Protein 1TF5 (pdb70)

Radius of gyration: 32.71 Å; Cα contacts (8 Å, |Δi|>4): 1251; chains: 1; bounding box: 45×102×77 Å

B-factor: mean 56.09, std 23.92, range [24.32, 133.0]

CATH classification: 3.40.50.300 (+3 more: 3.90.1440.10, 3.40.50.300, 1.10.3060.10)

Secondary structure (DSSP, 8-state):
-HHHHHH-----HHHHHHHHHHHTTHHHHT--HHHHHHHHHHHHHHHHTT--HHHHHHHHHHHHHHHHHHHHS----HHHHHHHHHHHTTSEEE--TTS-HHHHHHHHHHHHHTTSS-EEEEESSHHHHHHHHHHHHHHHHHTT--EEE--TTS-HHHHHHHHHSSEEEEEHHHHHHHHHHHTT-SSGGG--PPP--EEEEETHHIIIIITTT-EEEEEEEEE---HHHHHHHHHHTT--SSSSB---SSS----B-HHHHHHHHHHTT-S-TTSGGGHHHHHHHHHHHHHHHT--BTTTEEEETTEEEEB-TTT--B-TT---STTHHHHHHHHTT----PPEEEEEEEEHHHHHTTSSEEEEEES--GGGHHHHHHHH---EEEPPPSS----EEPPPEEESSHHHHHHHHHHHHHHHHHHT--EEEEES-HHHHHHHHHHHHTTT---EEE-SS-HHHHHHHHTTTTSTT-EEEEETTSSTT---PPPTTSGGGTSEEEEESS--SSHHHHHHHHTTSSGGG--EEEEEEEETTSSGGGSSHHHHHHHHHHHHT--SSS-B--HHHHHHHHHHHHHHHHHHHHHHHHHHHHHHHHHHHHHHHHHHHHHHHT-S--HHHHHHHHHHHHHHHHHHTS-SS--TT-SS---HHHHHHTTTSPTTS-SSSS-SS--HHHHHHHHHHHHHHHHHIIIIIS-SSHHHHHHHHHHHHHHHHHHHHHHHHHHHHHHTGGGTS-SSS-HHHHHHHHHHHHHHHHHHHHHHHHHHHHHS---

Foldseek 3Di:
DVVVVVPDDPDDPLLVLLVLLVVCLVVLLPADLVRLLCVLVVVLVVVVVPDDLVNCLSVLLSSLQNLCCVQPVHRQDSLLSSQLVQQLVQFEEQAFPQQCVLSSVLRSLLSQLSPQQEEEEADADLVLLVVSCVRVVSSSVSNPFFAAEADPPDDQVNLLVNQNTSYHYYYLQRLLQLVQVCLLDLFVVSRRHGQFAEYEAEPVCCLCPVQQFPKHFDWDPDFDDLVLLQVLLVLLVVDDAPQQWDADDVDRQIGGDPNVQVSLCVSVVHDGCPALVNLVSNLSNRLLNSLVRVADEQQQWHADPLATWGADNPPRDTDPPDADDDCNRQNNSSNVVGDRDGDTFTLGMDGSQLSVLSYPGYYYYHNFDQVCQVVCCVRVVHGYDYRDASDDFQEAEAFAWEAADLVLLLLVVLVVLVVLLVLQAFEEEEEADLVVLVVSVVSNVVVVQDAEEWEPDDQVVQLVLQCARQEGNYYYYYHLNTNPPHAHDHDPPRLVSFTYEYEYADCDLAVSSVVSSVSSTRHPNRGYYYYYYYYCPDPLCCFDLSNVVSVVVVVVPGHSVGTDGDPVNSVSSVVSSVVSVVVSVVVVVVVCLLSVLVSVLVVVLSVVLVVLSVDQACVVVLLVLLLVLVLVLLCVQQPPDDDPPPHRDDPSQQVCCQFFNPNPPDDPQVDDPDDSVVVSVRSSVVRVVLLVCCAVVPDDSVLSVLLSVQLSCLSSVLVSVLVSSLVSCVVCLVVVDDPPDDSSVVSNVSSVSSSVVSSNSSSRSSNRCSNPHDD

Organism: Bacillus subtilis (strain 168) (NCBI:txid224308)

GO terms:
  GO:0045121 membrane raft (C, EXP)
  GO:0005886 plasma membrane (C, EXP)

Nearest PDB structures (foldseek):
  3iqy-assembly1_A-2  TM=8.158E-01  e=6.375E-101  Bacillus subtilis
  1m6n-assembly1_A  TM=8.118E-01  e=1.537E-99  Bacillus subtilis
  3iqm-assembly1_A-2  TM=8.054E-01  e=3.995E-95  Bacillus subtilis subsp. subtilis str. 168
  4ys0-assembly1_A  TM=7.956E-01  e=1.381E-71  Thermotoga maritima MSB8
  3din-assembly2_B  TM=7.568E-01  e=6.318E-52  Thermotoga maritima MSB8

Sequence (775 aa):
HMLGILNKRTLNRYEKIANDIDAIRGDYENLSDDALKHKTIEFKERLEKGATTDDLLVEAFAVVREASRRVTGMFPFKVQLMGGVALHDGNIAEMKTGEGKTLTSTLPVYLNALTGKGVHVVTVNEYLASRDAEQMGKIFEFLGLTVGLNLNSMSKDEKREAYAADITYSTNNELGFDYLRDNMVLYKEQMVQRPLHFAVIDEVDSILIDEARTPLIISGQAAKSTKLYVQANAFVRTLKAEKDYTYDIKTKAVQLTEEGMTKAEKAFGIDNLFDVKHVALNHHINQALKAHVAMQKDVDYVVEDGQVVIVDSFTGRLMKGRRYSEGLHQAIEAKEGLEIQNESMTLATITFQNYFRMYEKLAGMTGTAKTEEEEFRNIYNMQVVTIPTNRPVVRDDRPDLIYRTMEGKFKAVAEDVAQRYMTGQPVLVGTVAVETSELISKLLKNKGIPHQVLNAKNHEREAQIIEEAGQKGAVTIATNMAGRGTDIKLGEGVKELGGLAVVGTERHESRRIDNQLRGRSGRQGDPGITQFYLSMEDELMRRFGAERTMAMLDRFGMDDSTPIQSKMVSRAVESSQKRVEGNNFDSRKQLLQYDDVLRQQREVIYKQRFEVIDSENLREIVENMIKSSLERAIAAYTPREELPEEWKLDGLVDLINTTYLDEGALEKSDIFGKEPDEMLELIMDRIITKYNEKEEQFGKEQMREFEKVIVLRAVDSKWMDHIDAMDQLRQGIHLRAYAQTNPLREYQMEGFAMFEHMIESIEDEVAKFVMKAEI

InterPro domains:
  IPR000185 Protein translocase subunit SecA [MF_01382] (4-781)
  IPR000185 Protein translocase subunit SecA [PR00906] (61-85)
  IPR000185 Protein translocase subunit SecA [PR00906] (99-113)
  IPR000185 Protein translocase subunit SecA [PR00906] (115-125)
  IPR000185 Protein translocase subunit SecA [PR00906] (168-188)
  IPR000185 Protein translocase subunit SecA [PR00906] (319-341)
  IPR000185 Protein translocase subunit SecA [PR00906] (356-373)
  IPR000185 Protein translocase subunit SecA [PR00906] (393-406)
  IPR000185 Protein translocase subunit SecA [PTHR30612] (12-807)
  IPR000185 Protein translocase subunit SecA [TIGR00963] (26-496)
  IPR001650 Helicase, C-terminal domain-like [PS51194] (421-575)
  IPR004027 SEC-C motif [PF02810] (821-839)
  IPR011115 SecA DEAD-like, N-terminal [PF07517] (6-382)
  IPR011115 SecA DEAD-like, N-terminal [SM00957] (5-382)
  IPR011116 SecA Wing/Scaffold [PF07516] (568-778)
  IPR011130 SecA, preprotein cross-linking domain [PF01043] (230-338)
  IPR011130 SecA, preprotein cross-linking domain [SM00958] (226-338)
  IPR014001 Helicase superfamily 1/2, ATP-binding domain [PS51192] (87-257)
  IPR014018 SecA motor DEAD [PS51196] (1-570)
  IPR020937 SecA conserved site [PS01312] (480-495)

Structure (mmCIF, N/CA/C/O backbone):
data_1TF5
#
_entry.id   1TF5
#
_cell.length_a   149.232
_cell.length_b   107.189
_cell.length_c   72.054
_cell.angle_alpha   90.00
_cell.angle_beta   94.96
_cell.angle_gamma   90.00
#
_symmetry.space_group_name_H-M   'C 1 2 1'
#
loop_
_entity.id
_entity.type
_entity.pdbx_description
1 polymer 'Preprotein translocase secA subunit'
2 water water
#
loop_
_atom_site.group_PDB
_atom_site.id
_atom_site.type_symbol
_atom_site.label_atom_id
_atom_site.label_alt_id
_atom_site.label_comp_id
_atom_site.label_asym_id
_atom_site.label_entity_id
_atom_site.label_seq_id
_atom_site.pdbx_PDB_ins_code
_atom_site.Cartn_x
_atom_site.Cartn_y
_atom_site.Cartn_z
_atom_site.occupancy
_atom_site.B_iso_or_equiv
_atom_site.auth_seq_id
_atom_site.auth_comp_id
_atom_site.auth_asym_id
_atom_site.auth_atom_id
_atom_site.pdbx_PDB_model_num
ATOM 1 N N . HIS A 1 3 ? 38.993 -42.377 -12.633 1.00 81.34 0 HIS A N 1
ATOM 2 C CA . HIS A 1 3 ? 39.586 -42.183 -13.987 1.00 81.15 0 HIS A CA 1
ATOM 3 C C . HIS A 1 3 ? 38.557 -41.499 -14.884 1.00 78.95 0 HIS A C 1
ATOM 4 O O . HIS A 1 3 ? 38.250 -40.319 -14.686 1.00 78.23 0 HIS A O 1
ATOM 11 N N . MET A 1 4 ? 38.018 -42.229 -15.859 1.00 75.76 1 MET A N 1
ATOM 12 C CA . MET A 1 4 ? 37.012 -41.644 -16.735 1.00 71.99 1 MET A CA 1
ATOM 13 C C . MET A 1 4 ? 35.767 -41.346 -15.904 1.00 71.91 1 MET A C 1
ATOM 14 O O . MET A 1 4 ? 35.134 -40.306 -16.085 1.00 71.07 1 MET A O 1
ATOM 19 N N . LEU A 1 5 ? 35.421 -42.249 -14.988 1.00 72.37 2 LEU A N 1
ATOM 20 C CA . LEU A 1 5 ? 34.260 -42.030 -14.129 1.00 73.18 2 LEU A CA 1
ATOM 21 C C . LEU A 1 5 ? 34.521 -40.817 -13.250 1.00 73.49 2 LEU A C 1
ATOM 22 O O . LEU A 1 5 ? 33.615 -40.032 -12.965 1.00 73.62 2 LEU A O 1
ATOM 27 N N . GLY A 1 6 ? 35.771 -40.667 -12.822 1.00 73.17 3 GLY A N 1
ATOM 28 C CA . GLY A 1 6 ? 36.124 -39.535 -11.990 1.00 72.16 3 GLY A CA 1
ATOM 29 C C . GLY A 1 6 ? 35.972 -38.237 -12.760 1.00 71.69 3 GLY A C 1
ATOM 30 O O . GLY A 1 6 ? 35.285 -37.314 -12.310 1.00 71.10 3 GLY A O 1
ATOM 31 N N . ILE A 1 7 ? 36.608 -38.180 -13.930 1.00 70.47 4 ILE A N 1
ATOM 32 C CA . ILE A 1 7 ? 36.567 -37.002 -14.793 1.00 69.92 4 ILE A CA 1
ATOM 33 C C . ILE A 1 7 ? 35.136 -36.590 -15.126 1.00 69.20 4 ILE A C 1
ATOM 34 O O . ILE A 1 7 ? 34.796 -35.408 -15.080 1.00 68.99 4 ILE A O 1
ATOM 39 N N . LEU A 1 8 ? 34.302 -37.566 -15.473 1.00 68.66 5 LEU A N 1
ATOM 40 C CA . LEU A 1 8 ? 32.916 -37.281 -15.814 1.00 68.75 5 LEU A CA 1
ATOM 41 C C . LEU A 1 8 ? 32.194 -36.665 -14.616 1.00 69.89 5 LEU A C 1
ATOM 42 O O . LEU A 1 8 ? 31.473 -35.675 -14.758 1.00 68.77 5 LEU A O 1
ATOM 47 N N . ASN A 1 9 ? 32.398 -37.248 -13.437 1.00 71.45 6 ASN A N 1
ATOM 48 C CA . ASN A 1 9 ? 31.772 -36.749 -12.215 1.00 74.02 6 ASN A CA 1
ATOM 49 C C . ASN A 1 9 ? 32.169 -35.302 -11.904 1.00 74.79 6 ASN A C 1
ATOM 50 O O . ASN A 1 9 ? 31.308 -34.456 -11.646 1.00 74.19 6 ASN A O 1
ATOM 55 N N . LYS A 1 10 ? 33.471 -35.027 -11.928 1.00 75.59 7 LYS A N 1
ATOM 56 C CA . LYS A 1 10 ? 33.977 -33.688 -11.648 1.00 76.63 7 LYS A CA 1
ATOM 57 C C . LYS A 1 10 ? 33.210 -32.657 -12.461 1.00 76.80 7 LYS A C 1
ATOM 58 O O . LYS A 1 10 ? 32.684 -32.970 -13.530 1.00 77.42 7 LYS A O 1
ATOM 64 N N . ARG A 1 17 ? 31.947 -29.176 -6.667 1.00 83.36 14 ARG A N 1
ATOM 65 C CA . ARG A 1 17 ? 32.973 -29.167 -5.624 1.00 83.07 14 ARG A CA 1
ATOM 66 C C . ARG A 1 17 ? 32.456 -28.547 -4.323 1.00 81.78 14 ARG A C 1
ATOM 67 O O . ARG A 1 17 ? 31.896 -27.449 -4.317 1.00 80.85 14 ARG A O 1
ATOM 75 N N . THR A 1 18 ? 32.650 -29.268 -3.223 1.00 80.29 15 THR A N 1
ATOM 76 C CA . THR A 1 18 ? 32.213 -28.819 -1.906 1.00 78.03 15 THR A CA 1
ATOM 77 C C . THR A 1 18 ? 33.422 -28.430 -1.058 1.00 77.03 15 THR A C 1
ATOM 78 O O . THR A 1 18 ? 33.351 -28.408 0.171 1.00 77.17 15 THR A O 1
ATOM 82 N N . LEU A 1 19 ? 34.531 -28.125 -1.726 1.00 74.37 16 LEU A N 1
ATOM 83 C CA . LEU A 1 19 ? 35.770 -27.745 -1.053 1.00 71.12 16 LEU A CA 1
ATOM 84 C C . LEU A 1 19 ? 35.768 -26.262 -0.701 1.00 69.41 16 LEU A C 1
ATOM 85 O O . LEU A 1 19 ? 35.165 -25.458 -1.417 1.00 69.06 16 LEU A O 1
ATOM 90 N N . ASN A 1 20 ? 36.443 -25.897 0.391 1.00 65.74 17 ASN A N 1
ATOM 91 C CA . ASN A 1 20 ? 36.505 -24.492 0.779 1.00 62.80 17 ASN A CA 1
ATOM 92 C C . ASN A 1 20 ? 37.583 -23.777 -0.030 1.00 60.59 17 ASN A C 1
ATOM 93 O O . ASN A 1 20 ? 38.355 -24.410 -0.755 1.00 58.96 17 ASN A O 1
ATOM 98 N N . ARG A 1 21 ? 37.623 -22.455 0.098 1.00 59.27 18 ARG A N 1
ATOM 99 C CA . ARG A 1 21 ? 38.575 -21.624 -0.629 1.00 58.05 18 ARG A CA 1
ATOM 100 C C . ARG A 1 21 ? 40.033 -22.069 -0.569 1.00 57.66 18 ARG A C 1
ATOM 101 O O . ARG A 1 21 ? 40.747 -21.997 -1.571 1.00 57.34 18 ARG A O 1
ATOM 109 N N . TYR A 1 22 ? 40.477 -22.536 0.594 1.00 55.85 19 TYR A N 1
ATOM 110 C CA . TYR A 1 22 ? 41.869 -22.939 0.757 1.00 53.26 19 TYR A CA 1
ATOM 111 C C . TYR A 1 22 ? 42.220 -24.288 0.151 1.00 53.07 19 TYR A C 1
ATOM 112 O O . TYR A 1 22 ? 43.320 -24.462 -0.374 1.00 52.83 19 TYR A O 1
ATOM 121 N N . GLU A 1 23 ? 41.301 -25.246 0.215 1.00 53.77 20 GLU A N 1
ATOM 122 C CA . GLU A 1 23 ? 41.565 -26.560 -0.363 1.00 54.16 20 GLU A CA 1
ATOM 123 C C . GLU A 1 23 ? 41.607 -26.425 -1.884 1.00 53.88 20 GLU A C 1
ATOM 124 O O . GLU A 1 23 ? 42.396 -27.089 -2.559 1.00 53.21 20 GLU A O 1
ATOM 130 N N . LYS A 1 24 ? 40.749 -25.558 -2.416 1.00 54.55 21 LYS A N 1
ATOM 131 C CA . LYS A 1 24 ? 40.684 -25.328 -3.857 1.00 56.19 21 LYS A CA 1
ATOM 132 C C . LYS A 1 24 ? 41.994 -24.751 -4.391 1.00 55.72 21 LYS A C 1
ATOM 133 O O . LYS A 1 24 ? 42.587 -25.296 -5.332 1.00 54.56 21 LYS A O 1
ATOM 139 N N . ILE A 1 25 ? 42.438 -23.641 -3.800 1.00 53.71 22 ILE A N 1
ATOM 140 C CA . ILE A 1 25 ? 43.684 -23.012 -4.223 1.00 51.35 22 ILE A CA 1
ATOM 141 C C . ILE A 1 25 ? 44.816 -24.032 -4.111 1.00 50.28 22 ILE A C 1
ATOM 142 O O . ILE A 1 25 ? 45.674 -24.116 -4.986 1.00 48.84 22 ILE A O 1
ATOM 147 N N . ALA A 1 26 ? 44.808 -24.811 -3.032 1.00 49.69 23 ALA A N 1
ATOM 148 C CA . ALA A 1 26 ? 45.846 -25.814 -2.807 1.00 50.49 23 ALA A CA 1
ATOM 149 C C . ALA A 1 26 ? 45.922 -26.835 -3.937 1.00 51.46 23 ALA A C 1
ATOM 150 O O . ALA A 1 26 ? 47.015 -27.173 -4.404 1.00 51.01 23 ALA A O 1
ATOM 152 N N . ASN A 1 27 ? 44.767 -27.344 -4.364 1.00 53.15 24 ASN A N 1
ATOM 153 C CA . ASN A 1 27 ? 44.747 -28.322 -5.447 1.00 52.45 24 ASN A CA 1
ATOM 154 C C . ASN A 1 27 ? 45.233 -27.656 -6.731 1.00 52.48 24 ASN A C 1
ATOM 155 O O . ASN A 1 27 ? 46.015 -28.242 -7.477 1.00 51.66 24 ASN A O 1
ATOM 160 N N . ASP A 1 28 ? 44.782 -26.427 -6.980 1.00 51.79 25 ASP A N 1
ATOM 161 C CA . ASP A 1 28 ? 45.204 -25.709 -8.181 1.00 53.31 25 ASP A CA 1
ATOM 162 C C . ASP A 1 28 ? 46.730 -25.656 -8.265 1.00 53.25 25 ASP A C 1
ATOM 163 O O . ASP A 1 28 ? 47.321 -26.022 -9.283 1.00 54.82 25 ASP A O 1
ATOM 168 N N . ILE A 1 29 ? 47.361 -25.213 -7.183 1.00 52.24 26 ILE A N 1
ATOM 169 C CA . ILE A 1 29 ? 48.814 -25.118 -7.116 1.00 50.75 26 ILE A CA 1
ATOM 170 C C . ILE A 1 29 ? 49.467 -26.482 -7.323 1.00 50.86 26 ILE A C 1
ATOM 171 O O . ILE A 1 29 ? 50.461 -26.605 -8.033 1.00 50.61 26 ILE A O 1
ATOM 176 N N . ASP A 1 30 ? 48.915 -27.503 -6.682 1.00 51.76 27 ASP A N 1
ATOM 177 C CA . ASP A 1 30 ? 49.456 -28.852 -6.797 1.00 54.75 27 ASP A CA 1
ATOM 178 C C . ASP A 1 30 ? 49.310 -29.342 -8.240 1.00 56.26 27 ASP A C 1
ATOM 179 O O . ASP A 1 30 ? 50.136 -30.107 -8.737 1.00 55.74 27 ASP A O 1
ATOM 184 N N . ALA A 1 31 ? 48.251 -28.884 -8.901 1.00 57.31 28 ALA A N 1
ATOM 185 C CA . ALA A 1 31 ? 47.960 -29.279 -10.276 1.00 59.46 28 ALA A CA 1
ATOM 186 C C . ALA A 1 31 ? 49.030 -28.860 -11.280 1.00 59.65 28 ALA A C 1
ATOM 187 O O . ALA A 1 31 ? 49.307 -29.590 -12.232 1.00 60.05 28 ALA A O 1
ATOM 189 N N . ILE A 1 32 ? 49.633 -27.691 -11.075 1.00 58.98 29 ILE A N 1
ATOM 190 C CA . ILE A 1 32 ? 50.659 -27.209 -11.996 1.00 58.19 29 ILE A CA 1
ATOM 191 C C . ILE A 1 32 ? 52.076 -27.437 -11.501 1.00 58.55 29 ILE A C 1
ATOM 192 O O . ILE A 1 32 ? 52.993 -26.732 -11.911 1.00 60.75 29 ILE A O 1
ATOM 197 N N . ARG A 1 33 ? 52.267 -28.424 -10.632 1.00 58.50 30 ARG A N 1
ATOM 198 C CA . ARG A 1 33 ? 53.603 -28.689 -10.109 1.00 60.16 30 ARG A CA 1
ATOM 199 C C . ARG A 1 33 ? 54.606 -29.110 -11.180 1.00 61.02 30 ARG A C 1
ATOM 200 O O . ARG A 1 33 ? 55.804 -28.861 -11.047 1.00 61.22 30 ARG A O 1
ATOM 208 N N . GLY A 1 34 ? 54.118 -29.744 -12.242 1.00 62.56 31 GLY A N 1
ATOM 209 C CA . GLY A 1 34 ? 55.004 -30.187 -13.305 1.00 61.51 31 GLY A CA 1
ATOM 210 C C . GLY A 1 34 ? 55.614 -29.056 -14.113 1.00 61.69 31 GLY A C 1
ATOM 211 O O . GLY A 1 34 ? 56.712 -29.199 -14.648 1.00 61.27 31 GLY A O 1
ATOM 212 N N . ASP A 1 35 ? 54.914 -27.927 -14.191 1.00 62.21 32 ASP A N 1
ATOM 213 C CA . ASP A 1 35 ? 55.389 -26.774 -14.955 1.00 62.81 32 ASP A CA 1
ATOM 214 C C . ASP A 1 35 ? 56.600 -26.043 -14.363 1.00 62.42 32 ASP A C 1
ATOM 215 O O . ASP A 1 35 ? 57.007 -24.995 -14.875 1.00 63.78 32 ASP A O 1
ATOM 220 N N . TYR A 1 36 ? 57.167 -26.584 -13.288 1.00 59.26 33 TYR A N 1
ATOM 221 C CA . TYR A 1 36 ? 58.330 -25.974 -12.642 1.00 57.84 33 TYR A CA 1
ATOM 222 C C . TYR A 1 36 ? 59.241 -27.099 -12.195 1.00 58.40 33 TYR A C 1
ATOM 223 O O . TYR A 1 36 ? 60.432 -26.913 -11.959 1.00 57.70 33 TYR A O 1
ATOM 232 N N . GLU A 1 37 ? 58.643 -28.274 -12.085 1.00 62.03 34 GLU A N 1
ATOM 233 C CA . GLU A 1 37 ? 59.319 -29.484 -11.657 1.00 65.24 34 GLU A CA 1
ATOM 234 C C . GLU A 1 37 ? 60.597 -29.762 -12.448 1.00 66.44 34 GLU A C 1
ATOM 235 O O . GLU A 1 37 ? 61.549 -30.335 -11.918 1.00 66.30 34 GLU A O 1
ATOM 241 N N . ASN A 1 38 ? 60.619 -29.347 -13.711 1.00 67.72 35 ASN A N 1
ATOM 242 C CA . ASN A 1 38 ? 61.785 -29.568 -14.561 1.00 68.84 35 ASN A CA 1
ATOM 243 C C . ASN A 1 38 ? 62.408 -28.294 -15.130 1.00 68.66 35 ASN A C 1
ATOM 244 O O . ASN A 1 38 ? 63.357 -28.362 -15.910 1.00 69.01 35 ASN A O 1
ATOM 249 N N . LEU A 1 39 ? 61.879 -27.139 -14.745 1.00 67.63 36 LEU A N 1
ATOM 250 C CA . LEU A 1 39 ? 62.414 -25.864 -15.217 1.00 67.19 36 LEU A CA 1
ATOM 251 C C . LEU A 1 39 ? 63.860 -25.771 -14.712 1.00 66.75 36 LEU A C 1
ATOM 252 O O . LEU A 1 39 ? 64.245 -26.507 -13.802 1.00 67.61 36 LEU A O 1
ATOM 257 N N . SER A 1 40 ? 64.668 -24.894 -15.303 1.00 66.00 37 SER A N 1
ATOM 258 C CA . SER A 1 40 ? 66.064 -24.744 -14.873 1.00 64.19 37 SER A CA 1
ATOM 259 C C . SER A 1 40 ? 66.161 -23.676 -13.789 1.00 62.35 37 SER A C 1
ATOM 260 O O . SER A 1 40 ? 65.363 -22.743 -13.769 1.00 62.18 37 SER A O 1
ATOM 263 N N . ASP A 1 41 ? 67.142 -23.811 -12.899 1.00 60.42 38 ASP A N 1
ATOM 264 C CA . ASP A 1 41 ? 67.327 -22.843 -11.821 1.00 59.95 38 ASP A CA 1
ATOM 265 C C . ASP A 1 41 ? 67.170 -21.421 -12.338 1.00 59.80 38 ASP A C 1
ATOM 266 O O . ASP A 1 41 ? 66.314 -20.673 -11.863 1.00 58.01 38 ASP A O 1
ATOM 271 N N . ASP A 1 42 ? 67.984 -21.057 -13.322 1.00 60.56 39 ASP A N 1
ATOM 272 C CA . ASP A 1 42 ? 67.923 -19.719 -13.899 1.00 62.66 39 ASP A CA 1
ATOM 273 C C . ASP A 1 42 ? 66.518 -19.389 -14.368 1.00 62.21 39 ASP A C 1
ATOM 274 O O . ASP A 1 42 ? 66.019 -18.286 -14.141 1.00 63.04 39 ASP A O 1
ATOM 279 N N . ALA A 1 43 ? 65.886 -20.356 -15.026 1.00 61.11 40 ALA A N 1
ATOM 280 C CA . ALA A 1 43 ? 64.536 -20.180 -15.543 1.00 59.58 40 ALA A CA 1
ATOM 281 C C . ALA A 1 43 ? 63.504 -20.115 -14.417 1.00 58.28 40 ALA A C 1
ATOM 282 O O . ALA A 1 43 ? 62.518 -19.378 -14.511 1.00 56.86 40 ALA A O 1
ATOM 284 N N . LEU A 1 44 ? 63.728 -20.891 -13.359 1.00 57.01 41 LEU A N 1
ATOM 285 C CA . LEU A 1 44 ? 62.812 -20.894 -12.221 1.00 55.90 41 LEU A CA 1
ATOM 286 C C . LEU A 1 44 ? 62.917 -19.529 -11.548 1.00 54.27 41 LEU A C 1
ATOM 287 O O . LEU A 1 44 ? 61.915 -18.928 -11.168 1.00 53.97 41 LEU A O 1
ATOM 292 N N . LYS A 1 45 ? 64.144 -19.037 -11.438 1.00 53.27 42 LYS A N 1
ATOM 293 C CA . LYS A 1 45 ? 64.403 -17.742 -10.834 1.00 53.44 42 LYS A CA 1
ATOM 294 C C . LYS A 1 45 ? 63.831 -16.608 -11.672 1.00 53.16 42 LYS A C 1
ATOM 295 O O . LYS A 1 45 ? 63.320 -15.628 -11.130 1.00 53.10 42 LYS A O 1
ATOM 301 N N . HIS A 1 46 ? 63.916 -16.736 -12.993 1.00 52.42 43 HIS A N 1
ATOM 302 C CA . HIS A 1 46 ? 63.402 -15.691 -13.876 1.00 51.90 43 HIS A CA 1
ATOM 303 C C . HIS A 1 46 ? 61.903 -15.474 -13.670 1.00 50.92 43 HIS A C 1
ATOM 304 O O . HIS A 1 46 ? 61.354 -14.440 -14.063 1.00 51.69 43 HIS A O 1
ATOM 311 N N . LYS A 1 47 ? 61.238 -16.453 -13.067 1.00 50.28 44 LYS A N 1
ATOM 312 C CA . LYS A 1 47 ? 59.812 -16.333 -12.810 1.00 50.28 44 LYS A CA 1
ATOM 313 C C . LYS A 1 47 ? 59.508 -15.043 -12.038 1.00 48.89 44 LYS A C 1
ATOM 314 O O . LYS A 1 47 ? 58.492 -14.387 -12.275 1.00 47.30 44 LYS A O 1
ATOM 320 N N . THR A 1 48 ? 60.402 -14.677 -11.125 1.00 47.68 45 THR A N 1
ATOM 321 C CA . THR A 1 48 ? 60.236 -13.452 -10.350 1.00 48.19 45 THR A CA 1
ATOM 322 C C . THR A 1 48 ? 60.108 -12.265 -11.304 1.00 47.46 45 THR A C 1
ATOM 323 O O . THR A 1 48 ? 59.220 -11.426 -11.141 1.00 45.31 45 THR A O 1
ATOM 327 N N . ILE A 1 49 ? 61.000 -12.211 -12.297 1.00 48.16 46 ILE A N 1
ATOM 328 C CA . ILE A 1 49 ? 60.995 -11.145 -13.304 1.00 47.46 46 ILE A CA 1
ATOM 329 C C . ILE A 1 49 ? 59.657 -11.160 -14.042 1.00 46.78 46 ILE A C 1
ATOM 330 O O . ILE A 1 49 ? 59.023 -10.122 -14.240 1.00 45.30 46 ILE A O 1
ATOM 335 N N . GLU A 1 50 ? 59.228 -12.351 -14.441 1.00 4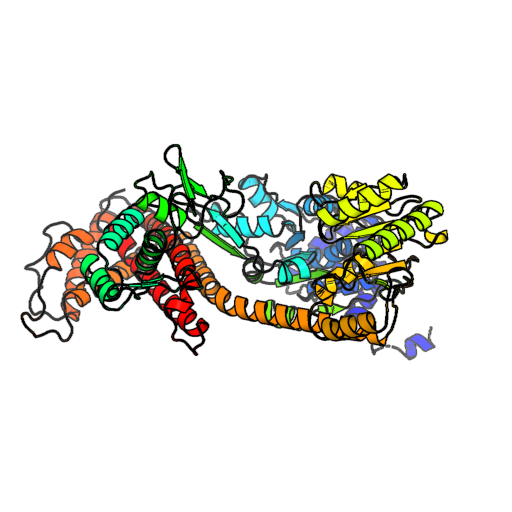8.62 47 GLU A N 1
ATOM 336 C CA . GLU A 1 50 ? 57.957 -12.508 -15.141 1.00 50.21 47 GLU A CA 1
ATOM 337 C C . GLU A 1 50 ? 56.764 -12.017 -14.312 1.00 50.54 47 GLU A C 1
ATOM 338 O O . GLU A 1 50 ? 55.866 -11.351 -14.840 1.00 51.49 47 GLU A O 1
ATOM 344 N N . PHE A 1 51 ? 56.751 -12.349 -13.020 1.00 48.23 48 PHE A N 1
ATOM 345 C CA . PHE A 1 51 ? 55.654 -11.939 -12.139 1.00 46.98 48 PHE A CA 1
ATOM 346 C C . PHE A 1 51 ? 55.595 -10.426 -12.000 1.00 45.60 48 PHE A C 1
ATOM 347 O O . PHE A 1 51 ? 54.510 -9.839 -11.977 1.00 44.62 48 PHE A O 1
ATOM 355 N N . LYS A 1 52 ? 56.763 -9.799 -11.902 1.00 46.29 49 LYS A N 1
ATOM 356 C CA . LYS A 1 52 ? 56.834 -8.347 -11.761 1.00 50.47 49 LYS A CA 1
ATOM 357 C C . LYS A 1 52 ? 56.377 -7.634 -13.028 1.00 52.59 49 LYS A C 1
ATOM 358 O O . LYS A 1 52 ? 55.752 -6.570 -12.960 1.00 53.26 49 LYS A O 1
ATOM 364 N N . GLU A 1 53 ? 56.697 -8.212 -14.182 1.00 53.44 50 GLU A N 1
ATOM 365 C CA . GLU A 1 53 ? 56.283 -7.622 -15.451 1.00 55.68 50 GLU A CA 1
ATOM 366 C C . GLU A 1 53 ? 54.757 -7.665 -15.498 1.00 54.35 50 GLU A C 1
ATOM 367 O O . GLU A 1 53 ? 54.102 -6.664 -15.791 1.00 54.83 50 GLU A O 1
ATOM 373 N N . ARG A 1 54 ? 54.195 -8.826 -15.180 1.00 53.45 51 ARG A N 1
ATOM 374 C CA . ARG A 1 54 ? 52.747 -8.997 -15.194 1.00 52.95 51 ARG A CA 1
ATOM 375 C C . ARG A 1 54 ? 52.042 -8.057 -14.214 1.00 53.52 51 ARG A C 1
ATOM 376 O O . ARG A 1 54 ? 50.997 -7.497 -14.538 1.00 53.98 51 ARG A O 1
ATOM 384 N N . LEU A 1 55 ? 52.612 -7.882 -13.020 1.00 55.09 52 LEU A N 1
ATOM 385 C CA . LEU A 1 55 ? 52.036 -6.979 -12.021 1.00 54.39 52 LEU A CA 1
ATOM 386 C C . LEU A 1 55 ? 52.091 -5.572 -12.594 1.00 55.39 52 LEU A C 1
ATOM 387 O O . LEU A 1 55 ? 51.189 -4.763 -12.379 1.00 53.00 52 LEU A O 1
ATOM 392 N N . GLU A 1 56 ? 53.167 -5.296 -13.329 1.00 57.90 53 GLU A N 1
ATOM 393 C CA . GLU A 1 56 ? 53.368 -3.994 -13.952 1.00 60.84 53 GLU A CA 1
ATOM 394 C C . GLU A 1 56 ? 52.250 -3.738 -14.961 1.00 61.68 53 GLU A C 1
ATOM 395 O O . GLU A 1 56 ? 51.766 -2.614 -15.099 1.00 60.70 53 GLU A O 1
ATOM 401 N N . LYS A 1 57 ? 51.835 -4.797 -15.651 1.00 63.58 54 LYS A N 1
ATOM 402 C CA . LYS A 1 57 ? 50.781 -4.695 -16.654 1.00 65.35 54 LYS A CA 1
ATOM 403 C C . LYS A 1 57 ? 49.376 -4.979 -16.109 1.00 66.11 54 LYS A C 1
ATOM 404 O O . LYS A 1 57 ? 48.535 -5.550 -16.811 1.00 66.43 54 LYS A O 1
ATOM 410 N N . GLY A 1 58 ? 49.134 -4.591 -14.855 1.00 65.56 55 GLY A N 1
ATOM 411 C CA . GLY A 1 58 ? 47.818 -4.769 -14.255 1.00 63.06 55 GLY A CA 1
ATOM 412 C C . GLY A 1 58 ? 47.506 -5.992 -13.405 1.00 62.15 55 GLY A C 1
ATOM 413 O O . GLY A 1 58 ? 46.532 -5.978 -12.649 1.00 61.86 55 GLY A O 1
ATOM 414 N N . ALA A 1 59 ? 48.300 -7.050 -13.516 1.00 60.51 56 ALA A N 1
ATOM 415 C CA . ALA A 1 59 ? 48.040 -8.253 -12.729 1.00 60.31 56 ALA A CA 1
ATOM 416 C C . ALA A 1 59 ? 48.071 -7.961 -11.225 1.00 59.76 56 ALA A C 1
ATOM 417 O O . ALA A 1 59 ? 48.744 -7.027 -10.774 1.00 58.57 56 ALA A O 1
ATOM 419 N N . THR A 1 60 ? 47.321 -8.750 -10.457 1.00 57.89 57 THR A N 1
ATOM 420 C CA . THR A 1 60 ? 47.277 -8.592 -9.005 1.00 54.99 57 THR A CA 1
ATOM 421 C C . THR A 1 60 ? 48.001 -9.775 -8.379 1.00 52.51 57 THR A C 1
ATOM 422 O O . THR A 1 60 ? 48.303 -10.760 -9.063 1.00 49.04 57 THR A O 1
ATOM 426 N N . THR A 1 61 ? 48.274 -9.671 -7.081 1.00 49.21 58 THR A N 1
ATOM 427 C CA . THR A 1 61 ? 48.947 -10.742 -6.357 1.00 48.50 58 THR A CA 1
ATOM 428 C C . THR A 1 61 ? 47.983 -11.920 -6.276 1.00 48.16 58 THR A C 1
ATOM 429 O O . THR A 1 61 ? 48.397 -13.084 -6.305 1.00 47.01 58 THR A O 1
ATOM 433 N N . ASP A 1 62 ? 46.693 -11.617 -6.181 1.00 49.69 59 ASP A N 1
ATOM 434 C CA . ASP A 1 62 ? 45.689 -12.672 -6.142 1.00 52.73 59 ASP A CA 1
ATOM 435 C C . ASP A 1 62 ? 45.732 -13.405 -7.477 1.00 52.57 59 ASP A C 1
ATOM 436 O O . ASP A 1 62 ? 45.546 -14.619 -7.525 1.00 53.78 59 ASP A O 1
ATOM 441 N N . ASP A 1 63 ? 45.998 -12.672 -8.557 1.00 51.24 60 ASP A N 1
ATOM 442 C CA . ASP A 1 63 ? 46.090 -13.295 -9.882 1.00 51.75 60 ASP A CA 1
ATOM 443 C C . ASP A 1 63 ? 47.285 -14.233 -9.974 1.00 51.01 60 ASP A C 1
ATOM 444 O O . ASP A 1 63 ? 47.196 -15.322 -10.551 1.00 50.54 60 ASP A O 1
ATOM 449 N N . LEU A 1 64 ? 48.406 -13.811 -9.399 1.00 49.51 61 LEU A N 1
ATOM 450 C CA . LEU A 1 64 ? 49.626 -14.608 -9.458 1.00 49.69 61 LEU A CA 1
ATOM 451 C C . LEU A 1 64 ? 49.829 -15.592 -8.307 1.00 48.34 61 LEU A C 1
ATOM 452 O O . LEU A 1 64 ? 50.795 -16.354 -8.318 1.00 49.63 61 LEU A O 1
ATOM 457 N N . LEU A 1 65 ? 48.925 -15.594 -7.331 1.00 47.88 62 LEU A N 1
ATOM 458 C CA . LEU A 1 65 ? 49.078 -16.467 -6.169 1.00 46.73 62 LEU A CA 1
ATOM 459 C C . LEU A 1 65 ? 49.381 -17.917 -6.510 1.00 46.83 62 LEU A C 1
ATOM 460 O O . LEU A 1 65 ? 50.431 -18.437 -6.126 1.00 46.62 62 LEU A O 1
ATOM 465 N N . VAL A 1 66 ? 48.473 -18.568 -7.235 1.00 46.39 63 VAL A N 1
ATOM 466 C CA . VAL A 1 66 ? 48.656 -19.967 -7.599 1.00 45.50 63 VAL A CA 1
ATOM 467 C C . VAL A 1 66 ? 50.046 -20.265 -8.172 1.00 44.89 63 VAL A C 1
ATOM 468 O O . VAL A 1 66 ? 50.733 -21.168 -7.695 1.00 44.77 63 VAL A O 1
ATOM 472 N N . GLU A 1 67 ? 50.461 -19.509 -9.185 1.00 45.02 64 GLU A N 1
ATOM 473 C CA . GLU A 1 67 ? 51.776 -19.701 -9.803 1.00 44.41 64 GLU A CA 1
ATOM 474 C C . GLU A 1 67 ? 52.921 -19.304 -8.861 1.00 42.78 64 GLU A C 1
ATOM 475 O O . GLU A 1 67 ? 53.920 -20.014 -8.754 1.00 44.25 64 GLU A O 1
ATOM 481 N N . ALA A 1 68 ? 52.782 -18.159 -8.196 1.00 40.33 65 ALA A N 1
ATOM 482 C CA . ALA A 1 68 ? 53.811 -17.687 -7.262 1.00 39.95 65 ALA A CA 1
ATOM 483 C C . ALA A 1 68 ? 54.076 -18.739 -6.186 1.00 38.19 65 ALA A C 1
ATOM 484 O O . ALA A 1 68 ? 55.224 -19.029 -5.872 1.00 40.51 65 ALA A O 1
ATOM 486 N N . PHE A 1 69 ? 53.009 -19.314 -5.638 1.00 38.71 66 PHE A N 1
ATOM 487 C CA . PHE A 1 69 ? 53.127 -20.347 -4.607 1.00 40.03 66 PHE A CA 1
ATOM 488 C C . PHE A 1 69 ? 53.761 -21.610 -5.177 1.00 41.63 66 PHE A C 1
ATOM 489 O O . PHE A 1 69 ? 54.585 -22.262 -4.525 1.00 40.46 66 PHE A O 1
ATOM 497 N N . ALA A 1 70 ? 53.368 -21.963 -6.400 1.00 43.76 67 ALA A N 1
ATOM 498 C CA . ALA A 1 70 ? 53.929 -23.136 -7.055 1.00 43.49 67 ALA A CA 1
ATOM 499 C C . ALA A 1 70 ? 55.431 -22.910 -7.236 1.00 42.58 67 ALA A C 1
ATOM 500 O O . ALA A 1 70 ? 56.235 -23.818 -7.027 1.00 44.84 67 ALA A O 1
ATOM 502 N N . VAL A 1 71 ? 55.812 -21.691 -7.602 1.00 39.84 68 VAL A N 1
ATOM 503 C CA . VAL A 1 71 ? 57.225 -21.385 -7.791 1.00 41.19 68 VAL A CA 1
ATOM 504 C C . VAL A 1 71 ? 58.018 -21.536 -6.496 1.00 41.97 68 VAL A C 1
ATOM 505 O O . VAL A 1 71 ? 59.100 -22.131 -6.484 1.00 42.30 68 VAL A O 1
ATOM 509 N N . VAL A 1 72 ? 57.481 -20.987 -5.410 1.00 42.65 69 VAL A N 1
ATOM 510 C CA . VAL A 1 72 ? 58.150 -21.059 -4.122 1.00 42.92 69 VAL A CA 1
ATOM 511 C C . VAL A 1 72 ? 58.245 -22.503 -3.676 1.00 43.57 69 VAL A C 1
ATOM 512 O O . VAL A 1 72 ? 59.289 -22.949 -3.203 1.00 42.64 69 VAL A O 1
ATOM 516 N N . ARG A 1 73 ? 57.146 -23.230 -3.842 1.00 46.04 70 ARG A N 1
ATOM 517 C CA . ARG A 1 73 ? 57.085 -24.634 -3.464 1.00 48.87 70 ARG A CA 1
ATOM 518 C C . ARG A 1 73 ? 58.242 -25.406 -4.109 1.00 50.70 70 ARG A C 1
ATOM 519 O O . ARG A 1 73 ? 58.963 -26.157 -3.441 1.00 50.81 70 ARG A O 1
ATOM 527 N N . GLU A 1 74 ? 58.424 -25.201 -5.408 1.00 51.92 71 GLU A N 1
ATOM 528 C CA . GLU A 1 74 ? 59.490 -25.869 -6.148 1.00 52.35 71 GLU A CA 1
ATOM 529 C C . GLU A 1 74 ? 60.853 -25.400 -5.645 1.00 52.11 71 GLU A C 1
ATOM 530 O O . GLU A 1 74 ? 61.734 -26.211 -5.344 1.00 51.42 71 GLU A O 1
ATOM 536 N N . ALA A 1 75 ? 61.022 -24.086 -5.551 1.00 52.12 72 ALA A N 1
ATOM 537 C CA . ALA A 1 75 ? 62.283 -23.520 -5.078 1.00 53.23 72 ALA A CA 1
ATOM 538 C C . ALA A 1 75 ? 62.662 -24.067 -3.700 1.00 52.53 72 ALA A C 1
ATOM 539 O O . ALA A 1 75 ? 63.836 -24.292 -3.419 1.00 52.78 72 ALA A O 1
ATOM 541 N N . SER A 1 76 ? 61.668 -24.285 -2.845 1.00 53.19 73 SER A N 1
ATOM 542 C CA . SER A 1 76 ? 61.922 -24.807 -1.504 1.00 55.00 73 SER A CA 1
ATOM 543 C C . SER A 1 76 ? 62.510 -26.218 -1.559 1.00 55.52 73 SER A C 1
ATOM 544 O O . SER A 1 76 ? 63.450 -26.546 -0.828 1.00 55.62 73 SER A O 1
ATOM 547 N N . ARG A 1 77 ? 61.946 -27.049 -2.430 1.00 57.34 74 ARG A N 1
ATOM 548 C CA . ARG A 1 77 ? 62.407 -28.423 -2.604 1.00 56.78 74 ARG A CA 1
ATOM 549 C C . ARG A 1 77 ? 63.887 -28.420 -2.982 1.00 56.49 74 ARG A C 1
ATOM 550 O O . ARG A 1 77 ? 64.681 -29.180 -2.432 1.00 57.35 74 ARG A O 1
ATOM 558 N N . ARG A 1 78 ? 64.258 -27.550 -3.915 1.00 54.47 75 ARG A N 1
ATOM 559 C CA . ARG A 1 78 ? 65.640 -27.487 -4.368 1.00 54.94 75 ARG A CA 1
ATOM 560 C C . ARG A 1 78 ? 66.586 -26.902 -3.331 1.00 55.83 75 ARG A C 1
ATOM 561 O O . ARG A 1 78 ? 67.706 -27.382 -3.155 1.00 55.53 75 ARG A O 1
ATOM 569 N N . VAL A 1 79 ? 66.129 -25.868 -2.637 1.00 55.96 76 VAL A N 1
ATOM 570 C CA . VAL A 1 79 ? 66.958 -25.208 -1.646 1.00 55.58 76 VAL A CA 1
ATOM 571 C C . VAL A 1 79 ? 67.024 -25.913 -0.293 1.00 54.83 76 VAL A C 1
ATOM 572 O O . VAL A 1 79 ? 68.088 -25.981 0.313 1.00 52.69 76 VAL A O 1
ATOM 576 N N . THR A 1 80 ? 65.904 -26.455 0.174 1.00 55.24 77 THR A N 1
ATOM 577 C CA . THR A 1 80 ? 65.895 -27.112 1.477 1.00 56.09 77 THR A CA 1
ATOM 578 C C . THR A 1 80 ? 65.589 -28.609 1.454 1.00 57.54 77 THR A C 1
ATOM 579 O O . THR A 1 80 ? 65.871 -29.318 2.421 1.00 59.16 77 THR A O 1
ATOM 583 N N . GLY A 1 81 ? 65.019 -29.092 0.355 1.00 57.99 78 GLY A N 1
ATOM 584 C CA . GLY A 1 81 ? 64.684 -30.501 0.267 1.00 55.31 78 GLY A CA 1
ATOM 585 C C . GLY A 1 81 ? 63.235 -30.721 0.660 1.00 55.02 78 GLY A C 1
ATOM 586 O O . GLY A 1 81 ? 62.676 -31.795 0.440 1.00 53.81 78 GLY A O 1
ATOM 587 N N . MET A 1 82 ? 62.623 -29.689 1.234 1.00 54.53 79 MET A N 1
ATOM 588 C CA . MET A 1 82 ? 61.235 -29.767 1.666 1.00 53.23 79 MET A CA 1
ATOM 589 C C . MET A 1 82 ? 60.306 -29.232 0.589 1.00 52.14 79 MET A C 1
ATOM 590 O O . MET A 1 82 ? 60.516 -28.141 0.059 1.00 51.75 79 MET A O 1
ATOM 595 N N . PHE A 1 83 ? 59.277 -30.007 0.272 1.00 50.18 80 PHE A N 1
ATOM 596 C CA . PHE A 1 83 ? 58.288 -29.605 -0.716 1.00 49.39 80 PHE A CA 1
ATOM 597 C C . PHE A 1 83 ? 57.041 -29.315 0.123 1.00 48.49 80 PHE A C 1
ATOM 598 O O . PHE A 1 83 ? 56.442 -30.231 0.679 1.00 47.85 80 PHE A O 1
ATOM 606 N N . PRO A 1 84 ? 56.647 -28.032 0.236 1.00 48.72 81 PRO A N 1
ATOM 607 C CA . PRO A 1 84 ? 55.475 -27.620 1.022 1.00 48.18 81 PRO A CA 1
ATOM 608 C C . PRO A 1 84 ? 54.224 -28.479 0.862 1.00 48.47 81 PRO A C 1
ATOM 609 O O . PRO A 1 84 ? 53.697 -28.634 -0.239 1.00 49.90 81 PRO A O 1
ATOM 613 N N . PHE A 1 85 ? 53.755 -29.034 1.975 1.00 46.94 82 PHE A N 1
ATOM 614 C CA . PHE A 1 85 ? 52.554 -29.851 1.966 1.00 45.16 82 PHE A CA 1
ATOM 615 C C . PHE A 1 85 ? 51.410 -28.951 1.549 1.00 45.53 82 PHE A C 1
ATOM 616 O O . PHE A 1 85 ? 51.533 -27.725 1.546 1.00 45.97 82 PHE A O 1
ATOM 624 N N . LYS A 1 86 ? 50.293 -29.570 1.200 1.00 43.99 83 LYS A N 1
ATOM 625 C CA . LYS A 1 86 ? 49.108 -28.851 0.766 1.00 44.17 83 LYS A CA 1
ATOM 626 C C . LYS A 1 86 ? 48.476 -28.036 1.898 1.00 41.01 83 LYS A C 1
ATOM 627 O O . LYS A 1 86 ? 47.924 -26.969 1.658 1.00 41.02 83 LYS A O 1
ATOM 633 N N . VAL A 1 87 ? 48.550 -28.536 3.128 1.00 41.36 84 VAL A N 1
ATOM 634 C CA . VAL A 1 87 ? 47.996 -27.795 4.265 1.00 41.54 84 VAL A CA 1
ATOM 635 C C . VAL A 1 87 ? 48.814 -26.516 4.449 1.00 41.36 84 VAL A C 1
ATOM 636 O O . VAL A 1 87 ? 48.296 -25.502 4.907 1.00 41.04 84 VAL A O 1
ATOM 640 N N . GLN A 1 88 ? 50.088 -26.569 4.063 1.00 40.86 85 GLN A N 1
ATOM 641 C CA . GLN A 1 88 ? 50.958 -25.406 4.157 1.00 41.84 85 GLN A CA 1
ATOM 642 C C . GLN A 1 88 ? 50.563 -24.369 3.104 1.00 42.04 85 GLN A C 1
ATOM 643 O O . GLN A 1 88 ? 50.587 -23.159 3.365 1.00 38.01 85 GLN A O 1
ATOM 649 N N . LEU A 1 89 ? 50.180 -24.841 1.918 1.00 41.70 86 LEU A N 1
ATOM 650 C CA . LEU A 1 89 ? 49.747 -23.937 0.854 1.00 41.38 86 LEU A CA 1
ATOM 651 C C . LEU A 1 89 ? 48.490 -23.222 1.351 1.00 40.83 86 LEU A C 1
ATOM 652 O O . LEU A 1 89 ? 48.305 -22.028 1.132 1.00 42.34 86 LEU A O 1
ATOM 657 N N . MET A 1 90 ? 47.624 -23.966 2.032 1.00 41.90 87 MET A N 1
ATOM 658 C CA . MET A 1 90 ? 46.396 -23.389 2.569 1.00 40.91 87 MET A CA 1
ATOM 659 C C . MET A 1 90 ? 46.752 -22.294 3.575 1.00 39.14 87 MET A C 1
ATOM 660 O O . MET A 1 90 ? 46.164 -21.215 3.565 1.00 36.05 87 MET A O 1
ATOM 665 N N . GLY A 1 91 ? 47.713 -22.588 4.450 1.00 36.59 88 GLY A N 1
ATOM 666 C CA . GLY A 1 91 ? 48.132 -21.606 5.436 1.00 36.57 88 GLY A CA 1
ATOM 667 C C . GLY A 1 91 ? 48.612 -20.353 4.742 1.00 32.36 88 GLY A C 1
ATOM 668 O O . GLY A 1 91 ? 48.209 -19.240 5.083 1.00 33.24 88 GLY A O 1
ATOM 669 N N . GLY A 1 92 ? 49.468 -20.536 3.746 1.00 34.68 89 GLY A N 1
ATOM 670 C CA . GLY A 1 92 ? 49.969 -19.398 2.995 1.00 34.52 89 GLY A CA 1
ATOM 671 C C . GLY A 1 92 ? 48.836 -18.537 2.463 1.00 35.54 89 GLY A C 1
ATOM 672 O O . GLY A 1 92 ? 48.898 -17.313 2.534 1.00 38.40 89 GLY A O 1
ATOM 673 N N . VAL A 1 93 ? 47.788 -19.160 1.928 1.00 37.22 90 VAL A N 1
ATOM 674 C CA . VAL A 1 93 ? 46.672 -18.381 1.394 1.00 38.91 90 VAL A CA 1
ATOM 675 C C . VAL A 1 93 ? 46.007 -17.527 2.474 1.00 38.02 90 VAL A C 1
ATOM 676 O O . VAL A 1 93 ? 45.689 -16.356 2.247 1.00 39.13 90 VAL A O 1
ATOM 680 N N . ALA A 1 94 ? 45.789 -18.122 3.645 1.00 36.79 91 ALA A N 1
ATOM 681 C CA . ALA A 1 94 ? 45.161 -17.413 4.753 1.00 35.84 91 ALA A CA 1
ATOM 682 C C . ALA A 1 94 ? 45.991 -16.191 5.130 1.00 34.69 91 ALA A C 1
ATOM 683 O O . ALA A 1 94 ? 45.451 -15.101 5.321 1.00 36.18 91 ALA A O 1
ATOM 685 N N . LEU A 1 95 ? 47.305 -16.371 5.227 1.00 35.47 92 LEU A N 1
ATOM 686 C CA . LEU A 1 95 ? 48.191 -15.257 5.560 1.00 35.02 92 LEU A CA 1
ATOM 687 C C . LEU A 1 95 ? 48.108 -14.219 4.440 1.00 36.83 92 LEU A C 1
ATOM 688 O O . LEU A 1 95 ? 48.002 -13.015 4.702 1.00 34.15 92 LEU A O 1
ATOM 693 N N . HIS A 1 96 ? 48.122 -14.670 3.183 1.00 37.58 93 HIS A N 1
ATOM 694 C CA . HIS A 1 96 ? 48.054 -13.690 2.105 1.00 39.06 93 HIS A CA 1
ATOM 695 C C . HIS A 1 96 ? 46.773 -12.868 2.142 1.00 39.12 93 HIS A C 1
ATOM 696 O O . HIS A 1 96 ? 46.781 -11.685 1.774 1.00 39.16 93 HIS A O 1
ATOM 703 N N . ASP A 1 97 ? 45.675 -13.481 2.582 1.00 39.08 94 ASP A N 1
ATOM 704 C CA . ASP A 1 97 ? 44.402 -12.767 2.652 1.00 39.50 94 ASP A CA 1
ATOM 705 C C . ASP A 1 97 ? 44.361 -11.715 3.755 1.00 39.83 94 ASP A C 1
ATOM 706 O O . ASP A 1 97 ? 43.395 -10.964 3.855 1.00 42.30 94 ASP A O 1
ATOM 711 N N . GLY A 1 98 ? 45.400 -11.659 4.581 1.00 40.24 95 GLY A N 1
ATOM 712 C CA . GLY A 1 98 ? 45.430 -10.671 5.647 1.00 36.62 95 GLY A CA 1
ATOM 713 C C . GLY A 1 98 ? 44.751 -11.172 6.903 1.00 37.17 95 GLY A C 1
ATOM 714 O O . GLY A 1 98 ? 44.163 -10.391 7.655 1.00 37.33 95 GLY A O 1
ATOM 715 N N . ASN A 1 99 ? 44.826 -12.482 7.126 1.00 35.82 96 ASN A N 1
ATOM 716 C CA . ASN A 1 99 ? 44.212 -13.102 8.294 1.00 35.81 96 ASN A CA 1
ATOM 717 C C . ASN A 1 99 ? 45.233 -13.911 9.053 1.00 35.79 96 ASN A C 1
ATOM 718 O O . ASN A 1 99 ? 46.413 -13.949 8.698 1.00 34.05 96 ASN A O 1
ATOM 723 N N . ILE A 1 100 ? 44.752 -14.591 10.083 1.00 36.12 97 ILE A N 1
ATOM 724 C CA . ILE A 1 100 ? 45.592 -15.423 10.921 1.00 36.15 97 ILE A CA 1
ATOM 725 C C . ILE A 1 100 ? 45.461 -16.881 10.524 1.00 36.36 97 ILE A C 1
ATOM 726 O O . ILE A 1 100 ? 44.355 -17.401 10.455 1.00 37.86 97 ILE A O 1
ATOM 731 N N . ALA A 1 101 ? 46.585 -17.540 10.263 1.00 34.84 98 ALA A N 1
ATOM 732 C CA . ALA A 1 101 ? 46.559 -18.949 9.906 1.00 35.81 98 ALA A CA 1
ATOM 733 C C . ALA A 1 101 ? 46.931 -19.710 11.167 1.00 36.01 98 ALA A C 1
ATOM 734 O O . ALA A 1 101 ? 48.067 -19.648 11.625 1.00 34.44 98 ALA A O 1
ATOM 736 N N . GLU A 1 102 ? 45.964 -20.410 11.742 1.00 34.78 99 GLU A N 1
ATOM 737 C CA . GLU A 1 102 ? 46.217 -21.169 12.947 1.00 36.06 99 GLU A CA 1
ATOM 738 C C . GLU A 1 102 ? 46.712 -22.557 12.556 1.00 36.40 99 GLU A C 1
ATOM 739 O O . GLU A 1 102 ? 45.931 -23.417 12.135 1.00 36.75 99 GLU A O 1
ATOM 745 N N . MET A 1 103 ? 48.020 -22.757 12.688 1.00 35.78 100 MET A N 1
ATOM 746 C CA . MET A 1 103 ? 48.654 -24.016 12.348 1.00 35.87 100 MET A CA 1
ATOM 747 C C . MET A 1 103 ? 49.311 -24.602 13.584 1.00 37.44 100 MET A C 1
ATOM 748 O O . MET A 1 103 ? 50.016 -23.902 14.309 1.00 39.05 100 MET A O 1
ATOM 753 N N . LYS A 1 104 ? 49.085 -25.884 13.824 1.00 36.12 101 LYS A N 1
ATOM 754 C CA . LYS A 1 104 ? 49.653 -26.537 14.991 1.00 38.23 101 LYS A CA 1
ATOM 755 C C . LYS A 1 104 ? 51.173 -26.634 14.934 1.00 38.76 101 LYS A C 1
ATOM 756 O O . LYS A 1 104 ? 51.778 -26.495 13.877 1.00 39.47 101 LYS A O 1
ATOM 762 N N . THR A 1 105 ? 51.787 -26.844 16.093 1.00 39.64 102 THR A N 1
ATOM 763 C CA . THR A 1 105 ? 53.231 -26.980 16.186 1.00 39.20 102 THR A CA 1
ATOM 764 C C . THR A 1 105 ? 53.675 -28.200 15.379 1.00 39.34 102 THR A C 1
ATOM 765 O O . THR A 1 105 ? 53.029 -29.243 15.415 1.00 38.33 102 THR A O 1
ATOM 769 N N . GLY A 1 106 ? 54.774 -28.066 14.647 1.00 40.08 103 GLY A N 1
ATOM 770 C CA . GLY A 1 106 ? 55.267 -29.180 13.861 1.00 40.00 103 GLY A CA 1
ATOM 771 C C . GLY A 1 106 ? 54.741 -29.202 12.437 1.00 41.17 103 GLY A C 1
ATOM 772 O O . GLY A 1 106 ? 55.108 -30.074 11.654 1.00 40.48 103 GLY A O 1
ATOM 773 N N . GLU A 1 107 ? 53.892 -28.238 12.097 1.00 41.46 104 GLU A N 1
ATOM 774 C CA . GLU A 1 107 ? 53.315 -28.153 10.757 1.00 41.03 104 GLU A CA 1
ATOM 775 C C . GLU A 1 107 ? 54.172 -27.352 9.784 1.00 40.88 104 GLU A C 1
ATOM 776 O O . GLU A 1 107 ? 53.803 -27.189 8.618 1.00 42.61 104 GLU A O 1
ATOM 782 N N . GLY A 1 108 ? 55.301 -26.836 10.265 1.00 40.91 105 GLY A N 1
ATOM 783 C CA . GLY A 1 108 ? 56.193 -26.059 9.414 1.00 39.45 105 GLY A CA 1
ATOM 784 C C . GLY A 1 108 ? 55.703 -24.672 9.025 1.00 39.69 105 GLY A C 1
ATOM 785 O O . GLY A 1 108 ? 55.799 -24.268 7.861 1.00 40.31 105 GLY A O 1
ATOM 786 N N . LYS A 1 109 ? 55.186 -23.937 10.003 1.00 38.42 106 LYS A N 1
ATOM 787 C CA . LYS A 1 109 ? 54.679 -22.580 9.795 1.00 38.31 106 LYS A CA 1
ATOM 788 C C . LYS A 1 109 ? 55.731 -21.631 9.195 1.00 37.99 106 LYS A C 1
ATOM 789 O O . LYS A 1 109 ? 55.393 -20.708 8.450 1.00 36.02 106 LYS A O 1
ATOM 795 N N . THR A 1 110 ? 57.000 -21.841 9.534 1.00 38.48 107 THR A N 1
ATOM 796 C CA . THR A 1 110 ? 58.063 -20.970 9.024 1.00 41.31 107 THR A CA 1
ATOM 797 C C . THR A 1 110 ? 58.250 -21.065 7.511 1.00 40.42 107 THR A C 1
ATOM 798 O O . THR A 1 110 ? 58.360 -20.045 6.836 1.00 40.01 107 THR A O 1
ATOM 802 N N . LEU A 1 111 ? 58.299 -22.287 6.987 1.00 40.10 108 LEU A N 1
ATOM 803 C CA . LEU A 1 111 ? 58.437 -22.487 5.547 1.00 39.59 108 LEU A CA 1
ATOM 804 C C . LEU A 1 111 ? 57.156 -21.984 4.900 1.00 38.52 108 LEU A C 1
ATOM 805 O O . LEU A 1 111 ? 57.184 -21.383 3.825 1.00 40.50 108 LEU A O 1
ATOM 810 N N . THR A 1 112 ? 56.030 -22.215 5.573 1.00 36.46 109 THR A N 1
ATOM 811 C CA . THR A 1 112 ? 54.743 -21.770 5.063 1.00 34.25 109 THR A CA 1
ATOM 812 C C . THR A 1 112 ? 54.707 -20.266 4.795 1.00 35.06 109 THR A C 1
ATOM 813 O O . THR A 1 112 ? 54.131 -19.815 3.801 1.00 34.21 109 THR A O 1
ATOM 817 N N . SER A 1 113 ? 55.314 -19.482 5.682 1.00 32.79 110 SER A N 1
ATOM 818 C CA . SER A 1 113 ? 55.306 -18.029 5.512 1.00 30.68 110 SER A CA 1
ATOM 819 C C . SER A 1 113 ? 56.074 -17.573 4.262 1.00 28.41 110 SER A C 1
ATOM 820 O O . SER A 1 113 ? 55.797 -16.510 3.727 1.00 28.45 110 SER A O 1
ATOM 823 N N . THR A 1 114 ? 57.041 -18.359 3.801 1.00 30.41 111 THR A N 1
ATOM 824 C CA . THR A 1 114 ? 57.796 -17.944 2.614 1.00 34.57 111 THR A CA 1
ATOM 825 C C . THR A 1 114 ? 56.867 -17.763 1.415 1.00 32.54 111 THR A C 1
ATOM 826 O O . THR A 1 114 ? 57.144 -16.957 0.535 1.00 33.38 111 THR A O 1
ATOM 830 N N . LEU A 1 115 ? 55.744 -18.474 1.403 1.00 33.40 112 LEU A N 1
ATOM 831 C CA . LEU A 1 115 ? 54.801 -18.366 0.283 1.00 35.83 112 LEU A CA 1
ATOM 832 C C . LEU A 1 115 ? 54.187 -16.964 0.100 1.00 35.29 112 LEU A C 1
ATOM 833 O O . LEU A 1 115 ? 54.419 -16.314 -0.920 1.00 37.14 112 LEU A O 1
ATOM 838 N N . PRO A 1 116 ? 53.397 -16.483 1.078 1.00 34.05 113 PRO A N 1
ATOM 839 C CA . PRO A 1 116 ? 52.789 -15.152 0.949 1.00 34.22 113 PRO A CA 1
ATOM 840 C C . PRO A 1 116 ? 53.800 -13.990 1.047 1.00 34.56 113 PRO A C 1
ATOM 841 O O . PRO A 1 116 ? 53.550 -12.901 0.518 1.00 33.21 113 PRO A O 1
ATOM 845 N N . VAL A 1 117 ? 54.926 -14.219 1.724 1.00 32.53 114 VAL A N 1
ATOM 846 C CA . VAL A 1 117 ? 55.944 -13.171 1.865 1.00 34.57 114 VAL A CA 1
ATOM 847 C C . VAL A 1 117 ? 56.562 -12.867 0.485 1.00 35.19 114 VAL A C 1
ATOM 848 O O . VAL A 1 117 ? 56.718 -11.710 0.104 1.00 35.38 114 VAL A O 1
ATOM 852 N N . TYR A 1 118 ? 56.902 -13.923 -0.252 1.00 37.74 115 TYR A N 1
ATOM 853 C CA . TYR A 1 118 ? 57.461 -13.807 -1.599 1.00 38.86 115 TYR A CA 1
ATOM 854 C C . TYR A 1 118 ? 56.443 -13.067 -2.463 1.00 38.31 115 TYR A C 1
ATOM 855 O O . TYR A 1 118 ? 56.760 -12.065 -3.095 1.00 41.93 115 TYR A O 1
ATOM 864 N N . LEU A 1 119 ? 55.207 -13.554 -2.453 1.00 37.95 116 LEU A N 1
ATOM 865 C CA . LEU A 1 119 ? 54.128 -12.964 -3.232 1.00 36.77 116 LEU A CA 1
ATOM 866 C C . LEU A 1 119 ? 53.906 -11.481 -2.975 1.00 38.26 116 LEU A C 1
ATOM 867 O O . LEU A 1 119 ? 53.781 -10.695 -3.922 1.00 37.72 116 LEU A O 1
ATOM 872 N N . ASN A 1 120 ? 53.852 -11.099 -1.699 1.00 35.52 117 ASN A N 1
ATOM 873 C CA . ASN A 1 120 ? 53.629 -9.705 -1.327 1.00 34.41 117 ASN A CA 1
ATOM 874 C C . ASN A 1 120 ? 54.874 -8.818 -1.389 1.00 33.37 117 ASN A C 1
ATOM 875 O O . ASN A 1 120 ? 54.801 -7.620 -1.115 1.00 33.96 117 ASN A O 1
ATOM 880 N N . ALA A 1 121 ? 56.007 -9.407 -1.753 1.00 34.40 118 ALA A N 1
ATOM 881 C CA . ALA A 1 121 ? 57.267 -8.663 -1.864 1.00 35.04 118 ALA A CA 1
ATOM 882 C C . ALA A 1 121 ? 57.576 -8.268 -3.322 1.00 36.79 118 ALA A C 1
ATOM 883 O O . ALA A 1 121 ? 58.411 -7.390 -3.582 1.00 33.15 118 ALA A O 1
ATOM 885 N N . LEU A 1 122 ? 56.901 -8.936 -4.260 1.00 38.74 119 LEU A N 1
ATOM 886 C CA . LEU A 1 122 ? 57.079 -8.697 -5.700 1.00 40.03 119 LEU A CA 1
ATOM 887 C C . LEU A 1 122 ? 56.858 -7.252 -6.144 1.00 40.10 119 LEU A C 1
ATOM 888 O O . LEU A 1 122 ? 57.552 -6.765 -7.040 1.00 42.28 119 LEU A O 1
ATOM 893 N N . THR A 1 123 ? 55.907 -6.561 -5.526 1.00 39.61 120 THR A N 1
ATOM 894 C CA . THR A 1 123 ? 55.650 -5.178 -5.899 1.00 41.98 120 THR A CA 1
ATOM 895 C C . THR A 1 123 ? 56.639 -4.188 -5.299 1.00 42.26 120 THR A C 1
ATOM 896 O O . THR A 1 123 ? 56.444 -2.980 -5.392 1.00 43.68 120 THR A O 1
ATOM 900 N N . GLY A 1 124 ? 57.696 -4.702 -4.677 1.00 41.21 121 GLY A N 1
ATOM 901 C CA . GLY A 1 124 ? 58.713 -3.841 -4.099 1.00 41.95 121 GLY A CA 1
ATOM 902 C C . GLY A 1 124 ? 58.276 -2.839 -3.044 1.00 43.68 121 GLY A C 1
ATOM 903 O O . GLY A 1 124 ? 58.777 -1.716 -3.013 1.00 44.17 121 GLY A O 1
ATOM 904 N N . LYS A 1 125 ? 57.355 -3.235 -2.172 1.00 42.80 122 LYS A N 1
ATOM 905 C CA . LYS A 1 125 ? 56.886 -2.351 -1.111 1.00 42.91 122 LYS A CA 1
ATOM 906 C C . LYS A 1 125 ? 57.555 -2.733 0.210 1.00 42.33 122 LYS A C 1
ATOM 907 O O . LYS A 1 125 ? 57.596 -1.937 1.151 1.00 39.44 122 LYS A O 1
ATOM 913 N N . GLY A 1 126 ? 58.088 -3.955 0.253 1.00 42.08 123 GLY A N 1
ATOM 914 C CA . GLY A 1 126 ? 58.740 -4.468 1.445 1.00 39.93 123 GLY A CA 1
ATOM 915 C C . GLY A 1 126 ? 57.804 -5.340 2.266 1.00 38.31 123 GLY A C 1
ATOM 916 O O . GLY A 1 126 ? 56.594 -5.144 2.252 1.00 38.25 123 GLY A O 1
ATOM 917 N N . VAL A 1 127 ? 58.364 -6.310 2.978 1.00 36.01 124 VAL A N 1
ATOM 918 C CA . VAL A 1 127 ? 57.582 -7.207 3.818 1.00 33.34 124 VAL A CA 1
ATOM 919 C C . VAL A 1 127 ? 58.328 -7.439 5.137 1.00 33.32 124 VAL A C 1
ATOM 920 O O . VAL A 1 127 ? 59.509 -7.803 5.141 1.00 32.64 124 VAL A O 1
ATOM 924 N N . HIS A 1 128 ? 57.641 -7.237 6.257 1.00 30.68 125 HIS A N 1
ATOM 925 C CA . HIS A 1 128 ? 58.265 -7.442 7.557 1.00 28.60 125 HIS A CA 1
ATOM 926 C C . HIS A 1 128 ? 57.824 -8.778 8.104 1.00 28.15 125 HIS A C 1
ATOM 927 O O . HIS A 1 128 ? 56.637 -9.035 8.207 1.00 26.17 125 HIS A O 1
ATOM 934 N N . VAL A 1 129 ? 58.793 -9.638 8.406 1.00 27.99 126 VAL A N 1
ATOM 935 C CA . VAL A 1 129 ? 58.521 -10.956 8.955 1.00 29.30 126 VAL A CA 1
ATOM 936 C C . VAL A 1 129 ? 58.994 -10.817 10.395 1.00 29.98 126 VAL A C 1
ATOM 937 O O . VAL A 1 129 ? 60.187 -10.702 10.666 1.00 29.45 126 VAL A O 1
ATOM 941 N N . VAL A 1 130 ? 58.026 -10.812 11.301 1.00 28.92 127 VAL A N 1
ATOM 942 C CA . VAL A 1 130 ? 58.263 -10.578 12.713 1.00 27.37 127 VAL A CA 1
ATOM 943 C C . VAL A 1 130 ? 58.323 -11.804 13.588 1.00 27.81 127 VAL A C 1
ATOM 944 O O . VAL A 1 130 ? 57.440 -12.657 13.544 1.00 27.06 127 VAL A O 1
ATOM 948 N N . THR A 1 131 ? 59.361 -11.856 14.412 1.00 25.15 128 THR A N 1
ATOM 949 C CA . THR A 1 131 ? 59.577 -12.961 15.327 1.00 30.50 128 THR A CA 1
ATOM 950 C C . THR A 1 131 ? 59.675 -12.450 16.787 1.00 31.27 128 THR A C 1
ATOM 951 O O . THR A 1 131 ? 59.883 -11.254 17.023 1.00 28.10 128 THR A O 1
ATOM 955 N N . VAL A 1 132 ? 59.552 -13.348 17.762 1.00 29.88 129 VAL A N 1
ATOM 956 C CA . VAL A 1 132 ? 59.583 -12.915 19.151 1.00 34.20 129 VAL A CA 1
ATOM 957 C C . VAL A 1 132 ? 60.935 -12.467 19.681 1.00 33.47 129 VAL A C 1
ATOM 958 O O . VAL A 1 132 ? 60.992 -11.583 20.522 1.00 33.94 129 VAL A O 1
ATOM 962 N N . ASN A 1 133 ? 62.018 -13.057 19.195 1.00 30.98 130 ASN A N 1
ATOM 963 C CA . ASN A 1 133 ? 63.344 -12.634 19.638 1.00 32.59 130 ASN A CA 1
ATOM 964 C C . ASN A 1 133 ? 64.335 -12.661 18.456 1.00 33.73 130 ASN A C 1
ATOM 965 O O . ASN A 1 133 ? 64.067 -13.290 17.424 1.00 30.40 130 ASN A O 1
ATOM 970 N N . GLU A 1 134 ? 65.468 -11.974 18.611 1.00 32.56 131 GLU A N 1
ATOM 971 C CA . GLU A 1 134 ? 66.464 -11.882 17.551 1.00 34.43 131 GLU A CA 1
ATOM 972 C C . GLU A 1 134 ? 67.112 -13.204 17.149 1.00 33.78 131 GLU A C 1
ATOM 973 O O . GLU A 1 134 ? 67.595 -13.333 16.029 1.00 34.81 131 GLU A O 1
ATOM 979 N N . TYR A 1 135 ? 67.140 -14.172 18.057 1.00 32.49 132 TYR A N 1
ATOM 980 C CA . TYR A 1 135 ? 67.707 -15.463 17.728 1.00 34.23 132 TYR A CA 1
ATOM 981 C C . TYR A 1 135 ? 66.860 -16.059 16.598 1.00 36.28 132 TYR A C 1
ATOM 982 O O . TYR A 1 135 ? 67.394 -16.480 15.570 1.00 37.33 132 TYR A O 1
ATOM 991 N N . LEU A 1 136 ? 65.539 -16.073 16.784 1.00 35.56 133 LEU A N 1
ATOM 992 C CA . LEU A 1 136 ? 64.643 -16.628 15.771 1.00 36.27 133 LEU A CA 1
ATOM 993 C C . LEU A 1 136 ? 64.638 -15.790 14.506 1.00 36.98 133 LEU A C 1
ATOM 994 O O . LEU A 1 136 ? 64.517 -16.330 13.399 1.00 35.87 133 LEU A O 1
ATOM 999 N N . ALA A 1 137 ? 64.765 -14.476 14.657 1.00 34.24 134 ALA A N 1
ATOM 1000 C CA . ALA A 1 137 ? 64.771 -13.614 13.487 1.00 33.89 134 ALA A CA 1
ATOM 1001 C C . ALA A 1 137 ? 65.995 -13.931 12.623 1.00 34.81 134 ALA A C 1
ATOM 1002 O O . ALA A 1 137 ? 65.870 -14.091 11.414 1.00 32.22 134 ALA A O 1
ATOM 1004 N N . SER A 1 138 ? 67.167 -14.026 13.256 1.00 34.33 135 SER A N 1
ATOM 1005 C CA . SER A 1 138 ? 68.423 -14.324 12.555 1.00 35.58 135 SER A CA 1
ATOM 1006 C C . SER A 1 138 ? 68.463 -15.745 11.979 1.00 36.63 135 SER A C 1
ATOM 1007 O O . SER A 1 138 ? 69.013 -15.973 10.890 1.00 37.87 135 SER A O 1
ATOM 1010 N N . ARG A 1 139 ? 67.909 -16.703 12.720 1.00 34.96 136 ARG A N 1
ATOM 1011 C CA . ARG A 1 139 ? 67.888 -18.085 12.258 1.00 36.64 136 ARG A CA 1
ATOM 1012 C C . ARG A 1 139 ? 67.016 -18.176 11.008 1.00 38.89 136 ARG A C 1
ATOM 1013 O O . ARG A 1 139 ? 67.452 -18.707 9.978 1.00 39.44 136 ARG A O 1
ATOM 1021 N N . ASP A 1 140 ? 65.793 -17.652 11.099 1.00 37.74 137 ASP A N 1
ATOM 1022 C CA . ASP A 1 140 ? 64.855 -17.692 9.973 1.00 40.09 137 ASP A CA 1
ATOM 1023 C C . ASP A 1 140 ? 65.383 -16.936 8.750 1.00 40.77 137 ASP A C 1
ATOM 1024 O O . ASP A 1 140 ? 65.317 -17.435 7.635 1.00 39.35 137 ASP A O 1
ATOM 1029 N N . ALA A 1 141 ? 65.895 -15.729 8.962 1.00 40.18 138 ALA A N 1
ATOM 1030 C CA . ALA A 1 141 ? 66.430 -14.936 7.863 1.00 42.64 138 ALA A CA 1
ATOM 1031 C C . ALA A 1 141 ? 67.524 -15.732 7.144 1.00 43.99 138 ALA A C 1
ATOM 1032 O O . ALA A 1 141 ? 67.610 -15.727 5.923 1.00 43.89 138 ALA A O 1
ATOM 1034 N N . GLU A 1 142 ? 68.355 -16.418 7.919 1.00 46.22 139 GLU A N 1
ATOM 1035 C CA . GLU A 1 142 ? 69.439 -17.234 7.374 1.00 47.58 139 GLU A CA 1
ATOM 1036 C C . GLU A 1 142 ? 68.898 -18.441 6.590 1.00 47.52 139 GLU A C 1
ATOM 1037 O O . GLU A 1 142 ? 69.253 -18.652 5.427 1.00 47.02 139 GLU A O 1
ATOM 1043 N N . GLN A 1 143 ? 68.026 -19.218 7.228 1.00 44.66 140 GLN A N 1
ATOM 1044 C CA . GLN A 1 143 ? 67.472 -20.406 6.604 1.00 42.37 140 GLN A CA 1
ATOM 1045 C C . GLN A 1 143 ? 66.471 -20.128 5.492 1.00 42.45 140 GLN A C 1
ATOM 1046 O O . GLN A 1 143 ? 66.598 -20.682 4.401 1.00 41.93 140 GLN A O 1
ATOM 1052 N N . MET A 1 144 ? 65.484 -19.274 5.751 1.00 41.25 141 MET A N 1
ATOM 1053 C CA . MET A 1 144 ? 64.482 -18.962 4.735 1.00 40.81 141 MET A CA 1
ATOM 1054 C C . MET A 1 144 ? 64.996 -17.983 3.685 1.00 41.67 141 MET A C 1
ATOM 1055 O O . MET A 1 144 ? 64.511 -17.962 2.551 1.00 40.81 141 MET A O 1
ATOM 1060 N N . GLY A 1 145 ? 65.970 -17.166 4.067 1.00 41.96 142 GLY A N 1
ATOM 1061 C CA . GLY A 1 145 ? 66.528 -16.208 3.130 1.00 42.90 142 GLY A CA 1
ATOM 1062 C C . GLY A 1 145 ? 67.098 -16.903 1.902 1.00 43.28 142 GLY A C 1
ATOM 1063 O O . GLY A 1 145 ? 67.001 -16.389 0.795 1.00 41.35 142 GLY A O 1
ATOM 1064 N N . LYS A 1 146 ? 67.694 -18.076 2.095 1.00 44.40 143 LYS A N 1
ATOM 1065 C CA . LYS A 1 146 ? 68.259 -18.825 0.980 1.00 46.56 143 LYS A CA 1
ATOM 1066 C C . LYS A 1 146 ? 67.204 -19.069 -0.094 1.00 46.08 143 LYS A C 1
ATOM 1067 O O . LYS A 1 146 ? 67.523 -19.115 -1.278 1.00 48.15 143 LYS A O 1
ATOM 1073 N N . ILE A 1 147 ? 65.947 -19.223 0.312 1.00 43.20 144 ILE A N 1
ATOM 1074 C CA . ILE A 1 147 ? 64.900 -19.464 -0.666 1.00 42.04 144 ILE A CA 1
ATOM 1075 C C . ILE A 1 147 ? 64.594 -18.199 -1.453 1.00 44.06 144 ILE A C 1
ATOM 1076 O O . ILE A 1 147 ? 64.605 -18.205 -2.686 1.00 43.85 144 ILE A O 1
ATOM 1081 N N . PHE A 1 148 ? 64.323 -17.112 -0.739 1.00 42.95 145 PHE A N 1
ATOM 1082 C CA . PHE A 1 148 ? 64.018 -15.850 -1.390 1.00 43.75 145 PHE A CA 1
ATOM 1083 C C . PHE A 1 148 ? 65.167 -15.420 -2.301 1.00 45.52 145 PHE A C 1
ATOM 1084 O O . PHE A 1 148 ? 64.938 -14.873 -3.381 1.00 45.01 145 PHE A O 1
ATOM 1092 N N . GLU A 1 149 ? 66.401 -15.665 -1.873 1.00 45.26 146 GLU A N 1
ATOM 1093 C CA . GLU A 1 149 ? 67.538 -15.256 -2.681 1.00 48.66 146 GLU A CA 1
ATOM 1094 C C . GLU A 1 149 ? 67.713 -16.133 -3.902 1.00 47.74 146 GLU A C 1
ATOM 1095 O O . GLU A 1 149 ? 68.197 -15.676 -4.933 1.00 46.03 146 GLU A O 1
ATOM 1101 N N . PHE A 1 150 ? 67.309 -17.392 -3.781 1.00 48.31 147 PHE A N 1
ATOM 1102 C CA . PHE A 1 150 ? 67.381 -18.315 -4.904 1.00 47.66 147 PHE A CA 1
ATOM 1103 C C . PHE A 1 150 ? 66.483 -17.751 -6.006 1.00 46.83 147 PHE A C 1
ATOM 1104 O O . PHE A 1 150 ? 66.772 -17.910 -7.189 1.00 48.23 147 PHE A O 1
ATOM 1112 N N . LEU A 1 151 ? 65.407 -17.074 -5.604 1.00 42.50 148 LEU A N 1
ATOM 1113 C CA . LEU A 1 151 ? 64.450 -16.509 -6.553 1.00 41.93 148 LEU A CA 1
ATOM 1114 C C . LEU A 1 151 ? 64.677 -15.038 -6.884 1.00 41.05 148 LEU A C 1
ATOM 1115 O O . LEU A 1 151 ? 63.761 -14.338 -7.316 1.00 40.96 148 LEU A O 1
ATOM 1120 N N . GLY A 1 152 ? 65.899 -14.568 -6.667 1.00 41.53 149 GLY A N 1
ATOM 1121 C CA . GLY A 1 152 ? 66.220 -13.193 -6.987 1.00 42.39 149 GLY A CA 1
ATOM 1122 C C . GLY A 1 152 ? 65.650 -12.084 -6.127 1.00 43.76 149 GLY A C 1
ATOM 1123 O O . GLY A 1 152 ? 65.395 -10.984 -6.628 1.00 44.02 149 GLY A O 1
ATOM 1124 N N . LEU A 1 153 ? 65.429 -12.355 -4.844 1.00 43.95 150 LEU A N 1
ATOM 1125 C CA . LEU A 1 153 ? 64.936 -11.315 -3.943 1.00 43.48 150 LEU A CA 1
ATOM 1126 C C . LEU A 1 153 ? 65.981 -11.078 -2.858 1.00 43.16 150 LEU A C 1
ATOM 1127 O O . LEU A 1 153 ? 66.766 -11.980 -2.549 1.00 44.88 150 LEU A O 1
ATOM 1132 N N . THR A 1 154 ? 66.005 -9.871 -2.295 1.00 42.33 151 THR A N 1
ATOM 1133 C CA . THR A 1 154 ? 66.962 -9.554 -1.236 1.00 42.82 151 THR A CA 1
ATOM 1134 C C . THR A 1 154 ? 66.335 -9.647 0.154 1.00 44.44 151 THR A C 1
ATOM 1135 O O . THR A 1 154 ? 65.214 -9.189 0.381 1.00 46.01 151 THR A O 1
ATOM 1139 N N . VAL A 1 155 ? 67.080 -10.237 1.082 1.00 44.52 152 VAL A N 1
ATOM 1140 C CA . VAL A 1 155 ? 66.622 -10.426 2.451 1.00 41.56 152 VAL A CA 1
ATOM 1141 C C . VAL A 1 155 ? 67.421 -9.597 3.444 1.00 40.30 152 VAL A C 1
ATOM 1142 O O . VAL A 1 155 ? 68.649 -9.648 3.462 1.00 39.00 152 VAL A O 1
ATOM 1146 N N . GLY A 1 156 ? 66.714 -8.835 4.271 1.00 40.12 153 GLY A N 1
ATOM 1147 C CA . GLY A 1 156 ? 67.375 -8.020 5.275 1.00 39.28 153 GLY A CA 1
ATOM 1148 C C . GLY A 1 156 ? 67.077 -8.509 6.687 1.00 39.24 153 GLY A C 1
ATOM 1149 O O . GLY A 1 156 ? 66.052 -9.154 6.928 1.00 37.56 153 GLY A O 1
ATOM 1150 N N . LEU A 1 157 ? 67.989 -8.209 7.612 1.00 38.17 154 LEU A N 1
ATOM 1151 C CA . LEU A 1 157 ? 67.858 -8.578 9.016 1.00 35.35 154 LEU A CA 1
ATOM 1152 C C . LEU A 1 157 ? 68.044 -7.296 9.822 1.00 36.20 154 LEU A C 1
ATOM 1153 O O . LEU A 1 157 ? 69.099 -6.668 9.757 1.00 34.88 154 LEU A O 1
ATOM 1158 N N . ASN A 1 158 ? 67.010 -6.901 10.562 1.00 34.63 155 ASN A N 1
ATOM 1159 C CA . ASN A 1 158 ? 67.049 -5.684 11.366 1.00 33.50 155 ASN A CA 1
ATOM 1160 C C . ASN A 1 158 ? 67.256 -5.990 12.855 1.00 35.19 155 ASN A C 1
ATOM 1161 O O . ASN A 1 158 ? 66.341 -6.477 13.532 1.00 34.80 155 ASN A O 1
ATOM 1166 N N . LEU A 1 159 ? 68.451 -5.690 13.358 1.00 32.71 156 LEU A N 1
ATOM 1167 C CA . LEU A 1 159 ? 68.789 -5.971 14.752 1.00 35.98 156 LEU A CA 1
ATOM 1168 C C . LEU A 1 159 ? 69.098 -4.711 15.558 1.00 37.22 156 LEU A C 1
ATOM 1169 O O . LEU A 1 159 ? 69.513 -3.690 15.014 1.00 36.35 156 LEU A O 1
ATOM 1174 N N . ASN A 1 160 ? 68.879 -4.797 16.865 1.00 40.85 157 ASN A N 1
ATOM 1175 C CA . ASN A 1 160 ? 69.125 -3.680 17.773 1.00 40.99 157 ASN A CA 1
ATOM 1176 C C . ASN A 1 160 ? 70.577 -3.216 17.738 1.00 41.31 157 ASN A C 1
ATOM 1177 O O . ASN A 1 160 ? 70.863 -2.036 17.910 1.00 41.72 157 ASN A O 1
ATOM 1182 N N . SER A 1 161 ? 71.491 -4.146 17.499 1.00 41.39 158 SER A N 1
ATOM 1183 C CA . SER A 1 161 ? 72.905 -3.807 17.443 1.00 42.50 158 SER A CA 1
ATOM 1184 C C . SER A 1 161 ? 73.325 -3.105 16.144 1.00 41.63 158 SER A C 1
ATOM 1185 O O . SER A 1 161 ? 74.489 -2.731 16.008 1.00 43.91 158 SER A O 1
ATOM 1188 N N . MET A 1 162 ? 72.406 -2.914 15.198 1.00 39.91 159 MET A N 1
ATOM 1189 C CA . MET A 1 162 ? 72.754 -2.267 13.919 1.00 39.06 159 MET A CA 1
ATOM 1190 C C . MET A 1 162 ? 72.621 -0.756 13.904 1.00 37.92 159 MET A C 1
ATOM 1191 O O . MET A 1 162 ? 71.716 -0.184 14.513 1.00 37.95 159 MET A O 1
ATOM 1196 N N . SER A 1 163 ? 73.537 -0.115 13.185 1.00 37.76 160 SER A N 1
ATOM 1197 C CA . SER A 1 163 ? 73.538 1.335 13.049 1.00 37.91 160 SER A CA 1
ATOM 1198 C C . SER A 1 163 ? 72.383 1.745 12.135 1.00 36.39 160 SER A C 1
ATOM 1199 O O . SER A 1 163 ? 71.800 0.909 11.445 1.00 35.26 160 SER A O 1
ATOM 1202 N N . LYS A 1 164 ? 72.078 3.037 12.127 1.00 37.97 161 LYS A N 1
ATOM 1203 C CA . LYS A 1 164 ? 71.010 3.583 11.296 1.00 41.51 161 LYS A CA 1
ATOM 1204 C C . LYS A 1 164 ? 71.205 3.200 9.825 1.00 42.97 161 LYS A C 1
ATOM 1205 O O . LYS A 1 164 ? 70.280 2.709 9.174 1.00 44.51 161 LYS A O 1
ATOM 1211 N N . ASP A 1 165 ? 72.406 3.411 9.300 1.00 42.38 162 ASP A N 1
ATOM 1212 C CA . ASP A 1 165 ? 72.662 3.085 7.898 1.00 44.89 162 ASP A CA 1
ATOM 1213 C C . ASP A 1 165 ? 72.408 1.618 7.605 1.00 42.96 162 ASP A C 1
ATOM 1214 O O . ASP A 1 165 ? 71.754 1.292 6.620 1.00 42.57 162 ASP A O 1
ATOM 1219 N N . GLU A 1 166 ? 72.919 0.734 8.455 1.00 41.66 163 GLU A N 1
ATOM 1220 C CA . GLU A 1 166 ? 72.729 -0.697 8.246 1.00 41.97 163 GLU A CA 1
ATOM 1221 C C . GLU A 1 166 ? 71.249 -1.085 8.381 1.00 43.12 163 GLU A C 1
ATOM 1222 O O . GLU A 1 166 ? 70.781 -2.018 7.709 1.00 42.18 163 GLU A O 1
ATOM 1228 N N . LYS A 1 167 ? 70.520 -0.365 9.241 1.00 39.90 164 LYS A N 1
ATOM 1229 C CA . LYS A 1 167 ? 69.098 -0.633 9.455 1.00 38.74 164 LYS A CA 1
ATOM 1230 C C . LYS A 1 167 ? 68.302 -0.226 8.230 1.00 39.39 164 LYS A C 1
ATOM 1231 O O . LYS A 1 167 ? 67.377 -0.938 7.810 1.00 37.53 164 LYS A O 1
ATOM 1237 N N . ARG A 1 168 ? 68.683 0.918 7.665 1.00 38.74 165 ARG A N 1
ATOM 1238 C CA . ARG A 1 168 ? 68.020 1.473 6.495 1.00 41.19 165 ARG A CA 1
ATOM 1239 C C . ARG A 1 168 ? 68.190 0.519 5.327 1.00 42.36 165 ARG A C 1
ATOM 1240 O O . ARG A 1 168 ? 67.265 0.304 4.542 1.00 44.55 165 ARG A O 1
ATOM 1248 N N . GLU A 1 169 ? 69.370 -0.073 5.220 1.00 42.51 166 GLU A N 1
ATOM 1249 C CA . GLU A 1 169 ? 69.617 -1.004 4.134 1.00 43.01 166 GLU A CA 1
ATOM 1250 C C . GLU A 1 169 ? 68.784 -2.273 4.331 1.00 40.66 166 GLU A C 1
ATOM 1251 O O . GLU A 1 169 ? 68.208 -2.786 3.377 1.00 42.81 166 GLU A O 1
ATOM 1257 N N . ALA A 1 170 ? 68.705 -2.768 5.565 1.00 37.12 167 ALA A N 1
ATOM 1258 C CA . ALA A 1 170 ? 67.919 -3.967 5.855 1.00 35.85 167 ALA A CA 1
ATOM 1259 C C . ALA A 1 170 ? 66.446 -3.722 5.530 1.00 35.92 167 ALA A C 1
ATOM 1260 O O . ALA A 1 170 ? 65.749 -4.631 5.088 1.00 36.56 167 ALA A O 1
ATOM 1262 N N . TYR A 1 171 ? 65.986 -2.487 5.740 1.00 35.05 168 TYR A N 1
ATOM 1263 C CA . TYR A 1 171 ? 64.609 -2.119 5.461 1.00 34.31 168 TYR A CA 1
ATOM 1264 C C . TYR A 1 171 ? 64.343 -1.894 3.973 1.00 37.43 168 TYR A C 1
ATOM 1265 O O . TYR A 1 171 ? 63.188 -1.853 3.543 1.00 35.38 168 TYR A O 1
ATOM 1274 N N . ALA A 1 172 ? 65.412 -1.732 3.195 1.00 38.03 169 ALA A N 1
ATOM 1275 C CA . ALA A 1 172 ? 65.293 -1.497 1.760 1.00 38.96 169 ALA A CA 1
ATOM 1276 C C . ALA A 1 172 ? 65.238 -2.812 0.997 1.00 38.85 169 ALA A C 1
ATOM 1277 O O . ALA A 1 172 ? 64.864 -2.833 -0.173 1.00 40.06 169 ALA A O 1
ATOM 1279 N N . ALA A 1 173 ? 65.608 -3.910 1.654 1.00 37.64 170 ALA A N 1
ATOM 1280 C CA . ALA A 1 173 ? 65.565 -5.213 0.997 1.00 38.59 170 ALA A CA 1
ATOM 1281 C C . ALA A 1 173 ? 64.106 -5.507 0.636 1.00 38.32 170 ALA A C 1
ATOM 1282 O O . ALA A 1 173 ? 63.198 -4.795 1.086 1.00 35.34 170 ALA A O 1
ATOM 1284 N N . ASP A 1 174 ? 63.880 -6.533 -0.185 1.00 36.31 171 ASP A N 1
ATOM 1285 C CA . ASP A 1 174 ? 62.517 -6.887 -0.573 1.00 38.36 171 ASP A CA 1
ATOM 1286 C C . ASP A 1 174 ? 61.765 -7.480 0.626 1.00 38.12 171 ASP A C 1
ATOM 1287 O O . ASP A 1 174 ? 60.559 -7.286 0.774 1.00 37.74 171 ASP A O 1
ATOM 1292 N N . ILE A 1 175 ? 62.502 -8.195 1.474 1.00 37.54 172 ILE A N 1
ATOM 1293 C CA . ILE A 1 175 ? 61.957 -8.842 2.668 1.00 37.49 172 ILE A CA 1
ATOM 1294 C C . ILE A 1 175 ? 62.851 -8.491 3.870 1.00 38.49 172 ILE A C 1
ATOM 1295 O O . ILE A 1 175 ? 64.083 -8.461 3.745 1.00 37.73 172 ILE A O 1
ATOM 1300 N N . THR A 1 176 ? 62.238 -8.224 5.022 1.00 38.39 173 THR A N 1
ATOM 1301 C CA . THR A 1 176 ? 62.993 -7.852 6.228 1.00 35.29 173 THR A CA 1
ATOM 1302 C C . THR A 1 176 ? 62.557 -8.607 7.486 1.00 34.56 173 THR A C 1
ATOM 1303 O O . THR A 1 176 ? 61.409 -8.511 7.895 1.00 35.18 173 THR A O 1
ATOM 1307 N N . TYR A 1 177 ? 63.471 -9.359 8.088 1.00 33.34 174 TYR A N 1
ATOM 1308 C CA . TYR A 1 177 ? 63.180 -10.088 9.316 1.00 32.42 174 TYR A CA 1
ATOM 1309 C C . TYR A 1 177 ? 63.522 -9.197 10.504 1.00 32.35 174 TYR A C 1
ATOM 1310 O O . TYR A 1 177 ? 64.561 -8.544 10.505 1.00 32.04 174 TYR A O 1
ATOM 1319 N N . SER A 1 178 ? 62.659 -9.174 11.516 1.00 32.82 175 SER A N 1
ATOM 1320 C CA . SER A 1 178 ? 62.914 -8.347 12.692 1.00 33.36 175 SER A CA 1
ATOM 1321 C C . SER A 1 178 ? 62.097 -8.832 13.876 1.00 35.11 175 SER A C 1
ATOM 1322 O O . SER A 1 178 ? 61.424 -9.859 13.789 1.00 34.10 175 SER A O 1
ATOM 1325 N N . THR A 1 179 ? 62.174 -8.102 14.989 1.00 31.78 176 THR A N 1
ATOM 1326 C CA . THR A 1 179 ? 61.401 -8.454 16.170 1.00 30.52 176 THR A CA 1
ATOM 1327 C C . THR A 1 179 ? 60.355 -7.381 16.366 1.00 29.24 176 THR A C 1
ATOM 1328 O O . THR A 1 179 ? 60.476 -6.282 15.826 1.00 29.32 176 THR A O 1
ATOM 1332 N N . ASN A 1 180 ? 59.325 -7.700 17.136 1.00 27.29 177 ASN A N 1
ATOM 1333 C CA . ASN A 1 180 ? 58.261 -6.744 17.405 1.00 29.25 177 ASN A CA 1
ATOM 1334 C C . ASN A 1 180 ? 58.799 -5.457 18.032 1.00 29.38 177 ASN A C 1
ATOM 1335 O O . ASN A 1 180 ? 58.397 -4.363 17.653 1.00 29.66 177 ASN A O 1
ATOM 1340 N N . ASN A 1 181 ? 59.698 -5.595 19.005 1.00 28.79 178 ASN A N 1
ATOM 1341 C CA . ASN A 1 181 ? 60.267 -4.430 19.696 1.00 31.21 178 ASN A CA 1
ATOM 1342 C C . ASN A 1 181 ? 61.101 -3.494 18.820 1.00 30.58 178 ASN A C 1
ATOM 1343 O O . ASN A 1 181 ? 60.912 -2.284 18.873 1.00 31.09 178 ASN A O 1
ATOM 1348 N N . GLU A 1 182 ? 62.016 -4.045 18.019 1.00 32.79 179 GLU A N 1
ATOM 1349 C CA . GLU A 1 182 ? 62.868 -3.220 17.158 1.00 32.79 179 GLU A CA 1
ATOM 1350 C C . GLU A 1 182 ? 62.086 -2.439 16.130 1.00 32.08 179 GLU A C 1
ATOM 1351 O O . GLU A 1 182 ? 62.394 -1.267 15.882 1.00 30.75 179 GLU A O 1
ATOM 1357 N N . LEU A 1 183 ? 61.090 -3.094 15.528 1.00 29.58 180 LEU A N 1
ATOM 1358 C CA . LEU A 1 183 ? 60.248 -2.458 14.523 1.00 30.04 180 LEU A CA 1
ATOM 1359 C C . LEU A 1 183 ? 59.544 -1.266 15.152 1.00 30.96 180 LEU A C 1
ATOM 1360 O O . LEU A 1 183 ? 59.488 -0.189 14.561 1.00 31.76 180 LEU A O 1
ATOM 1365 N N . GLY A 1 184 ? 58.999 -1.462 16.350 1.00 29.38 181 GLY A N 1
ATOM 1366 C CA . GLY A 1 184 ? 58.319 -0.374 17.031 1.00 30.31 181 GLY A CA 1
ATOM 1367 C C . GLY A 1 184 ? 59.265 0.766 17.394 1.00 31.53 181 GLY A C 1
ATOM 1368 O O . GLY A 1 184 ? 58.950 1.936 17.176 1.00 28.43 181 GLY A O 1
ATOM 1369 N N . PHE A 1 185 ? 60.427 0.425 17.947 1.00 31.42 182 PHE A N 1
ATOM 1370 C CA . PHE A 1 185 ? 61.412 1.441 18.331 1.00 31.57 182 PHE A CA 1
ATOM 1371 C C . PHE A 1 185 ? 61.906 2.220 17.106 1.00 31.35 182 PHE A C 1
ATOM 1372 O O . PHE A 1 185 ? 62.150 3.420 17.202 1.00 27.52 182 PHE A O 1
ATOM 1380 N N . ASP A 1 186 ? 62.059 1.543 15.963 1.00 28.57 183 ASP A N 1
ATOM 1381 C CA . ASP A 1 186 ? 62.520 2.232 14.751 1.00 30.18 183 ASP A CA 1
ATOM 1382 C C . ASP A 1 186 ? 61.437 3.215 14.323 1.00 28.98 183 ASP A C 1
ATOM 1383 O O . ASP A 1 186 ? 61.724 4.329 13.892 1.00 29.12 183 ASP A O 1
ATOM 1388 N N . TYR A 1 187 ? 60.186 2.785 14.449 1.00 31.30 184 TYR A N 1
ATOM 1389 C CA . TYR A 1 187 ? 59.045 3.616 14.075 1.00 30.63 184 TYR A CA 1
ATOM 1390 C C . TYR A 1 187 ? 59.034 4.897 14.908 1.00 30.35 184 TYR A C 1
ATOM 1391 O O . TYR A 1 187 ? 58.845 5.990 14.378 1.00 33.19 184 TYR A O 1
ATOM 1400 N N . LEU A 1 188 ? 59.235 4.761 16.212 1.00 30.79 185 LEU A N 1
ATOM 1401 C CA . LEU A 1 188 ? 59.247 5.922 17.095 1.00 33.30 185 LEU A CA 1
ATOM 1402 C C . LEU A 1 188 ? 60.419 6.849 16.758 1.00 35.34 185 LEU A C 1
ATOM 1403 O O . LEU A 1 188 ? 60.271 8.076 16.740 1.00 35.65 185 LEU A O 1
ATOM 1408 N N . ARG A 1 189 ? 61.581 6.265 16.483 1.00 35.29 186 ARG A N 1
ATOM 1409 C CA . ARG A 1 189 ? 62.741 7.070 16.142 1.00 37.81 186 ARG A CA 1
ATOM 1410 C C . ARG A 1 189 ? 62.575 7.745 14.771 1.00 37.88 186 ARG A C 1
ATOM 1411 O O . ARG A 1 189 ? 62.984 8.884 14.595 1.00 40.30 186 ARG A O 1
ATOM 1419 N N . ASP A 1 190 ? 61.948 7.066 13.811 1.00 37.66 187 ASP A N 1
ATOM 1420 C CA . ASP A 1 190 ? 61.715 7.674 12.497 1.00 38.54 187 ASP A CA 1
ATOM 1421 C C . ASP A 1 190 ? 60.839 8.929 12.643 1.00 40.29 187 ASP A C 1
ATOM 1422 O O . ASP A 1 190 ? 60.894 9.843 11.811 1.00 40.34 187 ASP A O 1
ATOM 1427 N N . ASN A 1 191 ? 60.037 8.969 13.707 1.00 40.61 188 ASN A N 1
ATOM 1428 C CA . ASN A 1 191 ? 59.142 10.096 13.965 1.00 41.41 188 ASN A CA 1
ATOM 1429 C C . ASN A 1 191 ? 59.712 11.170 14.896 1.00 42.28 188 ASN A C 1
ATOM 1430 O O . ASN A 1 191 ? 58.973 12.005 15.417 1.00 42.56 188 ASN A O 1
ATOM 1435 N N . MET A 1 192 ? 61.026 11.146 15.101 1.00 44.31 189 MET A N 1
ATOM 1436 C CA . MET A 1 192 ? 61.703 12.135 15.945 1.00 46.09 189 MET A CA 1
ATOM 1437 C C . MET A 1 192 ? 62.829 12.755 15.119 1.00 46.71 189 MET A C 1
ATOM 1438 O O . MET A 1 192 ? 63.629 13.557 15.600 1.00 47.94 189 MET A O 1
ATOM 1443 N N . VAL A 1 193 ? 62.861 12.357 13.861 1.00 47.22 190 VAL A N 1
ATOM 1444 C CA . VAL A 1 193 ? 63.861 12.771 12.889 1.00 48.99 190 VAL A CA 1
ATOM 1445 C C . VAL A 1 193 ? 63.819 14.255 12.467 1.00 51.39 190 VAL A C 1
ATOM 1446 O O . VAL A 1 193 ? 62.750 14.864 12.400 1.00 51.75 190 VAL A O 1
ATOM 1450 N N . LEU A 1 194 ? 64.987 14.830 12.181 1.00 54.23 191 LEU A N 1
ATOM 1451 C CA . LEU A 1 194 ? 65.052 16.223 11.738 1.00 57.06 191 LEU A CA 1
ATOM 1452 C C . LEU A 1 194 ? 65.033 16.293 10.207 1.00 57.52 191 LEU A C 1
ATOM 1453 O O . LEU A 1 194 ? 64.626 17.300 9.628 1.00 57.73 191 LEU A O 1
ATOM 1458 N N . TYR A 1 195 ? 65.480 15.222 9.560 1.00 57.76 192 TYR A N 1
ATOM 1459 C CA . TYR A 1 195 ? 65.495 15.156 8.101 1.00 59.73 192 TYR A CA 1
ATOM 1460 C C . TYR A 1 195 ? 64.886 13.838 7.639 1.00 58.50 192 TYR A C 1
ATOM 1461 O O . TYR A 1 195 ? 65.270 12.766 8.102 1.00 57.97 192 TYR A O 1
ATOM 1470 N N . LYS A 1 196 ? 63.947 13.931 6.712 1.00 57.63 193 LYS A N 1
ATOM 1471 C CA . LYS A 1 196 ? 63.276 12.768 6.162 1.00 58.83 193 LYS A CA 1
ATOM 1472 C C . LYS A 1 196 ? 64.238 11.639 5.749 1.00 60.00 193 LYS A C 1
ATOM 1473 O O . LYS A 1 196 ? 63.862 10.464 5.754 1.00 60.51 193 LYS A O 1
ATOM 1479 N N . GLU A 1 197 ? 65.476 11.995 5.405 1.00 59.56 194 GLU A N 1
ATOM 1480 C CA . GLU A 1 197 ? 66.493 11.018 4.989 1.00 58.76 194 GLU A CA 1
ATOM 1481 C C . GLU A 1 197 ? 67.078 10.236 6.162 1.00 56.84 194 GLU A C 1
ATOM 1482 O O . GLU A 1 197 ? 67.773 9.238 5.969 1.00 56.38 194 GLU A O 1
ATOM 1488 N N . GLN A 1 198 ? 66.810 10.695 7.379 1.00 54.85 195 GLN A N 1
ATOM 1489 C CA . GLN A 1 198 ? 67.318 10.013 8.561 1.00 53.05 195 GLN A CA 1
ATOM 1490 C C . GLN A 1 198 ? 66.470 8.787 8.926 1.00 49.73 195 GLN A C 1
ATOM 1491 O O . GLN A 1 198 ? 66.944 7.881 9.613 1.00 46.96 195 GLN A O 1
ATOM 1497 N N . MET A 1 199 ? 65.222 8.765 8.462 1.00 45.69 196 MET A N 1
ATOM 1498 C CA . MET A 1 199 ? 64.321 7.647 8.734 1.00 43.82 196 MET A CA 1
ATOM 1499 C C . MET A 1 199 ? 64.965 6.365 8.246 1.00 42.52 196 MET A C 1
ATOM 1500 O O . MET A 1 199 ? 65.801 6.392 7.342 1.00 43.56 196 MET A O 1
ATOM 1505 N N . VAL A 1 200 ? 64.579 5.243 8.840 1.00 39.19 197 VAL A N 1
ATOM 1506 C CA . VAL A 1 200 ? 65.119 3.969 8.421 1.00 36.79 197 VAL A CA 1
ATOM 1507 C C . VAL A 1 200 ? 64.043 3.087 7.797 1.00 36.47 197 VAL A C 1
ATOM 1508 O O . VAL A 1 200 ? 64.343 2.282 6.926 1.00 35.62 197 VAL A O 1
ATOM 1512 N N . GLN A 1 201 ? 62.798 3.233 8.241 1.00 33.57 198 GLN A N 1
ATOM 1513 C CA . GLN A 1 201 ? 61.720 2.406 7.693 1.00 35.76 198 GLN A CA 1
ATOM 1514 C C . GLN A 1 201 ? 61.087 3.030 6.453 1.00 35.60 198 GLN A C 1
ATOM 1515 O O . GLN A 1 201 ? 61.119 4.236 6.273 1.00 35.54 198 GLN A O 1
ATOM 1521 N N . ARG A 1 202 ? 60.489 2.184 5.623 1.00 38.27 199 ARG A N 1
ATOM 1522 C CA . ARG A 1 202 ? 59.748 2.623 4.450 1.00 38.65 199 ARG A CA 1
ATOM 1523 C C . ARG A 1 202 ? 58.283 2.585 4.906 1.00 40.07 199 ARG A C 1
ATOM 1524 O O . ARG A 1 202 ? 57.996 2.098 6.002 1.00 40.03 199 ARG A O 1
ATOM 1532 N N . PRO A 1 203 ? 57.336 3.098 4.090 1.00 40.43 200 PRO A N 1
ATOM 1533 C CA . PRO A 1 203 ? 55.954 3.028 4.565 1.00 39.11 200 PRO A CA 1
ATOM 1534 C C . PRO A 1 203 ? 55.639 1.589 4.991 1.00 39.13 200 PRO A C 1
ATOM 1535 O O . PRO A 1 203 ? 56.141 0.622 4.396 1.00 38.85 200 PRO A O 1
ATOM 1539 N N . LEU A 1 204 ? 54.825 1.450 6.033 1.00 37.95 201 LEU A N 1
ATOM 1540 C CA . LEU A 1 204 ? 54.478 0.144 6.583 1.00 37.52 201 LEU A CA 1
ATOM 1541 C C . LEU A 1 204 ? 53.439 -0.559 5.718 1.00 38.27 201 LEU A C 1
ATOM 1542 O O . LEU A 1 204 ? 52.247 -0.248 5.732 1.00 40.84 201 LEU A O 1
ATOM 1547 N N . HIS A 1 205 ? 53.926 -1.529 4.964 1.00 38.05 202 HIS A N 1
ATOM 1548 C CA . HIS A 1 205 ? 53.113 -2.275 4.026 1.00 36.81 202 HIS A CA 1
ATOM 1549 C C . HIS A 1 205 ? 52.466 -3.545 4.554 1.00 36.70 202 HIS A C 1
ATOM 1550 O O . HIS A 1 205 ? 51.251 -3.606 4.716 1.00 37.16 202 HIS A O 1
ATOM 1557 N N . PHE A 1 206 ? 53.290 -4.546 4.843 1.00 35.50 203 PHE A N 1
ATOM 1558 C CA . PHE A 1 206 ? 52.800 -5.836 5.286 1.00 33.42 203 PHE A CA 1
ATOM 1559 C C . PHE A 1 206 ? 53.691 -6.477 6.354 1.00 32.91 203 PHE A C 1
ATOM 1560 O O . PHE A 1 206 ? 54.902 -6.595 6.169 1.00 33.28 203 PHE A O 1
ATOM 1568 N N . ALA A 1 207 ? 53.082 -6.902 7.457 1.00 30.29 204 ALA A N 1
ATOM 1569 C CA . ALA A 1 207 ? 53.813 -7.559 8.528 1.00 29.01 204 ALA A CA 1
ATOM 1570 C C . ALA A 1 207 ? 53.200 -8.927 8.778 1.00 29.87 204 ALA A C 1
ATOM 1571 O O . ALA A 1 207 ? 51.984 -9.047 8.907 1.00 27.77 204 ALA A O 1
ATOM 1573 N N . VAL A 1 208 ? 54.052 -9.948 8.843 1.00 29.22 205 VAL A N 1
ATOM 1574 C CA . VAL A 1 208 ? 53.638 -11.321 9.092 1.00 29.61 205 VAL A CA 1
ATOM 1575 C C . VAL A 1 208 ? 54.189 -11.591 10.485 1.00 31.92 205 VAL A C 1
ATOM 1576 O O . VAL A 1 208 ? 55.397 -11.718 10.671 1.00 31.79 205 VAL A O 1
ATOM 1580 N N . ILE A 1 209 ? 53.284 -11.681 11.453 1.00 31.99 206 ILE A N 1
ATOM 1581 C CA . ILE A 1 209 ? 53.633 -11.847 12.855 1.00 29.90 206 ILE A CA 1
ATOM 1582 C C . ILE A 1 209 ? 53.599 -13.266 13.412 1.00 30.72 206 ILE A C 1
ATOM 1583 O O . ILE A 1 209 ? 52.543 -13.890 13.472 1.00 31.38 206 ILE A O 1
ATOM 1588 N N . ASP A 1 210 ? 54.747 -13.775 13.845 1.00 31.59 207 ASP A N 1
ATOM 1589 C CA . ASP A 1 210 ? 54.774 -15.107 14.434 1.00 33.21 207 ASP A CA 1
ATOM 1590 C C . ASP A 1 210 ? 54.204 -14.994 15.858 1.00 32.75 207 ASP A C 1
ATOM 1591 O O . ASP A 1 210 ? 54.210 -13.901 16.435 1.00 32.84 207 ASP A O 1
ATOM 1596 N N . GLU A 1 211 ? 53.718 -16.111 16.408 1.00 33.10 208 GLU A N 1
ATOM 1597 C CA . GLU A 1 211 ? 53.099 -16.180 17.749 1.00 32.45 208 GLU A CA 1
ATOM 1598 C C . GLU A 1 211 ? 52.154 -14.991 17.925 1.00 32.08 208 GLU A C 1
ATOM 1599 O O . GLU A 1 211 ? 52.165 -14.326 18.956 1.00 32.37 208 GLU A O 1
ATOM 1605 N N . VAL A 1 212 ? 51.325 -14.743 16.920 1.00 29.48 209 VAL A N 1
ATOM 1606 C CA . VAL A 1 212 ? 50.445 -13.594 16.927 1.00 27.57 209 VAL A CA 1
ATOM 1607 C C . VAL A 1 212 ? 49.484 -13.434 18.115 1.00 29.40 209 VAL A C 1
ATOM 1608 O O . VAL A 1 212 ? 49.117 -12.303 18.456 1.00 28.38 209 VAL A O 1
ATOM 1612 N N . ASP A 1 213 ? 49.073 -14.533 18.750 1.00 28.24 210 ASP A N 1
ATOM 1613 C CA . ASP A 1 213 ? 48.171 -14.405 19.902 1.00 29.28 210 ASP A CA 1
ATOM 1614 C C . ASP A 1 213 ? 48.965 -13.825 21.082 1.00 28.72 210 ASP A C 1
ATOM 1615 O O . ASP A 1 213 ? 48.436 -13.033 21.861 1.00 30.52 210 ASP A O 1
ATOM 1620 N N . SER A 1 214 ? 50.230 -14.212 21.196 1.00 27.50 211 SER A N 1
ATOM 1621 C CA . SER A 1 214 ? 51.088 -13.700 22.261 1.00 31.22 211 SER A CA 1
ATOM 1622 C C . SER A 1 214 ? 51.291 -12.208 22.058 1.00 32.44 211 SER A C 1
ATOM 1623 O O . SER A 1 214 ? 51.046 -11.396 22.961 1.00 32.70 211 SER A O 1
ATOM 1626 N N . ILE A 1 215 ? 51.729 -11.861 20.857 1.00 30.82 212 ILE A N 1
ATOM 1627 C CA . ILE A 1 215 ? 52.006 -10.478 20.514 1.00 31.97 212 ILE A CA 1
ATOM 1628 C C . ILE A 1 215 ? 50.811 -9.527 20.526 1.00 32.19 212 ILE A C 1
ATOM 1629 O O . ILE A 1 215 ? 50.893 -8.454 21.121 1.00 33.40 212 ILE A O 1
ATOM 1634 N N . LEU A 1 216 ? 49.705 -9.914 19.894 1.00 31.77 213 LEU A N 1
ATOM 1635 C CA . LEU A 1 216 ? 48.542 -9.028 19.809 1.00 32.73 213 LEU A CA 1
ATOM 1636 C C . LEU A 1 216 ? 47.430 -9.217 20.837 1.00 33.78 213 LEU A C 1
ATOM 1637 O O . LEU A 1 216 ? 46.493 -8.429 20.881 1.00 34.16 213 LEU A O 1
ATOM 1642 N N . ILE A 1 217 ? 47.492 -10.269 21.642 1.00 35.03 214 ILE A N 1
ATOM 1643 C CA . ILE A 1 217 ? 46.472 -10.406 22.661 1.00 35.24 214 ILE A CA 1
ATOM 1644 C C . ILE A 1 217 ? 47.122 -10.218 24.014 1.00 35.13 214 ILE A C 1
ATOM 1645 O O . ILE A 1 217 ? 46.831 -9.252 24.711 1.00 36.97 214 ILE A O 1
ATOM 1650 N N . ASP A 1 218 ? 48.017 -11.136 24.371 1.00 33.34 215 ASP A N 1
ATOM 1651 C CA . ASP A 1 218 ? 48.693 -11.097 25.661 1.00 32.11 215 ASP A CA 1
ATOM 1652 C C . ASP A 1 218 ? 49.683 -9.944 25.894 1.00 32.97 215 ASP A C 1
ATOM 1653 O O . ASP A 1 218 ? 49.763 -9.399 26.995 1.00 32.75 215 ASP A O 1
ATOM 1658 N N . GLU A 1 219 ? 50.432 -9.567 24.868 1.00 32.94 216 GLU A N 1
ATOM 1659 C CA . GLU A 1 219 ? 51.416 -8.503 25.012 1.00 30.08 216 GLU A CA 1
ATOM 1660 C C . GLU A 1 219 ? 51.033 -7.253 24.237 1.00 29.09 216 GLU A C 1
ATOM 1661 O O . GLU A 1 219 ? 51.858 -6.380 23.984 1.00 28.84 216 GLU A O 1
ATOM 1667 N N . ALA A 1 220 ? 49.760 -7.172 23.888 1.00 26.87 217 ALA A N 1
ATOM 1668 C CA . ALA A 1 220 ? 49.232 -6.063 23.117 1.00 29.59 217 ALA A CA 1
ATOM 1669 C C . ALA A 1 220 ? 49.536 -4.674 23.704 1.00 31.02 217 ALA A C 1
ATOM 1670 O O . ALA A 1 220 ? 49.823 -3.746 22.963 1.00 31.64 217 ALA A O 1
ATOM 1672 N N . ARG A 1 221 ? 49.481 -4.533 25.023 1.00 29.61 218 ARG A N 1
ATOM 1673 C CA . ARG A 1 221 ? 49.738 -3.240 25.644 1.00 31.39 218 ARG A CA 1
ATOM 1674 C C . ARG A 1 221 ? 51.192 -3.028 26.042 1.00 32.99 218 ARG A C 1
ATOM 1675 O O . ARG A 1 221 ? 51.505 -2.099 26.771 1.00 35.29 218 ARG A O 1
ATOM 1683 N N . THR A 1 222 ? 52.081 -3.897 25.572 1.00 35.47 219 THR A N 1
ATOM 1684 C CA . THR A 1 222 ? 53.511 -3.755 25.867 1.00 37.20 2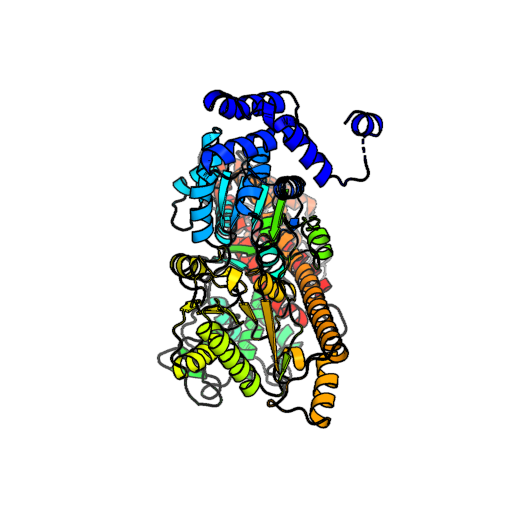19 THR A CA 1
ATOM 1685 C C . THR A 1 222 ? 53.951 -2.351 25.443 1.00 38.14 219 THR A C 1
ATOM 1686 O O . THR A 1 222 ? 53.831 -1.982 24.275 1.00 36.98 219 THR A O 1
ATOM 1690 N N . PRO A 1 223 ? 54.449 -1.549 26.393 1.00 38.35 220 PRO A N 1
ATOM 1691 C CA . PRO A 1 223 ? 54.910 -0.180 26.136 1.00 36.77 220 PRO A CA 1
ATOM 1692 C C . PRO A 1 223 ? 56.298 -0.126 25.508 1.00 36.18 220 PRO A C 1
ATOM 1693 O O . PRO A 1 223 ? 57.223 -0.774 26.003 1.00 36.68 220 PRO A O 1
ATOM 1697 N N . LEU A 1 224 ? 56.447 0.639 24.430 1.00 33.38 221 LEU A N 1
ATOM 1698 C CA . LEU A 1 224 ? 57.754 0.816 23.796 1.00 35.37 221 LEU A CA 1
ATOM 1699 C C . LEU A 1 224 ? 58.070 2.294 23.983 1.00 38.17 221 LEU A C 1
ATOM 1700 O O . LEU A 1 224 ? 57.429 3.153 23.386 1.00 37.84 221 LEU A O 1
ATOM 1705 N N . ILE A 1 225 ? 59.059 2.591 24.813 1.00 41.19 222 ILE A N 1
ATOM 1706 C CA . ILE A 1 225 ? 59.373 3.980 25.116 1.00 44.57 222 ILE A CA 1
ATOM 1707 C C . ILE A 1 225 ? 60.768 4.459 24.765 1.00 46.11 222 ILE A C 1
ATOM 1708 O O . ILE A 1 225 ? 61.737 3.711 24.855 1.00 46.48 222 ILE A O 1
ATOM 1713 N N . ILE A 1 226 ? 60.846 5.717 24.346 1.00 47.38 223 ILE A N 1
ATOM 1714 C CA . ILE A 1 226 ? 62.110 6.364 24.021 1.00 50.82 223 ILE A CA 1
ATOM 1715 C C . ILE A 1 226 ? 62.204 7.502 25.034 1.00 53.17 223 ILE A C 1
ATOM 1716 O O . ILE A 1 226 ? 61.484 8.493 24.928 1.00 52.78 223 ILE A O 1
ATOM 1721 N N . SER A 1 227 ? 63.077 7.352 26.023 1.00 57.30 224 SER A N 1
ATOM 1722 C CA . SER A 1 227 ? 63.231 8.368 27.057 1.00 61.39 224 SER A CA 1
ATOM 1723 C C . SER A 1 227 ? 64.215 9.457 26.687 1.00 64.01 224 SER A C 1
ATOM 1724 O O . SER A 1 227 ? 65.102 9.263 25.855 1.00 63.36 224 SER A O 1
ATOM 1727 N N . GLY A 1 228 ? 64.048 10.606 27.328 1.00 67.61 225 GLY A N 1
ATOM 1728 C CA . GLY A 1 228 ? 64.906 11.741 27.068 1.00 71.82 225 GLY A CA 1
ATOM 1729 C C . GLY A 1 228 ? 66.226 11.703 27.809 1.00 74.93 225 GLY A C 1
ATOM 1730 O O . GLY A 1 228 ? 66.276 11.499 29.028 1.00 75.04 225 GLY A O 1
ATOM 1731 N N . GLN A 1 229 ? 67.298 11.905 27.049 1.00 77.69 226 GLN A N 1
ATOM 1732 C CA . GLN A 1 229 ? 68.658 11.921 27.572 1.00 80.71 226 GLN A CA 1
ATOM 1733 C C . GLN A 1 229 ? 68.785 12.996 28.649 1.00 81.69 226 GLN A C 1
ATOM 1734 O O . GLN A 1 229 ? 69.601 12.884 29.567 1.00 82.11 226 GLN A O 1
ATOM 1740 N N . ALA A 1 230 ? 67.965 14.035 28.526 1.00 82.50 227 ALA A N 1
ATOM 1741 C CA . ALA A 1 230 ? 67.968 15.136 29.478 1.00 83.27 227 ALA A CA 1
ATOM 1742 C C . ALA A 1 230 ? 67.075 14.806 30.670 1.00 83.49 227 ALA A C 1
ATOM 1743 O O . ALA A 1 230 ? 66.415 13.764 30.698 1.00 82.89 227 ALA A O 1
ATOM 1745 N N . ALA A 1 231 ? 67.054 15.701 31.654 1.00 83.42 228 ALA A N 1
ATOM 1746 C CA . ALA A 1 231 ? 66.248 15.489 32.846 1.00 83.23 228 ALA A CA 1
ATOM 1747 C C . ALA A 1 231 ? 65.104 16.492 32.972 1.00 83.01 228 ALA A C 1
ATOM 1748 O O . ALA A 1 231 ? 65.131 17.570 32.377 1.00 82.86 228 ALA A O 1
ATOM 1750 N N . LYS A 1 232 ? 64.100 16.115 33.758 1.00 82.38 229 LYS A N 1
ATOM 1751 C CA . LYS A 1 232 ? 62.923 16.941 34.007 1.00 81.72 229 LYS A CA 1
ATOM 1752 C C . LYS A 1 232 ? 63.306 18.092 34.940 1.00 81.16 229 LYS A C 1
ATOM 1753 O O . LYS A 1 232 ? 64.435 18.149 35.429 1.00 81.78 229 LYS A O 1
ATOM 1759 N N . SER A 1 233 ? 62.372 19.010 35.178 1.00 79.76 230 SER A N 1
ATOM 1760 C CA . SER A 1 233 ? 62.618 20.145 36.066 1.00 77.73 2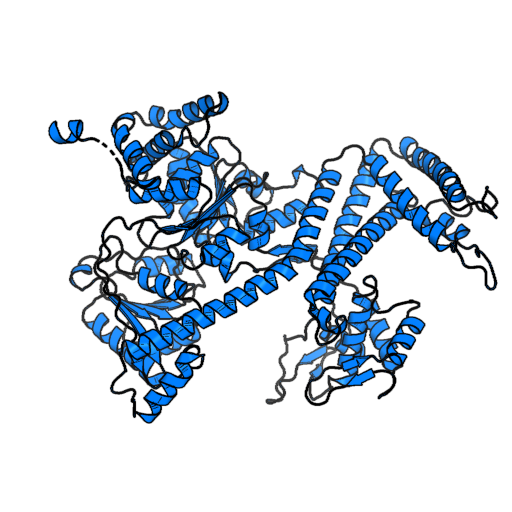30 SER A CA 1
ATOM 1761 C C . SER A 1 233 ? 62.031 19.867 37.448 1.00 76.56 230 SER A C 1
ATOM 1762 O O . SER A 1 233 ? 60.988 19.225 37.571 1.00 77.05 230 SER A O 1
ATOM 1765 N N . THR A 1 234 ? 62.698 20.365 38.485 1.00 74.81 231 THR A N 1
ATOM 1766 C CA . THR A 1 234 ? 62.255 20.150 39.859 1.00 72.63 231 THR A CA 1
ATOM 1767 C C . THR A 1 234 ? 61.509 21.338 40.455 1.00 70.90 231 THR A C 1
ATOM 1768 O O . THR A 1 234 ? 60.843 21.209 41.482 1.00 70.88 231 THR A O 1
ATOM 1772 N N . LYS A 1 235 ? 61.623 22.491 39.811 1.00 68.90 232 LYS A N 1
ATOM 1773 C CA . LYS A 1 235 ? 60.971 23.702 40.296 1.00 67.11 232 LYS A CA 1
ATOM 1774 C C . LYS A 1 235 ? 59.546 23.506 40.808 1.00 64.12 232 LYS A C 1
ATOM 1775 O O . LYS A 1 235 ? 59.185 24.029 41.864 1.00 63.46 232 LYS A O 1
ATOM 1781 N N . LEU A 1 236 ? 58.739 22.744 40.075 1.00 61.15 233 LEU A N 1
ATOM 1782 C CA . LEU A 1 236 ? 57.354 22.527 40.482 1.00 57.73 233 LEU A CA 1
ATOM 1783 C C . LEU A 1 236 ? 57.214 21.714 41.773 1.00 55.27 233 LEU A C 1
ATOM 1784 O O . LEU A 1 236 ? 56.273 21.918 42.537 1.00 54.62 233 LEU A O 1
ATOM 1789 N N . TYR A 1 237 ? 58.142 20.792 42.020 1.00 52.61 234 TYR A N 1
ATOM 1790 C CA . TYR A 1 237 ? 58.090 20.001 43.248 1.00 50.97 234 TYR A CA 1
ATOM 1791 C C . TYR A 1 237 ? 58.289 20.965 44.411 1.00 50.20 234 TYR A C 1
ATOM 1792 O O . TYR A 1 237 ? 57.602 20.883 45.431 1.00 47.05 234 TYR A O 1
ATOM 1801 N N . VAL A 1 238 ? 59.239 21.883 44.234 1.00 50.63 235 VAL A N 1
ATOM 1802 C CA . VAL A 1 238 ? 59.559 22.886 45.247 1.00 52.04 235 VAL A CA 1
ATOM 1803 C C . VAL A 1 238 ? 58.331 23.732 45.577 1.00 52.20 235 VAL A C 1
ATOM 1804 O O . VAL A 1 238 ? 57.900 23.806 46.732 1.00 50.62 235 VAL A O 1
ATOM 1808 N N . GLN A 1 239 ? 57.771 24.367 44.551 1.00 52.40 236 GLN A N 1
ATOM 1809 C CA . GLN A 1 239 ? 56.604 25.222 44.733 1.00 53.59 236 GLN A CA 1
ATOM 1810 C C . GLN A 1 239 ? 55.431 24.463 45.346 1.00 52.34 236 GLN A C 1
ATOM 1811 O O . GLN A 1 239 ? 54.755 24.968 46.248 1.00 53.12 236 GLN A O 1
ATOM 1817 N N . ALA A 1 240 ? 55.195 23.247 44.862 1.00 49.58 237 ALA A N 1
ATOM 1818 C CA . ALA A 1 240 ? 54.106 22.434 45.383 1.00 48.34 237 ALA A CA 1
ATOM 1819 C C . ALA A 1 240 ? 54.318 22.154 46.872 1.00 47.44 237 ALA A C 1
ATOM 1820 O O . ALA A 1 240 ? 53.375 22.231 47.664 1.00 45.59 237 ALA A O 1
ATOM 1822 N N . ASN A 1 241 ? 55.552 21.818 47.247 1.00 47.20 238 ASN A N 1
ATOM 1823 C CA . ASN A 1 241 ? 55.867 21.537 48.644 1.00 48.81 238 ASN A CA 1
ATOM 1824 C C . ASN A 1 241 ? 55.659 22.806 49.475 1.00 49.18 238 ASN A C 1
ATOM 1825 O O . ASN A 1 241 ? 55.017 22.780 50.527 1.00 47.87 238 ASN A O 1
ATOM 1830 N N . ALA A 1 242 ? 56.204 23.917 48.998 1.00 50.06 239 ALA A N 1
ATOM 1831 C CA . ALA A 1 242 ? 56.057 25.186 49.704 1.00 54.96 239 ALA A CA 1
ATOM 1832 C C . ALA A 1 242 ? 54.578 25.481 49.960 1.00 57.12 239 ALA A C 1
ATOM 1833 O O . ALA A 1 242 ? 54.193 25.866 51.064 1.00 58.35 239 ALA A O 1
ATOM 1835 N N . PHE A 1 243 ? 53.751 25.284 48.937 1.00 59.15 240 PHE A N 1
ATOM 1836 C CA . PHE A 1 243 ? 52.319 25.531 49.053 1.00 59.98 240 PHE A CA 1
ATOM 1837 C C . PHE A 1 243 ? 51.626 24.672 50.114 1.00 61.72 240 PHE A C 1
ATOM 1838 O O . PHE A 1 243 ? 50.848 25.175 50.927 1.00 60.70 240 PHE A O 1
ATOM 1846 N N . VAL A 1 244 ? 51.903 23.371 50.089 1.00 63.96 241 VAL A N 1
ATOM 1847 C CA . VAL A 1 244 ? 51.289 22.430 51.020 1.00 65.76 241 VAL A CA 1
ATOM 1848 C C . VAL A 1 244 ? 51.532 22.748 52.497 1.00 68.41 241 VAL A C 1
ATOM 1849 O O . VAL A 1 244 ? 50.736 22.362 53.352 1.00 68.81 241 VAL A O 1
ATOM 1853 N N . ARG A 1 245 ? 52.621 23.447 52.803 1.00 72.21 242 ARG A N 1
ATOM 1854 C CA . ARG A 1 245 ? 52.915 23.803 54.193 1.00 76.60 242 ARG A CA 1
ATOM 1855 C C . ARG A 1 245 ? 51.930 24.854 54.701 1.00 78.26 242 ARG A C 1
ATOM 1856 O O . ARG A 1 245 ? 51.813 25.083 55.905 1.00 78.82 242 ARG A O 1
ATOM 1864 N N . THR A 1 246 ? 51.225 25.482 53.765 1.00 79.85 243 THR A N 1
ATOM 1865 C CA . THR A 1 246 ? 50.252 26.527 54.064 1.00 80.77 243 THR A CA 1
ATOM 1866 C C . THR A 1 246 ? 48.894 26.000 54.516 1.00 81.19 243 THR A C 1
ATOM 1867 O O . THR A 1 246 ? 48.175 26.670 55.256 1.00 81.21 243 THR A O 1
ATOM 1871 N N . LEU A 1 247 ? 48.549 24.799 54.068 1.00 81.80 244 LEU A N 1
ATOM 1872 C CA . LEU A 1 247 ? 47.256 24.207 54.384 1.00 82.47 244 LEU A CA 1
ATOM 1873 C C . LEU A 1 247 ? 47.068 23.750 55.821 1.00 83.37 244 LEU A C 1
ATOM 1874 O O . LEU A 1 247 ? 48.033 23.515 56.547 1.00 82.62 244 LEU A O 1
ATOM 1879 N N . LYS A 1 248 ? 45.800 23.629 56.212 1.00 85.39 245 LYS A N 1
ATOM 1880 C CA . LYS A 1 248 ? 45.415 23.202 57.552 1.00 87.01 245 LYS A CA 1
ATOM 1881 C C . LYS A 1 248 ? 44.916 21.765 57.559 1.00 87.61 245 LYS A C 1
ATOM 1882 O O . LYS A 1 248 ? 44.700 21.165 56.510 1.00 87.97 245 LYS A O 1
ATOM 1888 N N . ALA A 1 249 ? 44.702 21.237 58.757 1.00 88.42 246 ALA A N 1
ATOM 1889 C CA . ALA A 1 249 ? 44.269 19.860 58.943 1.00 89.68 246 ALA A CA 1
ATOM 1890 C C . ALA A 1 249 ? 42.929 19.417 58.354 1.00 90.68 246 ALA A C 1
ATOM 1891 O O . ALA A 1 249 ? 42.874 18.399 57.662 1.00 90.63 246 ALA A O 1
ATOM 1893 N N . GLU A 1 250 ? 41.850 20.152 58.614 1.00 91.18 247 GLU A N 1
ATOM 1894 C CA . GLU A 1 250 ? 40.551 19.715 58.107 1.00 92.18 247 GLU A CA 1
ATOM 1895 C C . GLU A 1 250 ? 39.858 20.575 57.050 1.00 92.57 247 GLU A C 1
ATOM 1896 O O . GLU A 1 250 ? 39.155 20.043 56.188 1.00 92.39 247 GLU A O 1
ATOM 1902 N N . LYS A 1 251 ? 40.025 21.892 57.110 1.00 92.66 248 LYS A N 1
ATOM 1903 C CA . LYS A 1 251 ? 39.393 22.739 56.108 1.00 93.23 248 LYS A CA 1
ATOM 1904 C C . LYS A 1 251 ? 40.386 23.321 55.115 1.00 92.40 248 LYS A C 1
ATOM 1905 O O . LYS A 1 251 ? 40.526 24.537 54.979 1.00 92.57 248 LYS A O 1
ATOM 1911 N N . ASP A 1 252 ? 41.070 22.411 54.430 1.00 90.89 249 ASP A N 1
ATOM 1912 C CA . ASP A 1 252 ? 42.053 22.721 53.402 1.00 88.83 249 ASP A CA 1
ATOM 1913 C C . ASP A 1 252 ? 42.351 21.414 52.677 1.00 86.80 249 ASP A C 1
ATOM 1914 O O . ASP A 1 252 ? 42.802 21.414 51.534 1.00 87.08 249 ASP A O 1
ATOM 1919 N N . TYR A 1 253 ? 42.082 20.303 53.357 1.00 84.37 250 TYR A N 1
ATOM 1920 C CA . TYR A 1 253 ? 42.283 18.971 52.796 1.00 82.38 250 TYR A CA 1
ATOM 1921 C C . TYR A 1 253 ? 41.715 17.889 53.717 1.00 82.20 250 TYR A C 1
ATOM 1922 O O . TYR A 1 253 ? 41.508 18.119 54.908 1.00 80.80 250 TYR A O 1
ATOM 1931 N N . THR A 1 254 ? 41.456 16.715 53.153 1.00 82.58 251 THR A N 1
ATOM 1932 C CA . THR A 1 254 ? 40.909 15.596 53.910 1.00 84.19 251 THR A CA 1
ATOM 1933 C C . THR A 1 254 ? 41.965 14.505 54.046 1.00 85.47 251 THR A C 1
ATOM 1934 O O . THR A 1 254 ? 43.113 14.693 53.646 1.00 85.80 251 THR A O 1
ATOM 1938 N N . TYR A 1 255 ? 41.571 13.371 54.618 1.00 87.17 252 TYR A N 1
ATOM 1939 C CA . TYR A 1 255 ? 42.466 12.231 54.793 1.00 89.26 252 TYR A CA 1
ATOM 1940 C C . TYR A 1 255 ? 41.720 11.016 55.323 1.00 90.15 252 TYR A C 1
ATOM 1941 O O . TYR A 1 255 ? 41.271 10.999 56.469 1.00 89.86 252 TYR A O 1
ATOM 1950 N N . ASP A 1 256 ? 41.599 9.995 54.483 1.00 91.93 253 ASP A N 1
ATOM 1951 C CA . ASP A 1 256 ? 40.904 8.775 54.863 1.00 94.53 253 ASP A CA 1
ATOM 1952 C C . ASP A 1 256 ? 41.750 7.921 55.795 1.00 95.88 253 ASP A C 1
ATOM 1953 O O . ASP A 1 256 ? 42.975 7.885 55.679 1.00 96.76 253 ASP A O 1
ATOM 1958 N N . ILE A 1 257 ? 41.085 7.230 56.716 1.00 96.97 254 ILE A N 1
ATOM 1959 C CA . ILE A 1 257 ? 41.764 6.367 57.675 1.00 97.29 254 ILE A CA 1
ATOM 1960 C C . ILE A 1 257 ? 42.242 5.084 56.999 1.00 97.45 254 ILE A C 1
ATOM 1961 O O . ILE A 1 257 ? 43.443 4.889 56.801 1.00 97.28 254 ILE A O 1
ATOM 1966 N N . LYS A 1 258 ? 41.295 4.217 56.649 1.00 97.63 255 LYS A N 1
ATOM 1967 C CA . LYS A 1 258 ? 41.601 2.945 55.999 1.00 97.81 255 LYS A CA 1
ATOM 1968 C C . LYS A 1 258 ? 42.690 3.095 54.943 1.00 97.46 255 LYS A C 1
ATOM 1969 O O . LYS A 1 258 ? 43.798 2.581 55.107 1.00 97.43 255 LYS A O 1
ATOM 1975 N N . THR A 1 259 ? 42.371 3.797 53.861 1.00 97.08 256 THR A N 1
ATOM 1976 C CA . THR A 1 259 ? 43.331 4.017 52.783 1.00 96.72 256 THR A CA 1
ATOM 1977 C C . THR A 1 259 ? 44.140 5.283 53.049 1.00 95.97 256 THR A C 1
ATOM 1978 O O . THR A 1 259 ? 43.784 6.085 53.914 1.00 96.34 256 THR A O 1
ATOM 1982 N N . LYS A 1 260 ? 45.230 5.461 52.309 1.00 94.70 257 LYS A N 1
ATOM 1983 C CA . LYS A 1 260 ? 46.076 6.637 52.486 1.00 93.80 257 LYS A CA 1
ATOM 1984 C C . LYS A 1 260 ? 45.612 7.806 51.619 1.00 92.43 257 LYS A C 1
ATOM 1985 O O . LYS A 1 260 ? 46.335 8.789 51.452 1.00 92.57 257 LYS A O 1
ATOM 1991 N N . ALA A 1 261 ? 44.402 7.695 51.078 1.00 90.32 258 ALA A N 1
ATOM 1992 C CA . ALA A 1 261 ? 43.836 8.736 50.227 1.00 87.67 258 ALA A CA 1
ATOM 1993 C C . ALA A 1 261 ? 43.834 10.100 50.913 1.00 86.11 258 ALA A C 1
ATOM 1994 O O . ALA A 1 261 ? 43.306 10.248 52.015 1.00 85.96 258 ALA A O 1
ATOM 1996 N N . VAL A 1 262 ? 44.428 11.090 50.250 1.00 83.90 259 VAL A N 1
ATOM 1997 C CA . VAL A 1 262 ? 44.496 12.454 50.771 1.00 82.45 259 VAL A CA 1
ATOM 1998 C C . VAL A 1 262 ? 43.963 13.407 49.705 1.00 81.83 259 VAL A C 1
ATOM 1999 O O . VAL A 1 262 ? 44.592 13.585 48.663 1.00 82.34 259 VAL A O 1
ATOM 2003 N N . GLN A 1 263 ? 42.811 14.023 49.963 1.00 79.95 260 GLN A N 1
ATOM 2004 C CA . GLN A 1 263 ? 42.217 14.941 48.997 1.00 77.65 260 GLN A CA 1
ATOM 2005 C C . GLN A 1 263 ? 42.081 16.367 49.512 1.00 75.00 260 GLN A C 1
ATOM 2006 O O . GLN A 1 263 ? 41.936 16.603 50.707 1.00 75.32 260 GLN A O 1
ATOM 2012 N N . LEU A 1 264 ? 42.116 17.308 48.578 1.00 71.78 261 LEU A N 1
ATOM 2013 C CA . LEU A 1 264 ? 42.013 18.732 48.863 1.00 68.63 261 LEU A CA 1
ATOM 2014 C C . LEU A 1 264 ? 40.539 19.144 48.948 1.00 67.28 261 LEU A C 1
ATOM 2015 O O . LEU A 1 264 ? 39.674 18.470 48.389 1.00 66.49 261 LEU A O 1
ATOM 2020 N N . THR A 1 265 ? 40.258 20.242 49.650 1.00 65.46 262 THR A N 1
ATOM 2021 C CA . THR A 1 265 ? 38.888 20.744 49.787 1.00 64.25 262 THR A CA 1
ATOM 2022 C C . THR A 1 265 ? 38.721 22.017 48.966 1.00 64.28 262 THR A C 1
ATOM 2023 O O . THR A 1 265 ? 39.647 22.441 48.275 1.00 63.34 262 THR A O 1
ATOM 2027 N N . GLU A 1 266 ? 37.544 22.631 49.053 1.00 65.36 263 GLU A N 1
ATOM 2028 C CA . GLU A 1 266 ? 37.280 23.858 48.311 1.00 65.79 263 GLU A CA 1
ATOM 2029 C C . GLU A 1 266 ? 38.189 24.982 48.794 1.00 65.56 263 GLU A C 1
ATOM 2030 O O . GLU A 1 266 ? 38.694 25.766 47.990 1.00 65.18 263 GLU A O 1
ATOM 2036 N N . GLU A 1 267 ? 38.407 25.055 50.105 1.00 65.41 264 GLU A N 1
ATOM 2037 C CA . GLU A 1 267 ? 39.275 26.088 50.669 1.00 66.03 264 GLU A CA 1
ATOM 2038 C C . GLU A 1 267 ? 40.694 25.876 50.146 1.00 63.86 264 GLU A C 1
ATOM 2039 O O . GLU A 1 267 ? 41.327 26.800 49.626 1.00 62.58 264 GLU A O 1
ATOM 2045 N N . GLY A 1 268 ? 41.192 24.652 50.298 1.00 62.32 265 GLY A N 1
ATOM 2046 C CA . GLY A 1 268 ? 42.528 24.340 49.824 1.00 59.23 265 GLY A CA 1
ATOM 2047 C C . GLY A 1 268 ? 42.619 24.600 48.335 1.00 57.30 265 GLY A C 1
ATOM 2048 O O . GLY A 1 268 ? 43.581 25.195 47.848 1.00 56.39 265 GLY A O 1
ATOM 2049 N N . MET A 1 269 ? 41.592 24.159 47.617 1.00 57.21 266 MET A N 1
ATOM 2050 C CA . MET A 1 269 ? 41.516 24.327 46.174 1.00 56.59 266 MET A CA 1
ATOM 2051 C C . MET A 1 269 ? 41.467 25.819 45.815 1.00 56.15 266 MET A C 1
ATOM 2052 O O . MET A 1 269 ? 42.142 26.264 44.881 1.00 55.28 266 MET A O 1
ATOM 2057 N N . THR A 1 270 ? 40.687 26.599 46.562 1.00 55.17 267 THR A N 1
ATOM 2058 C CA . THR A 1 270 ? 40.610 28.035 46.300 1.00 54.57 267 THR A CA 1
ATOM 2059 C C . THR A 1 270 ? 41.963 28.647 46.654 1.00 54.47 267 THR A C 1
ATOM 2060 O O . THR A 1 270 ? 42.469 29.522 45.952 1.00 53.04 267 THR A O 1
ATOM 2064 N N . LYS A 1 271 ? 42.548 28.167 47.747 1.00 55.64 268 LYS A N 1
ATOM 2065 C CA . LYS A 1 271 ? 43.848 28.651 48.203 1.00 57.64 268 LYS A CA 1
ATOM 2066 C C . LYS A 1 271 ? 44.911 28.374 47.143 1.00 57.87 268 LYS A C 1
ATOM 2067 O O . LYS A 1 271 ? 45.755 29.229 46.843 1.00 58.69 268 LYS A O 1
ATOM 2073 N N . ALA A 1 272 ? 44.861 27.174 46.569 1.00 55.56 269 ALA A N 1
ATOM 2074 C CA . ALA A 1 272 ? 45.813 26.791 45.540 1.00 52.99 269 ALA A CA 1
ATOM 2075 C C . ALA A 1 272 ? 45.675 27.728 44.341 1.00 51.45 269 ALA A C 1
ATOM 2076 O O . ALA A 1 272 ? 46.663 28.278 43.853 1.00 50.74 269 ALA A O 1
ATOM 2078 N N . GLU A 1 273 ? 44.444 27.906 43.872 1.00 51.92 270 GLU A N 1
ATOM 2079 C CA . GLU A 1 273 ? 44.181 28.783 42.729 1.00 53.33 270 GLU A CA 1
ATOM 2080 C C . GLU A 1 273 ? 44.656 30.197 43.040 1.00 53.70 270 GLU A C 1
ATOM 2081 O O . GLU A 1 273 ? 45.221 30.884 42.187 1.00 53.04 270 GLU A O 1
ATOM 2087 N N . LYS A 1 274 ? 44.436 30.615 44.280 1.00 56.30 271 LYS A N 1
ATOM 2088 C CA . LYS A 1 274 ? 44.852 31.935 44.725 1.00 58.86 271 LYS A CA 1
ATOM 2089 C C . LYS A 1 274 ? 46.374 32.005 44.688 1.00 59.24 271 LYS A C 1
ATOM 2090 O O . LYS A 1 274 ? 46.955 32.900 44.067 1.00 59.02 271 LYS A O 1
ATOM 2096 N N . ALA A 1 275 ? 47.012 31.037 45.340 1.00 57.65 272 ALA A N 1
ATOM 2097 C CA . ALA A 1 275 ? 48.466 30.987 45.416 1.00 57.10 272 ALA A CA 1
ATOM 2098 C C . ALA A 1 275 ? 49.183 30.851 44.076 1.00 57.51 272 ALA A C 1
ATOM 2099 O O . ALA A 1 275 ? 50.218 31.484 43.866 1.00 57.69 272 ALA A O 1
ATOM 2101 N N . PHE A 1 276 ? 48.648 30.039 43.167 1.00 57.05 273 PHE A N 1
ATOM 2102 C CA . PHE A 1 276 ? 49.302 29.857 41.871 1.00 57.44 273 PHE A CA 1
ATOM 2103 C C . PHE A 1 276 ? 48.765 30.748 40.750 1.00 58.36 273 PHE A C 1
ATOM 2104 O O . PHE A 1 276 ? 49.115 30.569 39.580 1.00 59.31 273 PHE A O 1
ATOM 2112 N N . GLY A 1 277 ? 47.920 31.710 41.110 1.00 58.84 274 GLY A N 1
ATOM 2113 C CA . GLY A 1 277 ? 47.367 32.629 40.126 1.00 57.03 274 GLY A CA 1
ATOM 2114 C C . GLY A 1 277 ? 46.612 31.989 38.976 1.00 56.44 274 GLY A C 1
ATOM 2115 O O . GLY A 1 277 ? 46.897 32.268 37.811 1.00 57.00 274 GLY A O 1
ATOM 2116 N N . ILE A 1 278 ? 45.643 31.136 39.294 1.00 54.78 275 ILE A N 1
ATOM 2117 C CA . ILE A 1 278 ? 44.860 30.467 38.263 1.00 53.47 275 ILE A CA 1
ATOM 2118 C C . ILE A 1 278 ? 43.393 30.414 38.664 1.00 52.81 275 ILE A C 1
ATOM 2119 O O . ILE A 1 278 ? 43.054 30.504 39.843 1.00 52.16 275 ILE A O 1
ATOM 2124 N N . ASP A 1 279 ? 42.528 30.246 37.673 1.00 52.87 276 ASP A N 1
ATOM 2125 C CA . ASP A 1 279 ? 41.093 30.222 37.903 1.00 53.54 276 ASP A CA 1
ATOM 2126 C C . ASP A 1 279 ? 40.527 28.866 38.263 1.00 51.20 276 ASP A C 1
ATOM 2127 O O . ASP A 1 279 ? 39.626 28.764 39.105 1.00 50.41 276 ASP A O 1
ATOM 2132 N N . ASN A 1 280 ? 41.048 27.823 37.624 1.00 48.34 277 ASN A N 1
ATOM 2133 C CA . ASN A 1 280 ? 40.544 26.480 37.871 1.00 45.87 277 ASN A CA 1
ATOM 2134 C C . ASN A 1 280 ? 41.652 25.432 37.932 1.00 43.84 277 ASN A C 1
ATOM 2135 O O . ASN A 1 280 ? 42.267 25.090 36.917 1.00 41.77 277 ASN A O 1
ATOM 2140 N N . LEU A 1 281 ? 41.892 24.923 39.135 1.00 42.42 278 LEU A N 1
ATOM 2141 C CA . LEU A 1 281 ? 42.921 23.913 39.357 1.00 41.72 278 LEU A CA 1
ATOM 2142 C C . LEU A 1 281 ? 42.657 22.638 38.542 1.00 40.46 278 LEU A C 1
ATOM 2143 O O . LEU A 1 281 ? 43.596 21.955 38.153 1.00 41.87 278 LEU A O 1
ATOM 2148 N N . PHE A 1 282 ? 41.388 22.309 38.307 1.00 41.19 279 PHE A N 1
ATOM 2149 C CA . PHE A 1 282 ? 41.031 21.125 37.518 1.00 41.47 279 PHE A CA 1
ATOM 2150 C C . PHE A 1 282 ? 41.193 21.363 36.007 1.00 41.89 279 PHE A C 1
ATOM 2151 O O . PHE A 1 282 ? 40.941 20.469 35.211 1.00 40.87 279 PHE A O 1
ATOM 2159 N N . ASP A 1 283 ? 41.603 22.562 35.608 1.00 42.83 280 ASP A N 1
ATOM 2160 C CA . ASP A 1 283 ? 41.769 22.856 34.185 1.00 43.96 280 ASP A CA 1
ATOM 2161 C C . ASP A 1 283 ? 42.890 21.980 33.614 1.00 42.98 280 ASP A C 1
ATOM 2162 O O . ASP A 1 283 ? 43.968 21.901 34.203 1.00 43.22 280 ASP A O 1
ATOM 2167 N N . VAL A 1 284 ? 42.648 21.350 32.465 1.00 40.45 281 VAL A N 1
ATOM 2168 C CA . VAL A 1 284 ? 43.639 20.457 31.857 1.00 41.57 281 VAL A CA 1
ATOM 2169 C C . VAL A 1 284 ? 45.034 21.051 31.712 1.00 42.55 281 VAL A C 1
ATOM 2170 O O . VAL A 1 284 ? 46.024 20.325 31.732 1.00 44.65 281 VAL A O 1
ATOM 2174 N N . LYS A 1 285 ? 45.125 22.366 31.579 1.00 43.12 282 LYS A N 1
ATOM 2175 C CA . LYS A 1 285 ? 46.429 22.996 31.434 1.00 44.68 282 LYS A CA 1
ATOM 2176 C C . LYS A 1 285 ? 47.211 22.911 32.742 1.00 43.73 282 LYS A C 1
ATOM 2177 O O . LYS A 1 285 ? 48.428 23.092 32.763 1.00 42.39 282 LYS A O 1
ATOM 2183 N N . HIS A 1 286 ? 46.506 22.619 33.830 1.00 41.59 283 HIS A N 1
ATOM 2184 C CA . HIS A 1 286 ? 47.131 22.532 35.145 1.00 42.63 283 HIS A CA 1
ATOM 2185 C C . HIS A 1 286 ? 47.257 21.116 35.711 1.00 40.25 283 HIS A C 1
ATOM 2186 O O . HIS A 1 286 ? 47.555 20.959 36.889 1.00 40.75 283 HIS A O 1
ATOM 2193 N N . VAL A 1 287 ? 47.034 20.092 34.890 1.00 39.61 284 VAL A N 1
ATOM 2194 C CA . VAL A 1 287 ? 47.118 18.717 35.378 1.00 37.34 284 VAL A CA 1
ATOM 2195 C C . VAL A 1 287 ? 48.398 18.423 36.161 1.00 34.80 284 VAL A C 1
ATOM 2196 O O . VAL A 1 287 ? 48.342 17.818 37.225 1.00 31.87 284 VAL A O 1
ATOM 2200 N N . ALA A 1 288 ? 49.541 18.860 35.645 1.00 37.13 285 ALA A N 1
ATOM 2201 C CA . ALA A 1 288 ? 50.817 18.634 36.319 1.00 37.92 285 ALA A CA 1
ATOM 2202 C C . ALA A 1 288 ? 50.825 19.320 37.690 1.00 40.14 285 ALA A C 1
ATOM 2203 O O . ALA A 1 288 ? 51.117 18.690 38.722 1.00 38.41 285 ALA A O 1
ATOM 2205 N N . LEU A 1 289 ? 50.505 20.611 37.694 1.00 40.00 286 LEU A N 1
ATOM 2206 C CA . LEU A 1 289 ? 50.466 21.382 38.935 1.00 40.38 286 LEU A CA 1
ATOM 2207 C C . LEU A 1 289 ? 49.548 20.721 39.957 1.00 39.19 286 LEU A C 1
ATOM 2208 O O . LEU A 1 289 ? 49.890 20.644 41.141 1.00 40.21 286 LEU A O 1
ATOM 2213 N N . ASN A 1 290 ? 48.387 20.251 39.506 1.00 36.20 287 ASN A N 1
ATOM 2214 C CA . ASN A 1 290 ? 47.436 19.591 40.404 1.00 38.00 287 ASN A CA 1
ATOM 2215 C C . ASN A 1 290 ? 47.993 18.250 40.889 1.00 37.90 287 ASN A C 1
ATOM 2216 O O . ASN A 1 290 ? 47.808 17.875 42.043 1.00 37.17 287 ASN A O 1
ATOM 2221 N N . HIS A 1 291 ? 48.677 17.531 40.007 1.00 39.31 288 HIS A N 1
ATOM 2222 C CA . HIS A 1 291 ? 49.258 16.251 40.391 1.00 41.10 288 HIS A CA 1
ATOM 2223 C C . HIS A 1 291 ? 50.331 16.487 41.464 1.00 39.88 288 HIS A C 1
ATOM 2224 O O . HIS A 1 291 ? 50.365 15.786 42.466 1.00 39.78 288 HIS A O 1
ATOM 2231 N N . HIS A 1 292 ? 51.197 17.477 41.250 1.00 41.04 289 HIS A N 1
ATOM 2232 C CA . HIS A 1 292 ? 52.257 17.800 42.213 1.00 41.25 289 HIS A CA 1
ATOM 2233 C C . HIS A 1 292 ? 51.725 18.174 43.592 1.00 40.30 289 HIS A C 1
ATOM 2234 O O . HIS A 1 292 ? 52.327 17.823 44.607 1.00 38.65 289 HIS A O 1
ATOM 2241 N N . ILE A 1 293 ? 50.605 18.889 43.633 1.00 39.49 290 ILE A N 1
ATOM 2242 C CA . ILE A 1 293 ? 50.014 19.273 44.913 1.00 39.41 290 ILE A CA 1
ATOM 2243 C C . ILE A 1 293 ? 49.469 18.046 45.631 1.00 38.60 290 ILE A C 1
ATOM 2244 O O . ILE A 1 293 ? 49.567 17.942 46.848 1.00 40.13 290 ILE A O 1
ATOM 2249 N N . ASN A 1 294 ? 48.881 17.119 44.883 1.00 39.58 291 ASN A N 1
ATOM 2250 C CA . ASN A 1 294 ? 48.354 15.910 45.499 1.00 40.14 291 ASN A CA 1
ATOM 2251 C C . ASN A 1 294 ? 49.499 15.051 46.040 1.00 40.69 291 ASN A C 1
ATOM 2252 O O . ASN A 1 294 ? 49.368 14.444 47.097 1.00 40.50 291 ASN A O 1
ATOM 2257 N N . GLN A 1 295 ? 50.618 15.003 45.318 1.00 40.60 292 GLN A N 1
ATOM 2258 C CA . GLN A 1 295 ? 51.763 14.216 45.761 1.00 41.41 292 GLN A CA 1
ATOM 2259 C C . GLN A 1 295 ? 52.467 14.844 46.962 1.00 42.14 292 GLN A C 1
ATOM 2260 O O . GLN A 1 295 ? 52.917 14.131 47.858 1.00 41.28 292 GLN A O 1
ATOM 2266 N N . ALA A 1 296 ? 52.551 16.172 46.994 1.00 42.17 293 ALA A N 1
ATOM 2267 C CA . ALA A 1 296 ? 53.192 16.856 48.115 1.00 44.36 293 ALA A CA 1
ATOM 2268 C C . ALA A 1 296 ? 52.300 16.726 49.341 1.00 46.02 293 ALA A C 1
ATOM 2269 O O . ALA A 1 296 ? 52.773 16.636 50.466 1.00 47.47 293 ALA A O 1
ATOM 2271 N N . LEU A 1 297 ? 50.996 16.716 49.112 1.00 49.40 294 LEU A N 1
ATOM 2272 C CA . LEU A 1 297 ? 50.034 16.595 50.195 1.00 50.65 294 LEU A CA 1
ATOM 2273 C C . LEU A 1 297 ? 50.184 15.200 50.782 1.00 50.22 294 LEU A C 1
ATOM 2274 O O . LEU A 1 297 ? 50.262 15.028 51.997 1.00 52.20 294 LEU A O 1
ATOM 2279 N N . LYS A 1 298 ? 50.229 14.207 49.902 1.00 47.53 295 LYS A N 1
ATOM 2280 C CA . LYS A 1 298 ? 50.394 12.815 50.305 1.00 47.52 295 LYS A CA 1
ATOM 2281 C C . LYS A 1 298 ? 51.713 12.651 51.077 1.00 46.04 295 LYS A C 1
ATOM 2282 O O . LYS A 1 298 ? 51.766 11.977 52.105 1.00 46.45 295 LYS A O 1
ATOM 2288 N N . ALA A 1 299 ? 52.771 13.275 50.571 1.00 44.38 296 ALA A N 1
ATOM 2289 C CA . ALA A 1 299 ? 54.086 13.217 51.201 1.00 45.96 296 ALA A CA 1
ATOM 2290 C C . ALA A 1 299 ? 54.116 13.788 52.630 1.00 46.82 296 ALA A C 1
ATOM 2291 O O . ALA A 1 299 ? 54.912 13.341 53.454 1.00 46.13 296 ALA A O 1
ATOM 2293 N N . HIS A 1 300 ? 53.263 14.767 52.927 1.00 49.02 297 HIS A N 1
ATOM 2294 C CA . HIS A 1 300 ? 53.236 15.364 54.269 1.00 51.18 297 HIS A CA 1
ATOM 2295 C C . HIS A 1 300 ? 52.231 14.748 55.233 1.00 53.47 297 HIS A C 1
ATOM 2296 O O . HIS A 1 300 ? 52.398 14.842 56.452 1.00 55.19 297 HIS A O 1
ATOM 2303 N N . VAL A 1 301 ? 51.196 14.111 54.699 1.00 54.75 298 VAL A N 1
ATOM 2304 C CA . VAL A 1 301 ? 50.146 13.556 55.545 1.00 55.76 298 VAL A CA 1
ATOM 2305 C C . VAL A 1 301 ? 50.034 12.038 55.605 1.00 55.32 298 VAL A C 1
ATOM 2306 O O . VAL A 1 301 ? 49.603 11.493 56.624 1.00 56.01 298 VAL A O 1
ATOM 2310 N N . ALA A 1 302 ? 50.414 11.351 54.534 1.00 54.13 299 ALA A N 1
ATOM 2311 C CA . ALA A 1 302 ? 50.303 9.894 54.514 1.00 55.06 299 ALA A CA 1
ATOM 2312 C C . ALA A 1 302 ? 51.631 9.144 54.603 1.00 55.26 299 ALA A C 1
ATOM 2313 O O . ALA A 1 302 ? 51.643 7.915 54.717 1.00 56.27 299 ALA A O 1
ATOM 2315 N N . MET A 1 303 ? 52.742 9.873 54.548 1.00 55.61 300 MET A N 1
ATOM 2316 C CA . MET A 1 303 ? 54.065 9.254 54.617 1.00 55.44 300 MET A CA 1
ATOM 2317 C C . MET A 1 303 ? 54.818 9.760 55.838 1.00 55.24 300 MET A C 1
ATOM 2318 O O . MET A 1 303 ? 55.040 10.960 55.990 1.00 55.60 300 MET A O 1
ATOM 2323 N N . GLN A 1 304 ? 55.219 8.842 56.707 1.00 56.42 301 GLN A N 1
ATOM 2324 C CA . GLN A 1 304 ? 55.919 9.229 57.922 1.00 57.36 301 GLN A CA 1
ATOM 2325 C C . GLN A 1 304 ? 57.382 8.820 57.930 1.00 55.81 301 GLN A C 1
ATOM 2326 O O . GLN A 1 304 ? 57.720 7.667 57.660 1.00 55.36 301 GLN A O 1
ATOM 2332 N N . LYS A 1 305 ? 58.239 9.782 58.249 1.00 55.34 302 LYS A N 1
ATOM 2333 C CA . LYS A 1 305 ? 59.675 9.556 58.338 1.00 54.78 302 LYS A CA 1
ATOM 2334 C C . LYS A 1 305 ? 59.949 8.642 59.537 1.00 54.73 302 LYS A C 1
ATOM 2335 O O . LYS A 1 305 ? 59.296 8.759 60.574 1.00 53.75 302 LYS A O 1
ATOM 2341 N N . ASP A 1 306 ? 60.905 7.729 59.376 1.00 54.46 303 ASP A N 1
ATOM 2342 C CA . ASP A 1 306 ? 61.287 6.769 60.411 1.00 54.57 303 ASP A CA 1
ATOM 2343 C C . ASP A 1 306 ? 60.275 5.649 60.620 1.00 55.72 303 ASP A C 1
ATOM 2344 O O . ASP A 1 306 ? 60.388 4.872 61.570 1.00 56.88 303 ASP A O 1
ATOM 2349 N N . VAL A 1 307 ? 59.282 5.570 59.738 1.00 54.07 304 VAL A N 1
ATOM 2350 C CA . VAL A 1 307 ? 58.288 4.503 59.803 1.00 51.95 304 VAL A CA 1
ATOM 2351 C C . VAL A 1 307 ? 57.983 4.018 58.387 1.00 50.70 304 VAL A C 1
ATOM 2352 O O . VAL A 1 307 ? 57.931 2.814 58.146 1.00 51.62 304 VAL A O 1
ATOM 2356 N N . ASP A 1 308 ? 57.788 4.949 57.452 1.00 48.99 305 ASP A N 1
ATOM 2357 C CA . ASP A 1 308 ? 57.551 4.583 56.052 1.00 45.83 305 ASP A CA 1
ATOM 2358 C C . ASP A 1 308 ? 58.890 4.607 55.319 1.00 43.19 305 ASP A C 1
ATOM 2359 O O . ASP A 1 308 ? 59.187 3.734 54.501 1.00 41.62 305 ASP A O 1
ATOM 2364 N N . TYR A 1 309 ? 59.699 5.615 55.630 1.00 40.27 306 TYR A N 1
ATOM 2365 C CA . TYR A 1 309 ? 61.000 5.787 54.995 1.00 40.07 306 TYR A CA 1
ATOM 2366 C C . TYR A 1 309 ? 61.955 6.459 55.965 1.00 40.40 306 TYR A C 1
ATOM 2367 O O . TYR A 1 309 ? 61.550 6.923 57.024 1.00 41.83 306 TYR A O 1
ATOM 2376 N N . VAL A 1 310 ? 63.224 6.520 55.590 1.00 40.07 307 VAL A N 1
ATOM 2377 C CA . VAL A 1 310 ? 64.220 7.188 56.414 1.00 41.27 307 VAL A CA 1
ATOM 2378 C C . VAL A 1 310 ? 65.051 8.071 55.505 1.00 42.04 307 VAL A C 1
ATOM 2379 O O . VAL A 1 310 ? 65.027 7.911 54.284 1.00 42.34 307 VAL A O 1
ATOM 2383 N N . VAL A 1 311 ? 65.767 9.014 56.105 1.00 42.52 308 VAL A N 1
ATOM 2384 C CA . VAL A 1 311 ? 66.649 9.895 55.362 1.00 42.87 308 VAL A CA 1
ATOM 2385 C C . VAL A 1 311 ? 68.068 9.499 55.774 1.00 44.25 308 VAL A C 1
ATOM 2386 O O . VAL A 1 311 ? 68.431 9.591 56.950 1.00 42.67 308 VAL A O 1
ATOM 2390 N N . GLU A 1 312 ? 68.854 9.030 54.812 1.00 44.35 309 GLU A N 1
ATOM 2391 C CA . GLU A 1 312 ? 70.230 8.630 55.075 1.00 46.53 309 GLU A CA 1
ATOM 2392 C C . GLU A 1 312 ? 71.085 9.076 53.907 1.00 48.88 309 GLU A C 1
ATOM 2393 O O . GLU A 1 312 ? 70.742 8.826 52.745 1.00 48.28 309 GLU A O 1
ATOM 2399 N N . ASP A 1 313 ? 72.193 9.739 54.223 1.00 50.00 310 ASP A N 1
ATOM 2400 C CA . ASP A 1 313 ? 73.122 10.230 53.212 1.00 51.98 310 ASP A CA 1
ATOM 2401 C C . ASP A 1 313 ? 72.391 11.069 52.151 1.00 52.84 310 ASP A C 1
ATOM 2402 O O . ASP A 1 313 ? 72.520 10.837 50.944 1.00 53.13 310 ASP A O 1
ATOM 2407 N N . GLY A 1 314 ? 71.615 12.042 52.624 1.00 53.56 311 GLY A N 1
ATOM 2408 C CA . GLY A 1 314 ? 70.871 12.924 51.739 1.00 52.40 311 GLY A CA 1
ATOM 2409 C C . GLY A 1 314 ? 69.855 12.256 50.829 1.00 53.36 311 GLY A C 1
ATOM 2410 O O . GLY A 1 314 ? 69.561 12.770 49.746 1.00 54.09 311 GLY A O 1
ATOM 2411 N N . GLN A 1 315 ? 69.303 11.122 51.252 1.00 52.54 312 GLN A N 1
ATOM 2412 C CA . GLN A 1 315 ? 68.327 10.427 50.423 1.00 50.53 312 GLN A CA 1
ATOM 2413 C C . GLN A 1 315 ? 67.168 9.775 51.158 1.00 47.83 312 GLN A C 1
ATOM 2414 O O . GLN A 1 315 ? 67.261 9.446 52.339 1.00 45.55 312 GLN A O 1
ATOM 2420 N N . VAL A 1 316 ? 66.067 9.605 50.431 1.00 45.82 313 VAL A N 1
ATOM 2421 C CA . VAL A 1 316 ? 64.866 8.985 50.963 1.00 43.29 313 VAL A CA 1
ATOM 2422 C C . VAL A 1 316 ? 64.966 7.505 50.626 1.00 43.45 313 VAL A C 1
ATOM 2423 O O . VAL A 1 316 ? 65.106 7.135 49.460 1.00 43.17 313 VAL A O 1
ATOM 2427 N N . VAL A 1 317 ? 64.915 6.663 51.653 1.00 42.04 314 VAL A N 1
ATOM 2428 C CA . VAL A 1 317 ? 65.029 5.224 51.463 1.00 42.53 314 VAL A CA 1
ATOM 2429 C C . VAL A 1 317 ? 63.850 4.517 52.108 1.00 42.64 314 VAL A C 1
ATOM 2430 O O . VAL A 1 317 ? 63.573 4.676 53.298 1.00 42.07 314 VAL A O 1
ATOM 2434 N N . ILE A 1 318 ? 63.158 3.737 51.294 1.00 42.45 315 ILE A N 1
ATOM 2435 C CA . ILE A 1 318 ? 61.981 3.005 51.725 1.00 42.98 315 ILE A CA 1
ATOM 2436 C C . ILE A 1 318 ? 62.277 1.923 52.766 1.00 44.31 315 ILE A C 1
ATOM 2437 O O . ILE A 1 318 ? 63.121 1.054 52.555 1.00 42.27 315 ILE A O 1
ATOM 2442 N N . VAL A 1 319 ? 61.556 1.997 53.882 1.00 47.32 316 VAL A N 1
ATOM 2443 C CA . VAL A 1 319 ? 61.676 1.059 55.001 1.00 50.48 316 VAL A CA 1
ATOM 2444 C C . VAL A 1 319 ? 60.609 -0.034 54.938 1.00 53.19 316 VAL A C 1
ATOM 2445 O O . VAL A 1 319 ? 59.419 0.266 54.907 1.00 54.61 316 VAL A O 1
ATOM 2449 N N . ASP A 1 320 ? 61.024 -1.297 54.931 1.00 55.58 317 ASP A N 1
ATOM 2450 C CA . ASP A 1 320 ? 60.057 -2.390 54.894 1.00 58.75 317 ASP A CA 1
ATOM 2451 C C . ASP A 1 320 ? 59.321 -2.450 56.236 1.00 60.22 317 ASP A C 1
ATOM 2452 O O . ASP A 1 320 ? 59.851 -2.941 57.237 1.00 60.97 317 ASP A O 1
ATOM 2457 N N . SER A 1 321 ? 58.092 -1.952 56.234 1.00 60.81 318 SER A N 1
ATOM 2458 C CA . SER A 1 321 ? 57.241 -1.889 57.420 1.00 61.97 318 SER A CA 1
ATOM 2459 C C . SER A 1 321 ? 57.385 -2.959 58.502 1.00 62.16 318 SER A C 1
ATOM 2460 O O . SER A 1 321 ? 57.473 -2.635 59.685 1.00 61.89 318 SER A O 1
ATOM 2463 N N . PHE A 1 322 ? 57.420 -4.228 58.110 1.00 61.30 319 PHE A N 1
ATOM 2464 C CA . PHE A 1 322 ? 57.478 -5.299 59.097 1.00 61.17 319 PHE A CA 1
ATOM 2465 C C . PHE A 1 322 ? 58.838 -5.882 59.464 1.00 60.48 319 PHE A C 1
ATOM 2466 O O . PHE A 1 322 ? 58.944 -6.642 60.429 1.00 59.31 319 PHE A O 1
ATOM 2474 N N . THR A 1 323 ? 59.880 -5.537 58.718 1.00 59.68 320 THR A N 1
ATOM 2475 C CA . THR A 1 323 ? 61.202 -6.058 59.042 1.00 58.25 320 THR A CA 1
ATOM 2476 C C . THR A 1 323 ? 62.098 -4.947 59.569 1.00 57.52 320 THR A C 1
ATOM 2477 O O . THR A 1 323 ? 63.070 -5.205 60.278 1.00 58.80 320 THR A O 1
ATOM 2481 N N . GLY A 1 324 ? 61.758 -3.708 59.235 1.00 56.48 321 GLY A N 1
ATOM 2482 C CA . GLY A 1 324 ? 62.567 -2.587 59.673 1.00 54.83 321 GLY A CA 1
ATOM 2483 C C . GLY A 1 324 ? 63.762 -2.428 58.751 1.00 54.97 321 GLY A C 1
ATOM 2484 O O . GLY A 1 324 ? 64.483 -1.431 58.821 1.00 55.48 321 GLY A O 1
ATOM 2485 N N . ARG A 1 325 ? 63.965 -3.413 57.878 1.00 53.12 322 ARG A N 1
ATOM 2486 C CA . ARG A 1 325 ? 65.073 -3.393 56.928 1.00 54.03 322 ARG A CA 1
ATOM 2487 C C . ARG A 1 325 ? 64.834 -2.386 55.810 1.00 54.02 322 ARG A C 1
ATOM 2488 O O . ARG A 1 325 ? 63.693 -2.141 55.422 1.00 52.87 322 ARG A O 1
ATOM 2496 N N . LEU A 1 326 ? 65.913 -1.806 55.290 1.00 54.24 323 LEU A N 1
ATOM 2497 C CA . LEU A 1 326 ? 65.800 -0.829 54.215 1.00 54.45 323 LEU A CA 1
ATOM 2498 C C . LEU A 1 326 ? 65.814 -1.517 52.854 1.00 56.39 323 LEU A C 1
ATOM 2499 O O . LEU A 1 326 ? 66.327 -2.629 52.716 1.00 56.84 323 LEU A O 1
ATOM 2504 N N . MET A 1 327 ? 65.241 -0.844 51.860 1.00 57.78 324 MET A N 1
ATOM 2505 C CA . MET A 1 327 ? 65.164 -1.342 50.486 1.00 59.42 324 MET A CA 1
ATOM 2506 C C . MET A 1 327 ? 65.850 -0.295 49.608 1.00 59.21 324 MET A C 1
ATOM 2507 O O . MET A 1 327 ? 65.229 0.333 48.754 1.00 58.61 324 MET A O 1
ATOM 2512 N N . LYS A 1 328 ? 67.146 -0.133 49.844 1.00 60.69 325 LYS A N 1
ATOM 2513 C CA . LYS A 1 328 ? 68.001 0.844 49.178 1.00 62.04 325 LYS A CA 1
ATOM 2514 C C . LYS A 1 328 ? 67.745 1.340 47.750 1.00 60.96 325 LYS A C 1
ATOM 2515 O O . LYS A 1 328 ? 67.724 2.551 47.521 1.00 62.82 325 LYS A O 1
ATOM 2521 N N . GLY A 1 329 ? 67.556 0.445 46.791 1.00 59.03 326 GLY A N 1
ATOM 2522 C CA . GLY A 1 329 ? 67.331 0.904 45.426 1.00 57.72 326 GLY A CA 1
ATOM 2523 C C . GLY A 1 329 ? 65.930 1.392 45.061 1.00 56.73 326 GLY A C 1
ATOM 2524 O O . GLY A 1 329 ? 65.766 2.221 44.164 1.00 54.95 326 GLY A O 1
ATOM 2525 N N . ARG A 1 330 ? 64.923 0.880 45.761 1.00 56.62 327 ARG A N 1
ATOM 2526 C CA . ARG A 1 330 ? 63.523 1.218 45.513 1.00 55.34 327 ARG A CA 1
ATOM 2527 C C . ARG A 1 330 ? 63.179 2.697 45.645 1.00 52.98 327 ARG A C 1
ATOM 2528 O O . ARG A 1 330 ? 63.790 3.427 46.419 1.00 53.39 327 ARG A O 1
ATOM 2536 N N . ARG A 1 331 ? 62.187 3.124 44.875 1.00 51.01 328 ARG A N 1
ATOM 2537 C CA . ARG A 1 331 ? 61.713 4.504 44.894 1.00 48.54 328 ARG A CA 1
ATOM 2538 C C . ARG A 1 331 ? 60.197 4.478 44.745 1.00 46.06 328 ARG A C 1
ATOM 2539 O O . ARG A 1 331 ? 59.654 3.598 44.075 1.00 44.79 328 ARG A O 1
ATOM 2547 N N . TYR A 1 332 ? 59.505 5.411 45.389 1.00 43.16 329 TYR A N 1
ATOM 2548 C CA . TYR A 1 332 ? 58.064 5.452 45.233 1.00 40.74 329 TYR A CA 1
ATOM 2549 C C . TYR A 1 332 ? 57.869 5.974 43.810 1.00 39.81 329 TYR A C 1
ATOM 2550 O O . TYR A 1 332 ? 58.768 6.584 43.235 1.00 39.24 329 TYR A O 1
ATOM 2559 N N . SER A 1 333 ? 56.708 5.747 43.229 1.00 39.61 330 SER A N 1
ATOM 2560 C CA . SER A 1 333 ? 56.512 6.191 41.856 1.00 42.31 330 SER A CA 1
ATOM 2561 C C . SER A 1 333 ? 55.550 7.360 41.665 1.00 41.26 330 SER A C 1
ATOM 2562 O O . SER A 1 333 ? 54.938 7.854 42.618 1.00 40.15 330 SER A O 1
ATOM 2565 N N . GLU A 1 334 ? 55.453 7.805 40.414 1.00 41.66 331 GLU A N 1
ATOM 2566 C CA . GLU A 1 334 ? 54.555 8.880 40.034 1.00 42.29 331 GLU A CA 1
ATOM 2567 C C . GLU A 1 334 ? 54.868 10.193 40.741 1.00 41.05 331 GLU A C 1
ATOM 2568 O O . GLU A 1 334 ? 53.962 10.930 41.128 1.00 42.25 331 GLU A O 1
ATOM 2574 N N . GLY A 1 335 ? 56.154 10.478 40.915 1.00 41.05 332 GLY A N 1
ATOM 2575 C CA . GLY A 1 335 ? 56.557 11.714 41.566 1.00 38.69 332 GLY A CA 1
ATOM 2576 C C . GLY A 1 335 ? 56.470 11.749 43.085 1.00 37.16 332 GLY A C 1
ATOM 2577 O O . GLY A 1 335 ? 56.901 12.724 43.703 1.00 37.76 332 GLY A O 1
ATOM 2578 N N . LEU A 1 336 ? 55.923 10.711 43.705 1.00 35.79 333 LEU A N 1
ATOM 2579 C CA . LEU A 1 336 ? 55.828 10.708 45.162 1.00 35.98 333 LEU A CA 1
ATOM 2580 C C . LEU A 1 336 ? 57.204 10.721 45.830 1.00 36.19 333 LEU A C 1
ATOM 2581 O O . LEU A 1 336 ? 57.383 11.345 46.875 1.00 36.54 333 LEU A O 1
ATOM 2586 N N . HIS A 1 337 ? 58.182 10.054 45.225 1.00 35.29 334 HIS A N 1
ATOM 2587 C CA . HIS A 1 337 ? 59.510 10.013 45.818 1.00 37.20 334 HIS A CA 1
ATOM 2588 C C . HIS A 1 337 ? 60.148 11.392 45.809 1.00 39.39 334 HIS A C 1
ATOM 2589 O O . HIS A 1 337 ? 60.749 11.818 46.809 1.00 38.42 334 HIS A O 1
ATOM 2596 N N . GLN A 1 338 ? 60.020 12.083 44.678 1.00 37.22 335 GLN A N 1
ATOM 2597 C CA . GLN A 1 338 ? 60.551 13.427 44.549 1.00 37.17 335 GLN A CA 1
ATOM 2598 C C . GLN A 1 338 ? 59.812 14.344 45.526 1.00 37.42 335 GLN A C 1
ATOM 2599 O O . GLN A 1 338 ? 60.411 15.235 46.127 1.00 36.55 335 GLN A O 1
ATOM 2605 N N . ALA A 1 339 ? 58.510 14.122 45.693 1.00 38.14 336 ALA A N 1
ATOM 2606 C CA . ALA A 1 339 ? 57.732 14.966 46.598 1.00 36.73 336 ALA A CA 1
ATOM 2607 C C . ALA A 1 339 ? 58.275 14.811 48.001 1.00 37.65 336 ALA A C 1
ATOM 2608 O O . ALA A 1 339 ? 58.391 15.790 48.732 1.00 37.48 336 ALA A O 1
ATOM 2610 N N . ILE A 1 340 ? 58.609 13.579 48.380 1.00 38.31 337 ILE A N 1
ATOM 2611 C CA . ILE A 1 340 ? 59.155 13.341 49.707 1.00 37.21 337 ILE A CA 1
ATOM 2612 C C . ILE A 1 340 ? 60.539 13.972 49.810 1.00 38.40 337 ILE A C 1
ATOM 2613 O O . ILE A 1 340 ? 60.887 14.544 50.846 1.00 39.99 337 ILE A O 1
ATOM 2618 N N . GLU A 1 341 ? 61.318 13.893 48.733 1.00 38.47 338 GLU A N 1
ATOM 2619 C CA . GLU A 1 341 ? 62.643 14.488 48.733 1.00 39.28 338 GLU A CA 1
ATOM 2620 C C . GLU A 1 341 ? 62.506 15.993 48.969 1.00 42.86 338 GLU A C 1
ATOM 2621 O O . GLU A 1 341 ? 63.257 16.574 49.752 1.00 43.44 338 GLU A O 1
ATOM 2627 N N . ALA A 1 342 ? 61.530 16.619 48.315 1.00 43.12 339 ALA A N 1
ATOM 2628 C CA . ALA A 1 342 ? 61.297 18.050 48.491 1.00 44.10 339 ALA A CA 1
ATOM 2629 C C . ALA A 1 342 ? 60.896 18.335 49.937 1.00 44.00 339 ALA A C 1
ATOM 2630 O O . ALA A 1 342 ? 61.385 19.276 50.550 1.00 45.52 339 ALA A O 1
ATOM 2632 N N . LYS A 1 343 ? 60.000 17.521 50.477 1.00 45.06 340 LYS A N 1
ATOM 2633 C CA . LYS A 1 343 ? 59.550 17.687 51.854 1.00 46.16 340 LYS A CA 1
ATOM 2634 C C . LYS A 1 343 ? 60.741 17.650 52.809 1.00 48.05 340 LYS A C 1
ATOM 2635 O O . LYS A 1 343 ? 60.938 18.569 53.599 1.00 48.37 340 LYS A O 1
ATOM 2641 N N . GLU A 1 344 ? 61.535 16.586 52.721 1.00 48.14 341 GLU A N 1
ATOM 2642 C CA . GLU A 1 344 ? 62.699 16.410 53.582 1.00 48.36 341 GLU A CA 1
ATOM 2643 C C . GLU A 1 344 ? 63.846 17.342 53.216 1.00 50.19 341 GLU A C 1
ATOM 2644 O O . GLU A 1 344 ? 64.987 17.132 53.637 1.00 51.46 341 GLU A O 1
ATOM 2650 N N . GLY A 1 345 ? 63.541 18.367 52.425 1.00 50.58 342 GLY A N 1
ATOM 2651 C CA . GLY A 1 345 ? 64.559 19.319 52.013 1.00 49.18 342 GLY A CA 1
ATOM 2652 C C . GLY A 1 345 ? 65.787 18.705 51.368 1.00 49.21 342 GLY A C 1
ATOM 2653 O O . GLY A 1 345 ? 66.880 19.269 51.458 1.00 48.60 342 GLY A O 1
ATOM 2654 N N . LEU A 1 346 ? 65.613 17.564 50.705 1.00 49.02 343 LEU A N 1
ATOM 2655 C CA . LEU A 1 346 ? 66.723 16.872 50.050 1.00 50.12 343 LEU A CA 1
ATOM 2656 C C . LEU A 1 346 ? 66.861 17.241 48.580 1.00 52.36 343 LEU A C 1
ATOM 2657 O O . LEU A 1 346 ? 66.036 17.965 48.034 1.00 51.02 343 LEU A O 1
ATOM 2662 N N . GLU A 1 347 ? 67.910 16.739 47.942 1.00 55.25 344 GLU A N 1
ATOM 2663 C CA . GLU A 1 347 ? 68.130 17.009 46.528 1.00 60.21 344 GLU A CA 1
ATOM 2664 C C . GLU A 1 347 ? 67.064 16.244 45.752 1.00 61.22 344 GLU A C 1
ATOM 2665 O O . GLU A 1 347 ? 66.999 15.017 45.835 1.00 61.42 344 GLU A O 1
ATOM 2671 N N . ILE A 1 348 ? 66.231 16.957 45.004 1.00 61.78 345 ILE A N 1
ATOM 2672 C CA . ILE A 1 348 ? 65.184 16.299 44.234 1.00 62.74 345 ILE A CA 1
ATOM 2673 C C . ILE A 1 348 ? 65.772 15.645 42.993 1.00 63.78 345 ILE A C 1
ATOM 2674 O O . ILE A 1 348 ? 66.404 16.304 42.170 1.00 64.70 345 ILE A O 1
ATOM 2679 N N . GLN A 1 349 ? 65.570 14.340 42.872 1.00 65.99 346 GLN A N 1
ATOM 2680 C CA . GLN A 1 349 ? 66.076 13.587 41.734 1.00 68.17 346 GLN A CA 1
ATOM 2681 C C . GLN A 1 349 ? 64.924 13.257 40.792 1.00 69.73 346 GLN A C 1
ATOM 2682 O O . GLN A 1 349 ? 64.325 12.184 40.888 1.00 70.12 346 GLN A O 1
ATOM 2688 N N . ASN A 1 350 ? 64.609 14.174 39.882 1.00 71.06 347 ASN A N 1
ATOM 2689 C CA . ASN A 1 350 ? 63.505 13.931 38.961 1.00 71.60 347 ASN A CA 1
ATOM 2690 C C . ASN A 1 350 ? 63.817 12.896 37.889 1.00 71.36 347 ASN A C 1
ATOM 2691 O O . ASN A 1 350 ? 64.973 12.650 37.537 1.00 69.78 347 ASN A O 1
ATOM 2696 N N . GLU A 1 351 ? 62.746 12.290 37.393 1.00 72.14 348 GLU A N 1
ATOM 2697 C CA . GLU A 1 351 ? 62.790 11.258 36.371 1.00 72.24 348 GLU A CA 1
ATOM 2698 C C . GLU A 1 351 ? 63.145 11.828 35.000 1.00 70.46 348 GLU A C 1
ATOM 2699 O O . GLU A 1 351 ? 63.208 13.045 34.819 1.00 69.93 348 GLU A O 1
ATOM 2705 N N . SER A 1 352 ? 63.399 10.941 34.042 1.00 68.62 349 SER A N 1
ATOM 2706 C CA . SER A 1 352 ? 63.701 11.368 32.683 1.00 67.52 349 SER A CA 1
ATOM 2707 C C . SER A 1 352 ? 62.347 11.434 31.980 1.00 65.61 349 SER A C 1
ATOM 2708 O O . SER A 1 352 ? 61.402 10.741 32.371 1.00 65.80 349 SER A O 1
ATOM 2711 N N . MET A 1 353 ? 62.243 12.275 30.960 1.00 62.18 350 MET A N 1
ATOM 2712 C CA . MET A 1 353 ? 60.983 12.431 30.247 1.00 59.72 350 MET A CA 1
ATOM 2713 C C . MET A 1 353 ? 60.846 11.473 29.066 1.00 54.84 350 MET A C 1
ATOM 2714 O O . MET A 1 353 ? 61.825 11.168 28.386 1.00 53.42 350 MET A O 1
ATOM 2719 N N . THR A 1 354 ? 59.628 10.993 28.837 1.00 49.63 351 THR A N 1
ATOM 2720 C CA . THR A 1 354 ? 59.356 10.106 27.713 1.00 43.73 351 THR A CA 1
ATOM 2721 C C . THR A 1 354 ? 59.225 11.013 26.499 1.00 41.15 351 THR A C 1
ATOM 2722 O O . THR A 1 354 ? 58.465 11.979 26.530 1.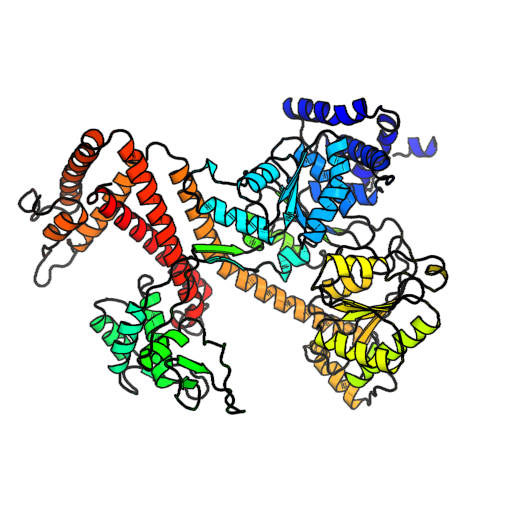00 38.30 351 THR A O 1
ATOM 2726 N N . LEU A 1 355 ? 59.960 10.713 25.438 1.00 38.26 352 LEU A N 1
ATOM 2727 C CA . LEU A 1 355 ? 59.891 11.539 24.245 1.00 38.40 352 LEU A CA 1
ATOM 2728 C C . LEU A 1 355 ? 58.935 10.961 23.212 1.00 38.47 352 LEU A C 1
ATOM 2729 O O . LEU A 1 355 ? 58.338 11.696 22.418 1.00 37.79 352 LEU A O 1
ATOM 2734 N N . ALA A 1 356 ? 58.789 9.640 23.231 1.00 35.88 353 ALA A N 1
ATOM 2735 C CA . ALA A 1 356 ? 57.926 8.949 22.285 1.00 33.83 353 ALA A CA 1
ATOM 2736 C C . ALA A 1 356 ? 57.470 7.648 22.920 1.00 33.72 353 ALA A C 1
ATOM 2737 O O . ALA A 1 356 ? 58.195 7.059 23.730 1.00 32.15 353 ALA A O 1
ATOM 2739 N N . THR A 1 357 ? 56.275 7.199 22.550 1.00 33.06 354 THR A N 1
ATOM 2740 C CA . THR A 1 357 ? 55.725 5.978 23.116 1.00 33.84 354 THR A CA 1
ATOM 2741 C C . THR A 1 357 ? 54.651 5.362 22.216 1.00 33.66 354 THR A C 1
ATOM 2742 O O . THR A 1 357 ? 53.988 6.069 21.449 1.00 33.76 354 THR A O 1
ATOM 2746 N N . ILE A 1 358 ? 54.498 4.043 22.311 1.00 31.87 355 ILE A N 1
ATOM 2747 C CA . ILE A 1 358 ? 53.495 3.309 21.548 1.00 32.12 355 ILE A CA 1
ATOM 2748 C C . ILE A 1 358 ? 53.471 1.856 22.030 1.00 32.80 355 ILE A C 1
ATOM 2749 O O . ILE A 1 358 ? 54.399 1.399 22.695 1.00 33.01 355 ILE A O 1
ATOM 2754 N N . THR A 1 359 ? 52.402 1.137 21.716 1.00 33.06 356 THR A N 1
ATOM 2755 C CA . THR A 1 359 ? 52.289 -0.263 22.115 1.00 32.27 356 THR A CA 1
ATOM 2756 C C . THR A 1 359 ? 52.352 -1.184 20.893 1.00 32.76 356 THR A C 1
ATOM 2757 O O . THR A 1 359 ? 52.143 -0.745 19.766 1.00 32.22 356 THR A O 1
ATOM 2761 N N . PHE A 1 360 ? 52.641 -2.461 21.123 1.00 31.87 357 PHE A N 1
ATOM 2762 C CA . PHE A 1 360 ? 52.676 -3.431 20.038 1.00 32.80 357 PHE A CA 1
ATOM 2763 C C . PHE A 1 360 ? 51.402 -3.244 19.226 1.00 33.02 357 PHE A C 1
ATOM 2764 O O . PHE A 1 360 ? 51.430 -3.093 18.009 1.00 33.38 357 PHE A O 1
ATOM 2772 N N . GLN A 1 361 ? 50.283 -3.260 19.941 1.00 31.34 358 GLN A N 1
ATOM 2773 C CA . GLN A 1 361 ? 48.963 -3.153 19.341 1.00 32.80 358 GLN A CA 1
ATOM 2774 C C . GLN A 1 361 ? 48.789 -2.003 18.370 1.00 33.01 358 GLN A C 1
ATOM 2775 O O . GLN A 1 361 ? 48.353 -2.202 17.234 1.00 29.91 358 GLN A O 1
ATOM 2781 N N . ASN A 1 362 ? 49.107 -0.800 18.831 1.00 31.09 359 ASN A N 1
ATOM 2782 C CA . ASN A 1 362 ? 48.934 0.376 18.003 1.00 32.74 359 ASN A CA 1
ATOM 2783 C C . ASN A 1 362 ? 50.027 0.589 16.961 1.00 31.35 359 ASN A C 1
ATOM 2784 O O . ASN A 1 362 ? 49.835 1.322 15.999 1.00 34.02 359 ASN A O 1
ATOM 2789 N N . TYR A 1 363 ? 51.170 -0.049 17.151 1.00 29.38 360 TYR A N 1
ATOM 2790 C CA . TYR A 1 363 ? 52.210 0.042 16.153 1.00 31.18 360 TYR A CA 1
ATOM 2791 C C . TYR A 1 363 ? 51.747 -0.815 14.954 1.00 32.17 360 TYR A C 1
ATOM 2792 O O . TYR A 1 363 ? 51.731 -0.358 13.811 1.00 32.10 360 TYR A O 1
ATOM 2801 N N . PHE A 1 364 ? 51.337 -2.048 15.227 1.00 31.12 361 PHE A N 1
ATOM 2802 C CA . PHE A 1 364 ? 50.920 -2.930 14.155 1.00 32.14 361 PHE A CA 1
ATOM 2803 C C . PHE A 1 364 ? 49.672 -2.501 13.401 1.00 33.37 361 PHE A C 1
ATOM 2804 O O . PHE A 1 364 ? 49.492 -2.859 12.231 1.00 31.92 361 PHE A O 1
ATOM 2812 N N . ARG A 1 365 ? 48.829 -1.713 14.055 1.00 33.47 362 ARG A N 1
ATOM 2813 C CA . ARG A 1 365 ? 47.637 -1.194 13.412 1.00 37.00 362 ARG A CA 1
ATOM 2814 C C . ARG A 1 365 ? 48.002 -0.052 12.455 1.00 39.24 362 ARG A C 1
ATOM 2815 O O . ARG A 1 365 ? 47.120 0.557 11.852 1.00 42.36 362 ARG A O 1
ATOM 2823 N N . MET A 1 366 ? 49.288 0.263 12.332 1.00 39.90 363 MET A N 1
ATOM 2824 C CA . MET A 1 366 ? 49.708 1.318 11.397 1.00 40.98 363 MET A CA 1
ATOM 2825 C C . MET A 1 366 ? 49.997 0.670 10.036 1.00 40.56 363 MET A C 1
ATOM 2826 O O . MET A 1 366 ? 50.167 1.363 9.039 1.00 40.21 363 MET A O 1
ATOM 2831 N N . TYR A 1 367 ? 50.049 -0.663 10.004 1.00 40.53 364 TYR A N 1
ATOM 2832 C CA . TYR A 1 367 ? 50.326 -1.385 8.764 1.00 40.14 364 TYR A CA 1
ATOM 2833 C C . TYR A 1 367 ? 49.151 -1.427 7.808 1.00 41.21 364 TYR A C 1
ATOM 2834 O O . TYR A 1 367 ? 47.991 -1.477 8.213 1.00 43.07 364 TYR A O 1
ATOM 2843 N N . GLU A 1 368 ? 49.472 -1.428 6.524 1.00 42.13 365 GLU A N 1
ATOM 2844 C CA . GLU A 1 368 ? 48.464 -1.488 5.478 1.00 41.64 365 GLU A CA 1
ATOM 2845 C C . GLU A 1 368 ? 47.821 -2.877 5.521 1.00 40.19 365 GLU A C 1
ATOM 2846 O O . GLU A 1 368 ? 46.617 -3.027 5.348 1.00 39.36 365 GLU A O 1
ATOM 2852 N N . LYS A 1 369 ? 48.637 -3.890 5.792 1.00 38.94 366 LYS A N 1
ATOM 2853 C CA . LYS A 1 369 ? 48.160 -5.262 5.812 1.00 36.44 366 LYS A CA 1
ATOM 2854 C C . LYS A 1 369 ? 48.866 -6.078 6.901 1.00 35.25 366 LYS A C 1
ATOM 2855 O O . LYS A 1 369 ? 50.053 -5.915 7.137 1.00 34.97 366 LYS A O 1
ATOM 2861 N N . LEU A 1 370 ? 48.116 -6.966 7.543 1.00 34.87 367 LEU A N 1
ATOM 2862 C CA . LEU A 1 370 ? 48.612 -7.804 8.625 1.00 32.55 367 LEU A CA 1
ATOM 2863 C C . LEU A 1 370 ? 48.224 -9.260 8.444 1.00 31.88 367 LEU A C 1
ATOM 2864 O O . LEU A 1 370 ? 47.134 -9.547 7.976 1.00 30.77 367 LEU A O 1
ATOM 2869 N N . ALA A 1 371 ? 49.117 -10.162 8.844 1.00 30.34 368 ALA A N 1
ATOM 2870 C CA . ALA A 1 371 ? 48.892 -11.608 8.802 1.00 34.16 368 ALA A CA 1
ATOM 2871 C C . ALA A 1 371 ? 49.566 -12.152 10.058 1.00 34.53 368 ALA A C 1
ATOM 2872 O O . ALA A 1 371 ? 50.473 -11.516 10.596 1.00 36.29 368 ALA A O 1
ATOM 2874 N N . GLY A 1 372 ? 49.135 -13.315 10.533 1.00 34.30 369 GLY A N 1
ATOM 2875 C CA . GLY A 1 372 ? 49.751 -13.864 11.727 1.00 34.17 369 GLY A CA 1
ATOM 2876 C C . GLY A 1 372 ? 49.711 -15.369 11.760 1.00 35.48 369 GLY A C 1
ATOM 2877 O O . GLY A 1 372 ? 48.883 -15.978 11.079 1.00 34.75 369 GLY A O 1
ATOM 2878 N N . MET A 1 373 ? 50.610 -15.968 12.541 1.00 33.85 370 MET A N 1
ATOM 2879 C CA . MET A 1 373 ? 50.676 -17.420 12.663 1.00 35.38 370 MET A CA 1
ATOM 2880 C C . MET A 1 373 ? 50.764 -17.836 14.123 1.00 34.80 370 MET A C 1
ATOM 2881 O O . MET A 1 373 ? 51.492 -17.216 14.910 1.00 30.80 370 MET A O 1
ATOM 2886 N N . THR A 1 374 ? 50.038 -18.900 14.463 1.00 32.49 371 THR A N 1
ATOM 2887 C CA . THR A 1 374 ? 50.038 -19.471 15.809 1.00 33.23 371 THR A CA 1
ATOM 2888 C C . THR A 1 374 ? 49.214 -20.745 15.809 1.00 33.22 371 THR A C 1
ATOM 2889 O O . THR A 1 374 ? 48.332 -20.915 14.975 1.00 35.81 371 THR A O 1
ATOM 2893 N N . GLY A 1 375 ? 49.505 -21.641 16.744 1.00 32.93 372 GLY A N 1
ATOM 2894 C CA . GLY A 1 375 ? 48.740 -22.865 16.832 1.00 34.23 372 GLY A CA 1
ATOM 2895 C C . GLY A 1 375 ? 47.534 -22.655 17.728 1.00 34.62 372 GLY A C 1
ATOM 2896 O O . GLY A 1 375 ? 46.727 -23.566 17.912 1.00 36.60 372 GLY A O 1
ATOM 2897 N N . THR A 1 376 ? 47.385 -21.442 18.254 1.00 32.80 373 THR A N 1
ATOM 2898 C CA . THR A 1 376 ? 46.290 -21.143 19.175 1.00 35.01 373 THR A CA 1
ATOM 2899 C C . THR A 1 376 ? 45.718 -19.747 18.975 1.00 35.11 373 THR A C 1
ATOM 2900 O O . THR A 1 376 ? 46.308 -18.768 19.426 1.00 38.81 373 THR A O 1
ATOM 2904 N N . ALA A 1 377 ? 44.565 -19.645 18.326 1.00 36.24 374 ALA A N 1
ATOM 2905 C CA . ALA A 1 377 ? 43.980 -18.327 18.086 1.00 37.11 374 ALA A CA 1
ATOM 2906 C C . ALA A 1 377 ? 42.469 -18.295 17.857 1.00 38.04 374 ALA A C 1
ATOM 2907 O O . ALA A 1 377 ? 41.833 -17.244 18.000 1.00 37.69 374 ALA A O 1
ATOM 2909 N N . LYS A 1 378 ? 41.895 -19.435 17.494 1.00 39.72 375 LYS A N 1
ATOM 2910 C CA . LYS A 1 378 ? 40.470 -19.496 17.183 1.00 43.37 375 LYS A CA 1
ATOM 2911 C C . LYS A 1 378 ? 39.544 -18.914 18.248 1.00 43.29 375 LYS A C 1
ATOM 2912 O O . LYS A 1 378 ? 38.599 -18.193 17.927 1.00 41.13 375 LYS A O 1
ATOM 2918 N N . THR A 1 379 ? 39.822 -19.227 19.508 1.00 43.72 376 THR A N 1
ATOM 2919 C CA . THR A 1 379 ? 39.013 -18.748 20.619 1.00 46.07 376 THR A CA 1
ATOM 2920 C C . THR A 1 379 ? 38.955 -17.220 20.712 1.00 46.64 376 THR A C 1
ATOM 2921 O O . THR A 1 379 ? 37.960 -16.668 21.175 1.00 47.39 376 THR A O 1
ATOM 2925 N N . GLU A 1 380 ? 40.008 -16.535 20.271 1.00 45.83 377 GLU A N 1
ATOM 2926 C CA . GLU A 1 380 ? 40.036 -15.077 20.351 1.00 45.45 377 GLU A CA 1
ATOM 2927 C C . GLU A 1 380 ? 39.621 -14.400 19.053 1.00 44.35 377 GLU A C 1
ATOM 2928 O O . GLU A 1 380 ? 39.718 -13.184 18.931 1.00 43.15 377 GLU A O 1
ATOM 2934 N N . GLU A 1 381 ? 39.151 -15.185 18.093 1.00 45.20 378 GLU A N 1
ATOM 2935 C CA . GLU A 1 381 ? 38.758 -14.656 16.792 1.00 46.94 378 GLU A CA 1
ATOM 2936 C C . GLU A 1 381 ? 38.009 -13.332 16.776 1.00 47.09 378 GLU A C 1
ATOM 2937 O O . GLU A 1 381 ? 38.369 -12.436 16.015 1.00 49.10 378 GLU A O 1
ATOM 2943 N N . GLU A 1 382 ? 36.966 -13.203 17.589 1.00 47.83 379 GLU A N 1
ATOM 2944 C CA . GLU A 1 382 ? 36.196 -11.961 17.613 1.00 48.39 379 GLU A CA 1
ATOM 2945 C C . GLU A 1 382 ? 37.093 -10.767 17.959 1.00 47.96 379 GLU A C 1
ATOM 2946 O O . GLU A 1 382 ? 36.948 -9.684 17.384 1.00 46.70 379 GLU A O 1
ATOM 2952 N N . GLU A 1 383 ? 38.025 -10.969 18.891 1.00 45.43 380 GLU A N 1
ATOM 2953 C CA . GLU A 1 383 ? 38.942 -9.905 19.298 1.00 42.77 380 GLU A CA 1
ATOM 2954 C C . GLU A 1 383 ? 39.878 -9.534 18.143 1.00 42.26 380 GLU A C 1
ATOM 2955 O O . GLU A 1 383 ? 40.129 -8.354 17.899 1.00 40.73 380 GLU A O 1
ATOM 2961 N N . PHE A 1 384 ? 40.385 -10.543 17.431 1.00 42.04 381 PHE A N 1
ATOM 2962 C CA . PHE A 1 384 ? 41.282 -10.299 16.300 1.00 41.14 381 PHE A CA 1
ATOM 2963 C C . PHE A 1 384 ? 40.550 -9.536 15.207 1.00 41.99 381 PHE A C 1
ATOM 2964 O O . PHE A 1 384 ? 41.121 -8.650 14.582 1.00 41.26 381 PHE A O 1
ATOM 2972 N N . ARG A 1 385 ? 39.283 -9.875 14.983 1.00 45.53 382 ARG A N 1
ATOM 2973 C CA . ARG A 1 385 ? 38.488 -9.201 13.955 1.00 50.07 382 ARG A CA 1
ATOM 2974 C C . ARG A 1 385 ? 38.237 -7.727 14.274 1.00 49.12 382 ARG A C 1
ATOM 2975 O O . ARG A 1 385 ? 38.598 -6.846 13.496 1.00 50.34 382 ARG A O 1
ATOM 2983 N N . ASN A 1 386 ? 37.613 -7.468 15.415 1.00 48.25 383 ASN A N 1
ATOM 2984 C CA . ASN A 1 386 ? 37.297 -6.103 15.834 1.00 49.31 383 ASN A CA 1
ATOM 2985 C C . ASN A 1 386 ? 38.504 -5.170 15.926 1.00 48.94 383 ASN A C 1
ATOM 2986 O O . ASN A 1 386 ? 38.469 -4.030 15.455 1.00 47.72 383 ASN A O 1
ATOM 2991 N N . ILE A 1 387 ? 39.570 -5.655 16.547 1.00 47.83 384 ILE A N 1
ATOM 2992 C CA . ILE A 1 387 ? 40.762 -4.847 16.735 1.00 45.58 384 ILE A CA 1
ATOM 2993 C C . ILE A 1 387 ? 41.697 -4.735 15.526 1.00 45.39 384 ILE A C 1
ATOM 2994 O O . ILE A 1 387 ? 42.073 -3.634 15.133 1.00 43.93 384 ILE A O 1
ATOM 2999 N N . TYR A 1 388 ? 42.068 -5.865 14.934 1.00 44.85 385 TYR A N 1
ATOM 3000 C CA . TYR A 1 388 ? 42.993 -5.847 13.806 1.00 44.00 385 TYR A CA 1
ATOM 3001 C C . TYR A 1 388 ? 42.395 -6.194 12.446 1.00 44.66 385 TYR A C 1
ATOM 3002 O O . TYR A 1 388 ? 43.117 -6.248 11.448 1.00 44.01 385 TYR A O 1
ATOM 3011 N N . ASN A 1 389 ? 41.084 -6.422 12.409 1.00 46.42 386 ASN A N 1
ATOM 3012 C CA . ASN A 1 389 ? 40.389 -6.791 11.178 1.00 47.85 386 ASN A CA 1
ATOM 3013 C C . ASN A 1 389 ? 40.984 -8.058 10.569 1.00 47.52 386 ASN A C 1
ATOM 3014 O O . ASN A 1 389 ? 41.118 -8.174 9.352 1.00 47.06 386 ASN A O 1
ATOM 3019 N N . MET A 1 390 ? 41.356 -9.006 11.421 1.00 47.35 387 MET A N 1
ATOM 3020 C CA . MET A 1 390 ? 41.907 -10.265 10.944 1.00 46.95 387 MET A CA 1
ATOM 3021 C C . MET A 1 390 ? 40.979 -11.377 11.400 1.00 46.99 387 MET A C 1
ATOM 3022 O O . MET A 1 390 ? 40.484 -11.363 12.532 1.00 46.71 387 MET A O 1
ATOM 3027 N N . GLN A 1 391 ? 40.731 -12.330 10.513 1.00 44.39 388 GLN A N 1
ATOM 3028 C CA . GLN A 1 391 ? 39.890 -13.462 10.851 1.00 44.49 388 GLN A CA 1
ATOM 3029 C C . GLN A 1 391 ? 40.873 -14.574 11.186 1.00 40.95 388 GLN A C 1
ATOM 3030 O O . GLN A 1 391 ? 42.060 -14.461 10.884 1.00 39.48 388 GLN A O 1
ATOM 3036 N N . VAL A 1 392 ? 40.383 -15.639 11.807 1.00 39.36 389 VAL A N 1
ATOM 3037 C CA . VAL A 1 392 ? 41.224 -16.771 12.155 1.00 38.05 389 VAL A CA 1
ATOM 3038 C C . VAL A 1 392 ? 40.833 -17.974 11.301 1.00 40.19 389 VAL A C 1
ATOM 3039 O O . VAL A 1 392 ? 39.678 -18.392 11.288 1.00 41.69 389 VAL A O 1
ATOM 3043 N N . VAL A 1 393 ? 41.799 -18.522 10.578 1.00 40.58 390 VAL A N 1
ATOM 3044 C CA . VAL A 1 393 ? 41.544 -19.678 9.734 1.00 40.33 390 VAL A CA 1
ATOM 3045 C C . VAL A 1 393 ? 42.222 -20.916 10.299 1.00 40.02 390 VAL A C 1
ATOM 3046 O O . VAL A 1 393 ? 43.447 -20.990 10.378 1.00 42.31 390 VAL A O 1
ATOM 3050 N N . THR A 1 394 ? 41.419 -21.891 10.698 1.00 39.71 391 THR A N 1
ATOM 3051 C CA . THR A 1 394 ? 41.945 -23.130 11.243 1.00 40.16 391 THR A CA 1
ATOM 3052 C C . THR A 1 394 ? 42.490 -23.973 10.101 1.00 42.60 391 THR A C 1
ATOM 3053 O O . THR A 1 394 ? 41.762 -24.317 9.174 1.00 47.29 391 THR A O 1
ATOM 3057 N N . ILE A 1 395 ? 43.772 -24.302 10.154 1.00 41.48 392 ILE A N 1
ATOM 3058 C CA . ILE A 1 395 ? 44.359 -25.101 9.099 1.00 39.41 392 ILE A CA 1
ATOM 3059 C C . ILE A 1 395 ? 44.506 -26.524 9.607 1.00 42.43 392 ILE A C 1
ATOM 3060 O O . ILE A 1 395 ? 45.043 -26.755 10.701 1.00 41.90 392 ILE A O 1
ATOM 3065 N N . PRO A 1 396 ? 44.009 -27.497 8.822 1.00 41.19 393 PRO A N 1
ATOM 3066 C CA . PRO A 1 396 ? 44.049 -28.929 9.126 1.00 41.94 393 PRO A CA 1
ATOM 3067 C C . PRO A 1 396 ? 45.482 -29.412 9.241 1.00 41.18 393 PRO A C 1
ATOM 3068 O O . PRO A 1 396 ? 46.335 -28.971 8.480 1.00 39.27 393 PRO A O 1
ATOM 3072 N N . THR A 1 397 ? 45.746 -30.308 10.187 1.00 40.68 394 THR A N 1
ATOM 3073 C CA . THR A 1 397 ? 47.081 -30.861 10.323 1.00 43.31 394 THR A CA 1
ATOM 3074 C C . THR A 1 397 ? 47.351 -31.717 9.082 1.00 45.93 394 THR A C 1
ATOM 3075 O O . THR A 1 397 ? 46.422 -32.236 8.466 1.00 45.78 394 THR A O 1
ATOM 3079 N N . ASN A 1 398 ? 48.616 -31.844 8.703 1.00 47.21 395 ASN A N 1
ATOM 3080 C CA . ASN A 1 398 ? 48.979 -32.647 7.543 1.00 49.78 395 ASN A CA 1
ATOM 3081 C C . ASN A 1 398 ? 48.550 -34.103 7.773 1.00 52.31 395 ASN A C 1
ATOM 3082 O O . ASN A 1 398 ? 48.034 -34.763 6.869 1.00 52.52 395 ASN A O 1
ATOM 3087 N N . ARG A 1 399 ? 48.764 -34.591 8.991 1.00 52.72 396 ARG A N 1
ATOM 3088 C CA . ARG A 1 399 ? 48.407 -35.954 9.350 1.00 52.89 396 ARG A CA 1
ATOM 3089 C C . ARG A 1 399 ? 47.569 -35.956 10.622 1.00 52.68 396 ARG A C 1
ATOM 3090 O O . ARG A 1 399 ? 47.767 -35.126 11.501 1.00 53.79 396 ARG A O 1
ATOM 3098 N N . PRO A 1 400 ? 46.605 -36.885 10.731 1.00 52.76 397 PRO A N 1
ATOM 3099 C CA . PRO A 1 400 ? 45.762 -36.941 11.932 1.00 49.85 397 PRO A CA 1
ATOM 3100 C C . PRO A 1 400 ? 46.602 -36.939 13.216 1.00 47.14 397 PRO A C 1
ATOM 3101 O O . PRO A 1 400 ? 47.664 -37.548 13.271 1.00 43.06 397 PRO A O 1
ATOM 3105 N N . VAL A 1 401 ? 46.120 -36.253 14.244 1.00 46.60 398 VAL A N 1
ATOM 3106 C CA . VAL A 1 401 ? 46.840 -36.184 15.508 1.00 44.83 398 VAL A CA 1
ATOM 3107 C C . VAL A 1 401 ? 46.480 -37.394 16.353 1.00 44.38 398 VAL A C 1
ATOM 3108 O O . VAL A 1 401 ? 45.317 -37.589 16.675 1.00 44.34 398 VAL A O 1
ATOM 3112 N N . VAL A 1 402 ? 47.472 -38.202 16.711 1.00 43.79 399 VAL A N 1
ATOM 3113 C CA . VAL A 1 402 ? 47.222 -39.381 17.533 1.00 44.89 399 VAL A CA 1
ATOM 3114 C C . VAL A 1 402 ? 47.749 -39.208 18.957 1.00 45.53 399 VAL A C 1
ATOM 3115 O O . VAL A 1 402 ? 47.805 -40.174 19.726 1.00 45.75 399 VAL A O 1
ATOM 3119 N N . ARG A 1 403 ? 48.135 -37.980 19.301 1.00 43.01 400 ARG A N 1
ATOM 3120 C CA . ARG A 1 403 ? 48.650 -37.682 20.635 1.00 40.30 400 ARG A CA 1
ATOM 3121 C C . ARG A 1 403 ? 47.530 -37.944 21.631 1.00 38.24 400 ARG A C 1
ATOM 3122 O O . ARG A 1 403 ? 46.381 -37.599 21.388 1.00 35.84 400 ARG A O 1
ATOM 3130 N N . ASP A 1 404 ? 47.875 -38.559 22.753 1.00 39.34 401 ASP A N 1
ATOM 3131 C CA . ASP A 1 404 ? 46.898 -38.888 23.784 1.00 40.44 401 ASP A CA 1
ATOM 3132 C C . ASP A 1 404 ? 46.850 -37.805 24.873 1.00 41.72 401 ASP A C 1
ATOM 3133 O O . ASP A 1 404 ? 47.620 -37.843 25.841 1.00 40.62 401 ASP A O 1
ATOM 3138 N N . ASP A 1 405 ? 45.951 -36.836 24.703 1.00 41.76 402 ASP A N 1
ATOM 3139 C CA . ASP A 1 405 ? 45.798 -35.751 25.668 1.00 42.45 402 ASP A CA 1
ATOM 3140 C C . ASP A 1 405 ? 44.872 -36.183 26.801 1.00 43.38 402 ASP A C 1
ATOM 3141 O O . ASP A 1 405 ? 43.653 -36.082 26.699 1.00 42.78 402 ASP A O 1
ATOM 3146 N N . ARG A 1 406 ? 45.470 -36.659 27.886 1.00 44.35 403 ARG A N 1
ATOM 3147 C CA . ARG A 1 406 ? 44.723 -37.135 29.037 1.00 43.89 403 ARG A CA 1
ATOM 3148 C C . ARG A 1 406 ? 44.013 -36.030 29.815 1.00 44.54 403 ARG A C 1
ATOM 3149 O O . ARG A 1 406 ? 44.400 -34.864 29.757 1.00 44.07 403 ARG A O 1
ATOM 3157 N N . PRO A 1 407 ? 42.938 -36.384 30.536 1.00 43.66 404 PRO A N 1
ATOM 3158 C CA . PRO A 1 407 ? 42.206 -35.383 31.317 1.00 42.50 404 PRO A CA 1
ATOM 3159 C C . PRO A 1 407 ? 42.976 -35.033 32.594 1.00 41.53 404 PRO A C 1
ATOM 3160 O O . PRO A 1 407 ? 43.708 -35.856 33.136 1.00 43.24 404 PRO A O 1
ATOM 3164 N N . ASP A 1 408 ? 42.803 -33.809 33.069 1.00 41.30 405 ASP A N 1
ATOM 3165 C CA . ASP A 1 408 ? 43.511 -33.343 34.250 1.00 41.75 405 ASP A CA 1
ATOM 3166 C C . ASP A 1 408 ? 43.403 -34.252 35.469 1.00 42.74 405 ASP A C 1
ATOM 3167 O O . ASP A 1 408 ? 42.362 -34.861 35.711 1.00 44.51 405 ASP A O 1
ATOM 3172 N N . LEU A 1 409 ? 44.496 -34.349 36.222 1.00 41.24 406 LEU A N 1
ATOM 3173 C CA . LEU A 1 409 ? 44.523 -35.117 37.462 1.00 41.43 406 LEU A CA 1
ATOM 3174 C C . LEU A 1 409 ? 44.484 -34.052 38.538 1.00 41.27 406 LEU A C 1
ATOM 3175 O O . LEU A 1 409 ? 45.201 -33.060 38.448 1.00 42.68 406 LEU A O 1
ATOM 3180 N N . ILE A 1 410 ? 43.646 -34.232 39.549 1.00 41.52 407 ILE A N 1
ATOM 3181 C CA . ILE A 1 410 ? 43.553 -33.229 40.591 1.00 43.62 407 ILE A CA 1
ATOM 3182 C C . ILE A 1 410 ? 43.915 -33.737 41.974 1.00 45.32 407 ILE A C 1
ATOM 3183 O O . ILE A 1 410 ? 43.274 -34.647 42.506 1.00 45.08 407 ILE A O 1
ATOM 3188 N N . TYR A 1 411 ? 44.950 -33.133 42.551 1.00 45.77 408 TYR A N 1
ATOM 3189 C CA . TYR A 1 411 ? 45.428 -33.501 43.879 1.00 46.08 408 TYR A CA 1
ATOM 3190 C C . TYR A 1 411 ? 44.932 -32.497 44.915 1.00 47.25 408 TYR A C 1
ATOM 3191 O O . TYR A 1 411 ? 44.508 -31.397 44.566 1.00 47.86 408 TYR A O 1
ATOM 3200 N N . ARG A 1 412 ? 44.973 -32.865 46.189 1.00 48.98 409 ARG A N 1
ATOM 3201 C CA . ARG A 1 412 ? 44.493 -31.954 47.217 1.00 49.53 409 ARG A CA 1
ATOM 3202 C C . ARG A 1 412 ? 45.479 -30.842 47.549 1.00 48.83 409 ARG A C 1
ATOM 3203 O O . ARG A 1 412 ? 45.066 -29.730 47.862 1.00 50.42 409 ARG A O 1
ATOM 3211 N N . THR A 1 413 ? 46.774 -31.134 47.475 1.00 48.05 410 THR A N 1
ATOM 3212 C CA . THR A 1 413 ? 47.797 -30.141 47.793 1.00 47.05 410 THR A CA 1
ATOM 3213 C C . THR A 1 413 ? 48.888 -30.029 46.735 1.00 48.05 410 THR A C 1
ATOM 3214 O O . THR A 1 413 ? 49.104 -30.953 45.945 1.00 46.85 410 THR A O 1
ATOM 3218 N N . MET A 1 414 ? 49.584 -28.891 46.744 1.00 49.90 411 MET A N 1
ATOM 3219 C CA . MET A 1 414 ? 50.685 -28.624 45.818 1.00 51.45 411 MET A CA 1
ATOM 3220 C C . MET A 1 414 ? 51.769 -29.680 46.001 1.00 51.04 411 MET A C 1
ATOM 3221 O O . MET A 1 414 ? 52.338 -30.183 45.031 1.00 46.84 411 MET A O 1
ATOM 3226 N N . GLU A 1 415 ? 52.055 -29.998 47.260 1.00 52.13 412 GLU A N 1
ATOM 3227 C CA . GLU A 1 415 ? 53.062 -30.997 47.590 1.00 54.26 412 GLU A CA 1
ATOM 3228 C C . GLU A 1 415 ? 52.766 -32.286 46.836 1.00 53.46 412 GLU A C 1
ATOM 3229 O O . GLU A 1 415 ? 53.620 -32.796 46.111 1.00 54.43 412 GLU A O 1
ATOM 3235 N N . GLY A 1 416 ? 51.546 -32.796 47.001 1.00 52.47 413 GLY A N 1
ATOM 3236 C CA . GLY A 1 416 ? 51.146 -34.025 46.331 1.00 48.99 413 GLY A CA 1
ATOM 3237 C C . GLY A 1 416 ? 51.223 -33.917 44.819 1.00 47.19 413 GLY A C 1
ATOM 3238 O O . GLY A 1 416 ? 51.708 -34.826 44.146 1.00 45.64 413 GLY A O 1
ATOM 3239 N N . LYS A 1 417 ? 50.740 -32.802 44.283 1.00 44.70 414 LYS A N 1
ATOM 3240 C CA . LYS A 1 417 ? 50.766 -32.570 42.845 1.00 44.00 414 LYS A CA 1
ATOM 3241 C C . LYS A 1 417 ? 52.192 -32.715 42.316 1.00 44.73 414 LYS A C 1
ATOM 3242 O O . LYS A 1 417 ? 52.458 -33.515 41.418 1.00 41.83 414 LYS A O 1
ATOM 3248 N N . PHE A 1 418 ? 53.110 -31.938 42.888 1.00 45.57 415 PHE A N 1
ATOM 3249 C CA . PHE A 1 418 ? 54.504 -31.961 42.459 1.00 45.68 415 PHE A CA 1
ATOM 3250 C C . PHE A 1 418 ? 55.169 -33.315 42.634 1.00 47.05 415 PHE A C 1
ATOM 3251 O O . PHE A 1 418 ? 55.928 -33.747 41.767 1.00 47.46 415 PHE A O 1
ATOM 3259 N N . LYS A 1 419 ? 54.880 -33.996 43.738 1.00 48.32 416 LYS A N 1
ATOM 3260 C CA . LYS A 1 419 ? 55.455 -35.317 43.960 1.00 49.53 416 LYS A CA 1
ATOM 3261 C C . LYS A 1 419 ? 55.003 -36.242 42.828 1.00 48.78 416 LYS A C 1
ATOM 3262 O O . LYS A 1 419 ? 55.793 -37.030 42.299 1.00 48.93 416 LYS A O 1
ATOM 3268 N N . ALA A 1 420 ? 53.724 -36.140 42.467 1.00 46.97 417 ALA A N 1
ATOM 3269 C CA . ALA A 1 420 ? 53.164 -36.956 41.397 1.00 45.19 417 ALA A CA 1
ATOM 3270 C C . ALA A 1 420 ? 53.858 -36.613 40.086 1.00 43.98 417 ALA A C 1
ATOM 3271 O O . ALA A 1 420 ? 54.094 -37.488 39.259 1.00 44.13 417 ALA A O 1
ATOM 3273 N N . VAL A 1 421 ? 54.186 -35.338 39.897 1.00 43.62 418 VAL A N 1
ATOM 3274 C CA . VAL A 1 421 ? 54.884 -34.917 38.682 1.00 43.69 418 VAL A CA 1
ATOM 3275 C C . VAL A 1 421 ? 56.248 -35.608 38.607 1.00 44.23 418 VAL A C 1
ATOM 3276 O O . VAL A 1 421 ? 56.586 -36.229 37.603 1.00 43.92 418 VAL A O 1
ATOM 3280 N N . ALA A 1 422 ? 57.021 -35.491 39.686 1.00 46.64 419 ALA A N 1
ATOM 3281 C CA . ALA A 1 422 ? 58.358 -36.091 39.776 1.00 47.97 419 ALA A CA 1
ATOM 3282 C C . ALA A 1 422 ? 58.317 -37.606 39.595 1.00 48.47 419 ALA A C 1
ATOM 3283 O O . ALA A 1 422 ? 59.217 -38.197 38.994 1.00 49.07 419 ALA A O 1
ATOM 3285 N N . GLU A 1 423 ? 57.270 -38.224 40.127 1.00 49.07 420 GLU A N 1
ATOM 3286 C CA . GLU A 1 423 ? 57.092 -39.669 40.039 1.00 50.64 420 GLU A CA 1
ATOM 3287 C C . GLU A 1 423 ? 56.842 -40.068 38.592 1.00 48.81 420 GLU A C 1
ATOM 3288 O O . GLU A 1 423 ? 57.354 -41.072 38.108 1.00 49.40 420 GLU A O 1
ATOM 3294 N N . ASP A 1 424 ? 56.050 -39.257 37.904 1.00 48.93 421 ASP A N 1
ATOM 3295 C CA . ASP A 1 424 ? 55.716 -39.500 36.511 1.00 46.33 421 ASP A CA 1
ATOM 3296 C C . ASP A 1 424 ? 56.993 -39.426 35.668 1.00 45.03 421 ASP A C 1
ATOM 3297 O O . ASP A 1 424 ? 57.289 -40.332 34.879 1.00 41.57 421 ASP A O 1
ATOM 3302 N N . VAL A 1 425 ? 57.747 -38.345 35.854 1.00 42.00 422 VAL A N 1
ATOM 3303 C CA . VAL A 1 425 ? 58.994 -38.131 35.124 1.00 41.86 422 VAL A CA 1
ATOM 3304 C C . VAL A 1 425 ? 59.963 -39.300 35.345 1.00 42.30 422 VAL A C 1
ATOM 3305 O O . VAL A 1 425 ? 60.588 -39.787 34.403 1.00 40.63 422 VAL A O 1
ATOM 3309 N N . ALA A 1 426 ? 60.070 -39.743 36.594 1.00 43.00 423 ALA A N 1
ATOM 3310 C CA . ALA A 1 426 ? 60.954 -40.846 36.954 1.00 45.94 423 ALA A CA 1
ATOM 3311 C C . ALA A 1 426 ? 60.596 -42.132 36.217 1.00 47.53 423 ALA A C 1
ATOM 3312 O O . ALA A 1 426 ? 61.480 -42.844 35.746 1.00 47.21 423 ALA A O 1
ATOM 3314 N N . GLN A 1 427 ? 59.302 -42.429 36.116 1.00 50.46 424 GLN A N 1
ATOM 3315 C CA . GLN A 1 427 ? 58.864 -43.640 35.428 1.00 52.38 424 GLN A CA 1
ATOM 3316 C C . GLN A 1 427 ? 59.205 -43.551 33.949 1.00 52.38 424 GLN A C 1
ATOM 3317 O O . GLN A 1 427 ? 59.734 -44.499 33.366 1.00 54.48 424 GLN A O 1
ATOM 3323 N N . ARG A 1 428 ? 58.906 -42.406 33.350 1.00 50.14 425 ARG A N 1
ATOM 3324 C CA . ARG A 1 428 ? 59.176 -42.190 31.938 1.00 49.77 425 ARG A CA 1
ATOM 3325 C C . ARG A 1 428 ? 60.670 -42.305 31.672 1.00 49.94 425 ARG A C 1
ATOM 3326 O O . ARG A 1 428 ? 61.089 -42.985 30.738 1.00 50.06 425 ARG A O 1
ATOM 3334 N N . TYR A 1 429 ? 61.471 -41.625 32.492 1.00 50.10 426 TYR A N 1
ATOM 3335 C CA . TYR A 1 429 ? 62.921 -41.645 32.334 1.00 50.83 426 TYR A CA 1
ATOM 3336 C C . TYR A 1 429 ? 63.489 -43.063 32.435 1.00 52.62 426 TYR A C 1
ATOM 3337 O O . TYR A 1 429 ? 64.427 -43.415 31.714 1.00 51.88 426 TYR A O 1
ATOM 3346 N N . MET A 1 430 ? 62.924 -43.867 33.333 1.00 53.95 427 MET A N 1
ATOM 3347 C CA . MET A 1 430 ? 63.371 -45.246 33.511 1.00 56.54 427 MET A CA 1
ATOM 3348 C C . MET A 1 430 ? 63.162 -46.060 32.233 1.00 54.74 427 MET A C 1
ATOM 3349 O O . MET A 1 430 ? 63.883 -47.022 31.979 1.00 54.43 427 MET A O 1
ATOM 3354 N N . THR A 1 431 ? 62.183 -45.667 31.425 1.00 53.36 428 THR A N 1
ATOM 3355 C CA . THR A 1 431 ? 61.906 -46.376 30.182 1.00 53.20 428 THR A CA 1
ATOM 3356 C C . THR A 1 431 ? 62.646 -45.727 29.026 1.00 52.76 428 THR A C 1
ATOM 3357 O O . THR A 1 431 ? 62.699 -46.281 27.932 1.00 54.05 428 THR A O 1
ATOM 3361 N N . GLY A 1 432 ? 63.200 -44.543 29.265 1.00 50.31 429 GLY A N 1
ATOM 3362 C CA . GLY A 1 432 ? 63.926 -43.850 28.218 1.00 49.92 429 GLY A CA 1
ATOM 3363 C C . GLY A 1 432 ? 63.068 -42.932 27.360 1.00 48.35 429 GLY A C 1
ATOM 3364 O O . GLY A 1 432 ? 63.584 -42.213 26.509 1.00 48.59 429 GLY A O 1
ATOM 3365 N N . GLN A 1 433 ? 61.758 -42.955 27.569 1.00 47.04 430 GLN A N 1
ATOM 3366 C CA . GLN A 1 433 ? 60.860 -42.098 26.795 1.00 45.78 430 GLN A CA 1
ATOM 3367 C C . GLN A 1 433 ? 61.117 -40.636 27.177 1.00 43.39 430 GLN A C 1
ATOM 3368 O O . GLN A 1 433 ? 61.106 -40.287 28.354 1.00 40.98 430 GLN A O 1
ATOM 3374 N N . PRO A 1 434 ? 61.333 -39.763 26.186 1.00 42.12 431 PRO A N 1
ATOM 3375 C CA . PRO A 1 434 ? 61.594 -38.358 26.510 1.00 41.80 431 PRO A CA 1
ATOM 3376 C C . PRO A 1 434 ? 60.419 -37.643 27.187 1.00 42.20 431 PRO A C 1
ATOM 3377 O O . PRO A 1 434 ? 59.250 -37.870 26.845 1.00 41.38 431 PRO A O 1
ATOM 3381 N N . VAL A 1 435 ? 60.748 -36.785 28.151 1.00 38.99 432 VAL A N 1
ATOM 3382 C CA . VAL A 1 435 ? 59.755 -36.026 28.898 1.00 39.57 432 VAL A CA 1
ATOM 3383 C C . VAL A 1 435 ? 60.051 -34.526 28.931 1.00 37.78 432 VAL A C 1
ATOM 3384 O O . VAL A 1 435 ? 61.205 -34.110 29.074 1.00 37.50 432 VAL A O 1
ATOM 3388 N N . LEU A 1 436 ? 58.995 -33.729 28.814 1.00 35.56 433 LEU A N 1
ATOM 3389 C CA . LEU A 1 436 ? 59.087 -32.268 28.872 1.00 34.54 433 LEU A CA 1
ATOM 3390 C C . LEU A 1 436 ? 58.073 -31.800 29.911 1.00 35.46 433 LEU A C 1
ATOM 3391 O O . LEU A 1 436 ? 56.864 -32.018 29.756 1.00 33.83 433 LEU A O 1
ATOM 3396 N N . VAL A 1 437 ? 58.566 -31.170 30.972 1.00 35.26 434 VAL A N 1
ATOM 3397 C CA . VAL A 1 437 ? 57.715 -30.667 32.040 1.00 34.11 434 VAL A CA 1
ATOM 3398 C C . VAL A 1 437 ? 57.475 -29.173 31.849 1.00 37.06 434 VAL A C 1
ATOM 3399 O O . VAL A 1 437 ? 58.416 -28.377 31.875 1.00 38.42 434 VAL A O 1
ATOM 3403 N N . GLY A 1 438 ? 56.216 -28.796 31.653 1.00 37.46 435 GLY A N 1
ATOM 3404 C CA . GLY A 1 438 ? 55.882 -27.394 31.470 1.00 37.90 435 GLY A CA 1
ATOM 3405 C C . GLY A 1 438 ? 55.539 -26.738 32.795 1.00 39.58 435 GLY A C 1
ATOM 3406 O O . GLY A 1 438 ? 54.877 -27.327 33.650 1.00 40.82 435 GLY A O 1
ATOM 3407 N N . THR A 1 439 ? 55.991 -25.509 32.976 1.00 40.50 436 THR A N 1
ATOM 3408 C CA . THR A 1 439 ? 55.718 -24.795 34.211 1.00 41.97 436 THR A CA 1
ATOM 3409 C C . THR A 1 439 ? 55.405 -23.344 33.878 1.00 41.87 436 THR A C 1
ATOM 3410 O O . THR A 1 439 ? 55.592 -22.910 32.740 1.00 40.46 436 THR A O 1
ATOM 3414 N N . VAL A 1 440 ? 54.939 -22.590 34.866 1.00 43.08 437 VAL A N 1
ATOM 3415 C CA . VAL A 1 440 ? 54.605 -21.186 34.638 1.00 47.73 437 VAL A CA 1
ATOM 3416 C C . VAL A 1 440 ? 55.589 -20.192 35.284 1.00 49.71 437 VAL A C 1
ATOM 3417 O O . VAL A 1 440 ? 55.727 -19.056 34.815 1.00 51.58 437 VAL A O 1
ATOM 3421 N N . ALA A 1 441 ? 56.276 -20.615 36.343 1.00 48.67 438 ALA A N 1
ATOM 3422 C CA . ALA A 1 441 ? 57.228 -19.742 37.028 1.00 50.21 438 ALA A CA 1
ATOM 3423 C C . ALA A 1 441 ? 58.578 -20.430 37.214 1.00 50.61 438 ALA A C 1
ATOM 3424 O O . ALA A 1 441 ? 58.633 -21.632 37.464 1.00 50.97 438 ALA A O 1
ATOM 3426 N N . VAL A 1 442 ? 59.666 -19.672 37.101 1.00 49.87 439 VAL A N 1
ATOM 3427 C CA . VAL A 1 442 ? 60.988 -20.265 37.270 1.00 50.80 439 VAL A CA 1
ATOM 3428 C C . VAL A 1 442 ? 61.100 -20.885 38.669 1.00 50.01 439 VAL A C 1
ATOM 3429 O O . VAL A 1 442 ? 61.773 -21.894 38.863 1.00 49.45 439 VAL A O 1
ATOM 3433 N N . GLU A 1 443 ? 60.413 -20.289 39.633 1.00 49.60 440 GLU A N 1
ATOM 3434 C CA . GLU A 1 443 ? 60.428 -20.798 40.994 1.00 49.68 440 GLU A CA 1
ATOM 3435 C C . GLU A 1 443 ? 59.830 -22.206 41.036 1.00 49.74 440 GLU A C 1
ATOM 3436 O O . GLU A 1 443 ? 60.235 -23.034 41.854 1.00 48.71 440 GLU A O 1
ATOM 3442 N N . THR A 1 444 ? 58.862 -22.482 40.161 1.00 49.05 441 THR A N 1
ATOM 3443 C CA . THR A 1 444 ? 58.243 -23.807 40.138 1.00 46.92 441 THR A CA 1
ATOM 3444 C C . THR A 1 444 ? 59.185 -24.829 39.511 1.00 45.38 441 THR A C 1
ATOM 3445 O O . THR A 1 444 ? 59.287 -25.968 39.993 1.00 42.69 441 THR A O 1
ATOM 3449 N N . SER A 1 445 ? 59.876 -24.420 38.446 1.00 44.26 442 SER A N 1
ATOM 3450 C CA . SER A 1 445 ? 60.827 -25.297 37.769 1.00 44.33 442 SER A CA 1
ATOM 3451 C C . SER A 1 445 ? 61.894 -25.751 38.757 1.00 44.83 442 SER A C 1
ATOM 3452 O O . SER A 1 445 ? 62.231 -26.926 38.807 1.00 43.55 442 SER A O 1
ATOM 3455 N N . GLU A 1 446 ? 62.426 -24.814 39.540 1.00 46.56 443 GLU A N 1
ATOM 3456 C CA . GLU A 1 446 ? 63.462 -25.150 40.516 1.00 48.11 443 GLU A CA 1
ATOM 3457 C C . GLU A 1 446 ? 62.908 -26.062 41.610 1.00 46.32 443 GLU A C 1
ATOM 3458 O O . GLU A 1 446 ? 63.630 -26.900 42.151 1.00 45.96 443 GLU A O 1
ATOM 3464 N N . LEU A 1 447 ? 61.631 -25.890 41.944 1.00 45.46 444 LEU A N 1
ATOM 3465 C CA . LEU A 1 447 ? 60.984 -26.742 42.942 1.00 46.25 444 LEU A CA 1
ATOM 3466 C C . LEU A 1 447 ? 61.016 -28.187 42.407 1.00 45.34 444 LEU A C 1
ATOM 3467 O O . LEU A 1 447 ? 61.424 -29.115 43.109 1.00 45.51 444 LEU A O 1
ATOM 3472 N N . ILE A 1 448 ? 60.598 -28.357 41.154 1.00 45.45 445 ILE A N 1
ATOM 3473 C CA . ILE A 1 448 ? 60.558 -29.673 40.508 1.00 45.89 445 ILE A CA 1
ATOM 3474 C C . ILE A 1 448 ? 61.953 -30.229 40.250 1.00 44.92 445 ILE A C 1
ATOM 3475 O O . ILE A 1 448 ? 62.186 -31.431 40.382 1.00 43.55 445 ILE A O 1
ATOM 3480 N N . SER A 1 449 ? 62.870 -29.353 39.853 1.00 44.42 446 SER A N 1
ATOM 3481 C CA . SER A 1 449 ? 64.234 -29.775 39.563 1.00 46.31 446 SER A CA 1
ATOM 3482 C C . SER A 1 449 ? 64.884 -30.405 40.791 1.00 46.15 446 SER A C 1
ATOM 3483 O O . SER A 1 449 ? 65.590 -31.406 40.676 1.00 45.82 446 SER A O 1
ATOM 3486 N N . LYS A 1 450 ? 64.644 -29.815 41.959 1.00 45.89 447 LYS A N 1
ATOM 3487 C CA . LYS A 1 450 ? 65.202 -30.339 43.199 1.00 47.34 447 LYS A CA 1
ATOM 3488 C C . LYS A 1 450 ? 64.595 -31.697 43.515 1.00 46.66 447 LYS A C 1
ATOM 3489 O O . LYS A 1 450 ? 65.241 -32.546 44.123 1.00 47.55 447 LYS A O 1
ATOM 3495 N N . LEU A 1 451 ? 63.347 -31.900 43.108 1.00 45.69 448 LEU A N 1
ATOM 3496 C CA . LEU A 1 451 ? 62.693 -33.176 43.345 1.00 44.58 448 LEU A CA 1
ATOM 3497 C C . LEU A 1 451 ? 63.334 -34.216 42.439 1.00 43.41 448 LEU A C 1
ATOM 3498 O O . LEU A 1 451 ? 63.544 -35.360 42.849 1.00 41.82 448 LEU A O 1
ATOM 3503 N N . LEU A 1 452 ? 63.654 -33.808 41.213 1.00 42.34 449 LEU A N 1
ATOM 3504 C CA . LEU A 1 452 ? 64.286 -34.701 40.248 1.00 44.54 449 LEU A CA 1
ATOM 3505 C C . LEU A 1 452 ? 65.738 -34.999 40.629 1.00 47.57 449 LEU A C 1
ATOM 3506 O O . LEU A 1 452 ? 66.246 -36.096 40.376 1.00 45.63 449 LEU A O 1
ATOM 3511 N N . LYS A 1 453 ? 66.404 -34.015 41.229 1.00 49.50 450 LYS A N 1
ATOM 3512 C CA . LYS A 1 453 ? 67.786 -34.193 41.644 1.00 52.80 450 LYS A CA 1
ATOM 3513 C C . LYS A 1 453 ? 67.857 -35.193 42.786 1.00 53.10 450 LYS A C 1
ATOM 3514 O O . LYS A 1 453 ? 68.779 -35.998 42.852 1.00 53.49 450 LYS A O 1
ATOM 3520 N N . ASN A 1 454 ? 66.878 -35.151 43.682 1.00 54.13 451 ASN A N 1
ATOM 3521 C CA . ASN A 1 454 ? 66.858 -36.093 44.789 1.00 55.39 451 ASN A CA 1
ATOM 3522 C C . ASN A 1 454 ? 66.636 -37.523 44.293 1.00 54.82 451 ASN A C 1
ATOM 3523 O O . ASN A 1 454 ? 66.917 -38.481 45.010 1.00 54.93 451 ASN A O 1
ATOM 3528 N N . LYS A 1 455 ? 66.138 -37.669 43.067 1.00 53.11 452 LYS A N 1
ATOM 3529 C CA . LYS A 1 455 ? 65.913 -38.995 42.502 1.00 51.74 452 LYS A CA 1
ATOM 3530 C C . LYS A 1 455 ? 67.026 -39.360 41.527 1.00 50.65 452 LYS A C 1
ATOM 3531 O O . LYS A 1 455 ? 66.947 -40.364 40.826 1.00 50.41 452 LYS A O 1
ATOM 3537 N N . GLY A 1 456 ? 68.066 -38.530 41.495 1.00 50.34 453 GLY A N 1
ATOM 3538 C CA . GLY A 1 456 ? 69.207 -38.776 40.625 1.00 48.74 453 GLY A CA 1
ATOM 3539 C C . GLY A 1 456 ? 68.906 -38.767 39.142 1.00 48.36 453 GLY A C 1
ATOM 3540 O O . GLY A 1 456 ? 69.603 -39.408 38.355 1.00 45.59 453 GLY A O 1
ATOM 3541 N N . ILE A 1 457 ? 67.878 -38.024 38.751 1.00 48.13 454 ILE A N 1
ATOM 3542 C CA . ILE A 1 457 ? 67.487 -37.958 37.352 1.00 47.62 454 ILE A CA 1
ATOM 3543 C C . ILE A 1 457 ? 68.098 -36.775 36.608 1.00 47.11 454 ILE A C 1
ATOM 3544 O O . ILE A 1 457 ? 67.803 -35.622 36.908 1.00 47.43 454 ILE A O 1
ATOM 3549 N N . PRO A 1 458 ? 68.965 -37.054 35.622 1.00 47.89 455 PRO A N 1
ATOM 3550 C CA . PRO A 1 458 ? 69.608 -35.997 34.832 1.00 46.61 455 PRO A CA 1
ATOM 3551 C C . PRO A 1 458 ? 68.543 -35.257 34.021 1.00 45.69 455 PRO A C 1
ATOM 3552 O O . PRO A 1 458 ? 67.664 -35.891 33.427 1.00 44.06 455 PRO A O 1
ATOM 3556 N N . HIS A 1 459 ? 68.623 -33.928 33.999 1.00 43.95 456 HIS A N 1
ATOM 3557 C CA . HIS A 1 459 ? 67.647 -33.110 33.277 1.00 43.65 456 HIS A CA 1
ATOM 3558 C C . HIS A 1 459 ? 68.139 -3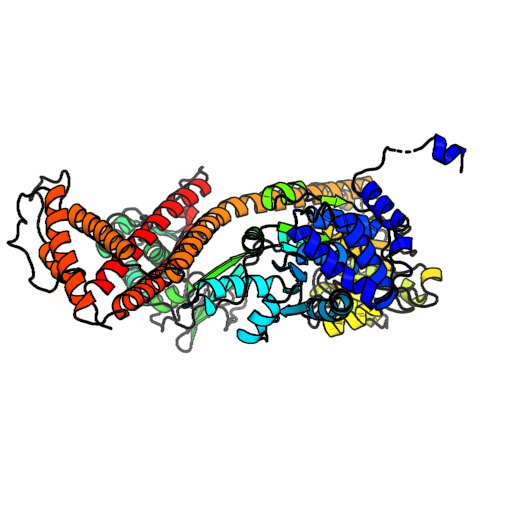1.700 32.984 1.00 44.09 456 HIS A C 1
ATOM 3559 O O . HIS A 1 459 ? 69.081 -31.213 33.610 1.00 43.92 456 HIS A O 1
ATOM 3566 N N . GLN A 1 460 ? 67.464 -31.043 32.045 1.00 44.20 457 GLN A N 1
ATOM 3567 C CA . GLN A 1 460 ? 67.790 -29.681 31.642 1.00 46.12 457 GLN A CA 1
ATOM 3568 C C . GLN A 1 460 ? 66.686 -28.710 32.082 1.00 46.91 457 GLN A C 1
ATOM 3569 O O . GLN A 1 460 ? 65.512 -29.076 32.127 1.00 47.19 457 GLN A O 1
ATOM 3575 N N . VAL A 1 461 ? 67.063 -27.478 32.409 1.00 45.73 458 VAL A N 1
ATOM 3576 C CA . VAL A 1 461 ? 66.094 -26.468 32.828 1.00 45.48 458 VAL A CA 1
ATOM 3577 C C . VAL A 1 461 ? 66.179 -25.235 31.927 1.00 44.99 458 VAL A C 1
ATOM 3578 O O . VAL A 1 461 ? 67.238 -24.622 31.802 1.00 46.61 458 VAL A O 1
ATOM 3582 N N . LEU A 1 462 ? 65.063 -24.878 31.298 1.00 43.91 459 LEU A N 1
ATOM 3583 C CA . LEU A 1 462 ? 65.015 -23.719 30.410 1.00 45.20 459 LEU A CA 1
ATOM 3584 C C . LEU A 1 462 ? 64.230 -22.597 31.074 1.00 46.85 459 LEU A C 1
ATOM 3585 O O . LEU A 1 462 ? 63.040 -22.747 31.372 1.00 47.22 459 LEU A O 1
ATOM 3590 N N . ASN A 1 463 ? 64.891 -21.471 31.309 1.00 47.26 460 ASN A N 1
ATOM 3591 C CA . ASN A 1 463 ? 64.225 -20.349 31.949 1.00 50.09 460 ASN A CA 1
ATOM 3592 C C . ASN A 1 463 ? 64.039 -19.181 30.992 1.00 50.41 460 ASN A C 1
ATOM 3593 O O . ASN A 1 463 ? 63.647 -18.090 31.402 1.00 50.57 460 ASN A O 1
ATOM 3598 N N . ALA A 1 464 ? 64.319 -19.420 29.716 1.00 50.40 461 ALA A N 1
ATOM 3599 C CA . ALA A 1 464 ? 64.183 -18.396 28.686 1.00 53.01 461 ALA A CA 1
ATOM 3600 C C . ALA A 1 464 ? 65.103 -17.196 28.896 1.00 54.67 461 ALA A C 1
ATOM 3601 O O . ALA A 1 464 ? 64.660 -16.053 28.791 1.00 56.95 461 ALA A O 1
ATOM 3603 N N . LYS A 1 465 ? 66.377 -17.458 29.184 1.00 55.79 462 LYS A N 1
ATOM 3604 C CA . LYS A 1 465 ? 67.367 -16.401 29.396 1.00 56.32 462 LYS A CA 1
ATOM 3605 C C . LYS A 1 465 ? 68.299 -16.288 28.186 1.00 55.39 462 LYS A C 1
ATOM 3606 O O . LYS A 1 465 ? 68.515 -15.195 27.659 1.00 56.92 462 LYS A O 1
ATOM 3612 N N . ASN A 1 466 ? 68.848 -17.418 27.751 1.00 52.91 463 ASN A N 1
ATOM 3613 C CA . ASN A 1 466 ? 69.718 -17.464 26.575 1.00 49.38 463 ASN A CA 1
ATOM 3614 C C . ASN A 1 466 ? 68.998 -18.324 25.527 1.00 46.99 463 ASN A C 1
ATOM 3615 O O . ASN A 1 466 ? 69.030 -19.552 25.590 1.00 41.04 463 ASN A O 1
ATOM 3620 N N . HIS A 1 467 ? 68.366 -17.666 24.557 1.00 44.69 464 HIS A N 1
ATOM 3621 C CA . HIS A 1 467 ? 67.601 -18.354 23.523 1.00 44.02 464 HIS A CA 1
ATOM 3622 C C . HIS A 1 467 ? 68.354 -19.316 22.624 1.00 44.29 464 HIS A C 1
ATOM 3623 O O . HIS A 1 467 ? 67.828 -20.368 22.271 1.00 43.23 464 HIS A O 1
ATOM 3630 N N . GLU A 1 468 ? 69.574 -18.966 22.241 1.00 45.44 465 GLU A N 1
ATOM 3631 C CA . GLU A 1 468 ? 70.342 -19.839 21.369 1.00 47.17 465 GLU A CA 1
ATOM 3632 C C . GLU A 1 468 ? 70.677 -21.115 22.121 1.00 47.34 465 GLU A C 1
ATOM 3633 O O . GLU A 1 468 ? 70.486 -22.212 21.613 1.00 47.92 465 GLU A O 1
ATOM 3639 N N . ARG A 1 469 ? 71.162 -20.963 23.344 1.00 48.67 466 ARG A N 1
ATOM 3640 C CA . ARG A 1 469 ? 71.516 -22.110 24.163 1.00 50.81 466 ARG A CA 1
ATOM 3641 C C . ARG A 1 469 ? 70.293 -22.993 24.421 1.00 50.03 466 ARG A C 1
ATOM 3642 O O . ARG A 1 469 ? 70.366 -24.219 24.321 1.00 50.66 466 ARG A O 1
ATOM 3650 N N . GLU A 1 470 ? 69.171 -22.366 24.757 1.00 47.49 467 GLU A N 1
ATOM 3651 C CA . GLU A 1 470 ? 67.957 -23.110 25.052 1.00 44.69 467 GLU A CA 1
ATOM 3652 C C . GLU A 1 470 ? 67.376 -23.803 23.833 1.00 43.78 467 GLU A C 1
ATOM 3653 O O . GLU A 1 470 ? 66.792 -24.879 23.949 1.00 42.65 467 GLU A O 1
ATOM 3659 N N . ALA A 1 471 ? 67.546 -23.199 22.662 1.00 42.41 468 ALA A N 1
ATOM 3660 C CA . ALA A 1 471 ? 67.044 -23.799 21.435 1.00 41.54 468 ALA A CA 1
ATOM 3661 C C . ALA A 1 471 ? 67.820 -25.089 21.166 1.00 42.60 468 ALA A C 1
ATOM 3662 O O . ALA A 1 471 ? 67.275 -26.059 20.636 1.00 42.38 468 ALA A O 1
ATOM 3664 N N . GLN A 1 472 ? 69.094 -25.106 21.539 1.00 44.14 469 GLN A N 1
ATOM 3665 C CA . GLN A 1 472 ? 69.915 -26.295 21.330 1.00 47.93 469 GLN A CA 1
ATOM 3666 C C . GLN A 1 472 ? 69.460 -27.439 22.240 1.00 48.01 469 GLN A C 1
ATOM 3667 O O . GLN A 1 472 ? 69.508 -28.605 21.846 1.00 47.68 469 GLN A O 1
ATOM 3673 N N . ILE A 1 473 ? 69.019 -27.098 23.450 1.00 47.02 470 ILE A N 1
ATOM 3674 C CA . ILE A 1 473 ? 68.529 -28.086 24.407 1.00 47.21 470 ILE A CA 1
ATOM 3675 C C . ILE A 1 473 ? 67.198 -28.649 23.896 1.00 47.81 470 ILE A C 1
ATOM 3676 O O . ILE A 1 473 ? 67.031 -29.867 23.773 1.00 46.32 470 ILE A O 1
ATOM 3681 N N . ILE A 1 474 ? 66.262 -27.749 23.601 1.00 46.52 471 ILE A N 1
ATOM 3682 C CA . ILE A 1 474 ? 64.938 -28.124 23.104 1.00 48.56 471 ILE A CA 1
ATOM 3683 C C . ILE A 1 474 ? 65.052 -29.060 21.907 1.00 48.72 471 ILE A C 1
ATOM 3684 O O . ILE A 1 474 ? 64.331 -30.053 21.807 1.00 47.93 471 ILE A O 1
ATOM 3689 N N . GLU A 1 475 ? 65.969 -28.741 21.006 1.00 49.85 472 GLU A N 1
ATOM 3690 C CA . GLU A 1 475 ? 66.175 -29.550 19.818 1.00 52.67 472 GLU A CA 1
ATOM 3691 C C . GLU A 1 475 ? 66.529 -31.005 20.148 1.00 51.74 472 GLU A C 1
ATOM 3692 O O . GLU A 1 475 ? 66.347 -31.898 19.324 1.00 50.25 472 GLU A O 1
ATOM 3698 N N . GLU A 1 476 ? 67.026 -31.234 21.359 1.00 51.44 473 GLU A N 1
ATOM 3699 C CA . GLU A 1 476 ? 67.409 -32.574 21.792 1.00 51.54 473 GLU A CA 1
ATOM 3700 C C . GLU A 1 476 ? 66.470 -33.143 22.851 1.00 50.57 473 GLU A C 1
ATOM 3701 O O . GLU A 1 476 ? 66.739 -34.206 23.417 1.00 51.61 473 GLU A O 1
ATOM 3707 N N . ALA A 1 477 ? 65.368 -32.444 23.109 1.00 47.36 474 ALA A N 1
ATOM 3708 C CA . ALA A 1 477 ? 64.401 -32.878 24.114 1.00 46.40 474 ALA A CA 1
ATOM 3709 C C . ALA A 1 477 ? 63.584 -34.115 23.707 1.00 46.07 474 ALA A C 1
ATOM 3710 O O . ALA A 1 477 ? 62.870 -34.691 24.528 1.00 45.65 474 ALA A O 1
ATOM 3712 N N . GLY A 1 478 ? 63.693 -34.515 22.444 1.00 46.80 475 GLY A N 1
ATOM 3713 C CA . GLY A 1 478 ? 62.964 -35.677 21.966 1.00 48.44 475 GLY A CA 1
ATOM 3714 C C . GLY A 1 478 ? 63.821 -36.931 21.866 1.00 49.16 475 GLY A C 1
ATOM 3715 O O . GLY A 1 478 ? 63.369 -37.954 21.348 1.00 49.83 475 GLY A O 1
ATOM 3716 N N . GLN A 1 479 ? 65.055 -36.851 22.360 1.00 48.40 476 GLN A N 1
ATOM 3717 C CA . GLN A 1 479 ? 65.989 -37.978 22.343 1.00 45.92 476 GLN A CA 1
ATOM 3718 C C . GLN A 1 479 ? 65.754 -38.879 23.558 1.00 46.23 476 GLN A C 1
ATOM 3719 O O . GLN A 1 479 ? 65.408 -38.399 24.646 1.00 44.02 476 GLN A O 1
ATOM 3725 N N . LYS A 1 480 ? 65.955 -40.182 23.373 1.00 45.09 477 LYS A N 1
ATOM 3726 C CA . LYS A 1 480 ? 65.767 -41.149 24.451 1.00 45.45 477 LYS A CA 1
ATOM 3727 C C . LYS A 1 480 ? 66.466 -40.678 25.728 1.00 43.71 477 LYS A C 1
ATOM 3728 O O . LYS A 1 480 ? 67.589 -40.180 25.673 1.00 42.25 477 LYS A O 1
ATOM 3734 N N . GLY A 1 481 ? 65.792 -40.829 26.868 1.00 42.23 478 GLY A N 1
ATOM 3735 C CA . GLY A 1 481 ? 66.355 -40.417 28.146 1.00 41.96 478 GLY A CA 1
ATOM 3736 C C . GLY A 1 481 ? 66.275 -38.922 28.472 1.00 42.96 478 GLY A C 1
ATOM 3737 O O . GLY A 1 481 ? 66.549 -38.515 29.600 1.00 43.77 478 GLY A O 1
ATOM 3738 N N . ALA A 1 482 ? 65.894 -38.102 27.495 1.00 41.77 479 ALA A N 1
ATOM 3739 C CA . ALA A 1 482 ? 65.809 -36.655 27.699 1.00 42.58 479 ALA A CA 1
ATOM 3740 C C . ALA A 1 482 ? 64.738 -36.238 28.702 1.00 41.86 479 ALA A C 1
ATOM 3741 O O . ALA A 1 482 ? 63.628 -36.763 28.686 1.00 41.79 479 ALA A O 1
ATOM 3743 N N . VAL A 1 483 ? 65.091 -35.311 29.590 1.00 40.73 480 VAL A N 1
ATOM 3744 C CA . VAL A 1 483 ? 64.153 -34.786 30.585 1.00 42.32 480 VAL A CA 1
ATOM 3745 C C . VAL A 1 483 ? 64.352 -33.276 30.657 1.00 42.91 480 VAL A C 1
ATOM 3746 O O . VAL A 1 483 ? 65.381 -32.806 31.143 1.00 43.03 480 VAL A O 1
ATOM 3750 N N . THR A 1 484 ? 63.360 -32.524 30.190 1.00 42.64 481 THR A N 1
ATOM 3751 C CA . THR A 1 484 ? 63.440 -31.062 30.167 1.00 41.65 481 THR A CA 1
ATOM 3752 C C . THR A 1 484 ? 62.322 -30.354 30.937 1.00 42.18 481 THR A C 1
ATOM 3753 O O . THR A 1 484 ? 61.154 -30.720 30.815 1.00 43.41 481 THR A O 1
ATOM 3757 N N . ILE A 1 485 ? 62.686 -29.349 31.733 1.00 39.12 482 ILE A N 1
ATOM 3758 C CA . ILE A 1 485 ? 61.716 -28.559 32.483 1.00 39.59 482 ILE A CA 1
ATOM 3759 C C . ILE A 1 485 ? 61.767 -27.175 31.845 1.00 41.75 482 ILE A C 1
ATOM 3760 O O . ILE A 1 485 ? 62.817 -26.546 31.826 1.00 42.55 482 ILE A O 1
ATOM 3765 N N . ALA A 1 486 ? 60.646 -26.702 31.320 1.00 41.99 483 ALA A N 1
ATOM 3766 C CA . ALA A 1 486 ? 60.630 -25.396 30.681 1.00 44.15 483 ALA A CA 1
ATOM 3767 C C . ALA A 1 486 ? 59.502 -24.489 31.149 1.00 47.23 483 ALA A C 1
ATOM 3768 O O . ALA A 1 486 ? 58.359 -24.920 31.300 1.00 46.63 483 ALA A O 1
ATOM 3770 N N . THR A 1 487 ? 59.840 -23.227 31.383 1.00 50.66 484 THR A N 1
ATOM 3771 C CA . THR A 1 487 ? 58.856 -22.232 31.779 1.00 55.88 484 THR A CA 1
ATOM 3772 C C . THR A 1 487 ? 58.217 -21.889 30.431 1.00 57.56 484 THR A C 1
ATOM 3773 O O . THR A 1 487 ? 58.922 -21.740 29.435 1.00 59.91 484 THR A O 1
ATOM 3777 N N . ASN A 1 488 ? 56.892 -21.784 30.393 1.00 58.38 485 ASN A N 1
ATOM 3778 C CA . ASN A 1 488 ? 56.162 -21.537 29.144 1.00 58.81 485 ASN A CA 1
ATOM 3779 C C . ASN A 1 488 ? 56.769 -20.585 28.104 1.00 58.25 485 ASN A C 1
ATOM 3780 O O . ASN A 1 488 ? 56.466 -20.697 26.914 1.00 58.60 485 ASN A O 1
ATOM 3785 N N . MET A 1 489 ? 57.624 -19.664 28.534 1.00 56.17 486 MET A N 1
ATOM 3786 C CA . MET A 1 489 ? 58.242 -18.716 27.609 1.00 54.75 486 MET A CA 1
ATOM 3787 C C . MET A 1 489 ? 59.599 -19.180 27.090 1.00 53.25 486 MET A C 1
ATOM 3788 O O . MET A 1 489 ? 60.289 -18.441 26.385 1.00 52.63 486 MET A O 1
ATOM 3793 N N . ALA A 1 490 ? 59.976 -20.409 27.425 1.00 50.67 487 ALA A N 1
ATOM 3794 C CA . ALA A 1 490 ? 61.266 -20.944 27.007 1.00 49.29 487 ALA A CA 1
ATOM 3795 C C . ALA A 1 490 ? 61.165 -21.949 25.870 1.00 47.83 487 ALA A C 1
ATOM 3796 O O . ALA A 1 490 ? 60.195 -22.693 25.768 1.00 49.44 487 ALA A O 1
ATOM 3798 N N . GLY A 1 491 ? 62.174 -21.961 25.008 1.00 46.45 488 GLY A N 1
ATOM 3799 C CA . GLY A 1 491 ? 62.194 -22.904 23.909 1.00 45.08 488 GLY A CA 1
ATOM 3800 C C . GLY A 1 491 ? 61.195 -22.685 22.792 1.00 44.98 488 GLY A C 1
ATOM 3801 O O . GLY A 1 491 ? 61.072 -23.538 21.923 1.00 44.27 488 GLY A O 1
ATOM 3802 N N . ARG A 1 492 ? 60.490 -21.561 22.785 1.00 44.62 489 ARG A N 1
ATOM 3803 C CA . ARG A 1 492 ? 59.522 -21.304 21.719 1.00 46.08 489 ARG A CA 1
ATOM 3804 C C . ARG A 1 492 ? 60.190 -21.155 20.358 1.00 45.54 489 ARG A C 1
ATOM 3805 O O . ARG A 1 492 ? 61.248 -20.534 20.237 1.00 46.38 489 ARG A O 1
ATOM 3813 N N . GLY A 1 493 ? 59.567 -21.724 19.332 1.00 44.00 490 GLY A N 1
ATOM 3814 C CA . GLY A 1 493 ? 60.113 -21.614 17.992 1.00 44.71 490 GLY A CA 1
ATOM 3815 C C . GLY A 1 493 ? 61.004 -22.754 17.532 1.00 44.05 490 GLY A C 1
ATOM 3816 O O . GLY A 1 493 ? 61.453 -22.764 16.393 1.00 45.00 490 GLY A O 1
ATOM 3817 N N . THR A 1 494 ? 61.275 -23.714 18.404 1.00 43.22 491 THR A N 1
ATOM 3818 C CA . THR A 1 494 ? 62.105 -24.839 18.008 1.00 44.04 491 THR A CA 1
ATOM 3819 C C . THR A 1 494 ? 61.383 -26.173 18.194 1.00 45.61 491 THR A C 1
ATOM 3820 O O . THR A 1 494 ? 60.960 -26.525 19.300 1.00 45.23 491 THR A O 1
ATOM 3824 N N . ASP A 1 495 ? 61.249 -26.900 17.088 1.00 45.67 492 ASP A N 1
ATOM 3825 C CA . ASP A 1 495 ? 60.603 -28.206 17.059 1.00 46.56 492 ASP A CA 1
ATOM 3826 C C . ASP A 1 495 ? 61.377 -29.278 17.810 1.00 46.18 492 ASP A C 1
ATOM 3827 O O . ASP A 1 495 ? 62.611 -29.310 17.782 1.00 46.34 492 ASP A O 1
ATOM 3832 N N . ILE A 1 496 ? 60.641 -30.160 18.478 1.00 45.59 493 ILE A N 1
ATOM 3833 C CA . ILE A 1 496 ? 61.256 -31.264 19.200 1.00 44.49 493 ILE A CA 1
ATOM 3834 C C . ILE A 1 496 ? 60.990 -32.516 18.374 1.00 46.19 493 ILE A C 1
ATOM 3835 O O . ILE A 1 496 ? 59.863 -33.011 18.320 1.00 43.42 493 ILE A O 1
ATOM 3840 N N . LYS A 1 497 ? 62.031 -33.001 17.708 1.00 48.80 494 LYS A N 1
ATOM 3841 C CA . LYS A 1 497 ? 61.928 -34.199 16.888 1.00 50.17 494 LYS A CA 1
ATOM 3842 C C . LYS A 1 497 ? 62.264 -35.414 17.731 1.00 50.76 494 LYS A C 1
ATOM 3843 O O . LYS A 1 497 ? 63.125 -35.362 18.617 1.00 48.75 494 LYS A O 1
ATOM 3849 N N . LEU A 1 498 ? 61.566 -36.508 17.460 1.00 50.55 495 LEU A N 1
ATOM 3850 C CA . LEU A 1 498 ? 61.794 -37.736 18.194 1.00 51.37 495 LEU A CA 1
ATOM 3851 C C . LEU A 1 498 ? 63.085 -38.378 17.709 1.00 52.53 495 LEU A C 1
ATOM 3852 O O . LEU A 1 498 ? 63.357 -38.417 16.508 1.00 51.92 495 LEU A O 1
ATOM 3857 N N . GLY A 1 499 ? 63.885 -38.857 18.657 1.00 53.62 496 GLY A N 1
ATOM 3858 C CA . GLY A 1 499 ? 65.135 -39.503 18.317 1.00 55.95 496 GLY A CA 1
ATOM 3859 C C . GLY A 1 499 ? 64.900 -40.968 18.001 1.00 57.74 496 GLY A C 1
ATOM 3860 O O . GLY A 1 499 ? 63.816 -41.494 18.254 1.00 56.99 496 GLY A O 1
ATOM 3861 N N . GLU A 1 500 ? 65.918 -41.623 17.449 1.00 59.12 497 GLU A N 1
ATOM 3862 C CA . GLU A 1 500 ? 65.840 -43.035 17.089 1.00 59.88 497 GLU A CA 1
ATOM 3863 C C . GLU A 1 500 ? 65.320 -43.885 18.254 1.00 59.31 497 GLU A C 1
ATOM 3864 O O . GLU A 1 500 ? 65.818 -43.792 19.381 1.00 59.16 497 GLU A O 1
ATOM 3870 N N . GLY A 1 501 ? 64.313 -44.706 17.973 1.00 57.75 498 GLY A N 1
ATOM 3871 C CA . GLY A 1 501 ? 63.744 -45.565 18.997 1.00 56.83 498 GLY A CA 1
ATOM 3872 C C . GLY A 1 501 ? 62.776 -44.897 19.964 1.00 56.53 498 GLY A C 1
ATOM 3873 O O . GLY A 1 501 ? 62.290 -45.546 20.898 1.00 56.20 498 GLY A O 1
ATOM 3874 N N . VAL A 1 502 ? 62.476 -43.615 19.745 1.00 54.72 499 VAL A N 1
ATOM 3875 C CA . VAL A 1 502 ? 61.577 -42.885 20.635 1.00 52.57 499 VAL A CA 1
ATOM 3876 C C . VAL A 1 502 ? 60.093 -43.135 20.385 1.00 52.63 499 VAL A C 1
ATOM 3877 O O . VAL A 1 502 ? 59.347 -43.381 21.337 1.00 52.04 499 VAL A O 1
ATOM 3881 N N . LYS A 1 503 ? 59.649 -43.074 19.131 1.00 50.87 500 LYS A N 1
ATOM 3882 C CA . LYS A 1 503 ? 58.235 -43.313 18.860 1.00 53.05 500 LYS A CA 1
ATOM 3883 C C . LYS A 1 503 ? 57.824 -44.674 19.415 1.00 53.30 500 LYS A C 1
ATOM 3884 O O . LYS A 1 503 ? 56.747 -44.820 19.985 1.00 52.70 500 LYS A O 1
ATOM 3890 N N . GLU A 1 504 ? 58.693 -45.668 19.259 1.00 54.43 501 GLU A N 1
ATOM 3891 C CA . GLU A 1 504 ? 58.408 -46.997 19.777 1.00 56.08 501 GLU A CA 1
ATOM 3892 C C . GLU A 1 504 ? 58.129 -46.891 21.278 1.00 55.03 501 GLU A C 1
ATOM 3893 O O . GLU A 1 504 ? 57.337 -47.659 21.823 1.00 54.95 501 GLU A O 1
ATOM 3899 N N . LEU A 1 505 ? 58.780 -45.933 21.939 1.00 52.61 502 LEU A N 1
ATOM 3900 C CA . LEU A 1 505 ? 58.601 -45.726 23.380 1.00 50.45 502 LEU A CA 1
ATOM 3901 C C . LEU A 1 505 ? 57.356 -44.908 23.717 1.00 48.19 502 LEU A C 1
ATOM 3902 O O . LEU A 1 505 ? 56.972 -44.814 24.875 1.00 49.37 502 LEU A O 1
ATOM 3907 N N . GLY A 1 506 ? 56.727 -44.311 22.711 1.00 48.07 503 GLY A N 1
ATOM 3908 C CA . GLY A 1 506 ? 55.527 -43.529 22.971 1.00 47.11 503 GLY A CA 1
ATOM 3909 C C . GLY A 1 506 ? 55.615 -42.060 22.586 1.00 45.99 503 GLY A C 1
ATOM 3910 O O . GLY A 1 506 ? 54.669 -41.299 22.785 1.00 46.85 503 GLY A O 1
ATOM 3911 N N . GLY A 1 507 ? 56.744 -41.660 22.016 1.00 44.34 504 GLY A N 1
ATOM 3912 C CA . GLY A 1 507 ? 56.911 -40.275 21.623 1.00 42.14 504 GLY A CA 1
ATOM 3913 C C . GLY A 1 507 ? 57.172 -39.397 22.830 1.00 41.68 504 GLY A C 1
ATOM 3914 O O . GLY A 1 507 ? 57.511 -39.888 23.913 1.00 41.60 504 GLY A O 1
ATOM 3915 N N . LEU A 1 508 ? 57.005 -38.093 22.653 1.00 38.71 505 LEU A N 1
ATOM 3916 C CA . LEU A 1 508 ? 57.238 -37.156 23.745 1.00 37.86 505 LEU A CA 1
ATOM 3917 C C . LEU A 1 508 ? 56.078 -37.108 24.747 1.00 36.68 505 LEU A C 1
ATOM 3918 O O . LEU A 1 508 ? 54.915 -36.979 24.362 1.00 36.65 505 LEU A O 1
ATOM 3923 N N . ALA A 1 509 ? 56.412 -37.214 26.030 1.00 35.37 506 ALA A N 1
ATOM 3924 C CA . ALA A 1 509 ? 55.436 -37.134 27.103 1.00 34.39 506 ALA A CA 1
ATOM 3925 C C . ALA A 1 509 ? 55.541 -35.720 27.675 1.00 36.63 506 ALA A C 1
ATOM 3926 O O . ALA A 1 509 ? 56.624 -35.296 28.084 1.00 35.95 506 ALA A O 1
ATOM 3928 N N . VAL A 1 510 ? 54.421 -34.995 27.688 1.00 35.79 507 VAL A N 1
ATOM 3929 C CA . VAL A 1 510 ? 54.387 -33.627 28.209 1.00 34.22 507 VAL A CA 1
ATOM 3930 C C . VAL A 1 510 ? 53.612 -33.563 29.528 1.00 35.08 507 VAL A C 1
ATOM 3931 O O . VAL A 1 510 ? 52.480 -34.031 29.622 1.00 34.70 507 VAL A O 1
ATOM 3935 N N . VAL A 1 511 ? 54.233 -32.974 30.539 1.00 36.29 508 VAL A N 1
ATOM 3936 C CA . VAL A 1 511 ? 53.621 -32.840 31.848 1.00 38.53 508 VAL A CA 1
ATOM 3937 C C . VAL A 1 511 ? 53.383 -31.373 32.193 1.00 39.66 508 VAL A C 1
ATOM 3938 O O . VAL A 1 511 ? 54.326 -30.577 32.259 1.00 38.95 508 VAL A O 1
ATOM 3942 N N . GLY A 1 512 ? 52.117 -31.022 32.396 1.00 37.98 509 GLY A N 1
ATOM 3943 C CA . GLY A 1 512 ? 51.769 -29.666 32.769 1.00 38.56 509 GLY A CA 1
ATOM 3944 C C . GLY A 1 512 ? 51.673 -29.641 34.283 1.00 41.35 509 GLY A C 1
ATOM 3945 O O . GLY A 1 512 ? 51.096 -30.542 34.893 1.00 38.72 509 GLY A O 1
ATOM 3946 N N . THR A 1 513 ? 52.245 -28.614 34.896 1.00 42.68 510 THR A N 1
ATOM 3947 C CA . THR A 1 513 ? 52.237 -28.509 36.341 1.00 45.66 510 THR A CA 1
ATOM 3948 C C . THR A 1 513 ? 51.089 -27.654 36.849 1.00 45.44 510 THR A C 1
ATOM 3949 O O . THR A 1 513 ? 50.806 -27.635 38.045 1.00 45.77 510 THR A O 1
ATOM 3953 N N . GLU A 1 514 ? 50.430 -26.950 35.937 1.00 45.89 511 GLU A N 1
ATOM 3954 C CA . GLU A 1 514 ? 49.289 -26.116 36.296 1.00 49.65 511 GLU A CA 1
ATOM 3955 C C . GLU A 1 514 ? 48.623 -25.499 35.079 1.00 48.72 511 GLU A C 1
ATOM 3956 O O . GLU A 1 514 ? 49.251 -25.317 34.044 1.00 51.83 511 GLU A O 1
ATOM 3962 N N . ARG A 1 515 ? 47.341 -25.192 35.210 1.00 49.07 512 ARG A N 1
ATOM 3963 C CA . ARG A 1 515 ? 46.576 -24.587 34.127 1.00 51.15 512 ARG A CA 1
ATOM 3964 C C . ARG A 1 515 ? 46.940 -23.102 34.017 1.00 51.90 512 ARG A C 1
ATOM 3965 O O . ARG A 1 515 ? 47.135 -22.429 35.029 1.00 51.09 512 ARG A O 1
ATOM 3973 N N . HIS A 1 516 ? 47.029 -22.592 32.791 1.00 53.22 513 HIS A N 1
ATOM 3974 C CA . HIS A 1 516 ? 47.380 -21.186 32.571 1.00 54.11 513 HIS A CA 1
ATOM 3975 C C . HIS A 1 516 ? 46.147 -20.270 32.531 1.00 53.66 513 HIS A C 1
ATOM 3976 O O . HIS A 1 516 ? 45.017 -20.748 32.408 1.00 52.72 513 HIS A O 1
ATOM 3983 N N . GLU A 1 517 ? 46.374 -18.957 32.625 1.00 52.95 514 GLU A N 1
ATOM 3984 C CA . GLU A 1 517 ? 45.286 -17.967 32.592 1.00 53.37 514 GLU A CA 1
ATOM 3985 C C . GLU A 1 517 ? 44.477 -18.107 31.305 1.00 50.00 514 GLU A C 1
ATOM 3986 O O . GLU A 1 517 ? 43.301 -17.748 31.251 1.00 49.07 514 GLU A O 1
ATOM 3992 N N . SER A 1 518 ? 45.129 -18.618 30.269 1.00 46.51 515 SER A N 1
ATOM 3993 C CA . SER A 1 518 ? 44.492 -18.823 28.981 1.00 43.87 515 SER A CA 1
ATOM 3994 C C . SER A 1 518 ? 44.695 -20.272 28.570 1.00 41.45 515 SER A C 1
ATOM 3995 O O . SER A 1 518 ? 45.774 -20.827 28.769 1.00 41.06 515 SER A O 1
ATOM 3998 N N . ARG A 1 519 ? 43.666 -20.886 27.997 1.00 39.12 516 ARG A N 1
ATOM 3999 C CA . ARG A 1 519 ? 43.790 -22.272 27.564 1.00 37.63 516 ARG A CA 1
ATOM 4000 C C . ARG A 1 519 ? 44.727 -22.331 26.365 1.00 37.36 516 ARG A C 1
ATOM 4001 O O . ARG A 1 519 ? 45.292 -23.377 26.076 1.00 38.09 516 ARG A O 1
ATOM 4009 N N . ARG A 1 520 ? 44.904 -21.208 25.668 1.00 35.94 517 ARG A N 1
ATOM 4010 C CA . ARG A 1 520 ? 45.809 -21.190 24.518 1.00 36.48 517 ARG A CA 1
ATOM 4011 C C . ARG A 1 520 ? 47.200 -21.661 24.938 1.00 35.51 517 ARG A C 1
ATOM 4012 O O . ARG A 1 520 ? 47.840 -22.436 24.234 1.00 34.25 517 ARG A O 1
ATOM 4020 N N . ILE A 1 521 ? 47.658 -21.189 26.094 1.00 35.82 518 ILE A N 1
ATOM 4021 C CA . ILE A 1 521 ? 48.964 -21.557 26.597 1.00 35.55 518 ILE A CA 1
ATOM 4022 C C . ILE A 1 521 ? 49.018 -23.037 26.971 1.00 36.86 518 ILE A C 1
ATOM 4023 O O . ILE A 1 521 ? 50.032 -23.695 26.726 1.00 35.13 518 ILE A O 1
ATOM 4028 N N . ASP A 1 522 ? 47.942 -23.556 27.568 1.00 35.04 519 ASP A N 1
ATOM 4029 C CA . ASP A 1 522 ? 47.885 -24.975 27.930 1.00 37.05 519 ASP A CA 1
ATOM 4030 C C . ASP A 1 522 ? 48.075 -25.792 26.645 1.00 36.21 519 ASP A C 1
ATOM 4031 O O . ASP A 1 522 ? 48.821 -26.773 26.608 1.00 35.53 519 ASP A O 1
ATOM 4036 N N . ASN A 1 523 ? 47.378 -25.388 25.589 1.00 33.90 520 ASN A N 1
ATOM 4037 C CA . ASN A 1 523 ? 47.465 -26.122 24.340 1.00 35.32 520 ASN A CA 1
ATOM 4038 C C . ASN A 1 523 ? 48.795 -25.950 23.613 1.00 34.76 520 ASN A C 1
ATOM 4039 O O . ASN A 1 523 ? 49.185 -26.807 22.841 1.00 32.66 520 ASN A O 1
ATOM 4044 N N . GLN A 1 524 ? 49.511 -24.859 23.865 1.00 36.48 521 GLN A N 1
ATOM 4045 C CA . GLN A 1 524 ? 50.812 -24.713 23.218 1.00 37.12 521 GLN A CA 1
ATOM 4046 C C . GLN A 1 524 ? 51.776 -25.696 23.885 1.00 35.51 521 GLN A C 1
ATOM 4047 O O . GLN A 1 524 ? 52.697 -26.217 23.247 1.00 36.94 521 GLN A O 1
ATOM 4053 N N . LEU A 1 525 ? 51.559 -25.957 25.168 1.00 31.75 522 LEU A N 1
ATOM 4054 C CA . LEU A 1 525 ? 52.401 -26.909 25.871 1.00 33.23 522 LEU A CA 1
ATOM 4055 C C . LEU A 1 525 ? 52.045 -28.297 25.312 1.00 33.33 522 LEU A C 1
ATOM 4056 O O . LEU A 1 525 ? 52.928 -29.085 24.972 1.00 35.58 522 LEU A O 1
ATOM 4061 N N . ARG A 1 526 ? 50.752 -28.585 25.201 1.00 36.13 523 ARG A N 1
ATOM 4062 C CA . ARG A 1 526 ? 50.307 -29.868 24.640 1.00 37.56 523 ARG A CA 1
ATOM 4063 C C . ARG A 1 526 ? 50.883 -30.096 23.247 1.00 37.23 523 ARG A C 1
ATOM 4064 O O . ARG A 1 526 ? 51.283 -31.208 22.905 1.00 36.31 523 ARG A O 1
ATOM 4072 N N . GLY A 1 527 ? 50.928 -29.035 22.451 1.00 37.04 524 GLY A N 1
ATOM 4073 C CA . GLY A 1 527 ? 51.425 -29.147 21.089 1.00 38.58 524 GLY A CA 1
ATOM 4074 C C . GLY A 1 527 ? 52.907 -29.407 20.848 1.00 38.96 524 GLY A C 1
ATOM 4075 O O . GLY A 1 527 ? 53.319 -29.593 19.703 1.00 39.44 524 GLY A O 1
ATOM 4076 N N . ARG A 1 528 ? 53.721 -29.404 21.894 1.00 38.56 525 ARG A N 1
ATOM 4077 C CA . ARG A 1 528 ? 55.145 -29.657 21.712 1.00 39.93 525 ARG A CA 1
ATOM 4078 C C . ARG A 1 528 ? 55.335 -31.115 21.334 1.00 38.34 525 ARG A C 1
ATOM 4079 O O . ARG A 1 528 ? 56.358 -31.492 20.779 1.00 37.84 525 ARG A O 1
ATOM 4087 N N . SER A 1 529 ? 54.324 -31.916 21.641 1.00 39.41 526 SER A N 1
ATOM 4088 C CA . SER A 1 529 ? 54.319 -33.349 21.377 1.00 40.38 526 SER A CA 1
ATOM 4089 C C . SER A 1 529 ? 53.349 -33.727 20.250 1.00 41.92 526 SER A C 1
ATOM 4090 O O . SER A 1 529 ? 52.500 -32.928 19.846 1.00 38.99 526 SER A O 1
ATOM 4093 N N . GLY A 1 530 ? 53.491 -34.956 19.749 1.00 42.50 527 GLY A N 1
ATOM 4094 C CA . GLY A 1 530 ? 52.618 -35.451 18.696 1.00 42.15 527 GLY A CA 1
ATOM 4095 C C . GLY A 1 530 ? 52.632 -34.702 17.381 1.00 41.97 527 GLY A C 1
ATOM 4096 O O . GLY A 1 530 ? 51.583 -34.490 16.780 1.00 41.56 527 GLY A O 1
ATOM 4097 N N . ARG A 1 531 ? 53.812 -34.301 16.924 1.00 42.34 528 ARG A N 1
ATOM 4098 C CA . ARG A 1 531 ? 53.926 -33.590 15.657 1.00 43.64 528 ARG A CA 1
ATOM 4099 C C . ARG A 1 531 ? 53.901 -34.567 14.477 1.00 43.20 528 ARG A C 1
ATOM 4100 O O . ARG A 1 531 ? 54.394 -35.691 14.578 1.00 41.53 528 ARG A O 1
ATOM 4108 N N . GLN A 1 532 ? 53.313 -34.131 13.368 1.00 43.56 529 GLN A N 1
ATOM 4109 C CA . GLN A 1 532 ? 53.228 -34.940 12.152 1.00 45.71 529 GLN A CA 1
ATOM 4110 C C . GLN A 1 532 ? 52.795 -36.379 12.434 1.00 45.51 529 GLN A C 1
ATOM 4111 O O . GLN A 1 532 ? 53.451 -37.333 12.013 1.00 44.91 529 GLN A O 1
ATOM 4117 N N . GLY A 1 533 ? 51.699 -36.527 13.169 1.00 45.52 530 GLY A N 1
ATOM 4118 C CA . GLY A 1 533 ? 51.201 -37.850 13.497 1.00 45.94 530 GLY A CA 1
ATOM 4119 C C . GLY A 1 533 ? 52.020 -38.673 14.481 1.00 46.93 530 GLY A C 1
ATOM 4120 O O . GLY A 1 533 ? 51.660 -39.813 14.752 1.00 47.45 530 GLY A O 1
ATOM 4121 N N . ASP A 1 534 ? 53.107 -38.128 15.022 1.00 45.88 531 ASP A N 1
ATOM 4122 C CA . ASP A 1 534 ? 53.907 -38.899 15.964 1.00 47.68 531 ASP A CA 1
ATOM 4123 C C . ASP A 1 534 ? 53.060 -39.275 17.178 1.00 47.01 531 ASP A C 1
ATOM 4124 O O . ASP A 1 534 ? 52.099 -38.586 17.523 1.00 47.98 531 ASP A O 1
ATOM 4129 N N . PRO A 1 535 ? 53.383 -40.401 17.822 1.00 44.95 532 PRO A N 1
ATOM 4130 C CA . PRO A 1 535 ? 52.581 -40.756 18.991 1.00 44.99 532 PRO A CA 1
ATOM 4131 C C . PRO A 1 535 ? 53.043 -39.813 20.105 1.00 45.09 532 PRO A C 1
ATOM 4132 O O . PRO A 1 535 ? 54.081 -39.150 19.973 1.00 45.52 532 PRO A O 1
ATOM 4136 N N . GLY A 1 536 ? 52.280 -39.735 21.189 1.00 44.80 533 GLY A N 1
ATOM 4137 C CA . GLY A 1 536 ? 52.661 -38.862 22.287 1.00 43.44 533 GLY A CA 1
ATOM 4138 C C . GLY A 1 536 ? 51.592 -38.828 23.353 1.00 42.78 533 GLY A C 1
ATOM 4139 O O . GLY A 1 536 ? 50.480 -39.311 23.144 1.00 42.37 533 GLY A O 1
ATOM 4140 N N . ILE A 1 537 ? 51.926 -38.265 24.505 1.00 42.18 534 ILE A N 1
ATOM 4141 C CA . ILE A 1 537 ? 50.971 -38.175 25.602 1.00 40.46 534 ILE A CA 1
ATOM 4142 C C . ILE A 1 537 ? 51.166 -36.890 26.397 1.00 39.94 534 ILE A C 1
ATOM 4143 O O . ILE A 1 537 ? 52.297 -36.462 26.629 1.00 40.60 534 ILE A O 1
ATOM 4148 N N . THR A 1 538 ? 50.061 -36.267 26.799 1.00 37.79 535 THR A N 1
ATOM 4149 C CA . THR A 1 538 ? 50.129 -35.041 27.580 1.00 38.04 535 THR A CA 1
ATOM 4150 C C . THR A 1 538 ? 49.263 -35.175 28.828 1.00 38.98 535 THR A C 1
ATOM 4151 O O . THR A 1 538 ? 48.180 -35.771 28.801 1.00 37.81 535 THR A O 1
ATOM 4155 N N . GLN A 1 539 ? 49.739 -34.608 29.925 1.00 38.40 536 GLN A N 1
ATOM 4156 C CA . GLN A 1 539 ? 49.024 -34.723 31.178 1.00 39.94 536 GLN A CA 1
ATOM 4157 C C . GLN A 1 539 ? 49.243 -33.516 32.066 1.00 40.53 536 GLN A C 1
ATOM 4158 O O . GLN A 1 539 ? 50.387 -33.162 32.378 1.00 41.53 536 GLN A O 1
ATOM 4164 N N . PHE A 1 540 ? 48.148 -32.880 32.465 1.00 38.70 537 PHE A N 1
ATOM 4165 C CA . PHE A 1 540 ? 48.235 -31.744 33.365 1.00 38.58 537 PHE A CA 1
ATOM 4166 C C . PHE A 1 540 ? 47.948 -32.218 34.785 1.00 38.87 537 PHE A C 1
ATOM 4167 O O . PHE A 1 540 ? 47.034 -33.023 35.018 1.00 39.18 537 PHE A O 1
ATOM 4175 N N . TYR A 1 541 ? 48.762 -31.740 35.718 1.00 37.22 538 TYR A N 1
ATOM 4176 C CA . TYR A 1 541 ? 48.626 -32.065 37.130 1.00 37.64 538 TYR A CA 1
ATOM 4177 C C . TYR A 1 541 ? 48.186 -30.786 37.822 1.00 39.43 538 TYR A C 1
ATOM 4178 O O . TYR A 1 541 ? 48.796 -29.725 37.640 1.00 38.63 538 TYR A O 1
ATOM 4187 N N . LEU A 1 542 ? 47.121 -30.887 38.609 1.00 38.60 539 LEU A N 1
ATOM 4188 C CA . LEU A 1 542 ? 46.583 -29.736 39.295 1.00 38.34 539 LEU A CA 1
ATOM 4189 C C . LEU A 1 542 ? 46.332 -30.041 40.760 1.00 40.18 539 LEU A C 1
ATOM 4190 O O . LEU A 1 542 ? 46.416 -31.194 41.191 1.00 41.30 539 LEU A O 1
ATOM 4195 N N . SER A 1 543 ? 46.024 -29.008 41.530 1.00 40.09 540 SER A N 1
ATOM 4196 C CA . SER A 1 543 ? 45.735 -29.205 42.938 1.00 42.07 540 SER A CA 1
ATOM 4197 C C . SER A 1 543 ? 44.680 -28.210 43.378 1.00 43.07 540 SER A C 1
ATOM 4198 O O . SER A 1 543 ? 44.476 -27.184 42.735 1.00 42.36 540 SER A O 1
ATOM 4201 N N . MET A 1 544 ? 44.012 -28.523 44.481 1.00 46.54 541 MET A N 1
ATOM 4202 C CA . MET A 1 544 ? 42.983 -27.650 45.027 1.00 49.46 541 MET A CA 1
ATOM 4203 C C . MET A 1 544 ? 43.598 -26.330 45.483 1.00 49.37 541 MET A C 1
ATOM 4204 O O . MET A 1 544 ? 42.900 -25.330 45.621 1.00 51.03 541 MET A O 1
ATOM 4209 N N . GLU A 1 545 ? 44.907 -26.327 45.720 1.00 50.33 542 GLU A N 1
ATOM 4210 C CA . GLU A 1 545 ? 45.592 -25.112 46.166 1.00 50.52 542 GLU A CA 1
ATOM 4211 C C . GLU A 1 545 ? 45.954 -24.147 45.027 1.00 50.52 542 GLU A C 1
ATOM 4212 O O . GLU A 1 545 ? 46.288 -22.989 45.276 1.00 52.26 542 GLU A O 1
ATOM 4218 N N . ASP A 1 546 ? 45.866 -24.615 43.784 1.00 49.49 543 ASP A N 1
ATOM 4219 C CA . ASP A 1 546 ? 46.184 -23.779 42.620 1.00 49.98 543 ASP A CA 1
ATOM 4220 C C . ASP A 1 546 ? 45.318 -22.523 42.524 1.00 50.52 543 ASP A C 1
ATOM 4221 O O . ASP A 1 546 ? 44.170 -22.507 42.970 1.00 48.65 543 ASP A O 1
ATOM 4226 N N . GLU A 1 547 ? 45.880 -21.484 41.912 1.00 53.07 544 GLU A N 1
ATOM 4227 C CA . GLU A 1 547 ? 45.197 -20.199 41.734 1.00 56.13 544 GLU A CA 1
ATOM 4228 C C . GLU A 1 547 ? 43.817 -20.318 41.074 1.00 55.61 544 GLU A C 1
ATOM 4229 O O . GLU A 1 547 ? 42.835 -19.768 41.570 1.00 54.46 544 GLU A O 1
ATOM 4235 N N . LEU A 1 548 ? 43.750 -21.030 39.952 1.00 56.97 545 LEU A N 1
ATOM 4236 C CA . LEU A 1 548 ? 42.490 -21.204 39.228 1.00 57.01 545 LEU A CA 1
ATOM 4237 C C . LEU A 1 548 ? 41.439 -21.943 40.042 1.00 56.69 545 LEU A C 1
ATOM 4238 O O . LEU A 1 548 ? 40.249 -21.652 39.950 1.00 56.40 545 LEU A O 1
ATOM 4243 N N . MET A 1 549 ? 41.881 -22.906 40.837 1.00 57.17 546 MET A N 1
ATOM 4244 C CA . MET A 1 549 ? 40.965 -23.691 41.646 1.00 58.70 546 MET A CA 1
ATOM 4245 C C . MET A 1 549 ? 40.252 -22.879 42.722 1.00 60.90 546 MET A C 1
ATOM 4246 O O . MET A 1 549 ? 39.339 -23.378 43.382 1.00 62.13 546 MET A O 1
ATOM 4251 N N . ARG A 1 550 ? 40.656 -21.624 42.892 1.00 62.74 547 ARG A N 1
ATOM 4252 C CA . ARG A 1 550 ? 40.032 -20.765 43.892 1.00 65.85 547 ARG A CA 1
ATOM 4253 C C . ARG A 1 550 ? 39.149 -19.709 43.229 1.00 67.34 547 ARG A C 1
ATOM 4254 O O . ARG A 1 550 ? 38.727 -18.748 43.869 1.00 67.47 547 ARG A O 1
ATOM 4262 N N . ARG A 1 551 ? 38.862 -19.909 41.946 1.00 69.94 548 ARG A N 1
ATOM 4263 C CA . ARG A 1 551 ? 38.040 -18.985 41.169 1.00 72.53 548 ARG A CA 1
ATOM 4264 C C . ARG A 1 551 ? 36.530 -19.161 41.336 1.00 73.97 548 ARG A C 1
ATOM 4265 O O . ARG A 1 551 ? 36.028 -19.340 42.446 1.00 75.83 548 ARG A O 1
ATOM 4273 N N . PHE A 1 552 ? 35.818 -19.103 40.212 1.00 75.22 549 PHE A N 1
ATOM 4274 C CA . PHE A 1 552 ? 34.360 -19.221 40.171 1.00 75.33 549 PHE A CA 1
ATOM 4275 C C . PHE A 1 552 ? 33.855 -20.594 40.584 1.00 75.55 549 PHE A C 1
ATOM 4276 O O . PHE A 1 552 ? 33.956 -20.985 41.750 1.00 76.42 549 PHE A O 1
ATOM 4284 N N . GLY A 1 553 ? 33.303 -21.319 39.613 1.00 75.44 550 GLY A N 1
ATOM 4285 C CA . GLY A 1 553 ? 32.778 -22.648 39.872 1.00 74.36 550 GLY A CA 1
ATOM 4286 C C . GLY A 1 553 ? 33.791 -23.589 40.501 1.00 73.86 550 GLY A C 1
ATOM 4287 O O . GLY A 1 553 ? 33.432 -24.450 41.306 1.00 73.84 550 GLY A O 1
ATOM 4288 N N . ALA A 1 554 ? 35.058 -23.427 40.135 1.00 72.29 551 ALA A N 1
ATOM 4289 C CA . ALA A 1 554 ? 36.119 -24.272 40.666 1.00 71.82 551 ALA A CA 1
ATOM 4290 C C . ALA A 1 554 ? 36.117 -24.249 42.192 1.00 71.45 551 ALA A C 1
ATOM 4291 O O . ALA A 1 554 ? 36.398 -25.252 42.842 1.00 72.06 551 ALA A O 1
ATOM 4293 N N . GLU A 1 555 ? 35.785 -23.094 42.753 1.00 70.58 552 GLU A N 1
ATOM 4294 C CA . GLU A 1 555 ? 35.749 -22.913 44.195 1.00 70.40 552 GLU A CA 1
ATOM 4295 C C . GLU A 1 555 ? 34.796 -23.860 44.914 1.00 68.45 552 GLU A C 1
ATOM 4296 O O . GLU A 1 555 ? 35.202 -24.619 45.795 1.00 66.87 552 GLU A O 1
ATOM 4302 N N . ARG A 1 556 ? 33.524 -23.796 44.538 1.00 66.21 553 ARG A N 1
ATOM 4303 C CA . ARG A 1 556 ? 32.498 -24.617 45.156 1.00 63.65 553 ARG A CA 1
ATOM 4304 C C . ARG A 1 556 ? 32.754 -26.108 44.981 1.00 59.89 553 ARG A C 1
ATOM 4305 O O . ARG A 1 556 ? 32.471 -26.898 45.881 1.00 57.37 553 ARG A O 1
ATOM 4313 N N . THR A 1 557 ? 33.289 -26.491 43.828 1.00 56.28 554 THR A N 1
ATOM 4314 C CA . THR A 1 557 ? 33.554 -27.898 43.565 1.00 54.35 554 THR A CA 1
ATOM 4315 C C . THR A 1 557 ? 34.673 -28.430 44.451 1.00 53.11 554 THR A C 1
ATOM 4316 O O . THR A 1 557 ? 34.529 -29.481 45.066 1.00 51.61 554 THR A O 1
ATOM 4320 N N . MET A 1 558 ? 35.784 -27.703 44.522 1.00 52.28 555 MET A N 1
ATOM 4321 C CA . MET A 1 558 ? 36.908 -28.132 45.352 1.00 51.25 555 MET A CA 1
ATOM 4322 C C . MET A 1 558 ? 36.460 -28.240 46.812 1.00 49.10 555 MET A C 1
ATOM 4323 O O . MET A 1 558 ? 36.843 -29.172 47.517 1.00 49.20 555 MET A O 1
ATOM 4328 N N . ALA A 1 559 ? 35.648 -27.288 47.260 1.00 45.84 556 ALA A N 1
ATOM 4329 C CA . ALA A 1 559 ? 35.156 -27.308 48.634 1.00 45.77 556 ALA A CA 1
ATOM 4330 C C . ALA A 1 559 ? 34.429 -28.627 48.884 1.00 44.53 556 ALA A C 1
ATOM 4331 O O . ALA A 1 559 ? 34.613 -29.269 49.922 1.00 42.99 556 ALA A O 1
ATOM 4333 N N . MET A 1 560 ? 33.597 -29.019 47.922 1.00 44.79 557 MET A N 1
ATOM 4334 C CA . MET A 1 560 ? 32.836 -30.260 48.015 1.00 43.11 557 MET A CA 1
ATOM 4335 C C . MET A 1 560 ? 33.755 -31.481 48.007 1.00 40.66 557 MET A C 1
ATOM 4336 O O . MET A 1 560 ? 33.563 -32.391 48.805 1.00 42.03 557 MET A O 1
ATOM 4341 N N . LEU A 1 561 ? 34.745 -31.499 47.115 1.00 40.03 558 LEU A N 1
ATOM 4342 C CA . LEU A 1 561 ? 35.680 -32.620 47.048 1.00 41.73 558 LEU A CA 1
ATOM 4343 C C . LEU A 1 561 ? 36.454 -32.721 48.353 1.00 42.62 558 LEU A C 1
ATOM 4344 O O . LEU A 1 561 ? 36.815 -33.810 48.798 1.00 41.35 558 LEU A O 1
ATOM 4349 N N . ASP A 1 562 ? 36.697 -31.570 48.966 1.00 44.37 559 ASP A N 1
ATOM 4350 C CA . ASP A 1 562 ? 37.424 -31.531 50.217 1.00 46.86 559 ASP A CA 1
ATOM 4351 C C . ASP A 1 562 ? 36.634 -32.289 51.278 1.00 45.33 559 ASP A C 1
ATOM 4352 O O . ASP A 1 562 ? 37.151 -33.218 51.897 1.00 45.63 559 ASP A O 1
ATOM 4357 N N . ARG A 1 563 ? 35.381 -31.887 51.476 1.00 44.48 560 ARG A N 1
ATOM 4358 C CA . ARG A 1 563 ? 34.504 -32.527 52.457 1.00 44.48 560 ARG A CA 1
ATOM 4359 C C . ARG A 1 563 ? 34.281 -33.999 52.115 1.00 45.07 560 ARG A C 1
ATOM 4360 O O . ARG A 1 563 ? 34.115 -34.834 53.007 1.00 45.55 560 ARG A O 1
ATOM 4368 N N . PHE A 1 564 ? 34.290 -34.315 50.823 1.00 44.70 561 PHE A N 1
ATOM 4369 C CA . PHE A 1 564 ? 34.120 -35.693 50.381 1.00 46.98 561 PHE A CA 1
ATOM 4370 C C . PHE A 1 564 ? 35.253 -36.540 50.959 1.00 49.08 561 PHE A C 1
ATOM 4371 O O . PHE A 1 564 ? 35.082 -37.727 51.226 1.00 47.69 561 PHE A O 1
ATOM 4379 N N . GLY A 1 565 ? 36.417 -35.926 51.144 1.00 52.59 562 GLY A N 1
ATOM 4380 C CA . GLY A 1 565 ? 37.538 -36.657 51.708 1.00 58.18 562 GLY A CA 1
ATOM 4381 C C . GLY A 1 565 ? 38.643 -37.012 50.732 1.00 62.15 562 GLY A C 1
ATOM 4382 O O . GLY A 1 565 ? 39.228 -38.087 50.824 1.00 64.24 562 GLY A O 1
ATOM 4383 N N . MET A 1 566 ? 38.939 -36.106 49.807 1.00 66.60 563 MET A N 1
ATOM 4384 C CA . MET A 1 566 ? 39.985 -36.317 48.810 1.00 70.03 563 MET A CA 1
ATOM 4385 C C . MET A 1 566 ? 41.377 -36.205 49.437 1.00 71.67 563 MET A C 1
ATOM 4386 O O . MET A 1 566 ? 41.622 -35.323 50.259 1.00 73.02 563 MET A O 1
ATOM 4391 N N . ASP A 1 567 ? 42.280 -37.103 49.044 1.00 73.82 564 ASP A N 1
ATOM 4392 C CA . ASP A 1 567 ? 43.657 -37.118 49.551 1.00 75.19 564 ASP A CA 1
ATOM 4393 C C . ASP A 1 567 ? 44.622 -37.104 48.370 1.00 74.96 564 ASP A C 1
ATOM 4394 O O . ASP A 1 567 ? 44.222 -37.384 47.239 1.00 75.27 564 ASP A O 1
ATOM 4399 N N . ASP A 1 568 ? 45.890 -36.785 48.628 1.00 73.23 565 ASP A N 1
ATOM 4400 C CA . ASP A 1 568 ? 46.892 -36.774 47.562 1.00 71.66 565 ASP A CA 1
ATOM 4401 C C . ASP A 1 568 ? 47.198 -38.209 47.154 1.00 71.03 565 ASP A C 1
ATOM 4402 O O . ASP A 1 568 ? 47.797 -38.465 46.109 1.00 70.05 565 ASP A O 1
ATOM 4407 N N . SER A 1 569 ? 46.781 -39.143 47.996 1.00 70.80 566 SER A N 1
ATOM 4408 C CA . SER A 1 569 ? 46.986 -40.555 47.731 1.00 70.40 566 SER A CA 1
ATOM 4409 C C . SER A 1 569 ? 46.332 -40.925 46.405 1.00 69.80 566 SER A C 1
ATOM 4410 O O . SER A 1 569 ? 46.966 -41.529 45.536 1.00 70.21 566 SER A O 1
ATOM 4413 N N . THR A 1 570 ? 45.064 -40.552 46.251 1.00 68.03 567 THR A N 1
ATOM 4414 C CA . THR A 1 570 ? 44.325 -40.842 45.026 1.00 66.60 567 THR A CA 1
ATOM 4415 C C . THR A 1 570 ? 43.664 -39.592 44.444 1.00 63.38 567 THR A C 1
ATOM 4416 O O . THR A 1 570 ? 42.633 -39.129 44.938 1.00 63.28 567 THR A O 1
ATOM 4420 N N . PRO A 1 571 ? 44.249 -39.044 43.368 1.00 59.55 568 PRO A N 1
ATOM 4421 C CA . PRO A 1 571 ? 43.735 -37.848 42.701 1.00 56.65 568 PRO A CA 1
ATOM 4422 C C . PRO A 1 571 ? 42.382 -38.057 42.034 1.00 53.28 568 PRO A C 1
ATOM 4423 O O . PRO A 1 571 ? 42.002 -39.169 41.687 1.00 52.18 568 PRO A O 1
ATOM 4427 N N . ILE A 1 572 ? 41.670 -36.960 41.848 1.00 51.51 569 ILE A N 1
ATOM 4428 C CA . ILE A 1 572 ? 40.363 -36.982 41.220 1.00 50.02 569 ILE A CA 1
ATOM 4429 C C . ILE A 1 572 ? 40.499 -36.808 39.710 1.00 48.16 569 ILE A C 1
ATOM 4430 O O . ILE A 1 572 ? 41.286 -35.992 39.239 1.00 47.35 569 ILE A O 1
ATOM 4435 N N . GLN A 1 573 ? 39.746 -37.602 38.957 1.00 46.16 570 GLN A N 1
ATOM 4436 C CA . GLN A 1 573 ? 39.738 -37.511 37.505 1.00 43.57 570 GLN A CA 1
ATOM 4437 C C . GLN A 1 573 ? 38.287 -37.761 37.110 1.00 42.10 570 GLN A C 1
ATOM 4438 O O . GLN A 1 573 ? 37.884 -38.883 36.794 1.00 41.62 570 GLN A O 1
ATOM 4444 N N . SER A 1 574 ? 37.510 -36.687 37.151 1.00 39.57 571 SER A N 1
ATOM 4445 C CA . SER A 1 574 ? 36.083 -36.717 36.867 1.00 39.05 571 SER A CA 1
ATOM 4446 C C . SER A 1 574 ? 35.679 -35.772 35.749 1.00 38.78 571 SER A C 1
ATOM 4447 O O . SER A 1 574 ? 36.209 -34.672 35.653 1.00 37.85 571 SER A O 1
ATOM 4450 N N . LYS A 1 575 ? 34.739 -36.201 34.906 1.00 40.26 572 LYS A N 1
ATOM 4451 C CA . LYS A 1 575 ? 34.271 -35.355 33.809 1.00 41.14 572 LYS A CA 1
ATOM 4452 C C . LYS A 1 575 ? 33.442 -34.207 34.353 1.00 41.39 572 LYS A C 1
ATOM 4453 O O . LYS A 1 575 ? 33.421 -33.126 33.771 1.00 42.53 572 LYS A O 1
ATOM 4459 N N . MET A 1 576 ? 32.753 -34.437 35.465 1.00 39.21 573 MET A N 1
ATOM 4460 C CA . MET A 1 576 ? 31.941 -33.384 36.046 1.00 40.92 573 MET A CA 1
ATOM 4461 C C . MET A 1 576 ? 32.853 -32.290 36.602 1.00 42.95 573 MET A C 1
ATOM 4462 O O . MET A 1 576 ? 32.596 -31.091 36.419 1.00 40.25 573 MET A O 1
ATOM 4467 N N . VAL A 1 577 ? 33.911 -32.722 37.287 1.00 42.99 574 VAL A N 1
ATOM 4468 C CA . VAL A 1 577 ? 34.878 -31.812 37.884 1.00 45.78 574 VAL A CA 1
ATOM 4469 C C . VAL A 1 577 ? 35.634 -31.060 36.791 1.00 47.32 574 VAL A C 1
ATOM 4470 O O . VAL A 1 577 ? 35.729 -29.828 36.810 1.00 49.13 574 VAL A O 1
ATOM 4474 N N . SER A 1 578 ? 36.159 -31.811 35.833 1.00 47.36 575 SER A N 1
ATOM 4475 C CA . SER A 1 578 ? 36.916 -31.239 34.732 1.00 48.81 575 SER A CA 1
ATOM 4476 C C . SER A 1 578 ? 36.131 -30.151 34.001 1.00 49.22 575 SER A C 1
ATOM 4477 O O . SER A 1 578 ? 36.693 -29.128 33.620 1.00 51.36 575 SER A O 1
ATOM 4480 N N . ARG A 1 579 ? 34.832 -30.356 33.812 1.00 46.92 576 ARG A N 1
ATOM 4481 C CA . ARG A 1 579 ? 34.041 -29.358 33.116 1.00 46.01 576 ARG A CA 1
ATOM 4482 C C . ARG A 1 579 ? 33.760 -28.141 33.995 1.00 46.08 576 ARG A C 1
ATOM 4483 O O . ARG A 1 579 ? 33.637 -27.022 33.489 1.00 44.35 576 ARG A O 1
ATOM 4491 N N . ALA A 1 580 ? 33.658 -28.350 35.305 1.00 44.95 577 ALA A N 1
ATOM 4492 C CA . ALA A 1 580 ? 33.411 -27.233 36.209 1.00 45.44 577 ALA A CA 1
ATOM 4493 C C . ALA A 1 580 ? 34.664 -26.368 36.208 1.00 46.06 577 ALA A C 1
ATOM 4494 O O . ALA A 1 580 ? 34.587 -25.144 36.300 1.00 46.45 577 ALA A O 1
ATOM 4496 N N . VAL A 1 581 ? 35.819 -27.017 36.106 1.00 45.31 578 VAL A N 1
ATOM 4497 C CA . VAL A 1 581 ? 37.084 -26.309 36.078 1.00 45.05 578 VAL A CA 1
ATOM 4498 C C . VAL A 1 581 ? 37.178 -25.568 34.752 1.00 47.23 578 VAL A C 1
ATOM 4499 O O . VAL A 1 581 ? 37.650 -24.433 34.693 1.00 48.36 578 VAL A O 1
ATOM 4503 N N . GLU A 1 582 ? 36.706 -26.210 33.691 1.00 48.75 579 GLU A N 1
ATOM 4504 C CA . GLU A 1 582 ? 36.741 -25.608 32.367 1.00 49.62 579 GLU A CA 1
ATOM 4505 C C . GLU A 1 582 ? 35.829 -24.395 32.363 1.00 48.88 579 GLU A C 1
ATOM 4506 O O . GLU A 1 582 ? 36.136 -23.386 31.743 1.00 50.67 579 GLU A O 1
ATOM 4512 N N . SER A 1 583 ? 34.708 -24.493 33.065 1.00 48.94 580 SER A N 1
ATOM 4513 C CA . SER A 1 583 ? 33.772 -23.382 33.136 1.00 48.71 580 SER A CA 1
ATOM 4514 C C . SER A 1 583 ? 34.390 -22.178 33.827 1.00 47.86 580 SER A C 1
ATOM 4515 O O . SER A 1 583 ? 34.146 -21.042 33.424 1.00 47.07 580 SER A O 1
ATOM 4518 N N . SER A 1 584 ? 35.169 -22.422 34.879 1.00 45.57 581 SER A N 1
ATOM 4519 C CA . SER A 1 584 ? 35.814 -21.332 35.594 1.00 46.34 581 SER A CA 1
ATOM 4520 C C . SER A 1 584 ? 36.834 -20.669 34.679 1.00 46.32 581 SER A C 1
ATOM 4521 O O . SER A 1 584 ? 36.893 -19.447 34.576 1.00 46.92 581 SER A O 1
ATOM 4524 N N . GLN A 1 585 ? 37.630 -21.491 34.011 1.00 44.90 582 GLN A N 1
ATOM 4525 C CA . GLN A 1 585 ? 38.645 -20.999 33.101 1.00 45.61 582 GLN A CA 1
ATOM 4526 C C . GLN A 1 585 ? 38.034 -20.107 32.017 1.00 44.90 582 GLN A C 1
ATOM 4527 O O . GLN A 1 585 ? 38.573 -19.044 31.712 1.00 43.78 582 GLN A O 1
ATOM 4533 N N . LYS A 1 586 ? 36.911 -20.530 31.442 1.00 44.37 583 LYS A N 1
ATOM 4534 C CA . LYS A 1 586 ? 36.254 -19.731 30.408 1.00 45.30 583 LYS A CA 1
ATOM 4535 C C . LYS A 1 586 ? 35.806 -18.400 30.999 1.00 43.48 583 LYS A C 1
ATOM 4536 O O . LYS A 1 586 ? 35.848 -17.372 30.327 1.00 40.02 583 LYS A O 1
ATOM 4542 N N . ARG A 1 587 ? 35.376 -18.429 32.258 1.00 43.47 584 ARG A N 1
ATOM 4543 C CA . ARG A 1 587 ? 34.934 -17.219 32.937 1.00 45.42 584 ARG A CA 1
ATOM 4544 C C . ARG A 1 587 ? 36.131 -16.317 33.230 1.00 43.36 584 ARG A C 1
ATOM 4545 O O . ARG A 1 587 ? 36.012 -15.091 33.189 1.00 43.06 584 ARG A O 1
ATOM 4553 N N . VAL A 1 588 ? 37.273 -16.926 33.535 1.00 40.25 585 VAL A N 1
ATOM 4554 C CA . VAL A 1 588 ? 38.487 -16.162 33.794 1.00 41.60 585 VAL A CA 1
ATOM 4555 C C . VAL A 1 588 ? 38.898 -15.445 32.503 1.00 41.18 585 VAL A C 1
ATOM 4556 O O . VAL A 1 588 ? 39.321 -14.287 32.539 1.00 41.44 585 VAL A O 1
ATOM 4560 N N . GLU A 1 589 ? 38.770 -16.143 31.374 1.00 40.07 586 GLU A N 1
ATOM 4561 C CA . GLU A 1 589 ? 39.111 -15.590 30.068 1.00 39.52 586 GLU A CA 1
ATOM 4562 C C . GLU A 1 589 ? 38.094 -14.515 29.705 1.00 40.57 586 GLU A C 1
ATOM 4563 O O . GLU A 1 589 ? 38.428 -13.519 29.060 1.00 40.33 586 GLU A O 1
ATOM 4569 N N . GLY A 1 590 ? 36.853 -14.717 30.137 1.00 39.62 587 GLY A N 1
ATOM 4570 C CA . GLY A 1 590 ? 35.805 -13.756 29.853 1.00 39.11 587 GLY A CA 1
ATOM 4571 C C . GLY A 1 590 ? 36.117 -12.423 30.509 1.00 41.53 587 GLY A C 1
ATOM 4572 O O . GLY A 1 590 ? 36.006 -11.367 29.879 1.00 40.61 587 GLY A O 1
ATOM 4573 N N . ASN A 1 591 ? 36.520 -12.469 31.775 1.00 41.86 588 ASN A N 1
ATOM 4574 C CA . ASN A 1 591 ? 36.846 -11.255 32.503 1.00 44.61 588 ASN A CA 1
ATOM 4575 C C . ASN A 1 591 ? 38.103 -10.584 31.961 1.00 42.81 588 ASN A C 1
ATOM 4576 O O . ASN A 1 591 ? 38.162 -9.362 31.885 1.00 43.28 588 ASN A O 1
ATOM 4581 N N . ASN A 1 592 ? 39.107 -11.377 31.597 1.00 41.86 589 ASN A N 1
ATOM 4582 C CA . ASN A 1 592 ? 40.340 -10.810 31.069 1.00 40.61 589 ASN A CA 1
ATOM 4583 C C . ASN A 1 592 ? 40.045 -10.073 29.770 1.00 39.50 589 ASN A C 1
ATOM 4584 O O . ASN A 1 592 ? 40.644 -9.041 29.491 1.00 40.06 589 ASN A O 1
ATOM 4589 N N . PHE A 1 593 ? 39.107 -10.595 28.993 1.00 37.64 590 PHE A N 1
ATOM 4590 C CA . PHE A 1 593 ? 38.726 -9.974 27.740 1.00 39.82 590 PHE A CA 1
ATOM 4591 C C . PHE A 1 593 ? 37.981 -8.653 27.984 1.00 41.17 590 PHE A C 1
ATOM 4592 O O . PHE A 1 593 ? 38.173 -7.674 27.244 1.00 39.22 590 PHE A O 1
ATOM 4600 N N . ASP A 1 594 ? 37.135 -8.628 29.016 1.00 41.04 591 ASP A N 1
ATOM 4601 C CA . ASP A 1 594 ? 36.386 -7.416 29.364 1.00 42.45 591 ASP A CA 1
ATOM 4602 C C . ASP A 1 594 ? 37.372 -6.329 29.767 1.00 40.77 591 ASP A C 1
ATOM 4603 O O . ASP A 1 594 ? 37.213 -5.168 29.397 1.00 42.61 591 ASP A O 1
ATOM 4608 N N . SER A 1 595 ? 38.377 -6.709 30.547 1.00 40.71 592 SER A N 1
ATOM 4609 C CA . SER A 1 595 ? 39.402 -5.766 30.977 1.00 43.03 592 SER A CA 1
ATOM 4610 C C . SER A 1 595 ? 40.111 -5.189 29.752 1.00 42.01 592 SER A C 1
ATOM 4611 O O . SER A 1 595 ? 40.275 -3.972 29.642 1.00 40.74 592 SER A O 1
ATOM 4614 N N . ARG A 1 596 ? 40.535 -6.076 28.848 1.00 38.79 593 ARG A N 1
ATOM 4615 C CA . ARG A 1 596 ? 41.238 -5.664 27.639 1.00 39.65 593 ARG A CA 1
ATOM 4616 C C . ARG A 1 596 ? 40.433 -4.634 26.885 1.00 38.53 593 ARG A C 1
ATOM 4617 O O . ARG A 1 596 ? 40.956 -3.593 26.519 1.00 37.13 593 ARG A O 1
ATOM 4625 N N . LYS A 1 597 ? 39.161 -4.943 26.658 1.00 39.33 594 LYS A N 1
ATOM 4626 C CA . LYS A 1 597 ? 38.261 -4.057 25.945 1.00 42.63 594 LYS A CA 1
ATOM 4627 C C . LYS A 1 597 ? 38.117 -2.715 26.676 1.00 44.04 594 LYS A C 1
ATOM 4628 O O . LYS A 1 597 ? 37.917 -1.674 26.054 1.00 44.30 594 LYS A O 1
ATOM 4634 N N . GLN A 1 598 ? 38.221 -2.738 27.998 1.00 43.73 595 GLN A N 1
ATOM 4635 C CA . GLN A 1 598 ? 38.125 -1.507 28.768 1.00 44.81 595 GLN A CA 1
ATOM 4636 C C . GLN A 1 598 ? 39.396 -0.683 28.538 1.00 43.12 595 GLN A C 1
ATOM 4637 O O . GLN A 1 598 ? 39.327 0.505 28.227 1.00 43.71 595 GLN A O 1
ATOM 4643 N N . LEU A 1 599 ? 40.552 -1.330 28.679 1.00 41.10 596 LEU A N 1
ATOM 4644 C CA . LEU A 1 599 ? 41.840 -0.679 28.481 1.00 39.71 596 LEU A CA 1
ATOM 4645 C C . LEU A 1 599 ? 42.017 -0.164 27.039 1.00 39.49 596 LEU A C 1
ATOM 4646 O O . LEU A 1 599 ? 42.752 0.790 26.804 1.00 39.57 596 LEU A O 1
ATOM 4651 N N . LEU A 1 600 ? 41.333 -0.796 26.091 1.00 36.67 597 LEU A N 1
ATOM 4652 C CA . LEU A 1 600 ? 41.392 -0.408 24.693 1.00 37.75 597 LEU A CA 1
ATOM 4653 C C . LEU A 1 600 ? 40.765 0.966 24.470 1.00 37.91 597 LEU A C 1
ATOM 4654 O O . LEU A 1 600 ? 41.282 1.771 23.689 1.00 33.89 597 LEU A O 1
ATOM 4659 N N . GLN A 1 601 ? 39.656 1.224 25.161 1.00 38.08 598 GLN A N 1
ATOM 4660 C CA . GLN A 1 601 ? 38.945 2.490 25.039 1.00 38.78 598 GLN A CA 1
ATOM 4661 C C . GLN A 1 601 ? 39.773 3.636 25.613 1.00 37.89 598 GLN A C 1
ATOM 4662 O O . GLN A 1 601 ? 39.748 4.746 25.085 1.00 38.92 598 GLN A O 1
ATOM 4668 N N . TYR A 1 602 ? 40.500 3.373 26.695 1.00 34.67 599 TYR A N 1
ATOM 4669 C CA . TYR A 1 602 ? 41.361 4.394 27.284 1.00 33.00 599 TYR A CA 1
ATOM 4670 C C . TYR A 1 602 ? 42.618 4.598 26.413 1.00 34.29 599 TYR A C 1
ATOM 4671 O O . TYR A 1 602 ? 43.024 5.737 26.164 1.00 35.08 599 TYR A O 1
ATOM 4680 N N . ASP A 1 603 ? 43.225 3.500 25.957 1.00 31.03 600 ASP A N 1
ATOM 4681 C CA . ASP A 1 603 ? 44.417 3.558 25.103 1.00 33.60 600 ASP A CA 1
ATOM 4682 C C . ASP A 1 603 ? 44.121 4.306 23.800 1.00 33.35 600 ASP A C 1
ATOM 4683 O O . ASP A 1 603 ? 44.958 5.044 23.298 1.00 32.51 600 ASP A O 1
ATOM 4688 N N . ASP A 1 604 ? 42.922 4.116 23.262 1.00 35.02 601 ASP A N 1
ATOM 4689 C CA . ASP A 1 604 ? 42.537 4.766 22.015 1.00 35.04 601 ASP A CA 1
ATOM 4690 C C . ASP A 1 604 ? 42.627 6.298 22.013 1.00 35.07 601 ASP A C 1
ATOM 4691 O O . ASP A 1 604 ? 42.808 6.901 20.958 1.00 34.16 601 ASP A O 1
ATOM 4696 N N . VAL A 1 605 ? 42.513 6.926 23.180 1.00 32.60 602 VAL A N 1
ATOM 4697 C CA . VAL A 1 605 ? 42.585 8.380 23.252 1.00 30.80 602 VAL A CA 1
ATOM 4698 C C . VAL A 1 605 ? 43.966 8.889 22.855 1.00 32.32 602 VAL A C 1
ATOM 4699 O O . VAL A 1 605 ? 44.101 9.641 21.885 1.00 31.38 602 VAL A O 1
ATOM 4703 N N . LEU A 1 606 ? 45.001 8.490 23.588 1.00 29.82 603 LEU A N 1
ATOM 4704 C CA . LEU A 1 606 ? 46.324 8.950 23.231 1.00 29.40 603 LEU A CA 1
ATOM 4705 C C . LEU A 1 606 ? 46.712 8.398 21.858 1.00 31.78 603 LEU A C 1
ATOM 4706 O O . LEU A 1 606 ? 47.456 9.045 21.120 1.00 31.10 603 LEU A O 1
ATOM 4711 N N . ARG A 1 607 ? 46.215 7.213 21.507 1.00 31.87 604 ARG A N 1
ATOM 4712 C CA . ARG A 1 607 ? 46.562 6.629 20.213 1.00 33.93 604 ARG A CA 1
ATOM 4713 C C . ARG A 1 607 ? 46.209 7.532 19.034 1.00 32.23 604 ARG A C 1
ATOM 4714 O O . ARG A 1 607 ? 47.040 7.794 18.186 1.00 34.22 604 ARG A O 1
ATOM 4722 N N . GLN A 1 608 ? 44.964 7.982 18.981 1.00 33.21 605 GLN A N 1
ATOM 4723 C CA . GLN A 1 608 ? 44.499 8.832 17.886 1.00 35.79 605 GLN A CA 1
ATOM 4724 C C . GLN A 1 608 ? 45.234 10.168 17.848 1.00 34.86 605 GLN A C 1
ATOM 4725 O O . GLN A 1 608 ? 45.563 10.680 16.777 1.00 34.30 605 GLN A O 1
ATOM 4731 N N . GLN A 1 609 ? 45.488 10.725 19.022 1.00 32.92 606 GLN A N 1
ATOM 4732 C CA . GLN A 1 609 ? 46.214 11.973 19.106 1.00 34.23 606 GLN A CA 1
ATOM 4733 C C . GLN A 1 609 ? 47.635 11.802 18.559 1.00 36.17 606 GLN A C 1
ATOM 4734 O O . GLN A 1 609 ? 48.152 12.688 17.872 1.00 33.54 606 GLN A O 1
ATOM 4740 N N . ARG A 1 610 ? 48.257 10.657 18.839 1.00 35.12 607 ARG A N 1
ATOM 4741 C CA . ARG A 1 610 ? 49.609 10.418 18.349 1.00 37.34 607 ARG A CA 1
ATOM 4742 C C . ARG A 1 610 ? 49.642 10.275 16.816 1.00 37.86 607 ARG A C 1
ATOM 4743 O O . ARG A 1 610 ? 50.495 10.865 16.145 1.00 38.03 607 ARG A O 1
ATOM 4751 N N . GLU A 1 611 ? 48.720 9.489 16.271 1.00 37.23 608 GLU A N 1
ATOM 4752 C CA . GLU A 1 611 ? 48.656 9.287 14.828 1.00 38.53 608 GLU A CA 1
ATOM 4753 C C . GLU A 1 611 ? 48.484 10.641 14.154 1.00 38.03 608 GLU A C 1
ATOM 4754 O O . GLU A 1 611 ? 49.103 10.900 13.131 1.00 38.90 608 GLU A O 1
ATOM 4760 N N . VAL A 1 612 ? 47.652 11.502 14.735 1.00 37.34 609 VAL A N 1
ATOM 4761 C CA . VAL A 1 612 ? 47.424 12.831 14.183 1.00 39.25 609 VAL A CA 1
ATOM 4762 C C . VAL A 1 612 ? 48.689 13.684 14.263 1.00 40.94 609 VAL A C 1
ATOM 4763 O O . VAL A 1 612 ? 49.125 14.239 13.255 1.00 41.04 609 VAL A O 1
ATOM 4767 N N . ILE A 1 613 ? 49.277 13.783 15.455 1.00 41.83 610 ILE A N 1
ATOM 4768 C CA . ILE A 1 613 ? 50.492 14.565 15.647 1.00 42.00 610 ILE A CA 1
ATOM 4769 C C . ILE A 1 613 ? 51.608 14.098 14.705 1.00 42.28 610 ILE A C 1
ATOM 4770 O O . ILE A 1 613 ? 52.224 14.907 14.019 1.00 42.92 610 ILE A O 1
ATOM 4775 N N . TYR A 1 614 ? 51.872 12.796 14.677 1.00 40.21 611 TYR A N 1
ATOM 4776 C CA . TYR A 1 614 ? 52.916 12.274 13.805 1.00 39.60 611 TYR A CA 1
ATOM 4777 C C . TYR A 1 614 ? 52.623 12.569 12.342 1.00 41.46 611 TYR A C 1
ATOM 4778 O O . TYR A 1 614 ? 53.532 12.861 11.573 1.00 40.40 611 TYR A O 1
ATOM 4787 N N . LYS A 1 615 ? 51.354 12.499 11.961 1.00 42.73 612 LYS A N 1
ATOM 4788 C CA . LYS A 1 615 ? 50.985 12.775 10.583 1.00 46.05 612 LYS A CA 1
ATOM 4789 C C . LYS A 1 615 ? 51.354 14.224 10.259 1.00 45.78 612 LYS A C 1
ATOM 4790 O O . LYS A 1 615 ? 51.895 14.512 9.195 1.00 45.30 612 LYS A O 1
ATOM 4796 N N . GLN A 1 616 ? 51.063 15.125 11.191 1.00 44.72 613 GLN A N 1
ATOM 4797 C CA . GLN A 1 616 ? 51.355 16.538 11.007 1.00 47.08 613 GLN A CA 1
ATOM 4798 C C . GLN A 1 616 ? 52.853 16.810 10.988 1.00 47.32 613 GLN A C 1
ATOM 4799 O O . GLN A 1 616 ? 53.341 17.545 10.136 1.00 47.30 613 GLN A O 1
ATOM 4805 N N . ARG A 1 617 ? 53.578 16.213 11.930 1.00 48.06 614 ARG A N 1
ATOM 4806 C CA . ARG A 1 617 ? 55.022 16.393 12.009 1.00 48.14 614 ARG A CA 1
ATOM 4807 C C . ARG A 1 617 ? 55.679 15.970 10.693 1.00 48.82 614 ARG A C 1
ATOM 4808 O O . ARG A 1 617 ? 56.574 16.657 10.184 1.00 46.64 614 ARG A O 1
ATOM 4816 N N . PHE A 1 618 ? 55.236 14.848 10.135 1.00 49.26 615 PHE A N 1
ATOM 4817 C CA . PHE A 1 618 ? 55.829 14.395 8.891 1.00 53.42 615 PHE A CA 1
ATOM 4818 C C . PHE A 1 618 ? 55.685 15.462 7.821 1.00 55.42 615 PHE A C 1
ATOM 4819 O O . PHE A 1 618 ? 56.615 15.711 7.061 1.00 55.21 615 PHE A O 1
ATOM 4827 N N . GLU A 1 619 ? 54.515 16.084 7.759 1.00 58.64 616 GLU A N 1
ATOM 4828 C CA . GLU A 1 619 ? 54.282 17.135 6.780 1.00 61.64 616 GLU A CA 1
ATOM 4829 C C . GLU A 1 619 ? 55.258 18.286 6.986 1.00 62.22 616 GLU A C 1
ATOM 4830 O O . GLU A 1 619 ? 55.795 18.819 6.018 1.00 62.90 616 GLU A O 1
ATOM 4836 N N . VAL A 1 620 ? 55.498 18.666 8.241 1.00 62.39 617 VAL A N 1
ATOM 4837 C CA . VAL A 1 620 ? 56.439 19.746 8.525 1.00 62.55 617 VAL A CA 1
ATOM 4838 C C . VAL A 1 620 ? 57.808 19.375 7.956 1.00 64.29 617 VAL A C 1
ATOM 4839 O O . VAL A 1 620 ? 58.458 20.183 7.301 1.00 65.09 617 VAL A O 1
ATOM 4843 N N . ILE A 1 621 ? 58.233 18.142 8.204 1.00 65.76 618 ILE A N 1
ATOM 4844 C CA . ILE A 1 621 ? 59.513 17.652 7.708 1.00 67.27 618 ILE A CA 1
ATOM 4845 C C . ILE A 1 621 ? 59.515 17.568 6.184 1.00 68.42 618 ILE A C 1
ATOM 4846 O O . ILE A 1 621 ? 60.522 17.845 5.532 1.00 67.83 618 ILE A O 1
ATOM 4851 N N . ASP A 1 622 ? 58.375 17.183 5.627 1.00 69.79 619 ASP A N 1
ATOM 4852 C CA . ASP A 1 622 ? 58.234 17.023 4.187 1.00 72.37 619 ASP A CA 1
ATOM 4853 C C . ASP A 1 622 ? 57.715 18.284 3.505 1.00 74.21 619 ASP A C 1
ATOM 4854 O O . ASP A 1 622 ? 57.016 18.210 2.497 1.00 74.94 619 ASP A O 1
ATOM 4859 N N . SER A 1 623 ? 58.057 19.442 4.055 1.00 75.64 620 SER A N 1
ATOM 4860 C CA . SER A 1 623 ? 57.616 20.705 3.482 1.00 77.38 620 SER A CA 1
ATOM 4861 C C . SER A 1 623 ? 58.802 21.598 3.160 1.00 79.16 620 SER A C 1
ATOM 4862 O O . SER A 1 623 ? 59.793 21.610 3.889 1.00 79.56 620 SER A O 1
ATOM 4865 N N . GLU A 1 624 ? 58.697 22.343 2.064 1.00 80.68 621 GLU A N 1
ATOM 4866 C CA . GLU A 1 624 ? 59.762 23.252 1.660 1.00 82.45 621 GLU A CA 1
ATOM 4867 C C . GLU A 1 624 ? 59.458 24.660 2.165 1.00 82.91 621 GLU A C 1
ATOM 4868 O O . GLU A 1 624 ? 60.305 25.302 2.790 1.00 83.39 621 GLU A O 1
ATOM 4874 N N . ASN A 1 625 ? 58.245 25.135 1.898 1.00 83.49 622 ASN A N 1
ATOM 4875 C CA . ASN A 1 625 ? 57.832 26.458 2.352 1.00 83.55 622 ASN A CA 1
ATOM 4876 C C . ASN A 1 625 ? 56.876 26.266 3.523 1.00 82.90 622 ASN A C 1
ATOM 4877 O O . ASN A 1 625 ? 55.827 25.635 3.385 1.00 81.79 622 ASN A O 1
ATOM 4882 N N . LEU A 1 626 ? 57.238 26.825 4.671 1.00 82.27 623 LEU A N 1
ATOM 4883 C CA . LEU A 1 626 ? 56.426 26.678 5.868 1.00 81.13 623 LEU A CA 1
ATOM 4884 C C . LEU A 1 626 ? 55.845 27.995 6.373 1.00 80.30 623 LEU A C 1
ATOM 4885 O O . LEU A 1 626 ? 54.994 28.000 7.263 1.00 79.70 623 LEU A O 1
ATOM 4890 N N . ARG A 1 627 ? 56.293 29.108 5.797 1.00 80.02 624 ARG A N 1
ATOM 4891 C CA . ARG A 1 627 ? 55.832 30.427 6.232 1.00 79.00 624 ARG A CA 1
ATOM 4892 C C . ARG A 1 627 ? 54.319 30.558 6.368 1.00 76.79 624 ARG A C 1
ATOM 4893 O O . ARG A 1 627 ? 53.825 31.108 7.351 1.00 75.68 624 ARG A O 1
ATOM 4901 N N . GLU A 1 628 ? 53.580 30.071 5.380 1.00 75.70 625 GLU A N 1
ATOM 4902 C CA . GLU A 1 628 ? 52.129 30.148 5.443 1.00 74.47 625 GLU A CA 1
ATOM 4903 C C . GLU A 1 628 ? 51.665 29.533 6.755 1.00 73.23 625 GLU A C 1
ATOM 4904 O O . GLU A 1 628 ? 50.906 30.144 7.511 1.00 72.16 625 GLU A O 1
ATOM 4910 N N . ILE A 1 629 ? 52.140 28.321 7.022 1.00 70.87 626 ILE A N 1
ATOM 4911 C CA . ILE A 1 629 ? 51.782 27.612 8.238 1.00 68.45 626 ILE A CA 1
ATOM 4912 C C . ILE A 1 629 ? 52.167 28.409 9.479 1.00 66.48 626 ILE A C 1
ATOM 4913 O O . ILE A 1 629 ? 51.377 28.529 10.414 1.00 66.28 626 ILE A O 1
ATOM 4918 N N . VAL A 1 630 ? 53.373 28.964 9.482 1.00 64.20 627 VAL A N 1
ATOM 4919 C CA . VAL A 1 630 ? 53.834 29.749 10.624 1.00 63.67 627 VAL A CA 1
ATOM 4920 C C . VAL A 1 630 ? 53.015 31.033 10.802 1.00 62.91 627 VAL A C 1
ATOM 4921 O O . VAL A 1 630 ? 52.643 31.390 11.923 1.00 60.99 627 VAL A O 1
ATOM 4925 N N . GLU A 1 631 ? 52.734 31.724 9.699 1.00 63.42 628 GLU A N 1
ATOM 4926 C CA . GLU A 1 631 ? 51.949 32.955 9.765 1.00 63.02 628 GLU A CA 1
ATOM 4927 C C . GLU A 1 631 ? 50.598 32.665 10.408 1.00 62.26 628 GLU A C 1
ATOM 4928 O O . GLU A 1 631 ? 50.136 33.415 11.270 1.00 62.20 628 GLU A O 1
ATOM 4934 N N . ASN A 1 632 ? 49.972 31.568 9.989 1.00 61.42 629 ASN A N 1
ATOM 4935 C CA . ASN A 1 632 ? 48.675 31.170 10.531 1.00 61.20 629 ASN A CA 1
ATOM 4936 C C . ASN A 1 632 ? 48.753 30.936 12.033 1.00 59.91 629 ASN A C 1
ATOM 4937 O O . ASN A 1 632 ? 47.852 31.323 12.773 1.00 59.60 629 ASN A O 1
ATOM 4942 N N . MET A 1 633 ? 49.833 30.298 12.475 1.00 59.01 630 MET A N 1
ATOM 4943 C CA . MET A 1 633 ? 50.025 30.012 13.888 1.00 59.12 630 MET A CA 1
ATOM 4944 C C . MET A 1 633 ? 50.170 31.300 14.685 1.00 59.99 630 MET A C 1
ATOM 4945 O O . MET A 1 633 ? 49.738 31.382 15.835 1.00 59.04 630 MET A O 1
ATOM 4950 N N . ILE A 1 634 ? 50.779 32.308 14.070 1.00 61.38 631 ILE A N 1
ATOM 4951 C CA . ILE A 1 634 ? 50.951 33.602 14.729 1.00 61.84 631 ILE A CA 1
ATOM 4952 C C . ILE A 1 634 ? 49.568 34.237 14.824 1.00 61.90 631 ILE A C 1
ATOM 4953 O O . ILE A 1 634 ? 49.160 34.732 15.877 1.00 61.01 631 ILE A O 1
ATOM 4958 N N . LYS A 1 635 ? 48.851 34.207 13.706 1.00 62.48 632 LYS A N 1
ATOM 4959 C CA . LYS A 1 635 ? 47.499 34.747 13.637 1.00 63.78 632 LYS A CA 1
ATOM 4960 C C . LYS A 1 635 ? 46.698 34.239 14.828 1.00 62.40 632 LYS A C 1
ATOM 4961 O O . LYS A 1 635 ? 46.275 35.015 15.687 1.00 62.46 632 LYS A O 1
ATOM 4967 N N . SER A 1 636 ? 46.503 32.921 14.858 1.00 61.35 633 SER A N 1
ATOM 4968 C CA . SER A 1 636 ? 45.755 32.243 15.914 1.00 59.90 633 SER A CA 1
ATOM 4969 C C . SER A 1 636 ? 46.266 32.631 17.295 1.00 59.04 633 SER A C 1
ATOM 4970 O O . SER A 1 636 ? 45.488 32.923 18.202 1.00 57.08 633 SER A O 1
ATOM 4973 N N . SER A 1 637 ? 47.582 32.624 17.446 1.00 59.02 634 SER A N 1
ATOM 4974 C CA . SER A 1 637 ? 48.202 32.983 18.711 1.00 62.13 634 SER A CA 1
ATOM 4975 C C . SER A 1 637 ? 47.816 34.408 19.131 1.00 62.81 634 SER A C 1
ATOM 4976 O O . SER A 1 637 ? 47.435 34.650 20.279 1.00 62.46 634 SER A O 1
ATOM 4979 N N . LEU A 1 638 ? 47.918 35.346 18.191 1.00 64.27 635 LEU A N 1
ATOM 4980 C CA . LEU A 1 638 ? 47.585 36.748 18.446 1.00 64.30 635 LEU A CA 1
ATOM 4981 C C . LEU A 1 638 ? 46.102 36.922 18.772 1.00 64.23 635 LEU A C 1
ATOM 4982 O O . LEU A 1 638 ? 45.738 37.671 19.682 1.00 64.00 635 LEU A O 1
ATOM 4987 N N . GLU A 1 639 ? 45.248 36.225 18.029 1.00 63.29 636 GLU A N 1
ATOM 4988 C CA . GLU A 1 639 ? 43.813 36.305 18.257 1.00 62.88 636 GLU A CA 1
ATOM 4989 C C . GLU A 1 639 ? 43.459 35.972 19.706 1.00 62.86 636 GLU A C 1
ATOM 4990 O O . GLU A 1 63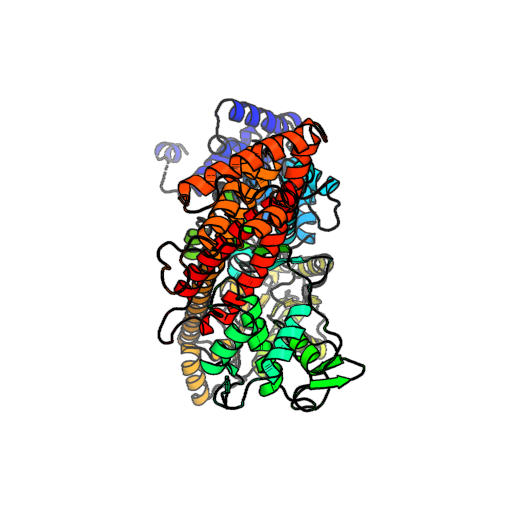9 ? 42.597 36.623 20.303 1.00 61.37 636 GLU A O 1
ATOM 4996 N N . ARG A 1 640 ? 44.117 34.955 20.265 1.00 61.91 637 ARG A N 1
ATOM 4997 C CA . ARG A 1 640 ? 43.873 34.562 21.652 1.00 61.52 637 ARG A CA 1
ATOM 4998 C C . ARG A 1 640 ? 44.388 35.662 22.581 1.00 62.90 637 ARG A C 1
ATOM 4999 O O . ARG A 1 640 ? 43.783 35.955 23.612 1.00 61.61 637 ARG A O 1
ATOM 5007 N N . ALA A 1 641 ? 45.508 36.271 22.208 1.00 65.75 638 ALA A N 1
ATOM 5008 C CA . ALA A 1 641 ? 46.098 37.342 23.008 1.00 69.65 638 ALA A CA 1
ATOM 5009 C C . ALA A 1 641 ? 45.173 38.561 23.053 1.00 71.94 638 ALA A C 1
ATOM 5010 O O . ALA A 1 641 ? 44.953 39.155 24.113 1.00 71.87 638 ALA A O 1
ATOM 5012 N N . ILE A 1 642 ? 44.630 38.926 21.898 1.00 74.93 639 ILE A N 1
ATOM 5013 C CA . ILE A 1 642 ? 43.730 40.070 21.813 1.00 77.38 639 ILE A CA 1
ATOM 5014 C C . ILE A 1 642 ? 42.449 39.772 22.588 1.00 79.63 639 ILE A C 1
ATOM 5015 O O . ILE A 1 642 ? 42.021 40.566 23.428 1.00 79.60 639 ILE A O 1
ATOM 5020 N N . ALA A 1 643 ? 41.847 38.620 22.301 1.00 81.79 640 ALA A N 1
ATOM 5021 C CA . ALA A 1 643 ? 40.618 38.206 22.967 1.00 84.66 640 ALA A CA 1
ATOM 5022 C C . ALA A 1 643 ? 40.824 38.210 24.476 1.00 87.19 640 ALA A C 1
ATOM 5023 O O . ALA A 1 643 ? 39.914 38.530 25.242 1.00 86.81 640 ALA A O 1
ATOM 5025 N N . ALA A 1 644 ? 42.034 37.853 24.893 1.00 90.72 641 ALA A N 1
ATOM 5026 C CA . ALA A 1 644 ? 42.376 37.812 26.307 1.00 94.22 641 ALA A CA 1
ATOM 5027 C C . ALA A 1 644 ? 42.215 39.191 26.930 1.00 96.91 641 ALA A C 1
ATOM 5028 O O . ALA A 1 644 ? 41.737 39.324 28.057 1.00 96.64 641 ALA A O 1
ATOM 5030 N N . TYR A 1 645 ? 42.613 40.219 26.187 1.00 100.32 642 TYR A N 1
ATOM 5031 C CA . TYR A 1 645 ? 42.518 41.585 26.678 1.00 103.69 642 TYR A CA 1
ATOM 5032 C C . TYR A 1 645 ? 41.406 42.411 26.034 1.00 105.30 642 TYR A C 1
ATOM 5033 O O . TYR A 1 645 ? 41.517 43.629 25.910 1.00 105.92 642 TYR A O 1
ATOM 5042 N N . THR A 1 646 ? 40.333 41.740 25.627 1.00 107.01 643 THR A N 1
ATOM 5043 C CA . THR A 1 646 ? 39.186 42.411 25.024 1.00 108.40 643 THR A CA 1
ATOM 5044 C C . THR A 1 646 ? 37.915 41.720 25.507 1.00 109.96 643 THR A C 1
ATOM 5045 O O . THR A 1 646 ? 37.104 41.255 24.704 1.00 109.74 643 THR A O 1
ATOM 5049 N N . PRO A 1 647 ? 37.730 41.645 26.838 1.00 111.60 644 PRO A N 1
ATOM 5050 C CA . PRO A 1 647 ? 36.565 41.012 27.461 1.00 113.14 644 PRO A CA 1
ATOM 5051 C C . PRO A 1 647 ? 35.263 41.289 26.718 1.00 114.84 644 PRO A C 1
ATOM 5052 O O . PRO A 1 647 ? 34.685 42.371 26.825 1.00 114.86 644 PRO A O 1
ATOM 5056 N N . ARG A 1 648 ? 34.814 40.285 25.971 1.00 116.97 645 ARG A N 1
ATOM 5057 C CA . ARG A 1 648 ? 33.601 40.356 25.165 1.00 118.98 645 ARG A CA 1
ATOM 5058 C C . ARG A 1 648 ? 32.337 40.741 25.927 1.00 119.88 645 ARG A C 1
ATOM 5059 O O . ARG A 1 648 ? 31.238 40.679 25.378 1.00 119.72 645 ARG A O 1
ATOM 5067 N N . GLU A 1 649 ? 32.482 41.131 27.187 1.00 121.38 646 GLU A N 1
ATOM 5068 C CA . GLU A 1 649 ? 31.326 41.520 27.981 1.00 123.17 646 GLU A CA 1
ATOM 5069 C C . GLU A 1 649 ? 31.712 42.411 29.154 1.00 124.69 646 GLU A C 1
ATOM 5070 O O . GLU A 1 649 ? 30.987 43.344 29.492 1.00 125.18 646 GLU A O 1
ATOM 5076 N N . GLU A 1 650 ? 32.861 42.127 29.761 1.00 126.15 647 GLU A N 1
ATOM 5077 C CA . GLU A 1 650 ? 33.348 42.895 30.904 1.00 127.49 647 GLU A CA 1
ATOM 5078 C C . GLU A 1 650 ? 33.126 44.400 30.824 1.00 128.54 647 GLU A C 1
ATOM 5079 O O . GLU A 1 650 ? 33.684 45.082 29.961 1.00 128.63 647 GLU A O 1
ATOM 5085 N N . LEU A 1 651 ? 32.304 44.904 31.737 1.00 129.79 648 LEU A N 1
ATOM 5086 C CA . LEU A 1 651 ? 32.013 46.329 31.832 1.00 130.83 648 LEU A CA 1
ATOM 5087 C C . LEU A 1 651 ? 32.451 46.801 33.222 1.00 131.62 648 LEU A C 1
ATOM 5088 O O . LEU A 1 651 ? 33.115 47.830 33.356 1.00 131.78 648 LEU A O 1
ATOM 5093 N N . PRO A 1 652 ? 32.091 46.038 34.276 1.00 132.24 649 PRO A N 1
ATOM 5094 C CA . PRO A 1 652 ? 32.427 46.354 35.668 1.00 132.43 649 PRO A CA 1
ATOM 5095 C C . PRO A 1 652 ? 33.856 46.781 36.009 1.00 132.52 649 PRO A C 1
ATOM 5096 O O . PRO A 1 652 ? 34.801 45.992 35.929 1.00 132.55 649 PRO A O 1
ATOM 5100 N N . GLU A 1 653 ? 33.981 48.049 36.392 1.00 132.46 650 GLU A N 1
ATOM 5101 C CA . GLU A 1 653 ? 35.237 48.657 36.824 1.00 132.14 650 GLU A CA 1
ATOM 5102 C C . GLU A 1 653 ? 36.370 48.876 35.817 1.00 131.64 650 GLU A C 1
ATOM 5103 O O . GLU A 1 653 ? 37.508 49.099 36.236 1.00 131.80 650 GLU A O 1
ATOM 5109 N N . GLU A 1 654 ? 36.096 48.828 34.513 1.00 130.75 651 GLU A N 1
ATOM 5110 C CA . GLU A 1 654 ? 37.178 49.051 33.550 1.00 129.68 651 GLU A CA 1
ATOM 5111 C C . GLU A 1 654 ? 36.845 49.078 32.058 1.00 128.42 651 GLU A C 1
ATOM 5112 O O . GLU A 1 654 ? 37.125 50.066 31.376 1.00 128.63 651 GLU A O 1
ATOM 5118 N N . TRP A 1 655 ? 36.264 47.996 31.552 1.00 126.5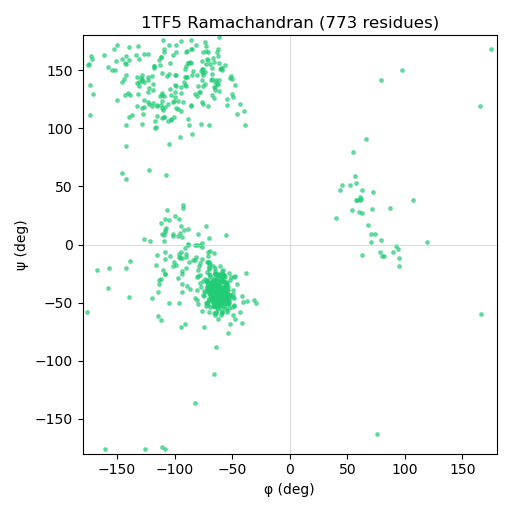9 652 TRP A N 1
ATOM 5119 C CA . TRP A 1 655 ? 35.942 47.885 30.131 1.00 124.65 652 TRP A CA 1
ATOM 5120 C C . TRP A 1 655 ? 37.249 47.851 29.341 1.00 123.79 652 TRP A C 1
ATOM 5121 O O . TRP A 1 655 ? 37.785 48.891 28.958 1.00 123.50 652 TRP A O 1
ATOM 5132 N N . LYS A 1 656 ? 37.764 46.646 29.120 1.00 122.73 653 LYS A N 1
ATOM 5133 C CA . LYS A 1 656 ? 38.998 46.445 28.369 1.00 121.16 653 LYS A CA 1
ATOM 5134 C C . LYS A 1 656 ? 40.225 47.212 28.865 1.00 120.88 653 LYS A C 1
ATOM 5135 O O . LYS A 1 656 ? 40.586 48.244 28.303 1.00 120.75 653 LYS A O 1
ATOM 5141 N N . LEU A 1 657 ? 40.866 46.708 29.915 1.00 120.54 654 LEU A N 1
ATOM 5142 C CA . LEU A 1 657 ? 42.075 47.345 30.425 1.00 120.12 654 LEU A CA 1
ATOM 5143 C C . LEU A 1 657 ? 43.150 46.949 29.411 1.00 119.78 654 LEU A C 1
ATOM 5144 O O . LEU A 1 657 ? 43.050 45.888 28.799 1.00 119.95 654 LEU A O 1
ATOM 5149 N N . ASP A 1 658 ? 44.169 47.782 29.221 1.00 119.30 655 ASP A N 1
ATOM 5150 C CA . ASP A 1 658 ? 45.206 47.458 28.245 1.00 118.65 655 ASP A CA 1
ATOM 5151 C C . ASP A 1 658 ? 46.615 47.216 28.766 1.00 118.92 655 ASP A C 1
ATOM 5152 O O . ASP A 1 658 ? 47.237 48.083 29.381 1.00 119.10 655 ASP A O 1
ATOM 5157 N N . GLY A 1 659 ? 47.105 46.013 28.493 1.00 118.83 656 GLY A N 1
ATOM 5158 C CA . GLY A 1 659 ? 48.442 45.620 28.887 1.00 118.85 656 GLY A CA 1
ATOM 5159 C C . GLY A 1 659 ? 49.005 44.858 27.706 1.00 118.81 656 GLY A C 1
ATOM 5160 O O . GLY A 1 659 ? 50.207 44.616 27.603 1.00 118.75 656 GLY A O 1
ATOM 5161 N N . LEU A 1 660 ? 48.100 44.487 26.805 1.00 118.61 657 LEU A N 1
ATOM 5162 C CA . LEU A 1 660 ? 48.438 43.750 25.597 1.00 118.35 657 LEU A CA 1
ATOM 5163 C C . LEU A 1 660 ? 49.539 44.465 24.835 1.00 118.23 657 LEU A C 1
ATOM 5164 O O . LEU A 1 660 ? 50.279 43.848 24.071 1.00 118.40 657 LEU A O 1
ATOM 5169 N N . VAL A 1 661 ? 49.640 45.771 25.053 1.00 118.14 658 VAL A N 1
ATOM 5170 C CA . VAL A 1 661 ? 50.652 46.582 24.393 1.00 118.13 658 VAL A CA 1
ATOM 5171 C C . VAL A 1 661 ? 52.032 45.967 24.571 1.00 117.99 658 VAL A C 1
ATOM 5172 O O . VAL A 1 661 ? 52.642 45.488 23.616 1.00 117.60 658 VAL A O 1
ATOM 5176 N N . ASP A 1 662 ? 52.514 45.983 25.807 1.00 118.19 659 ASP A N 1
ATOM 5177 C CA . ASP A 1 662 ? 53.825 45.440 26.124 1.00 118.32 659 ASP A CA 1
ATOM 5178 C C . ASP A 1 662 ? 53.886 43.936 25.884 1.00 118.09 659 ASP A C 1
ATOM 5179 O O . ASP A 1 662 ? 54.959 43.386 25.645 1.00 118.46 659 ASP A O 1
ATOM 5184 N N . LEU A 1 663 ? 52.733 43.276 25.944 1.00 117.66 660 LEU A N 1
ATOM 5185 C CA . LEU A 1 663 ? 52.669 41.833 25.731 1.00 116.93 660 LEU A CA 1
ATOM 5186 C C . LEU A 1 663 ? 52.971 41.495 24.275 1.00 116.37 660 LEU A C 1
ATOM 5187 O O . LEU A 1 663 ? 53.435 40.397 23.967 1.00 116.66 660 LEU A O 1
ATOM 5192 N N . ILE A 1 664 ? 52.703 42.444 23.384 1.00 115.39 661 ILE A N 1
ATOM 5193 C CA . ILE A 1 664 ? 52.954 42.251 21.962 1.00 114.62 661 ILE A CA 1
ATOM 5194 C C . ILE A 1 664 ? 54.368 42.697 21.616 1.00 114.53 661 ILE A C 1
ATOM 5195 O O . ILE A 1 664 ? 55.023 42.105 20.760 1.00 114.45 661 ILE A O 1
ATOM 5200 N N . ASN A 1 665 ? 54.831 43.748 22.286 1.00 114.76 662 ASN A N 1
ATOM 5201 C CA . ASN A 1 665 ? 56.172 44.274 22.061 1.00 114.89 662 ASN A CA 1
ATOM 5202 C C . ASN A 1 665 ? 57.203 43.301 22.614 1.00 115.02 662 ASN A C 1
ATOM 5203 O O . ASN A 1 665 ? 58.391 43.400 22.307 1.00 115.20 662 ASN A O 1
ATOM 5208 N N . THR A 1 666 ? 56.740 42.361 23.432 1.00 115.14 663 THR A N 1
ATOM 5209 C CA . THR A 1 666 ? 57.624 41.379 24.044 1.00 115.21 663 THR A CA 1
ATOM 5210 C C . THR A 1 666 ? 57.459 39.978 23.466 1.00 115.50 663 THR A C 1
ATOM 5211 O O . THR A 1 666 ? 58.292 39.105 23.708 1.00 116.08 663 THR A O 1
ATOM 5215 N N . THR A 1 667 ? 56.398 39.756 22.699 1.00 115.47 664 THR A N 1
ATOM 5216 C CA . THR A 1 667 ? 56.169 38.432 22.139 1.00 115.60 664 THR A CA 1
ATOM 5217 C C . THR A 1 667 ? 56.264 38.339 20.620 1.00 116.23 664 THR A C 1
ATOM 5218 O O . THR A 1 667 ? 56.822 37.376 20.094 1.00 116.27 664 THR A O 1
ATOM 5222 N N . TYR A 1 668 ? 55.724 39.328 19.914 1.00 116.66 665 TYR A N 1
ATOM 5223 C CA . TYR A 1 668 ? 55.757 39.309 18.454 1.00 117.06 665 TYR A CA 1
ATOM 5224 C C . TYR A 1 668 ? 56.613 40.426 17.876 1.00 117.72 665 TYR A C 1
ATOM 5225 O O . TYR A 1 668 ? 57.605 40.174 17.193 1.00 117.96 665 TYR A O 1
ATOM 5234 N N . LEU A 1 669 ? 56.217 41.663 18.147 1.00 118.50 666 LEU A N 1
ATOM 5235 C CA . LEU A 1 669 ? 56.943 42.821 17.650 1.00 119.24 666 LEU A CA 1
ATOM 5236 C C . LEU A 1 669 ? 58.077 43.190 18.594 1.00 120.19 666 LEU A C 1
ATOM 5237 O O . LEU A 1 669 ? 58.152 42.685 19.713 1.00 120.24 666 LEU A O 1
ATOM 5242 N N . ASP A 1 670 ? 58.960 44.073 18.136 1.00 121.27 667 ASP A N 1
ATOM 5243 C CA . ASP A 1 670 ? 60.086 44.518 18.948 1.00 122.18 667 ASP A CA 1
ATOM 5244 C C . ASP A 1 670 ? 59.559 45.416 20.060 1.00 122.88 667 ASP A C 1
ATOM 5245 O O . ASP A 1 670 ? 58.415 45.865 20.009 1.00 122.78 667 ASP A O 1
ATOM 5250 N N . GLU A 1 671 ? 60.388 45.678 21.063 1.00 124.03 668 GLU A N 1
ATOM 5251 C CA . GLU A 1 671 ? 59.966 46.523 22.172 1.00 125.34 668 GLU A CA 1
ATOM 5252 C C . GLU A 1 671 ? 59.603 47.927 21.699 1.00 126.21 668 GLU A C 1
ATOM 5253 O O . GLU A 1 671 ? 60.345 48.550 20.939 1.00 126.28 668 GLU A O 1
ATOM 5259 N N . GLY A 1 672 ? 58.454 48.417 22.157 1.00 127.10 669 GLY A N 1
ATOM 5260 C CA . GLY A 1 672 ? 58.008 49.743 21.775 1.00 128.25 669 GLY A CA 1
ATOM 5261 C C . GLY A 1 672 ? 57.888 49.921 20.272 1.00 129.15 669 GLY A C 1
ATOM 5262 O O . GLY A 1 672 ? 58.539 50.790 19.690 1.00 129.47 669 GLY A O 1
ATOM 5263 N N . ALA A 1 673 ? 57.059 49.095 19.641 1.00 129.68 670 ALA A N 1
ATOM 5264 C CA . ALA A 1 673 ? 56.852 49.174 18.199 1.00 130.08 670 ALA A CA 1
ATOM 5265 C C . ALA A 1 673 ? 55.468 49.741 17.908 1.00 130.50 670 ALA A C 1
ATOM 5266 O O . ALA A 1 673 ? 55.235 50.318 16.845 1.00 130.78 670 ALA A O 1
ATOM 5268 N N . LEU A 1 674 ? 54.555 49.575 18.862 1.00 130.73 671 LEU A N 1
ATOM 5269 C CA . LEU A 1 674 ? 53.190 50.069 18.722 1.00 130.83 671 LEU A CA 1
ATOM 5270 C C . LEU A 1 674 ? 52.561 50.373 20.079 1.00 130.74 671 LEU A C 1
ATOM 5271 O O . LEU A 1 674 ? 53.099 50.002 21.123 1.00 130.38 671 LEU A O 1
ATOM 5276 N N . GLU A 1 675 ? 51.417 51.051 20.042 1.00 130.90 672 GLU A N 1
ATOM 5277 C CA . GLU A 1 675 ? 50.664 51.422 21.238 1.00 131.22 672 GLU A CA 1
ATOM 5278 C C . GLU A 1 675 ? 49.628 52.458 20.817 1.00 131.36 672 GLU A C 1
ATOM 5279 O O . GLU A 1 675 ? 48.421 52.255 20.963 1.00 131.37 672 GLU A O 1
ATOM 5285 N N . LYS A 1 676 ? 50.119 53.571 20.288 1.00 131.54 673 LYS A N 1
ATOM 5286 C CA . LYS A 1 676 ? 49.261 54.653 19.833 1.00 131.73 673 LYS A CA 1
ATOM 5287 C C . LYS A 1 676 ? 48.745 54.345 18.432 1.00 131.97 673 LYS A C 1
ATOM 5288 O O . LYS A 1 676 ? 47.986 55.122 17.856 1.00 132.27 673 LYS A O 1
ATOM 5294 N N . SER A 1 677 ? 49.160 53.203 17.890 1.00 131.85 674 SER A N 1
ATOM 5295 C CA . SER A 1 677 ? 48.755 52.806 16.547 1.00 131.80 674 SER A CA 1
ATOM 5296 C C . SER A 1 677 ? 47.447 52.019 16.493 1.00 131.82 674 SER A C 1
ATOM 5297 O O . SER A 1 677 ? 47.390 50.855 16.888 1.00 131.78 674 SER A O 1
ATOM 5300 N N . ASP A 1 678 ? 46.404 52.675 15.994 1.00 131.67 675 ASP A N 1
ATOM 5301 C CA . ASP A 1 678 ? 45.076 52.084 15.841 1.00 131.27 675 ASP A CA 1
ATOM 5302 C C . ASP A 1 678 ? 44.598 51.185 16.980 1.00 130.51 675 ASP A C 1
ATOM 5303 O O . ASP A 1 678 ? 43.729 50.339 16.774 1.00 130.42 675 ASP A O 1
ATOM 5308 N N . ILE A 1 679 ? 45.153 51.361 18.174 1.00 129.48 676 ILE A N 1
ATOM 5309 C CA . ILE A 1 679 ? 44.739 50.543 19.309 1.00 128.65 676 ILE A CA 1
ATOM 5310 C C . ILE A 1 679 ? 44.114 51.386 20.411 1.00 128.03 676 ILE A C 1
ATOM 5311 O O . ILE A 1 679 ? 44.819 52.018 21.199 1.00 127.96 676 ILE A O 1
ATOM 5316 N N . PHE A 1 680 ? 42.785 51.387 20.451 1.00 127.33 677 PHE A N 1
ATOM 5317 C CA . PHE A 1 680 ? 42.022 52.131 21.449 1.00 126.88 677 PHE A CA 1
ATOM 5318 C C . PHE A 1 680 ? 40.565 52.232 21.018 1.00 126.16 677 PHE A C 1
ATOM 5319 O O . PHE A 1 680 ? 40.260 52.785 19.962 1.00 126.34 677 PHE A O 1
ATOM 5327 N N . GLY A 1 681 ? 39.668 51.691 21.836 1.00 125.09 678 GLY A N 1
ATOM 5328 C CA . GLY A 1 681 ? 38.251 51.734 21.520 1.00 123.42 678 GLY A CA 1
ATOM 5329 C C . GLY A 1 681 ? 37.895 50.989 20.247 1.00 122.29 678 GLY A C 1
ATOM 5330 O O . GLY A 1 681 ? 36.717 50.805 19.940 1.00 122.17 678 GLY A O 1
ATOM 5331 N N . LYS A 1 682 ? 38.913 50.559 19.506 1.00 121.03 679 LYS A N 1
ATOM 5332 C CA . LYS A 1 682 ? 38.712 49.829 18.258 1.00 119.46 679 LYS A CA 1
ATOM 5333 C C . LYS A 1 682 ? 37.960 48.528 18.516 1.00 118.53 679 LYS A C 1
ATOM 5334 O O . LYS A 1 682 ? 37.632 48.205 19.658 1.00 118.41 679 LYS A O 1
ATOM 5340 N N . GLU A 1 683 ? 37.686 47.787 17.447 1.00 117.38 680 GLU A N 1
ATOM 5341 C CA . GLU A 1 683 ? 36.992 46.510 17.561 1.00 116.45 680 GLU A CA 1
ATOM 5342 C C . GLU A 1 683 ? 38.002 45.371 17.496 1.00 115.68 680 GLU A C 1
ATOM 5343 O O . GLU A 1 683 ? 39.012 45.469 16.799 1.00 115.58 680 GLU A O 1
ATOM 5349 N N . PRO A 1 684 ? 37.747 44.277 18.233 1.00 114.83 681 PRO A N 1
ATOM 5350 C CA . PRO A 1 684 ? 38.659 43.131 18.236 1.00 113.82 681 PRO A CA 1
ATOM 5351 C C . PRO A 1 684 ? 39.012 42.723 16.811 1.00 113.04 681 PRO A C 1
ATOM 5352 O O . PRO A 1 684 ? 40.167 42.430 16.500 1.00 112.61 681 PRO A O 1
ATOM 5356 N N . ASP A 1 685 ? 38.000 42.719 15.950 1.00 112.10 682 ASP A N 1
ATOM 5357 C CA . ASP A 1 685 ? 38.170 42.359 14.551 1.00 111.18 682 ASP A CA 1
ATOM 5358 C C . ASP A 1 685 ? 39.211 43.256 13.890 1.00 110.31 682 ASP A C 1
ATOM 5359 O O . ASP A 1 685 ? 39.994 42.806 13.053 1.00 110.32 682 ASP A O 1
ATOM 5364 N N . GLU A 1 686 ? 39.216 44.526 14.282 1.00 109.20 683 GLU A N 1
ATOM 5365 C CA . GLU A 1 686 ? 40.145 45.508 13.730 1.00 107.73 683 GLU A CA 1
ATOM 5366 C C . GLU A 1 686 ? 41.554 45.364 14.296 1.00 105.55 683 GLU A C 1
ATOM 5367 O O . GLU A 1 686 ? 42.518 45.194 13.548 1.00 105.09 683 GLU A O 1
ATOM 5373 N N . MET A 1 687 ? 41.663 45.440 15.619 1.00 102.99 684 MET A N 1
ATOM 5374 C CA . MET A 1 687 ? 42.945 45.330 16.304 1.00 100.86 684 MET A CA 1
ATOM 5375 C C . MET A 1 687 ? 43.751 44.133 15.816 1.00 99.74 684 MET A C 1
ATOM 5376 O O . MET A 1 687 ? 44.979 44.145 15.857 1.00 99.37 684 MET A O 1
ATOM 5381 N N . LEU A 1 688 ? 43.052 43.103 15.351 1.00 98.63 685 LEU A N 1
ATOM 5382 C CA . LEU A 1 688 ? 43.700 41.893 14.861 1.00 97.79 685 LEU A CA 1
ATOM 5383 C C . LEU A 1 688 ? 44.424 42.101 13.535 1.00 96.95 685 LEU A C 1
ATOM 5384 O O . LEU A 1 688 ? 45.604 41.774 13.406 1.00 96.93 685 LEU A O 1
ATOM 5389 N N . GLU A 1 689 ? 43.715 42.647 12.554 1.00 96.07 686 GLU A N 1
ATOM 5390 C CA . GLU A 1 689 ? 44.289 42.873 11.234 1.00 95.32 686 GLU A CA 1
ATOM 5391 C C . GLU A 1 689 ? 45.403 43.914 11.240 1.00 95.11 686 GLU A C 1
ATOM 5392 O O . GLU A 1 689 ? 46.410 43.763 10.545 1.00 94.71 686 GLU A O 1
ATOM 5398 N N . LEU A 1 690 ? 45.218 44.966 12.030 1.00 94.61 687 LEU A N 1
ATOM 5399 C CA . LEU A 1 690 ? 46.199 46.041 12.134 1.00 94.56 687 LEU A CA 1
ATOM 5400 C C . LEU A 1 690 ? 47.548 45.531 12.636 1.00 94.33 687 LEU A C 1
ATOM 5401 O O . LEU A 1 690 ? 48.587 45.795 12.030 1.00 94.26 687 LEU A O 1
ATOM 5406 N N . ILE A 1 691 ? 47.524 44.796 13.743 1.00 93.92 688 ILE A N 1
ATOM 5407 C CA . ILE A 1 691 ? 48.740 44.256 14.338 1.00 93.67 688 ILE A CA 1
ATOM 5408 C C . ILE A 1 691 ? 49.395 43.194 13.463 1.00 94.35 688 ILE A C 1
ATOM 5409 O O . ILE A 1 691 ? 50.618 43.048 13.464 1.00 94.06 688 ILE A O 1
ATOM 5414 N N . MET A 1 692 ? 48.579 42.454 12.719 1.00 95.21 689 MET A N 1
ATOM 5415 C CA . MET A 1 692 ? 49.091 41.407 11.840 1.00 96.22 689 MET A CA 1
ATOM 5416 C C . MET A 1 692 ? 49.917 41.971 10.691 1.00 97.21 689 MET A C 1
ATOM 5417 O O . MET A 1 692 ? 50.959 41.415 10.337 1.00 96.46 689 MET A O 1
ATOM 5422 N N . ASP A 1 693 ? 49.445 43.069 10.105 1.00 99.09 690 ASP A N 1
ATOM 5423 C CA . ASP A 1 693 ? 50.155 43.707 9.001 1.00 100.45 690 ASP A CA 1
ATOM 5424 C C . ASP A 1 693 ? 51.573 44.021 9.450 1.00 100.97 690 ASP A C 1
ATOM 5425 O O . ASP A 1 693 ? 52.541 43.711 8.755 1.00 100.71 690 ASP A O 1
ATOM 5430 N N . ARG A 1 694 ? 51.682 44.638 10.622 1.00 101.93 691 ARG A N 1
ATOM 5431 C CA . ARG A 1 694 ? 52.975 44.997 11.185 1.00 103.42 691 ARG A CA 1
ATOM 5432 C C . ARG A 1 694 ? 53.840 43.745 11.217 1.00 104.11 691 ARG A C 1
ATOM 5433 O O . ARG A 1 694 ? 55.000 43.763 10.800 1.00 104.04 691 ARG A O 1
ATOM 5441 N N . ILE A 1 695 ? 53.253 42.657 11.711 1.00 104.82 692 ILE A N 1
ATOM 5442 C CA . ILE A 1 695 ? 53.935 41.373 11.821 1.00 105.54 692 ILE A CA 1
ATOM 5443 C C . ILE A 1 695 ? 54.444 40.861 10.477 1.00 106.12 692 ILE A C 1
ATOM 5444 O O . ILE A 1 695 ? 55.560 40.350 10.387 1.00 106.08 692 ILE A O 1
ATOM 5449 N N . ILE A 1 696 ? 53.629 40.995 9.437 1.00 107.14 693 ILE A N 1
ATOM 5450 C CA . ILE A 1 696 ? 54.021 40.531 8.111 1.00 108.86 693 ILE A CA 1
ATOM 5451 C C . ILE A 1 696 ? 55.290 41.225 7.616 1.00 109.95 693 ILE A C 1
ATOM 5452 O O . ILE A 1 696 ? 56.296 40.570 7.348 1.00 110.16 693 ILE A O 1
ATOM 5457 N N . THR A 1 697 ? 55.245 42.547 7.489 1.00 111.11 694 THR A N 1
ATOM 5458 C CA . THR A 1 697 ? 56.416 43.288 7.033 1.00 112.20 694 THR A CA 1
ATOM 5459 C C . THR A 1 697 ? 57.587 42.933 7.946 1.00 112.66 694 THR A C 1
ATOM 5460 O O . THR A 1 697 ? 58.710 42.725 7.484 1.00 112.80 694 THR A O 1
ATOM 5464 N N . LYS A 1 698 ? 57.303 42.862 9.244 1.00 112.96 695 LYS A N 1
ATOM 5465 C CA . LYS A 1 698 ? 58.302 42.516 10.250 1.00 113.12 695 LYS A CA 1
ATOM 5466 C C . LYS A 1 698 ? 58.899 41.155 9.919 1.00 113.59 695 LYS A C 1
ATOM 5467 O O . LYS A 1 698 ? 60.063 40.884 10.215 1.00 113.30 695 LYS A O 1
ATOM 5473 N N . TYR A 1 699 ? 58.086 40.303 9.305 1.00 114.60 696 TYR A N 1
ATOM 5474 C CA . TYR A 1 699 ? 58.520 38.970 8.915 1.00 115.74 696 TYR A CA 1
ATOM 5475 C C . TYR A 1 699 ? 59.265 39.066 7.587 1.00 116.06 696 TYR A C 1
ATOM 5476 O O . TYR A 1 699 ? 60.338 38.484 7.428 1.00 116.19 696 TYR A O 1
ATOM 5485 N N . ASN A 1 700 ? 58.697 39.809 6.640 1.00 116.28 697 ASN A N 1
ATOM 5486 C CA . ASN A 1 700 ? 59.319 39.987 5.333 1.00 116.32 697 ASN A CA 1
ATOM 5487 C C . ASN A 1 700 ? 60.725 40.532 5.541 1.00 116.33 697 ASN A C 1
ATOM 5488 O O . ASN A 1 700 ? 61.677 40.109 4.885 1.00 115.81 697 ASN A O 1
ATOM 5493 N N . GLU A 1 701 ? 60.837 41.478 6.467 1.00 116.78 698 GLU A N 1
ATOM 5494 C CA . GLU A 1 701 ? 62.113 42.093 6.808 1.00 117.73 698 GLU A CA 1
ATOM 5495 C C . GLU A 1 701 ? 63.115 40.999 7.164 1.00 117.96 698 GLU A C 1
ATOM 5496 O O . GLU A 1 701 ? 63.998 40.663 6.374 1.00 118.02 698 GLU A O 1
ATOM 5502 N N . LYS A 1 702 ? 62.956 40.446 8.364 1.00 118.15 699 LYS A N 1
ATOM 5503 C CA . LYS A 1 702 ? 63.821 39.385 8.866 1.00 118.03 699 LYS A CA 1
ATOM 5504 C C . LYS A 1 702 ? 64.060 38.294 7.827 1.00 117.60 699 LYS A C 1
ATOM 5505 O O . LYS A 1 702 ? 65.139 37.705 7.772 1.00 116.90 699 LYS A O 1
ATOM 5511 N N . GLU A 1 703 ? 63.050 38.031 7.004 1.00 117.70 700 GLU A N 1
ATOM 5512 C CA . GLU A 1 703 ? 63.156 37.006 5.973 1.00 118.08 700 GLU A CA 1
ATOM 5513 C C . GLU A 1 703 ? 64.218 37.346 4.937 1.00 118.80 700 GLU A C 1
ATOM 5514 O O . GLU A 1 703 ? 65.377 36.956 5.070 1.00 119.03 700 GLU A O 1
ATOM 5520 N N . GLU A 1 704 ? 63.811 38.082 3.909 1.00 119.62 701 GLU A N 1
ATOM 5521 C CA . GLU A 1 704 ? 64.705 38.469 2.825 1.00 120.22 701 GLU A CA 1
ATOM 5522 C C . GLU A 1 704 ? 65.970 39.177 3.295 1.00 120.40 701 GLU A C 1
ATOM 5523 O O . GLU A 1 704 ? 67.065 38.881 2.816 1.00 120.21 701 GLU A O 1
ATOM 5529 N N . GLN A 1 705 ? 65.825 40.105 4.234 1.00 120.69 702 GLN A N 1
ATOM 5530 C CA . GLN A 1 705 ? 66.974 40.848 4.731 1.00 121.31 702 GLN A CA 1
ATOM 5531 C C . GLN A 1 705 ? 68.044 39.942 5.343 1.00 121.07 702 GLN A C 1
ATOM 5532 O O . GLN A 1 705 ? 69.192 39.946 4.897 1.00 121.23 702 GLN A O 1
ATOM 5538 N N . PHE A 1 706 ? 67.669 39.163 6.354 1.00 120.59 703 PHE A N 1
ATOM 5539 C CA . PHE A 1 706 ? 68.620 38.265 7.009 1.00 119.98 703 PHE A CA 1
ATOM 5540 C C . PHE A 1 706 ? 68.419 36.816 6.568 1.00 118.95 703 PHE A C 1
ATOM 5541 O O . PHE A 1 706 ? 67.449 36.168 6.958 1.00 118.70 703 PHE A O 1
ATOM 5549 N N . GLY A 1 707 ? 69.344 36.311 5.759 1.00 117.96 704 GLY A N 1
ATOM 5550 C CA . GLY A 1 707 ? 69.240 34.944 5.284 1.00 116.75 704 GLY A CA 1
ATOM 5551 C C . GLY A 1 707 ? 68.256 34.810 4.138 1.00 115.95 704 GLY A C 1
ATOM 5552 O O . GLY A 1 707 ? 67.213 35.461 4.130 1.00 115.60 704 GLY A O 1
ATOM 5553 N N . LYS A 1 708 ? 68.589 33.965 3.166 1.00 115.45 705 LYS A N 1
ATOM 5554 C CA . LYS A 1 708 ? 67.728 33.747 2.006 1.00 114.70 705 LYS A CA 1
ATOM 5555 C C . LYS A 1 708 ? 66.810 32.545 2.222 1.00 113.82 705 LYS A C 1
ATOM 5556 O O . LYS A 1 708 ? 65.600 32.699 2.395 1.00 113.28 705 LYS A O 1
ATOM 5562 N N . GLU A 1 709 ? 67.392 31.349 2.204 1.00 112.95 706 GLU A N 1
ATOM 5563 C CA . GLU A 1 709 ? 66.632 30.123 2.409 1.00 111.79 706 GLU A CA 1
ATOM 5564 C C . GLU A 1 709 ? 66.708 29.759 3.884 1.00 110.83 706 GLU A C 1
ATOM 5565 O O . GLU A 1 709 ? 66.052 28.822 4.341 1.00 110.56 706 GLU A O 1
ATOM 5571 N N . GLN A 1 710 ? 67.525 30.508 4.619 1.00 109.76 707 GLN A N 1
ATOM 5572 C CA . GLN A 1 710 ? 67.707 30.290 6.048 1.00 108.50 707 GLN A CA 1
ATOM 5573 C C . GLN A 1 710 ? 66.384 30.450 6.782 1.00 106.71 707 GLN A C 1
ATOM 5574 O O . GLN A 1 710 ? 66.186 29.888 7.858 1.00 106.74 707 GLN A O 1
ATOM 5580 N N . MET A 1 711 ? 65.482 31.228 6.195 1.00 104.39 708 MET A N 1
ATOM 5581 C CA . MET A 1 711 ? 64.179 31.467 6.798 1.00 102.10 708 MET A CA 1
ATOM 5582 C C . MET A 1 711 ? 63.383 30.165 6.827 1.00 100.57 708 MET A C 1
ATOM 5583 O O . MET A 1 711 ? 62.785 29.814 7.843 1.00 100.20 708 MET A O 1
ATOM 5588 N N . ARG A 1 712 ? 63.393 29.452 5.704 1.00 98.50 709 ARG A N 1
ATOM 5589 C CA . ARG A 1 712 ? 62.679 28.189 5.580 1.00 96.17 709 ARG A CA 1
ATOM 5590 C C . ARG A 1 712 ? 63.203 27.116 6.527 1.00 94.89 709 ARG A C 1
ATOM 5591 O O . ARG A 1 712 ? 62.450 26.245 6.963 1.00 94.84 709 ARG A O 1
ATOM 5599 N N . GLU A 1 713 ? 64.493 27.174 6.840 1.00 92.85 710 GLU A N 1
ATOM 5600 C CA . GLU A 1 713 ? 65.090 26.213 7.757 1.00 90.55 710 GLU A CA 1
ATOM 5601 C C . GLU A 1 713 ? 64.992 26.743 9.181 1.00 88.51 710 GLU A C 1
ATOM 5602 O O . GLU A 1 713 ? 65.087 25.986 10.143 1.00 88.39 710 GLU A O 1
ATOM 5608 N N . PHE A 1 714 ? 64.802 28.053 9.305 1.00 86.01 711 PHE A N 1
ATOM 5609 C CA . PHE A 1 714 ? 64.663 28.685 10.610 1.00 83.57 711 PHE A CA 1
ATOM 5610 C C . PHE A 1 714 ? 63.319 28.224 11.159 1.00 82.49 711 PHE A C 1
ATOM 5611 O O . PHE A 1 714 ? 63.187 27.902 12.338 1.00 81.78 711 PHE A O 1
ATOM 5619 N N . GLU A 1 715 ? 62.325 28.198 10.277 1.00 81.12 712 GLU A N 1
ATOM 5620 C CA . GLU A 1 715 ? 60.982 27.764 10.630 1.00 80.17 712 GLU A CA 1
ATOM 5621 C C . GLU A 1 715 ? 60.997 26.262 10.887 1.00 78.79 712 GLU A C 1
ATOM 5622 O O . GLU A 1 715 ? 60.647 25.807 11.974 1.00 79.24 712 GLU A O 1
ATOM 5628 N N . LYS A 1 716 ? 61.417 25.506 9.876 1.00 76.88 713 LYS A N 1
ATOM 5629 C CA . LYS A 1 716 ? 61.501 24.051 9.952 1.00 74.71 713 LYS A CA 1
ATOM 5630 C C . LYS A 1 716 ? 61.958 23.562 11.319 1.00 72.92 713 LYS A C 1
ATOM 5631 O O . LYS A 1 716 ? 61.349 22.664 11.892 1.00 73.28 713 LYS A O 1
ATOM 5637 N N . VAL A 1 717 ? 63.030 24.151 11.839 1.00 70.57 714 VAL A N 1
ATOM 5638 C CA . VAL A 1 717 ? 63.559 23.751 13.137 1.00 68.21 714 VAL A CA 1
ATOM 5639 C C . VAL A 1 717 ? 62.701 24.212 14.303 1.00 67.15 714 VAL A C 1
ATOM 5640 O O . VAL A 1 717 ? 62.505 23.469 15.258 1.00 66.84 714 VAL A O 1
ATOM 5644 N N . ILE A 1 718 ? 62.192 25.437 14.230 1.00 65.88 715 ILE A N 1
ATOM 5645 C CA . ILE A 1 718 ? 61.357 25.965 15.303 1.00 64.59 715 ILE A CA 1
ATOM 5646 C C . ILE A 1 718 ? 60.053 25.178 15.460 1.00 62.30 715 ILE A C 1
ATOM 5647 O O . ILE A 1 718 ? 59.560 24.991 16.573 1.00 61.72 715 ILE A O 1
ATOM 5652 N N . VAL A 1 719 ? 59.494 24.717 14.347 1.00 59.05 716 VAL A N 1
ATOM 5653 C CA . VAL A 1 719 ? 58.248 23.971 14.403 1.00 57.68 716 VAL A CA 1
ATOM 5654 C C . VAL A 1 719 ? 58.479 22.556 14.910 1.00 56.33 716 VAL A C 1
ATOM 5655 O O . VAL A 1 719 ? 57.718 22.067 15.737 1.00 55.52 716 VAL A O 1
ATOM 5659 N N . LEU A 1 720 ? 59.530 21.901 14.428 1.00 55.12 717 LEU A N 1
ATOM 5660 C CA . LEU A 1 720 ? 59.823 20.547 14.873 1.00 55.39 717 LEU A CA 1
ATOM 5661 C C . LEU A 1 720 ? 60.137 20.517 16.365 1.00 56.47 717 LEU A C 1
ATOM 5662 O O . LEU A 1 720 ? 59.716 19.605 17.079 1.00 56.61 717 LEU A O 1
ATOM 5667 N N . ARG A 1 721 ? 60.873 21.517 16.836 1.00 56.62 718 ARG A N 1
ATOM 5668 C CA . ARG A 1 721 ? 61.232 21.580 18.241 1.00 57.18 718 ARG A CA 1
ATOM 5669 C C . ARG A 1 721 ? 59.977 21.800 19.071 1.00 54.17 718 ARG A C 1
ATOM 5670 O O . ARG A 1 721 ? 59.843 21.250 20.159 1.00 55.06 718 ARG A O 1
ATOM 5678 N N . ALA A 1 722 ? 59.056 22.601 18.550 1.00 50.75 719 ALA A N 1
ATOM 5679 C CA . ALA A 1 722 ? 57.814 22.894 19.262 1.00 48.40 719 ALA A CA 1
ATOM 5680 C C . ALA A 1 722 ? 56.900 21.670 19.335 1.00 45.69 719 ALA A C 1
ATOM 5681 O O . ALA A 1 722 ? 56.287 21.400 20.358 1.00 44.90 719 ALA A O 1
ATOM 5683 N N . VAL A 1 723 ? 56.799 20.942 18.235 1.00 45.60 720 VAL A N 1
ATOM 5684 C CA . VAL A 1 723 ? 55.965 19.751 18.195 1.00 44.76 720 VAL A CA 1
ATOM 5685 C C . VAL A 1 723 ? 56.521 18.722 19.174 1.00 44.21 720 VAL A C 1
ATOM 5686 O O . VAL A 1 723 ? 55.842 18.293 20.112 1.00 42.17 720 VAL A O 1
ATOM 5690 N N . ASP A 1 724 ? 57.777 18.352 18.966 1.00 43.50 721 ASP A N 1
ATOM 5691 C CA . ASP A 1 724 ? 58.407 17.364 19.818 1.00 43.28 721 ASP A CA 1
ATOM 5692 C C . ASP A 1 724 ? 58.381 17.750 21.299 1.00 42.50 721 ASP A C 1
ATOM 5693 O O . ASP A 1 724 ? 58.136 16.909 22.161 1.00 41.89 721 ASP A O 1
ATOM 5698 N N . SER A 1 725 ? 58.609 19.023 21.591 1.00 40.61 722 SER A N 1
ATOM 5699 C CA . SER A 1 725 ? 58.608 19.503 22.972 1.00 40.69 722 SER A CA 1
ATOM 5700 C C . SER A 1 725 ? 57.217 19.458 23.598 1.00 39.74 722 SER A C 1
ATOM 5701 O O . SER A 1 725 ? 57.037 19.011 24.734 1.00 39.58 722 SER A O 1
ATOM 5704 N N . LYS A 1 726 ? 56.225 19.929 22.859 1.00 39.34 723 LYS A N 1
ATOM 5705 C CA . LYS A 1 726 ? 54.871 19.934 23.381 1.00 39.73 723 LYS A CA 1
ATOM 5706 C C . LYS A 1 726 ? 54.283 18.528 23.443 1.00 38.58 723 LYS A C 1
ATOM 5707 O O . LYS A 1 726 ? 53.459 18.244 24.311 1.00 38.60 723 LYS A O 1
ATOM 5713 N N . TRP A 1 727 ? 54.701 17.657 22.527 1.00 37.55 724 TRP A N 1
ATOM 5714 C CA . TRP A 1 727 ? 54.217 16.277 22.515 1.00 38.48 724 TRP A CA 1
ATOM 5715 C C . TRP A 1 727 ? 54.754 15.596 23.771 1.00 39.59 724 TRP A C 1
ATOM 5716 O O . TRP A 1 727 ? 54.071 14.772 24.378 1.00 40.72 724 TRP A O 1
ATOM 5727 N N . MET A 1 728 ? 55.980 15.954 24.156 1.00 40.25 725 MET A N 1
ATOM 5728 C CA . MET A 1 728 ? 56.601 15.386 25.346 1.00 41.46 725 MET A CA 1
ATOM 5729 C C . MET A 1 728 ? 55.809 15.770 26.583 1.00 41.27 725 MET A C 1
ATOM 5730 O O . MET A 1 728 ? 55.543 14.920 27.436 1.00 41.94 725 MET A O 1
ATOM 5735 N N . ASP A 1 729 ? 55.431 17.044 26.685 1.00 39.57 726 ASP A N 1
ATOM 5736 C CA . ASP A 1 729 ? 54.664 17.495 27.839 1.00 38.13 726 ASP A CA 1
ATOM 5737 C C . ASP A 1 729 ? 53.294 16.822 27.811 1.00 36.31 726 ASP A C 1
ATOM 5738 O O . ASP A 1 729 ? 52.777 16.400 28.844 1.00 37.63 726 ASP A O 1
ATOM 5743 N N . HIS A 1 730 ? 52.716 16.714 26.616 1.00 34.40 727 HIS A N 1
ATOM 5744 C CA . HIS A 1 730 ? 51.403 16.110 26.453 1.00 32.90 727 HIS A CA 1
ATOM 5745 C C . HIS A 1 730 ? 51.336 14.667 26.952 1.00 32.46 727 HIS A C 1
ATOM 5746 O O . HIS A 1 730 ? 50.362 14.272 27.590 1.00 33.17 727 HIS A O 1
ATOM 5753 N N . ILE A 1 731 ? 52.368 13.887 26.647 1.00 33.22 728 ILE A N 1
ATOM 5754 C CA . ILE A 1 731 ? 52.418 12.487 27.060 1.00 32.33 728 ILE A CA 1
ATOM 5755 C C . ILE A 1 731 ? 52.442 12.375 28.578 1.00 32.10 728 ILE A C 1
ATOM 5756 O O . ILE A 1 731 ? 51.740 11.556 29.163 1.00 31.90 728 ILE A O 1
ATOM 5761 N N . ASP A 1 732 ? 53.247 13.210 29.217 1.00 34.38 729 ASP A N 1
ATOM 5762 C CA . ASP A 1 732 ? 53.342 13.195 30.670 1.00 35.00 729 ASP A CA 1
ATOM 5763 C C . ASP A 1 732 ? 52.028 13.659 31.304 1.00 34.74 729 ASP A C 1
ATOM 5764 O O . ASP A 1 732 ? 51.524 13.033 32.243 1.00 35.70 729 ASP A O 1
ATOM 5769 N N . ALA A 1 733 ? 51.455 14.739 30.785 1.00 34.01 730 ALA A N 1
ATOM 5770 C CA . ALA A 1 733 ? 50.196 15.245 31.333 1.00 31.59 730 ALA A CA 1
ATOM 5771 C C . ALA A 1 733 ? 49.049 14.255 31.120 1.00 31.90 730 ALA A C 1
ATOM 5772 O O . ALA A 1 733 ? 48.239 14.035 32.031 1.00 31.31 730 ALA A O 1
ATOM 5774 N N . MET A 1 734 ? 48.967 13.673 29.922 1.00 29.65 731 MET A N 1
ATOM 5775 C CA . MET A 1 734 ? 47.928 12.677 29.632 1.00 30.08 731 MET A CA 1
ATOM 5776 C C . MET A 1 734 ? 48.105 11.461 30.549 1.00 29.47 731 MET A C 1
ATOM 5777 O O . MET A 1 734 ? 47.126 10.820 30.937 1.00 29.76 731 MET A O 1
ATOM 5782 N N . ASP A 1 735 ? 49.348 11.138 30.891 1.00 28.71 732 ASP A N 1
ATOM 5783 C CA . ASP A 1 735 ? 49.588 10.004 31.792 1.00 31.22 732 ASP A CA 1
ATOM 5784 C C . ASP A 1 735 ? 49.050 10.372 33.180 1.00 30.70 732 ASP A C 1
ATOM 5785 O O . ASP A 1 735 ? 48.349 9.578 33.799 1.00 28.86 732 ASP A O 1
ATOM 5790 N N . GLN A 1 736 ? 49.354 11.582 33.652 1.00 31.51 733 GLN A N 1
ATOM 5791 C CA . GLN A 1 736 ? 48.870 12.032 34.969 1.00 33.20 733 GLN A CA 1
ATOM 5792 C C . GLN A 1 736 ? 47.345 12.129 34.993 1.00 32.26 733 GLN A C 1
ATOM 5793 O O . GLN A 1 736 ? 46.704 11.744 35.968 1.00 35.13 733 GLN A O 1
ATOM 5799 N N . LEU A 1 737 ? 46.765 12.650 33.918 1.00 31.65 734 LEU A N 1
ATOM 5800 C CA . LEU A 1 737 ? 45.315 12.771 33.815 1.00 30.60 734 LEU A CA 1
ATOM 5801 C C . LEU A 1 737 ? 44.658 11.402 33.943 1.00 31.31 734 LEU A C 1
ATOM 5802 O O . LEU A 1 737 ? 43.687 11.235 34.674 1.00 29.60 734 LEU A O 1
ATOM 5807 N N . ARG A 1 738 ? 45.200 10.420 33.226 1.00 32.47 735 ARG A N 1
ATOM 5808 C CA . ARG A 1 738 ? 44.651 9.069 33.241 1.00 33.94 735 ARG A CA 1
ATOM 5809 C C . ARG A 1 738 ? 44.749 8.423 34.622 1.00 36.42 735 ARG A C 1
ATOM 5810 O O . ARG A 1 738 ? 43.787 7.817 35.095 1.00 34.62 735 ARG A O 1
ATOM 5818 N N . GLN A 1 739 ? 45.912 8.551 35.257 1.00 37.40 736 GLN A N 1
ATOM 5819 C CA . GLN A 1 739 ? 46.126 7.983 36.590 1.00 42.58 736 GLN A CA 1
ATOM 5820 C C . GLN A 1 739 ? 45.147 8.583 37.588 1.00 42.39 736 GLN A C 1
ATOM 5821 O O . GLN A 1 739 ? 44.629 7.881 38.442 1.00 44.43 736 GLN A O 1
ATOM 5827 N N . GLY A 1 740 ? 44.902 9.886 37.475 1.00 43.16 737 GLY A N 1
ATOM 5828 C CA . GLY A 1 740 ? 44.015 10.549 38.415 1.00 43.04 737 GLY A CA 1
ATOM 5829 C C . GLY A 1 740 ? 42.632 10.904 37.917 1.00 43.06 737 GLY A C 1
ATOM 5830 O O . GLY A 1 740 ? 41.958 11.770 38.485 1.00 41.71 737 GLY A O 1
ATOM 5831 N N . ILE A 1 741 ? 42.196 10.224 36.868 1.00 43.10 738 ILE A N 1
ATOM 5832 C CA . ILE A 1 741 ? 40.890 10.491 36.295 1.00 43.64 738 ILE A CA 1
ATOM 5833 C C . ILE A 1 741 ? 39.741 10.313 37.294 1.00 45.66 738 ILE A C 1
ATOM 5834 O O . ILE A 1 741 ? 38.700 10.963 37.159 1.00 45.14 738 ILE A O 1
ATOM 5839 N N . HIS A 1 742 ? 39.920 9.448 38.293 1.00 46.55 739 HIS A N 1
ATOM 5840 C CA . HIS A 1 742 ? 38.851 9.209 39.269 1.00 48.63 739 HIS A CA 1
ATOM 5841 C C . HIS A 1 742 ? 38.619 10.413 40.183 1.00 48.25 739 HIS A C 1
ATOM 5842 O O . HIS A 1 742 ? 37.571 10.540 40.812 1.00 48.78 739 HIS A O 1
ATOM 5849 N N . LEU A 1 743 ? 39.601 11.299 40.252 1.00 47.50 740 LEU A N 1
ATOM 5850 C CA . LEU A 1 743 ? 39.477 12.484 41.079 1.00 46.06 740 LEU A CA 1
ATOM 5851 C C . LEU A 1 743 ? 38.725 13.574 40.313 1.00 45.24 740 LEU A C 1
ATOM 5852 O O . LEU A 1 743 ? 38.274 14.565 40.891 1.00 41.41 740 LEU A O 1
ATOM 5857 N N . ARG A 1 744 ? 38.583 13.378 39.006 1.00 43.74 741 ARG A N 1
ATOM 5858 C CA . ARG A 1 744 ? 37.898 14.357 38.179 1.00 43.54 741 ARG A CA 1
ATOM 5859 C C . ARG A 1 744 ? 36.494 13.921 37.808 1.00 44.93 741 ARG A C 1
ATOM 5860 O O . ARG A 1 744 ? 35.707 14.708 37.274 1.00 44.15 741 ARG A O 1
ATOM 5868 N N . ALA A 1 745 ? 36.171 12.670 38.106 1.00 45.92 742 ALA A N 1
ATOM 5869 C CA . ALA A 1 745 ? 34.856 12.157 37.781 1.00 49.34 742 ALA A CA 1
ATOM 5870 C C . ALA A 1 745 ? 34.029 12.018 39.037 1.00 51.77 742 ALA A C 1
ATOM 5871 O O . ALA A 1 745 ? 34.556 11.693 40.098 1.00 52.09 742 ALA A O 1
ATOM 5873 N N . TYR A 1 746 ? 32.730 12.272 38.910 1.00 54.57 743 TYR A N 1
ATOM 5874 C CA . TYR A 1 746 ? 31.817 12.152 40.038 1.00 58.08 743 TYR A CA 1
ATOM 5875 C C . TYR A 1 746 ? 31.521 10.686 40.278 1.00 60.60 743 TYR A C 1
ATOM 5876 O O . TYR A 1 746 ? 31.531 9.888 39.340 1.00 60.73 743 TYR A O 1
ATOM 5885 N N . ALA A 1 747 ? 31.266 10.333 41.536 1.00 64.29 744 ALA A N 1
ATOM 5886 C CA . ALA A 1 747 ? 30.959 8.952 41.885 1.00 66.71 744 ALA A CA 1
ATOM 5887 C C . ALA A 1 747 ? 29.695 8.551 41.139 1.00 68.70 744 ALA A C 1
ATOM 5888 O O . ALA A 1 747 ? 28.894 9.409 40.748 1.00 69.40 744 ALA A O 1
ATOM 5890 N N . GLN A 1 748 ? 29.521 7.250 40.932 1.00 70.55 745 GLN A N 1
ATOM 5891 C CA . GLN A 1 748 ? 28.351 6.754 40.215 1.00 72.21 745 GLN A CA 1
ATOM 5892 C C . GLN A 1 748 ? 28.344 7.301 38.787 1.00 71.18 745 GLN A C 1
ATOM 5893 O O . GLN A 1 748 ? 27.295 7.657 38.251 1.00 72.90 745 GLN A O 1
ATOM 5899 N N . THR A 1 749 ? 29.531 7.366 38.187 1.00 69.35 746 THR A N 1
ATOM 5900 C CA . THR A 1 749 ? 29.711 7.854 36.821 1.00 66.86 746 THR A CA 1
ATOM 5901 C C . THR A 1 749 ? 30.938 7.174 36.213 1.00 64.89 746 THR A C 1
ATOM 5902 O O . THR A 1 749 ? 31.874 6.813 36.932 1.00 64.98 746 THR A O 1
ATOM 5906 N N . ASN A 1 750 ? 30.926 6.995 34.893 1.00 61.81 747 ASN A N 1
ATOM 5907 C CA . ASN A 1 750 ? 32.033 6.343 34.188 1.00 57.71 747 ASN A CA 1
ATOM 5908 C C . ASN A 1 750 ? 33.119 7.362 33.851 1.00 51.58 747 ASN A C 1
ATOM 5909 O O . ASN A 1 750 ? 32.880 8.323 33.119 1.00 51.89 747 ASN A O 1
ATOM 5914 N N . PRO A 1 751 ? 34.334 7.156 34.381 1.00 46.99 748 PRO A N 1
ATOM 5915 C CA . PRO A 1 751 ? 35.470 8.057 34.149 1.00 43.27 748 PRO A CA 1
ATOM 5916 C C . PRO A 1 751 ? 35.935 8.100 32.695 1.00 41.45 748 PRO A C 1
ATOM 5917 O O . PRO A 1 751 ? 36.562 9.071 32.285 1.00 40.50 748 PRO A O 1
ATOM 5921 N N . LEU A 1 752 ? 35.638 7.050 31.926 1.00 38.27 749 LEU A N 1
ATOM 5922 C CA . LEU A 1 752 ? 36.066 6.990 30.533 1.00 37.78 749 LEU A CA 1
ATOM 5923 C C . LEU A 1 752 ? 35.631 8.238 29.768 1.00 37.48 749 LEU A C 1
ATOM 5924 O O . LEU A 1 752 ? 36.441 8.849 29.080 1.00 34.71 749 LEU A O 1
ATOM 5929 N N . ARG A 1 753 ? 34.366 8.628 29.908 1.00 37.51 750 ARG A N 1
ATOM 5930 C CA . ARG A 1 753 ? 33.864 9.816 29.214 1.00 38.87 750 ARG A CA 1
ATOM 5931 C C . ARG A 1 753 ? 34.647 11.056 29.664 1.00 37.19 750 ARG A C 1
ATOM 5932 O O . ARG A 1 753 ? 35.055 11.879 28.845 1.00 38.01 750 ARG A O 1
ATOM 5940 N N . GLU A 1 754 ? 34.876 11.184 30.966 1.00 35.50 751 GLU A N 1
ATOM 5941 C CA . GLU A 1 754 ? 35.632 12.317 31.477 1.00 33.21 751 GLU A CA 1
ATOM 5942 C C . GLU A 1 754 ? 37.041 12.282 30.893 1.00 34.35 751 GLU A C 1
ATOM 5943 O O . GLU A 1 754 ? 37.604 13.325 30.518 1.00 33.17 751 GLU A O 1
ATOM 5949 N N . TYR A 1 755 ? 37.623 11.086 30.823 1.00 29.97 752 TYR A N 1
ATOM 5950 C CA . TYR A 1 755 ? 38.973 10.979 30.273 1.00 31.67 752 TYR A CA 1
ATOM 5951 C C . TYR A 1 755 ? 38.977 11.402 28.808 1.00 30.24 752 TYR A C 1
ATOM 5952 O O . TYR A 1 755 ? 39.862 12.126 28.379 1.00 32.41 752 TYR A O 1
ATOM 5961 N N . GLN A 1 756 ? 37.980 10.969 28.047 1.00 31.07 753 GLN A N 1
ATOM 5962 C CA . GLN A 1 756 ? 37.921 11.327 26.632 1.00 34.08 753 GLN A CA 1
ATOM 5963 C C . GLN A 1 756 ? 37.807 12.838 26.426 1.00 33.43 753 GLN A C 1
ATOM 5964 O O . GLN A 1 756 ? 38.553 13.442 25.656 1.00 31.92 753 GLN A O 1
ATOM 5970 N N . MET A 1 757 ? 36.872 13.439 27.143 1.00 32.72 754 MET A N 1
ATOM 5971 C CA . MET A 1 757 ? 36.639 14.863 27.054 1.00 32.35 754 MET A CA 1
ATOM 5972 C C . MET A 1 757 ? 37.854 15.691 27.516 1.00 32.39 754 MET A C 1
ATOM 5973 O O . MET A 1 757 ? 38.311 16.582 26.791 1.00 33.94 754 MET A O 1
ATOM 5978 N N . GLU A 1 758 ? 38.389 15.409 28.705 1.00 31.85 755 GLU A N 1
ATOM 5979 C CA . GLU A 1 758 ? 39.545 16.165 29.189 1.00 32.40 755 GLU A CA 1
ATOM 5980 C C . GLU A 1 758 ? 40.749 15.929 28.282 1.00 32.32 755 GLU A C 1
ATOM 5981 O O . GLU A 1 758 ? 41.543 16.843 28.032 1.00 33.66 755 GLU A O 1
ATOM 5987 N N . GLY A 1 759 ? 40.852 14.713 27.756 1.00 30.95 756 GLY A N 1
ATOM 5988 C CA . GLY A 1 759 ? 41.942 14.384 26.862 1.00 31.59 756 GLY A CA 1
ATOM 5989 C C . GLY A 1 759 ? 41.835 15.216 25.600 1.00 33.14 756 GLY A C 1
ATOM 5990 O O . GLY A 1 759 ? 42.838 15.655 25.052 1.00 31.30 756 GLY A O 1
ATOM 5991 N N . PHE A 1 760 ? 40.611 15.421 25.126 1.00 34.45 757 PHE A N 1
ATOM 5992 C CA . PHE A 1 760 ? 40.394 16.229 23.930 1.00 33.94 757 PHE A CA 1
ATOM 5993 C C . PHE A 1 760 ? 40.803 17.679 24.247 1.00 33.06 757 PHE A C 1
ATOM 5994 O O . PHE A 1 760 ? 41.540 18.303 23.492 1.00 33.02 757 PHE A O 1
ATOM 6002 N N . ALA A 1 761 ? 40.334 18.206 25.374 1.00 32.58 758 ALA A N 1
ATOM 6003 C CA . ALA A 1 761 ? 40.691 19.565 25.778 1.00 33.67 758 ALA A CA 1
ATOM 6004 C C . ALA A 1 761 ? 42.206 19.753 25.951 1.00 35.74 758 ALA A C 1
ATOM 6005 O O . ALA A 1 761 ? 42.744 20.815 25.620 1.00 34.60 758 ALA A O 1
ATOM 6007 N N . MET A 1 762 ? 42.902 18.733 26.461 1.00 35.30 759 MET A N 1
ATOM 6008 C CA . MET A 1 762 ? 44.347 18.864 26.654 1.00 33.17 759 MET A CA 1
ATOM 6009 C C . MET A 1 762 ? 45.056 18.907 25.318 1.00 32.40 759 MET A C 1
ATOM 6010 O O . MET A 1 762 ? 46.069 19.585 25.159 1.00 30.61 759 MET A O 1
ATOM 6015 N N . PHE A 1 763 ? 44.526 18.168 24.356 1.00 31.97 760 PHE A N 1
ATOM 6016 C CA . PHE A 1 763 ? 45.115 18.161 23.028 1.00 34.02 760 PHE A CA 1
ATOM 6017 C C . PHE A 1 763 ? 44.964 19.574 22.449 1.00 35.20 760 PHE A C 1
ATOM 6018 O O . PHE A 1 763 ? 45.869 20.077 21.778 1.00 33.08 760 PHE A O 1
ATOM 6026 N N . GLU A 1 764 ? 43.820 20.209 22.697 1.00 35.79 761 GLU A N 1
ATOM 6027 C CA . GLU A 1 764 ? 43.627 21.567 22.186 1.00 40.66 761 GLU A CA 1
ATOM 6028 C C . GLU A 1 764 ? 44.696 22.433 22.837 1.00 40.90 761 GLU A C 1
ATOM 6029 O O . GLU A 1 764 ? 45.354 23.235 22.178 1.00 41.06 761 GLU A O 1
ATOM 6035 N N . HIS A 1 765 ? 44.875 22.241 24.138 1.00 41.24 762 HIS A N 1
ATOM 6036 C CA . HIS A 1 765 ? 45.881 22.976 24.882 1.00 42.20 762 HIS A CA 1
ATOM 6037 C C . HIS A 1 765 ? 47.237 22.801 24.204 1.00 41.45 762 HIS A C 1
ATOM 6038 O O . HIS A 1 765 ? 47.951 23.778 23.985 1.00 41.28 762 HIS A O 1
ATOM 6045 N N . MET A 1 766 ? 47.596 21.562 23.874 1.00 38.94 763 MET A N 1
ATOM 6046 C CA . MET A 1 766 ? 48.878 21.319 23.215 1.00 38.97 763 MET A CA 1
ATOM 6047 C C . MET A 1 766 ? 49.025 22.073 21.890 1.00 40.81 763 MET A C 1
ATOM 6048 O O . MET A 1 766 ? 50.093 22.615 21.605 1.00 40.75 763 MET A O 1
ATOM 6053 N N . ILE A 1 767 ? 47.975 22.106 21.073 1.00 40.33 764 ILE A N 1
ATOM 6054 C CA . ILE A 1 767 ? 48.071 22.812 19.797 1.00 42.30 764 ILE A CA 1
ATOM 6055 C C . ILE A 1 767 ? 48.292 24.308 20.005 1.00 43.05 764 ILE A C 1
ATOM 6056 O O . ILE A 1 767 ? 49.145 24.920 19.346 1.00 43.20 764 ILE A O 1
ATOM 6061 N N . GLU A 1 768 ? 47.527 24.892 20.923 1.00 42.77 765 GLU A N 1
ATOM 6062 C CA . GLU A 1 768 ? 47.667 26.306 21.222 1.00 44.01 765 GLU A CA 1
ATOM 6063 C C . GLU A 1 768 ? 49.066 26.570 21.750 1.00 44.14 765 GLU A C 1
ATOM 6064 O O . GLU A 1 768 ? 49.671 27.590 21.409 1.00 45.07 765 GLU A O 1
ATOM 6070 N N . SER A 1 769 ? 49.590 25.647 22.561 1.00 41.87 766 SER A N 1
ATOM 6071 C CA . SER A 1 769 ? 50.940 25.805 23.103 1.00 40.85 766 SER A CA 1
ATOM 6072 C C . SER A 1 769 ? 51.965 25.760 21.985 1.00 41.14 766 SER A C 1
ATOM 6073 O O . SER A 1 769 ? 52.931 26.518 22.000 1.00 41.84 766 SER A O 1
ATOM 6076 N N . ILE A 1 770 ? 51.756 24.872 21.017 1.00 41.76 767 ILE A N 1
ATOM 6077 C CA . ILE A 1 770 ? 52.681 24.759 19.898 1.00 44.44 767 ILE A CA 1
ATOM 6078 C C . ILE A 1 770 ? 52.677 26.048 19.082 1.00 47.03 767 ILE A C 1
ATOM 6079 O O . ILE A 1 770 ? 53.735 26.545 18.699 1.00 47.35 767 ILE A O 1
ATOM 6084 N N . GLU A 1 771 ? 51.481 26.574 18.812 1.00 50.03 768 GLU A N 1
ATOM 6085 C CA . GLU A 1 771 ? 51.335 27.806 18.033 1.00 50.96 768 GLU A CA 1
ATOM 6086 C C . GLU A 1 771 ? 51.970 29.007 18.711 1.00 51.21 768 GLU A C 1
ATOM 6087 O O . GLU A 1 771 ? 52.602 29.825 18.054 1.00 52.57 768 GLU A O 1
ATOM 6093 N N . ASP A 1 772 ? 51.806 29.116 20.023 1.00 52.26 769 ASP A N 1
ATOM 6094 C CA . ASP A 1 772 ? 52.397 30.233 20.741 1.00 53.93 769 ASP A CA 1
ATOM 6095 C C . ASP A 1 772 ? 53.919 30.171 20.691 1.00 56.21 769 ASP A C 1
ATOM 6096 O O . ASP A 1 772 ? 54.575 31.153 20.344 1.00 56.89 769 ASP A O 1
ATOM 6101 N N . GLU A 1 773 ? 54.486 29.019 21.024 1.00 58.04 770 GLU A N 1
ATOM 6102 C CA . GLU A 1 773 ? 55.934 28.884 20.996 1.00 59.52 770 GLU A CA 1
ATOM 6103 C C . GLU A 1 773 ? 56.464 29.278 19.622 1.00 60.63 770 GLU A C 1
ATOM 6104 O O . GLU A 1 773 ? 57.285 30.186 19.514 1.00 61.33 770 GLU A O 1
ATOM 6110 N N . VAL A 1 774 ? 55.991 28.605 18.577 1.00 60.44 771 VAL A N 1
ATOM 6111 C CA . VAL A 1 774 ? 56.434 28.902 17.217 1.00 62.77 771 VAL A CA 1
ATOM 6112 C C . VAL A 1 774 ? 56.253 30.383 16.871 1.00 65.39 771 VAL A C 1
ATOM 6113 O O . VAL A 1 774 ? 57.042 30.958 16.121 1.00 65.34 771 VAL A O 1
ATOM 6117 N N . ALA A 1 775 ? 55.216 30.998 17.425 1.00 68.19 772 ALA A N 1
ATOM 6118 C CA . ALA A 1 775 ? 54.943 32.405 17.171 1.00 70.45 772 ALA A CA 1
ATOM 6119 C C . ALA A 1 775 ? 56.069 33.281 17.708 1.00 72.87 772 ALA A C 1
ATOM 6120 O O . ALA A 1 775 ? 56.702 34.027 16.959 1.00 73.90 772 ALA A O 1
ATOM 6122 N N . LYS A 1 776 ? 56.318 33.176 19.010 1.00 74.91 773 LYS A N 1
ATOM 6123 C CA . LYS A 1 776 ? 57.350 33.959 19.675 1.00 76.62 773 LYS A CA 1
ATOM 6124 C C . LYS A 1 776 ? 58.750 33.719 19.116 1.00 78.19 773 LYS A C 1
ATOM 6125 O O . LYS A 1 776 ? 59.439 34.662 18.736 1.00 77.85 773 LYS A O 1
ATOM 6131 N N . PHE A 1 777 ? 59.163 32.457 19.061 1.00 80.57 774 PHE A N 1
ATOM 6132 C CA . PHE A 1 777 ? 60.489 32.096 18.568 1.00 83.37 774 PHE A CA 1
ATOM 6133 C C . PHE A 1 777 ? 60.803 3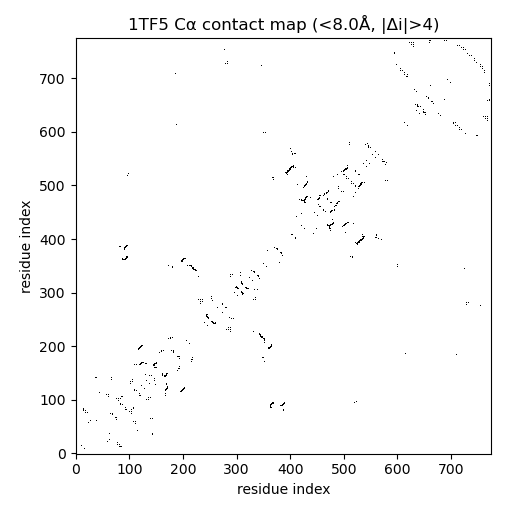2.528 17.141 1.00 85.20 774 PHE A C 1
ATOM 6134 O O . PHE A 1 777 ? 61.969 32.652 16.770 1.00 85.75 774 PHE A O 1
ATOM 6142 N N . VAL A 1 778 ? 59.777 32.752 16.332 1.00 86.98 775 VAL A N 1
ATOM 6143 C CA . VAL A 1 778 ? 60.012 33.164 14.958 1.00 89.36 775 VAL A CA 1
ATOM 6144 C C . VAL A 1 778 ? 59.987 34.682 14.815 1.00 91.09 775 VAL A C 1
ATOM 6145 O O . VAL A 1 778 ? 60.721 35.246 14.006 1.00 91.77 775 VAL A O 1
ATOM 6149 N N . MET A 1 779 ? 59.152 35.341 15.612 1.00 92.67 776 MET A N 1
ATOM 6150 C CA . MET A 1 779 ? 59.032 36.792 15.552 1.00 94.46 776 MET A CA 1
ATOM 6151 C C . MET A 1 779 ? 60.008 37.490 16.495 1.00 95.71 776 MET A C 1
ATOM 6152 O O . MET A 1 779 ? 60.151 38.710 16.454 1.00 95.93 776 MET A O 1
ATOM 6157 N N . LYS A 1 780 ? 60.679 36.714 17.339 1.00 97.26 777 LYS A N 1
ATOM 6158 C CA . LYS A 1 780 ? 61.626 37.273 18.298 1.00 99.11 777 LYS A CA 1
ATOM 6159 C C . LYS A 1 780 ? 62.832 36.380 18.567 1.00 100.39 777 LYS A C 1
ATOM 6160 O O . LYS A 1 780 ? 63.046 35.953 19.702 1.00 100.70 777 LYS A O 1
ATOM 6166 N N . ALA A 1 781 ? 63.626 36.105 17.537 1.00 101.79 778 ALA A N 1
ATOM 6167 C CA . ALA A 1 781 ? 64.803 35.261 17.713 1.00 103.50 778 ALA A CA 1
ATOM 6168 C C . ALA A 1 781 ? 65.674 35.193 16.467 1.00 104.69 778 ALA A C 1
ATOM 6169 O O . ALA A 1 781 ? 65.173 35.062 15.349 1.00 104.53 778 ALA A O 1
ATOM 6171 N N . GLU A 1 782 ? 66.984 35.281 16.675 1.00 106.46 779 GLU A N 1
ATOM 6172 C CA . GLU A 1 782 ? 67.947 35.220 15.582 1.00 108.00 779 GLU A CA 1
ATOM 6173 C C . GLU A 1 782 ? 68.597 33.844 15.578 1.00 108.59 779 GLU A C 1
ATOM 6174 O O . GLU A 1 782 ? 68.635 33.164 16.604 1.00 108.45 779 GLU A O 1
ATOM 6180 N N . ILE A 1 783 ? 69.106 33.437 14.422 1.00 109.47 780 ILE A N 1
ATOM 6181 C CA . ILE A 1 783 ? 69.750 32.137 14.300 1.00 110.57 780 ILE A CA 1
ATOM 6182 C C . ILE A 1 783 ? 71.064 32.126 15.083 1.00 110.93 780 ILE A C 1
ATOM 6183 O O . ILE A 1 783 ? 71.437 33.197 15.610 1.00 111.12 780 ILE A O 1
#

Solvent-accessible surface area: 37620 Å² total; per-residue (Å²): 195,121,138,24,105,123,125,198,242,149,87,77,105,42,55,114,25,2,78,53,0,37,82,46,119,41,90,10,84,135,58,64,72,117,35,0,95,81,38,4,85,52,2,72,84,79,25,151,147,62,27,68,29,84,86,0,5,36,46,0,0,4,0,0,5,5,0,0,82,77,45,52,58,90,47,1,75,86,13,11,0,23,0,0,0,0,0,6,51,11,12,0,0,11,4,82,57,7,12,35,38,35,10,0,2,0,0,0,0,0,0,6,0,6,62,42,98,5,0,12,10,2,5,22,24,60,58,4,0,39,54,16,11,98,83,11,2,114,0,1,96,49,0,36,5,80,32,7,48,0,35,98,101,28,68,92,103,94,4,75,124,8,4,56,12,26,0,1,4,0,6,2,53,7,0,0,50,1,20,0,66,10,26,62,12,70,122,77,122,76,55,7,15,76,123,24,20,0,0,0,0,20,18,0,0,3,4,1,7,73,57,8,94,41,88,4,80,33,65,6,165,64,79,38,62,41,125,41,9,82,74,0,15,59,12,8,152,75,16,139,74,130,157,4,31,53,72,64,157,181,75,99,51,16,86,28,35,117,79,0,40,73,69,0,31,173,67,46,66,31,142,66,0,81,52,20,118,30,5,34,18,16,34,9,0,29,21,2,0,56,0,50,46,3,19,99,88,103,71,37,0,24,42,72,136,44,83,6,2,24,20,47,82,195,89,49,177,64,64,122,74,144,92,46,79,84,4,11,1,7,4,0,3,13,37,41,67,34,133,26,78,30,68,61,22,33,39,0,20,4,22,4,10,5,1,0,59,64,18,131,47,15,0,0,7,0,12,13,2,94,89,18,43,134,9,0,122,114,19,14,112,1,80,5,19,76,10,77,37,38,130,110,71,92,49,67,62,102,59,14,30,5,19,95,17,61,123,9,1,22,141,16,0,1,74,19,0,14,102,58,53,138,82,9,9,0,0,0,0,4,2,58,30,57,122,24,0,73,77,0,2,134,56,0,138,126,82,62,12,79,37,86,30,0,38,27,164,71,64,103,120,3,8,114,32,0,100,99,2,0,64,119,22,20,5,2,0,5,12,45,74,0,6,46,33,16,50,5,131,25,5,168,24,0,82,133,60,25,0,1,2,2,2,0,1,35,27,15,99,10,48,10,26,1,69,41,20,39,9,32,3,8,40,30,16,33,47,7,34,1,17,1,15,0,0,28,73,6,120,14,2,136,96,61,35,0,83,203,21,7,30,73,10,64,184,144,45,10,79,47,97,99,31,30,82,40,192,134,3,36,160,24,0,47,55,1,1,88,133,1,18,34,54,48,66,90,53,52,117,101,64,27,79,27,15,35,15,33,36,100,18,8,49,68,6,12,119,88,6,76,89,12,16,67,26,164,96,1,5,129,74,0,41,87,20,1,67,41,6,0,104,73,15,6,33,64,90,5,40,215,121,63,128,87,169,90,129,35,128,78,32,9,20,88,72,7,4,62,24,7,6,71,125,61,40,23,87,164,23,59,15,183,51,79,102,48,118,78,16,23,88,45,2,4,79,97,2,51,94,27,27,58,81,29,33,152,126,121,11,156,126,84,4,43,87,18,0,22,64,8,5,4,114,0,10,50,40,44,6,47,65,5,15,35,18,2,69,14,0,64,66,16,13,116,60,29,19,188,84,178,81,93,36,21,170,48,3,76,93,13,0,128,28,3,34,88,63,4,60,69,25,11,27,60,33,0,0,83,63,0,3,70,34,153,146